Protein AF-A0A5N5JBG0-F1 (afdb_monomer_lite)

Organism: NCBI:txid2182728

pLDDT: mean 76.31, std 23.94, range [20.34, 98.88]

Radius of gyration: 34.91 Å; chains: 1; bounding box: 72×81×99 Å

InterPro domains:
  IPR001926 Tryptophan synthase beta chain-like, PALP domain [PF00291] (550-888)
  IPR004456 2,3-bisphosphoglycerate-independent phosphoglycerate mutase [PF10143] (22-125)
  IPR006124 Metalloenzyme [PF01676] (226-303)
  IPR006316 Tryptophan synthase, beta chain-like [PIRSF500824] (479-907)
  IPR006316 Tryptophan synthase, beta chain-like [TIGR01415] (487-903)
  IPR006653 Tryptophan synthase, beta chain, conserved site [PS00168] (579-593)
  IPR006654 Tryptophan synthase, beta chain [cd06446] (523-897)
  IPR017850 Alkaline-phosphatase-like, core domain superfamily [G3DSA:3.40.720.10] (101-392)
  IPR017850 Alkaline-phosphatase-like, core domain superfamily [SSF53649] (223-303)
  IPR023026 Tryptophan synthase beta chain/beta chain-like [MF_00133] (495-901)
  IPR023026 Tryptophan synthase beta chain/beta chain-like [PIRSF001413] (487-904)
  IPR023026 Tryptophan synthase beta chain/beta chain-like [PTHR48077] (506-905)
  IPR036052 Tryptophan synthase beta chain-like, PALP domain superfamily [G3DSA:3.40.50.1100] (503-713)
  IPR036052 Tryptophan synthase beta chain-like, PALP domain superfamily [G3DSA:3.40.50.1100] (552-894)
  IPR036052 Tryptophan synthase beta chain-like, PALP domain superfamily [SSF53686] (503-900)
  IPR042253 2,3-bisphosphoglycerate-independent phosphoglycerate mutase superfamily [G3DSA:3.30.70.2130] (21-100)

Secondary structure (DSSP, 8-state):
----EEE-TT------SS---EEEEEE-TTT-EEEESS--S--TTHHHHHHHHHTTPPBTTBTT-EEEEEE-STTEEEEEEE-TT--S-B--S--SSSSEEPPPP-BSSS-HHHHHHHHHHHHHHH--BTTEEEE--------PPPHHHHHS--EEEE--SHHHHHHHHTTT-EEB--TT--SSTT--HHHHHHHHHHHHHTTSSPPPPEE-TT-S-EEPPPTT--SEEEEEE-HHHHHHHTT-HHHHHHHHHHHHHHHHHHHHHHHHHHTTTSEEEEEEEE-SSB--TTTTS-B-SPPPEEEEEHHHHHHHTT-HHHHHHS--S--PPPPPPTT--TTTTHHHHHHHTT-----SSSSS--S--HHHHHTT-S----HHHHSSS--S--EEEEEEEEES-TT-TTHHHHHHGGG--------S-SSSSS------SSSSTTS----------------PPPP--------------SSTT-PPPPPPSEEE-GGGT-SSPPPPPB-TTT-SBPPHHHHTTTS-HHHHHHHT---SEEEPPHHHHHHHTTTPSPPEEE-HHHHHHHT-S-EEEEEEGGGSTTSBSTHHHHHHHHHHHHHHT--EEEEEESSSHHHHHHHHHHHHHT-EEEEEEEHHHHHH-HHHHHHHHHTT-EEEEESPSSSHHHHHHHHH-TT----HHHHHHHHHHHHHH-TTEEE--SSSSHHHHHHHTHHHHHHHHHHHHTT---SEEEEE-SSSHHHHHHHHHHHHHHHTTS---EEEEEEETTS-HHHHSEEEEEESSTTS-SPEEEEEES-TT----TT--S----SB--HHHHHHHHTTS-EEEEE-HHHHHHHHHHHHHHHS--B-TTTHHHHHHHHHHHHHHHHH----EEEEEE-BB-TT-HHHHHHHHTT---PPP--HHHHHHHHTTS------

Foldseek 3Di:
DAAAAFDEPPDDADDFDDQFWKFKFFADPVPQFGQGRFDDQPCPVVQQVVQVVLAQDAQPVHRQKGWHKAGAHHGTIHIYIDHYLADLQKAWQDPVDHGGHGRQIDGNDPDPSSRVNSVVRRSQQPDDDPNIGITGGGDDGDQDAAPCVQQVWQAEEADQRVSVVSVCSNNVHFHFDFPQAHLEQSGFLLSLLVLQLQLQLPPVHFHGWTDDPPDPDTHGHDRRGTFKYKYFDRQLVQCLLVLPPVLNVLSVVVVVLSVLSNLLSNVVRCVVVFKWKKKKWKFPFDRHSVNSDTDLQDIFMDMDTSQLVQVQVPHDVVSNPRDSDTDGRDDDDPPDDPVVCVVVVVVVPPDDRARSDDQGDSDDDPVCSVVVSGDDDDSVQLPDTDDDDGRIIMMGMDGPDPPPPSVVVSVVCVRDDDDDDDDDDPPPPDDDDDPDDVVPVPPDDDDDDDDDDDDDDDDDDDDDDDDDDDDDDPDDDDDPFQPDQAQDQKFFFLQLLDPDHFDAFAALPPRHHDDLVNCLLAAFSVLSCLLPDNDGIDGDDPQLSVLCVVQPPFDWDWLVLLCVVLVFLATEIERQQLRDPLFFLQLLLLQVRLVSLLVSVFAEEEEEDELQSNLLSNLQNCLVSNHAYEYAYQQLNVVVQVPSVVSSVVSPYHYAHPLHPPAPLSVVVCVVPVPDSGDRLRRHVRRSRVSNVDSSYHYDYRAQGSSLLRSLLSSQVSVVSVCVSVVHDAQEEFEEFQQCSNLSSNCSVVLVCVSVVNDQHAREYEYALQQFQQPPFDQAFAAQHLVSNHTTARWRFLARPDAGDPLDLLDSGGGTYRSVVRVVVVVVSHYYDHDWQLLLVVLQVSSCVRVVFRAASRQSRRSSVVSVVRSVSVVVVPYGHYYYHRGGGHPSSCVSVVCSVVVNRDGDHHDPVSSVVRVVPGDPDDDD

Structure (mmCIF, N/CA/C/O backbone):
data_AF-A0A5N5JBG0-F1
#
_entry.id   AF-A0A5N5JBG0-F1
#
loop_
_atom_site.group_PDB
_atom_site.id
_atom_site.type_symbol
_atom_site.label_atom_id
_atom_site.label_alt_id
_atom_site.label_comp_id
_atom_site.label_asym_id
_atom_site.label_entity_id
_atom_site.label_seq_id
_atom_site.pdbx_PDB_ins_code
_atom_site.Cartn_x
_atom_site.Cartn_y
_atom_site.Cartn_z
_atom_site.occupancy
_atom_site.B_iso_or_equiv
_atom_site.auth_seq_id
_atom_site.auth_comp_id
_atom_site.auth_asym_id
_atom_site.auth_atom_id
_atom_site.pdbx_PDB_model_num
ATOM 1 N N . MET A 1 1 ? 5.370 -24.318 44.322 1.00 24.59 1 MET A N 1
ATOM 2 C CA . MET A 1 1 ? 6.405 -25.305 43.987 1.00 24.59 1 MET A CA 1
ATOM 3 C C . MET A 1 1 ? 7.142 -24.887 42.721 1.00 24.59 1 MET A C 1
ATOM 5 O O . MET A 1 1 ? 6.840 -25.390 41.658 1.00 24.59 1 MET A O 1
ATOM 9 N N . PHE A 1 2 ? 8.105 -23.969 42.724 1.00 30.08 2 PHE A N 1
ATOM 10 C CA . PHE A 1 2 ? 8.486 -22.835 43.588 1.00 30.08 2 PHE A CA 1
ATOM 11 C C . PHE A 1 2 ? 9.803 -22.296 42.995 1.00 30.08 2 PHE A C 1
ATOM 13 O O . PHE A 1 2 ? 10.819 -22.930 43.177 1.00 30.08 2 PHE A O 1
ATOM 20 N N . TYR A 1 3 ? 9.782 -21.179 42.270 1.00 32.44 3 TYR A N 1
ATOM 21 C CA . TYR A 1 3 ? 10.941 -20.448 41.710 1.00 32.44 3 TYR A CA 1
ATOM 22 C C . TYR A 1 3 ? 12.113 -20.331 42.676 1.00 32.44 3 TYR A C 1
ATOM 24 O O . TYR A 1 3 ? 11.849 -20.263 43.874 1.00 32.44 3 TYR A O 1
ATOM 32 N N . LEU A 1 4 ? 13.341 -20.201 42.142 1.00 34.69 4 LEU A N 1
ATOM 33 C CA . LEU A 1 4 ? 14.532 -19.779 42.889 1.00 34.69 4 LEU A CA 1
ATOM 34 C C . LEU A 1 4 ? 14.219 -18.545 43.747 1.00 34.69 4 LEU A C 1
ATOM 36 O O . LEU A 1 4 ? 14.288 -17.414 43.277 1.00 34.69 4 LEU A O 1
ATOM 40 N N . TYR A 1 5 ? 13.821 -18.779 44.996 1.00 37.75 5 TYR A N 1
ATOM 41 C CA . TYR A 1 5 ? 13.402 -17.736 45.925 1.00 37.75 5 TYR A CA 1
ATOM 42 C C . TYR A 1 5 ? 14.537 -17.483 46.899 1.00 37.75 5 TYR A C 1
ATOM 44 O O . TYR A 1 5 ? 14.882 -18.352 47.695 1.00 37.75 5 TYR A O 1
ATOM 52 N N . ILE A 1 6 ? 15.114 -16.294 46.805 1.00 37.47 6 ILE A N 1
ATOM 53 C CA . ILE A 1 6 ? 16.220 -15.823 47.623 1.00 37.47 6 ILE A CA 1
ATOM 54 C C . ILE A 1 6 ? 15.614 -14.842 48.642 1.00 37.47 6 ILE A C 1
ATOM 56 O O . ILE A 1 6 ? 15.330 -13.693 48.316 1.00 37.47 6 ILE A O 1
ATOM 60 N N . ASN A 1 7 ? 15.305 -15.316 49.856 1.00 30.66 7 ASN A N 1
ATOM 61 C CA . ASN A 1 7 ? 14.559 -14.528 50.851 1.00 30.66 7 ASN A CA 1
ATOM 62 C C . ASN A 1 7 ? 15.469 -13.542 51.603 1.00 30.66 7 ASN A C 1
ATOM 64 O O . ASN A 1 7 ? 16.121 -13.911 52.580 1.00 30.66 7 ASN A O 1
ATOM 68 N N . THR A 1 8 ? 15.471 -12.275 51.192 1.00 29.61 8 THR A N 1
ATOM 69 C CA . THR A 1 8 ? 16.004 -11.165 51.987 1.00 29.61 8 THR A CA 1
ATOM 70 C C . THR A 1 8 ? 14.884 -10.605 52.847 1.00 29.61 8 THR A C 1
ATOM 72 O O . THR A 1 8 ? 13.867 -10.139 52.340 1.00 29.61 8 THR A O 1
ATOM 75 N N . LYS A 1 9 ? 15.028 -10.674 54.174 1.00 25.92 9 LYS A N 1
ATOM 76 C CA . LYS A 1 9 ? 14.033 -10.137 55.113 1.00 25.92 9 LYS A CA 1
ATOM 77 C C . LYS A 1 9 ? 13.606 -8.720 54.683 1.00 25.92 9 LYS A C 1
ATOM 79 O O . LYS A 1 9 ? 14.381 -7.780 54.840 1.00 25.92 9 LYS A O 1
ATOM 84 N N . SER A 1 10 ? 12.349 -8.577 54.248 1.00 28.09 10 SER A N 1
ATOM 85 C CA . SER A 1 10 ? 11.629 -7.316 53.955 1.00 28.09 10 SER A CA 1
ATOM 86 C C . SER A 1 10 ? 11.713 -6.720 52.535 1.00 28.09 10 SER A C 1
ATOM 88 O O . SER A 1 10 ? 11.654 -5.501 52.409 1.00 28.09 10 SER A O 1
ATOM 90 N N . CYS A 1 11 ? 11.787 -7.512 51.460 1.00 25.08 11 CYS A N 1
ATOM 91 C CA . CYS A 1 11 ? 11.569 -7.010 50.089 1.00 25.08 11 CYS A CA 1
ATOM 92 C C . CYS A 1 11 ? 10.927 -8.090 49.198 1.00 25.08 11 CYS A C 1
ATOM 94 O O . CYS A 1 11 ? 11.627 -8.858 48.547 1.00 25.08 11 CYS A O 1
ATOM 96 N N . VAL A 1 12 ? 9.593 -8.162 49.162 1.00 25.61 12 VAL A N 1
ATOM 97 C CA . VAL A 1 12 ? 8.866 -9.024 48.215 1.00 25.61 12 VAL A CA 1
ATOM 98 C C . VAL A 1 12 ? 8.491 -8.170 47.017 1.00 25.61 12 VAL A C 1
ATOM 100 O O . VAL A 1 12 ? 7.636 -7.304 47.129 1.00 25.61 12 VAL A O 1
ATOM 103 N N . ASN A 1 13 ? 9.205 -8.349 45.914 1.00 28.34 13 ASN A N 1
ATOM 104 C CA . ASN A 1 13 ? 8.789 -7.938 44.576 1.00 28.34 13 ASN A CA 1
ATOM 105 C C . ASN A 1 13 ? 9.855 -8.445 43.617 1.00 28.34 13 ASN A C 1
ATOM 107 O O . ASN A 1 13 ? 10.871 -7.762 43.594 1.00 28.34 13 ASN A O 1
ATOM 111 N N . LEU A 1 14 ? 9.637 -9.587 42.914 1.00 26.86 14 LEU A N 1
ATOM 112 C CA . LEU A 1 14 ? 10.163 -9.919 41.563 1.00 26.86 14 LEU A CA 1
ATOM 113 C C . LEU A 1 14 ? 9.496 -11.051 40.803 1.00 26.86 14 LEU A C 1
ATOM 115 O O . LEU A 1 14 ? 9.618 -12.200 41.217 1.00 26.86 14 LEU A O 1
ATOM 119 N N . VAL A 1 15 ? 9.125 -10.719 39.555 1.00 27.17 15 VAL A N 1
ATOM 120 C CA . VAL A 1 15 ? 9.585 -11.386 38.326 1.00 27.17 15 VAL A CA 1
ATOM 121 C C . VAL A 1 15 ? 9.677 -10.348 37.192 1.00 27.17 15 VAL A C 1
ATOM 123 O O . VAL A 1 15 ? 8.753 -9.570 36.971 1.00 27.17 15 VAL A O 1
ATOM 126 N N . GLY A 1 16 ? 10.792 -10.356 36.451 1.00 24.67 16 GLY A N 1
ATOM 127 C CA . GLY A 1 16 ? 11.008 -9.590 35.223 1.00 24.67 16 GLY A CA 1
ATOM 128 C C . GLY A 1 16 ? 11.297 -10.483 34.007 1.00 24.67 16 GLY A C 1
ATOM 129 O O . GLY A 1 16 ? 12.264 -11.235 33.989 1.00 24.67 16 GLY A O 1
ATOM 130 N N . ARG A 1 17 ? 10.445 -10.358 32.986 1.00 27.39 17 ARG A N 1
ATOM 131 C CA . ARG A 1 17 ? 10.563 -10.624 31.534 1.00 27.39 17 ARG A CA 1
ATOM 132 C C . ARG A 1 17 ? 11.205 -11.889 30.916 1.00 27.39 17 ARG A C 1
ATOM 134 O O . ARG A 1 17 ? 11.108 -12.032 29.694 1.00 27.39 17 ARG A O 1
ATOM 141 N N . LYS A 1 18 ? 11.757 -12.853 31.646 1.00 30.64 18 LYS A N 1
ATOM 142 C CA . LYS A 1 18 ? 11.930 -14.235 31.143 1.00 30.64 18 LYS A CA 1
ATOM 143 C C . LYS A 1 18 ? 11.683 -15.197 32.297 1.00 30.64 18 LYS A C 1
ATOM 145 O O . LYS A 1 18 ? 12.256 -15.001 33.358 1.00 30.64 18 LYS A O 1
ATOM 150 N N . SER A 1 19 ? 10.827 -16.197 32.083 1.00 33.72 19 SER A N 1
ATOM 151 C CA . SER A 1 19 ? 10.573 -17.310 33.009 1.00 33.72 19 SER A CA 1
ATOM 152 C C . SER A 1 19 ? 11.869 -17.754 33.722 1.00 33.72 19 SER A C 1
ATOM 154 O O . SER A 1 19 ? 12.787 -18.223 33.041 1.00 33.72 19 SER A O 1
ATOM 156 N N . PRO A 1 20 ? 12.007 -17.587 35.056 1.00 41.88 20 PRO A N 1
ATOM 157 C CA . PRO A 1 20 ? 13.106 -18.189 35.798 1.00 41.88 20 PRO A CA 1
ATOM 158 C C . PRO A 1 20 ? 12.835 -19.695 35.876 1.00 41.88 20 PRO A C 1
ATOM 160 O O . PRO A 1 20 ? 12.039 -20.157 36.693 1.00 41.88 20 PRO A O 1
ATOM 163 N N . GLU A 1 21 ? 13.452 -20.464 34.982 1.00 55.03 21 GLU A N 1
ATOM 164 C CA . GLU A 1 21 ? 13.336 -21.925 34.948 1.00 55.03 21 GLU A CA 1
ATOM 165 C C . GLU A 1 21 ? 14.542 -22.538 35.657 1.00 55.03 21 GLU A C 1
ATOM 167 O O . GLU A 1 21 ? 15.677 -22.370 35.202 1.00 55.03 21 GLU A O 1
ATOM 172 N N . SER A 1 22 ? 14.306 -23.240 36.770 1.00 67.62 22 SER A N 1
ATOM 173 C CA . SER A 1 22 ? 15.283 -24.185 37.306 1.00 67.62 22 SER A CA 1
ATOM 174 C C . SER A 1 22 ? 15.026 -25.553 36.688 1.00 67.62 22 SER A C 1
ATOM 176 O O . SER A 1 22 ? 13.927 -26.101 36.802 1.00 67.62 22 SER A O 1
ATOM 178 N N . ASN A 1 23 ? 16.040 -26.088 36.014 1.00 75.31 23 ASN A N 1
ATOM 179 C CA . ASN A 1 23 ? 15.934 -27.334 35.262 1.00 75.31 23 ASN A CA 1
ATOM 180 C C . ASN A 1 23 ? 16.876 -28.381 35.842 1.00 75.31 23 ASN A C 1
ATOM 182 O O . ASN A 1 23 ? 18.029 -28.083 36.168 1.00 75.31 23 ASN A O 1
ATOM 186 N N . PHE A 1 24 ? 16.405 -29.621 35.903 1.00 80.75 24 PHE A N 1
ATOM 187 C CA . PHE A 1 24 ? 17.294 -30.764 35.982 1.00 80.75 24 PHE A CA 1
ATOM 188 C C . PHE A 1 24 ? 17.986 -30.956 34.639 1.00 80.75 24 PHE A C 1
ATOM 190 O O . PHE A 1 24 ? 17.344 -30.998 33.587 1.00 80.75 24 PHE A O 1
ATOM 197 N N . ALA A 1 25 ? 19.305 -31.087 34.694 1.00 81.81 25 ALA A N 1
ATOM 198 C CA . ALA A 1 25 ? 20.157 -31.265 33.535 1.00 81.81 25 ALA A CA 1
ATOM 199 C C . ALA A 1 25 ? 21.083 -32.469 33.712 1.00 81.81 25 ALA A C 1
ATOM 201 O O . ALA A 1 25 ? 21.468 -32.826 34.831 1.00 81.81 25 ALA A O 1
ATOM 202 N N . THR A 1 26 ? 21.451 -33.076 32.586 1.00 83.94 26 THR A N 1
ATOM 203 C CA . THR A 1 26 ? 22.422 -34.170 32.519 1.00 83.94 26 THR A CA 1
ATOM 204 C C . THR A 1 26 ? 23.805 -33.578 32.302 1.00 83.94 26 THR A C 1
ATOM 206 O O . THR A 1 26 ? 24.031 -32.875 31.312 1.00 83.94 26 THR A O 1
ATOM 209 N N . LEU A 1 27 ? 24.726 -33.867 33.217 1.00 82.25 27 LEU A N 1
ATOM 210 C CA . LEU A 1 27 ? 26.099 -33.372 33.192 1.00 82.25 27 LEU A CA 1
ATOM 211 C C . LEU A 1 27 ? 27.057 -34.529 32.896 1.00 82.25 27 LEU A C 1
ATOM 213 O O . LEU A 1 27 ? 26.906 -35.614 33.447 1.00 82.25 27 LEU A O 1
ATOM 217 N N . ASP A 1 28 ? 28.054 -34.285 32.054 1.00 81.69 28 ASP A N 1
ATOM 218 C CA . ASP A 1 28 ? 29.228 -35.146 31.943 1.00 81.69 28 ASP A CA 1
ATOM 219 C C . ASP A 1 28 ? 30.170 -34.856 33.120 1.00 81.69 28 ASP A C 1
ATOM 221 O O . ASP A 1 28 ? 30.690 -33.743 33.251 1.00 81.69 28 ASP A O 1
ATOM 225 N N . GLU A 1 29 ? 30.367 -35.843 33.993 1.00 73.00 29 GLU A N 1
ATOM 226 C CA . GLU A 1 29 ? 31.149 -35.691 35.222 1.00 73.00 29 GLU A CA 1
ATOM 227 C C . GLU A 1 29 ? 32.647 -35.481 34.962 1.00 73.00 29 GLU A C 1
ATOM 229 O O . GLU A 1 29 ? 33.301 -34.794 35.746 1.00 73.00 29 GLU A O 1
ATOM 234 N N . GLU A 1 30 ? 33.193 -36.006 33.859 1.00 76.38 30 GLU A N 1
ATOM 235 C CA . GLU A 1 30 ? 34.622 -35.868 33.547 1.00 76.38 30 GLU A CA 1
ATOM 236 C C . GLU A 1 30 ? 34.945 -34.503 32.935 1.00 76.38 30 GLU A C 1
ATOM 238 O O . GLU A 1 30 ? 36.013 -33.938 33.179 1.00 76.38 30 GLU A O 1
ATOM 243 N N . THR A 1 31 ? 34.024 -33.955 32.139 1.00 79.00 31 THR A N 1
ATOM 244 C CA . THR A 1 31 ? 34.266 -32.726 31.367 1.00 79.00 31 THR A CA 1
ATOM 245 C C . THR A 1 31 ? 33.578 -31.488 31.943 1.00 79.00 31 THR A C 1
ATOM 247 O O . THR A 1 31 ? 33.912 -30.368 31.552 1.00 79.00 31 THR A O 1
ATOM 250 N N . GLY A 1 32 ? 32.619 -31.653 32.862 1.00 76.94 32 GLY A N 1
ATOM 251 C CA . GLY A 1 32 ? 31.802 -30.560 33.402 1.00 76.94 32 GLY A CA 1
ATOM 252 C C . GLY A 1 32 ? 30.843 -29.947 32.374 1.00 76.94 32 GLY A C 1
ATOM 253 O O . GLY A 1 32 ? 30.328 -28.841 32.574 1.00 76.94 32 GLY A O 1
ATOM 254 N N . ILE A 1 33 ? 30.624 -30.636 31.251 1.00 83.38 33 ILE A N 1
ATOM 255 C CA . ILE A 1 33 ? 29.761 -30.191 30.160 1.00 83.38 33 ILE A CA 1
ATOM 256 C C . ILE A 1 33 ? 28.326 -30.629 30.439 1.00 83.38 33 ILE A C 1
ATOM 258 O O . ILE A 1 33 ? 28.039 -31.801 30.664 1.00 83.38 33 ILE A O 1
ATOM 262 N N . VAL A 1 34 ? 27.394 -29.684 30.361 1.00 83.12 34 VAL A N 1
ATOM 263 C CA . VAL A 1 34 ? 25.956 -29.950 30.375 1.00 83.12 34 VAL A CA 1
ATOM 264 C C . VAL A 1 34 ? 25.582 -30.598 29.041 1.00 83.12 34 VAL A C 1
ATOM 266 O O . VAL A 1 34 ? 25.502 -29.920 28.015 1.00 83.12 34 VAL A O 1
ATOM 269 N N . ILE A 1 35 ? 25.391 -31.919 29.041 1.00 81.75 35 ILE A N 1
ATOM 270 C CA . ILE A 1 35 ? 25.049 -32.719 27.855 1.00 81.75 35 ILE A CA 1
ATOM 271 C C . ILE A 1 35 ? 23.642 -32.361 27.373 1.00 81.75 35 ILE A C 1
ATOM 273 O O . ILE A 1 35 ? 23.446 -32.116 26.183 1.00 81.75 35 ILE A O 1
ATOM 277 N N . SER A 1 36 ? 22.689 -32.310 28.307 1.00 81.56 36 SER A N 1
ATOM 278 C CA . SER A 1 36 ? 21.302 -31.917 28.062 1.00 81.56 36 SER A CA 1
ATOM 279 C C . SER A 1 36 ? 20.824 -30.995 29.172 1.00 81.56 36 SER A C 1
ATOM 281 O O . SER A 1 36 ? 20.857 -31.371 30.343 1.00 81.56 36 SER A O 1
ATOM 283 N N . ARG A 1 37 ? 20.341 -29.802 28.814 1.00 82.12 37 ARG A N 1
ATOM 284 C CA . ARG A 1 37 ? 19.743 -28.845 29.761 1.00 82.12 37 ARG A CA 1
ATOM 285 C C . ARG A 1 37 ? 18.358 -29.255 30.253 1.00 82.12 37 ARG A C 1
ATOM 287 O O . ARG A 1 37 ? 17.851 -28.650 31.192 1.00 82.12 37 ARG A O 1
ATOM 294 N N . ARG A 1 38 ? 17.742 -30.239 29.597 1.00 78.44 38 ARG A N 1
ATOM 295 C CA . ARG A 1 38 ? 16.432 -30.792 29.937 1.00 78.44 38 ARG A CA 1
ATOM 296 C C . ARG A 1 38 ? 16.603 -32.289 30.149 1.00 78.44 38 ARG A C 1
ATOM 298 O O . ARG A 1 38 ? 16.860 -33.017 29.188 1.00 78.44 38 ARG A O 1
ATOM 305 N N . ALA A 1 39 ? 16.532 -32.741 31.396 1.00 67.44 39 ALA A N 1
ATOM 306 C CA . ALA A 1 39 ? 16.430 -34.168 31.686 1.00 67.44 39 ALA A CA 1
ATOM 307 C C . ALA A 1 39 ? 15.190 -34.770 30.975 1.00 67.44 39 ALA A C 1
ATOM 309 O O . ALA A 1 39 ? 14.293 -34.024 30.590 1.00 67.44 39 ALA A O 1
ATOM 310 N N . ASP A 1 40 ? 15.178 -36.079 30.711 1.00 65.38 40 ASP A N 1
ATOM 311 C CA . ASP A 1 40 ? 14.202 -36.765 29.839 1.00 65.38 40 ASP A CA 1
ATOM 312 C C . ASP A 1 40 ? 12.727 -36.338 29.998 1.00 65.38 40 ASP A C 1
ATOM 314 O O . ASP A 1 40 ? 12.282 -35.975 31.080 1.00 65.38 40 ASP A O 1
ATOM 318 N N . ARG A 1 41 ? 11.926 -36.456 28.926 1.00 51.53 41 ARG A N 1
ATOM 319 C CA . ARG A 1 41 ? 10.486 -36.102 28.941 1.00 51.53 41 ARG A CA 1
ATOM 320 C C . ARG A 1 41 ? 9.626 -36.952 29.890 1.00 51.53 41 ARG A C 1
ATOM 322 O O . ARG A 1 41 ? 8.561 -36.502 30.273 1.00 51.53 41 ARG A O 1
ATOM 329 N N . HIS A 1 42 ? 10.084 -38.139 30.293 1.00 57.00 42 HIS A N 1
ATOM 330 C CA . HIS A 1 42 ? 9.387 -39.018 31.246 1.00 57.00 42 HIS A CA 1
ATOM 331 C C . HIS A 1 42 ? 10.036 -38.931 32.635 1.00 57.00 42 HIS A C 1
ATOM 333 O O . HIS A 1 42 ? 10.515 -39.924 33.178 1.00 57.00 42 HIS A O 1
ATOM 339 N N . PHE A 1 43 ? 10.122 -37.720 33.185 1.00 68.00 43 PHE A N 1
ATOM 340 C CA . PHE A 1 43 ? 10.797 -37.461 34.463 1.00 68.00 43 PHE A CA 1
ATOM 341 C C . PHE A 1 43 ? 9.865 -37.542 35.681 1.00 68.00 43 PHE A C 1
ATOM 343 O O . PHE A 1 43 ? 10.300 -37.289 36.802 1.00 68.00 43 PHE A O 1
ATOM 350 N N . ASP A 1 44 ? 8.591 -37.871 35.478 1.00 62.41 44 ASP A N 1
ATOM 351 C CA . ASP A 1 44 ? 7.549 -37.752 36.504 1.00 62.41 44 ASP A CA 1
ATOM 352 C C . ASP A 1 44 ? 7.710 -38.764 37.654 1.00 62.41 44 ASP A C 1
ATOM 354 O O . ASP A 1 44 ? 7.247 -38.517 38.766 1.00 62.41 44 ASP A O 1
ATOM 358 N N . GLU A 1 45 ? 8.413 -39.878 37.420 1.00 68.00 45 GLU A N 1
ATOM 359 C CA . GLU A 1 45 ? 8.747 -40.865 38.459 1.00 68.00 45 GLU A CA 1
ATOM 360 C C . GLU A 1 45 ? 10.032 -40.498 39.223 1.00 68.00 45 GLU A C 1
ATOM 362 O O . GLU A 1 45 ? 10.096 -40.595 40.449 1.00 68.00 45 GLU A O 1
ATOM 367 N N . GLU A 1 46 ? 11.066 -40.043 38.511 1.00 71.12 46 GLU A N 1
ATOM 368 C CA . GLU A 1 46 ? 12.397 -39.793 39.080 1.00 71.12 46 GLU A CA 1
ATOM 369 C C . GLU A 1 46 ? 12.542 -38.386 39.681 1.00 71.12 46 GLU A C 1
ATOM 371 O O . GLU A 1 46 ? 13.287 -38.182 40.644 1.00 71.12 46 GLU A O 1
ATOM 376 N N . GLY A 1 47 ? 11.815 -37.407 39.146 1.00 72.62 47 GLY A N 1
ATOM 377 C CA . GLY A 1 47 ? 11.858 -36.014 39.573 1.00 72.62 47 GLY A CA 1
ATOM 378 C C . GLY A 1 47 ? 11.427 -35.784 41.019 1.00 72.62 47 GLY A C 1
ATOM 379 O O . GLY A 1 47 ? 12.182 -35.148 41.760 1.00 72.62 47 GLY A O 1
ATOM 380 N N . PRO A 1 48 ? 10.285 -36.329 41.478 1.00 75.81 48 PRO A N 1
ATOM 381 C CA . PRO A 1 48 ? 9.892 -36.266 42.884 1.00 75.81 48 PRO A CA 1
ATOM 382 C C . PRO A 1 48 ? 10.928 -36.883 43.830 1.00 75.81 48 PRO A C 1
ATOM 384 O O . PRO A 1 48 ? 11.200 -36.312 44.887 1.00 75.81 48 PRO A O 1
ATOM 387 N N . ILE A 1 49 ? 11.547 -38.004 43.438 1.00 77.94 49 ILE A N 1
ATOM 388 C CA . ILE A 1 49 ? 12.576 -38.698 44.230 1.00 77.94 49 ILE A CA 1
ATOM 389 C C . ILE A 1 49 ? 13.821 -37.816 44.367 1.00 77.94 49 ILE A C 1
ATOM 391 O O . ILE A 1 49 ? 14.341 -37.634 45.470 1.00 77.94 49 ILE A O 1
ATOM 395 N N . LEU A 1 50 ? 14.274 -37.219 43.262 1.00 76.31 50 LEU A N 1
ATOM 396 C CA . LEU A 1 50 ? 15.435 -36.334 43.254 1.00 76.31 50 LEU A CA 1
ATOM 397 C C . LEU A 1 50 ? 15.165 -35.048 44.046 1.00 76.31 50 LEU A C 1
ATOM 399 O O . LEU A 1 50 ? 15.999 -34.638 44.847 1.00 76.31 50 LEU A O 1
ATOM 403 N N . CYS A 1 51 ? 13.988 -34.437 43.901 1.00 74.69 51 CYS A N 1
ATOM 404 C CA . CYS A 1 51 ? 13.604 -33.287 44.720 1.00 74.69 51 CYS A CA 1
ATOM 405 C C . CYS A 1 51 ? 13.547 -33.632 46.211 1.00 74.69 51 CYS A C 1
ATOM 407 O O . CYS A 1 51 ? 14.020 -32.835 47.011 1.00 74.69 51 CYS A O 1
ATOM 409 N N . ALA A 1 52 ? 13.022 -34.800 46.590 1.00 78.12 52 ALA A N 1
ATOM 410 C CA . ALA A 1 52 ? 12.988 -35.239 47.984 1.00 78.12 52 ALA A CA 1
ATOM 411 C C . ALA A 1 52 ? 14.394 -35.456 48.566 1.00 78.12 52 ALA A C 1
ATOM 413 O O . ALA A 1 52 ? 14.623 -35.134 49.728 1.00 78.12 52 ALA A O 1
ATOM 414 N N . ALA A 1 53 ? 15.342 -35.947 47.762 1.00 77.56 53 ALA A N 1
ATOM 415 C CA . ALA A 1 53 ? 16.739 -36.095 48.172 1.00 77.56 53 ALA A CA 1
ATOM 416 C C . ALA A 1 53 ? 17.457 -34.745 48.348 1.00 77.56 53 ALA A C 1
ATOM 418 O O . ALA A 1 53 ? 18.351 -34.628 49.184 1.00 77.56 53 ALA A O 1
ATOM 419 N N . LEU A 1 54 ? 17.079 -33.734 47.559 1.00 76.25 54 LEU A N 1
ATOM 420 C CA . LEU A 1 54 ? 17.669 -32.395 47.615 1.00 76.25 54 LEU A CA 1
ATOM 421 C C . LEU A 1 54 ? 16.964 -31.456 48.613 1.00 76.25 54 LEU A C 1
ATOM 423 O O . LEU A 1 54 ? 17.538 -30.443 49.014 1.00 76.25 54 LEU A O 1
ATOM 427 N N . ASP A 1 55 ? 15.735 -31.769 49.026 1.00 78.06 55 ASP A N 1
ATOM 428 C CA . ASP A 1 55 ? 14.959 -30.940 49.944 1.00 78.06 55 ASP A CA 1
ATOM 429 C C . ASP A 1 55 ? 15.493 -30.976 51.378 1.00 78.06 55 ASP A C 1
ATOM 431 O O . ASP A 1 55 ? 15.719 -32.036 51.955 1.00 78.06 55 ASP A O 1
ATOM 435 N N . GLY A 1 56 ? 15.640 -29.801 51.992 1.00 74.00 56 GLY A N 1
ATOM 436 C CA . GLY A 1 56 ? 16.124 -29.676 53.366 1.00 74.00 56 GLY A CA 1
ATOM 437 C C . GLY A 1 56 ? 17.633 -29.881 53.515 1.00 74.00 56 GLY A C 1
ATOM 438 O O . GLY A 1 56 ? 18.131 -29.897 54.643 1.00 74.00 56 GLY A O 1
ATOM 439 N N . MET A 1 57 ? 18.373 -30.011 52.410 1.00 75.94 57 MET A N 1
ATOM 440 C CA . MET A 1 57 ? 19.827 -30.112 52.451 1.00 75.94 57 MET A CA 1
ATOM 441 C C . MET A 1 57 ? 20.486 -28.832 52.972 1.00 75.94 57 MET A C 1
ATOM 443 O O . MET A 1 57 ? 20.031 -27.708 52.738 1.00 75.94 57 MET A O 1
ATOM 447 N N . LYS A 1 58 ? 21.604 -29.026 53.677 1.00 79.12 58 LYS A N 1
ATOM 448 C CA . LYS A 1 58 ? 22.465 -27.957 54.181 1.00 79.12 58 LYS A CA 1
ATOM 449 C C . LYS A 1 58 ? 23.659 -27.774 53.258 1.00 79.12 58 LYS A C 1
ATOM 451 O O . LYS A 1 58 ? 24.311 -28.750 52.899 1.00 79.12 58 LYS A O 1
ATOM 456 N N . LEU A 1 59 ? 23.946 -26.525 52.904 1.00 80.88 59 LEU A N 1
ATOM 457 C CA . LEU A 1 59 ? 25.150 -26.165 52.162 1.00 80.88 59 LEU A CA 1
ATOM 458 C C . LEU A 1 59 ? 26.350 -26.215 53.129 1.00 80.88 59 LEU A C 1
ATOM 460 O O . LEU A 1 59 ? 26.311 -25.505 54.138 1.00 80.88 59 LEU A O 1
ATOM 464 N N . PRO A 1 60 ? 27.386 -27.040 52.882 1.00 80.56 60 PRO A N 1
ATOM 465 C CA . PRO A 1 60 ? 28.553 -27.154 53.762 1.00 80.56 60 PRO A CA 1
ATOM 466 C C . PRO A 1 60 ? 29.217 -25.818 54.110 1.00 80.56 60 PRO A C 1
ATOM 468 O O . PRO A 1 60 ? 29.597 -25.614 55.264 1.00 80.56 60 PRO A O 1
ATOM 471 N N . SER A 1 61 ? 29.322 -24.904 53.142 1.00 83.12 61 SER A N 1
ATOM 472 C CA . SER A 1 61 ? 29.933 -23.583 53.351 1.00 83.12 61 SER A CA 1
ATOM 473 C C . SER A 1 61 ? 28.944 -22.532 53.878 1.00 83.12 61 SER A C 1
ATOM 475 O O . SER A 1 61 ? 29.376 -21.466 54.314 1.00 83.12 61 SER A O 1
ATOM 477 N N . PHE A 1 62 ? 27.637 -22.836 53.892 1.00 82.12 62 PHE A N 1
ATOM 478 C CA . PHE A 1 62 ? 26.556 -21.943 54.339 1.00 82.12 62 PHE A CA 1
ATOM 479 C C . PHE A 1 62 ? 25.515 -22.691 55.209 1.00 82.12 62 PHE A C 1
ATOM 481 O O . PHE A 1 62 ? 24.350 -22.844 54.819 1.00 82.12 62 PHE A O 1
ATOM 488 N N . PRO A 1 63 ? 25.899 -23.195 56.398 1.00 79.94 63 PRO A N 1
ATOM 489 C CA . PRO A 1 63 ? 25.046 -24.051 57.234 1.00 79.94 63 PRO A CA 1
ATOM 490 C C . PRO A 1 63 ? 23.790 -23.348 57.786 1.00 79.94 63 PRO A C 1
ATOM 492 O O . PRO A 1 63 ? 22.794 -24.002 58.128 1.00 79.94 63 PRO A O 1
ATOM 495 N N . GLU A 1 64 ? 23.803 -22.018 57.872 1.00 77.38 64 GLU A N 1
ATOM 496 C CA . GLU A 1 64 ? 22.675 -21.189 58.299 1.00 77.38 64 GLU A CA 1
ATOM 497 C C . GLU A 1 64 ? 21.563 -21.078 57.248 1.00 77.38 64 GLU A C 1
ATOM 499 O O . GLU A 1 64 ? 20.460 -20.635 57.569 1.00 77.38 64 GLU A O 1
ATOM 504 N N . TYR A 1 65 ? 21.820 -21.525 56.018 1.00 73.06 65 TYR A N 1
ATOM 505 C CA . TYR A 1 65 ? 20.859 -21.482 54.930 1.00 73.06 65 TYR A CA 1
ATOM 506 C C . TYR A 1 65 ? 19.993 -22.739 54.917 1.00 73.06 65 TYR A C 1
ATOM 508 O O . TYR A 1 65 ? 20.399 -23.836 55.315 1.00 73.06 65 TYR A O 1
ATOM 516 N N . GLU A 1 66 ? 18.754 -22.573 54.488 1.00 72.56 66 GLU A N 1
ATOM 517 C CA . GLU A 1 66 ? 17.793 -23.641 54.272 1.00 72.56 66 GLU A CA 1
ATOM 518 C C . GLU A 1 66 ? 17.470 -23.691 52.783 1.00 72.56 66 GLU A C 1
ATOM 520 O O . GLU A 1 66 ? 16.956 -22.723 52.217 1.00 72.56 66 GLU A O 1
ATOM 525 N N . VAL A 1 67 ? 17.786 -24.824 52.156 1.00 73.50 67 VAL A N 1
ATOM 526 C CA . VAL A 1 67 ? 17.434 -25.090 50.765 1.00 73.50 67 VAL A CA 1
ATOM 527 C C . VAL A 1 67 ? 16.199 -25.976 50.744 1.00 73.50 67 VAL A C 1
ATOM 529 O O . VAL A 1 67 ? 16.176 -27.051 51.343 1.00 73.50 67 VAL A O 1
ATOM 532 N N . ARG A 1 68 ? 15.165 -25.532 50.036 1.00 68.62 68 ARG A N 1
ATOM 533 C CA . ARG A 1 68 ? 13.988 -26.337 49.728 1.00 68.62 68 ARG A CA 1
ATOM 534 C C . ARG A 1 68 ? 13.931 -26.617 48.245 1.00 68.62 68 ARG A C 1
ATOM 536 O O . ARG A 1 68 ? 14.073 -25.699 47.444 1.00 68.62 68 ARG A O 1
ATOM 543 N N . VAL A 1 69 ? 13.686 -27.867 47.881 1.00 69.12 69 VAL A N 1
ATOM 544 C CA . VAL A 1 69 ? 13.548 -28.287 46.486 1.00 69.12 69 VAL A CA 1
ATOM 545 C C . VAL A 1 69 ? 12.208 -28.988 46.322 1.00 69.12 69 VAL A C 1
ATOM 547 O O . VAL A 1 69 ? 11.797 -29.826 47.127 1.00 69.12 69 VAL A O 1
ATOM 550 N N . ARG A 1 70 ? 11.463 -28.592 45.296 1.00 66.12 70 ARG A N 1
ATOM 551 C CA . ARG A 1 70 ? 10.121 -29.103 45.025 1.00 66.12 70 ARG A CA 1
ATOM 552 C C . ARG A 1 70 ? 9.992 -29.435 43.555 1.00 66.12 70 ARG A C 1
ATOM 554 O O . ARG A 1 70 ? 10.368 -28.636 42.703 1.00 66.12 70 ARG A O 1
ATOM 561 N N . TYR A 1 71 ? 9.439 -30.602 43.277 1.00 65.81 71 TYR A N 1
ATOM 562 C CA . TYR A 1 71 ? 9.201 -31.034 41.913 1.00 65.81 71 TYR A CA 1
ATOM 563 C C . TYR A 1 71 ? 8.125 -30.162 41.251 1.00 65.81 71 TYR A C 1
ATOM 565 O O . TYR A 1 71 ? 7.189 -29.723 41.928 1.00 65.81 71 TYR A O 1
ATOM 573 N N . ALA A 1 72 ? 8.295 -29.866 39.961 1.00 64.69 72 ALA A N 1
ATOM 574 C CA . ALA A 1 72 ? 7.277 -29.206 39.152 1.00 64.69 72 ALA A CA 1
ATOM 575 C C . ALA A 1 72 ? 6.681 -30.216 38.159 1.00 64.69 72 ALA A C 1
ATOM 577 O O . ALA A 1 72 ? 5.988 -31.129 38.589 1.00 64.69 72 ALA A O 1
ATOM 578 N N . THR A 1 73 ? 6.926 -30.047 36.862 1.00 59.19 73 THR A N 1
ATOM 579 C CA . THR A 1 73 ? 6.485 -30.958 35.796 1.00 59.19 73 THR A CA 1
ATOM 580 C C . THR A 1 73 ? 7.667 -31.267 34.887 1.00 59.19 73 THR A C 1
ATOM 582 O O . THR A 1 73 ? 8.503 -30.385 34.656 1.00 59.19 73 THR A O 1
ATOM 585 N N . GLU A 1 74 ? 7.732 -32.482 34.343 1.00 69.06 74 GLU A N 1
ATOM 586 C CA . GLU A 1 74 ? 8.849 -32.947 33.515 1.00 69.06 74 GLU A CA 1
ATOM 587 C C . GLU A 1 74 ? 10.218 -32.699 34.195 1.00 69.06 74 GLU A C 1
ATOM 589 O O . GLU A 1 74 ? 10.428 -33.039 35.354 1.00 69.06 74 GLU A O 1
ATOM 594 N N . HIS A 1 75 ? 11.161 -32.069 33.494 1.00 69.31 75 HIS A N 1
ATOM 595 C CA . HIS A 1 75 ? 12.515 -31.745 33.939 1.00 69.31 75 HIS A CA 1
ATOM 596 C C . HIS A 1 75 ? 12.604 -30.505 34.837 1.00 69.31 75 HIS A C 1
ATOM 598 O O . HIS A 1 75 ? 13.702 -30.123 35.249 1.00 69.31 75 HIS A O 1
ATOM 604 N N . ARG A 1 76 ? 11.482 -29.836 35.115 1.00 71.06 76 ARG A N 1
ATOM 605 C CA . ARG A 1 76 ? 11.467 -28.570 35.849 1.00 71.06 76 ARG A CA 1
ATOM 606 C C . ARG A 1 76 ? 11.367 -28.817 37.344 1.00 71.06 76 ARG A C 1
ATOM 608 O O . ARG A 1 76 ? 10.624 -29.680 37.815 1.00 71.06 76 ARG A O 1
ATOM 615 N N . CYS A 1 77 ? 12.071 -27.999 38.110 1.00 66.06 77 CYS A N 1
ATOM 616 C CA . CYS A 1 77 ? 11.960 -27.992 39.555 1.00 66.06 77 CYS A CA 1
ATOM 617 C C . CYS A 1 77 ? 11.901 -26.574 40.097 1.00 66.06 77 CYS A C 1
ATOM 619 O O . CYS A 1 77 ? 12.187 -25.584 39.427 1.00 66.06 77 CYS A O 1
ATOM 621 N N . GLY A 1 78 ? 11.469 -26.498 41.341 1.00 67.06 78 GLY A N 1
ATOM 622 C CA . GLY A 1 78 ? 11.512 -25.305 42.135 1.00 67.06 78 GLY A CA 1
ATOM 623 C C . GLY A 1 78 ? 12.564 -25.399 43.225 1.00 67.06 78 GLY A C 1
ATOM 624 O O . GLY A 1 78 ? 12.658 -26.428 43.891 1.00 67.06 78 GLY A O 1
ATOM 625 N N . VAL A 1 79 ? 13.317 -24.327 43.435 1.00 68.25 79 VAL A N 1
ATOM 626 C CA . VAL A 1 79 ? 14.367 -24.237 44.449 1.00 68.25 79 VAL A CA 1
ATOM 627 C C . VAL A 1 79 ? 14.106 -23.006 45.301 1.00 68.25 79 VAL A C 1
ATOM 629 O O . VAL A 1 79 ? 13.799 -21.956 44.779 1.00 68.25 79 VAL A O 1
ATOM 632 N N . VAL A 1 80 ? 14.214 -23.079 46.617 1.00 66.94 80 VAL A N 1
ATOM 633 C CA . VAL A 1 80 ? 14.080 -21.919 47.505 1.00 66.94 80 VAL A CA 1
ATOM 634 C C . VAL A 1 80 ? 15.267 -21.924 48.442 1.00 66.94 80 VAL A C 1
ATOM 636 O O . VAL A 1 80 ? 15.536 -22.934 49.082 1.00 66.94 80 VAL A O 1
ATOM 639 N N . VAL A 1 81 ? 15.962 -20.797 48.531 1.00 69.12 81 VAL A N 1
ATOM 640 C CA . VAL A 1 81 ? 17.103 -20.597 49.418 1.00 69.12 81 VAL A CA 1
ATOM 641 C C . VAL A 1 81 ? 16.722 -19.528 50.439 1.00 69.12 81 VAL A C 1
ATOM 643 O O . VAL A 1 81 ? 16.533 -18.355 50.111 1.00 69.12 81 VAL A O 1
ATOM 646 N N . LYS A 1 82 ? 16.582 -19.932 51.702 1.00 66.69 82 LYS A N 1
ATOM 647 C CA . LYS A 1 82 ? 16.309 -19.028 52.826 1.00 66.69 82 LYS A CA 1
ATOM 648 C C . LYS A 1 82 ? 17.566 -18.873 53.671 1.00 66.69 82 LYS A C 1
ATOM 650 O O . LYS A 1 82 ? 18.148 -19.864 54.091 1.00 66.69 82 LYS A O 1
ATOM 655 N N . GLY A 1 83 ? 17.957 -17.637 53.957 1.00 67.06 83 GLY A N 1
ATOM 656 C CA . GLY A 1 83 ? 19.119 -17.338 54.789 1.00 67.06 83 GLY A CA 1
ATOM 657 C C . GLY A 1 83 ? 19.330 -15.832 54.960 1.00 67.06 83 GLY A C 1
ATOM 658 O O . GLY A 1 83 ? 18.672 -15.032 54.294 1.00 67.06 83 GLY A O 1
ATOM 659 N N . PRO A 1 84 ? 20.194 -15.408 55.893 1.00 68.38 84 PRO A N 1
ATOM 660 C CA . PRO A 1 84 ? 20.523 -13.997 56.084 1.00 68.38 84 PRO A CA 1
ATOM 661 C C . PRO A 1 84 ? 21.388 -13.459 54.929 1.00 68.38 84 PRO A C 1
ATOM 663 O O . PRO A 1 84 ? 22.141 -14.214 54.341 1.00 68.38 84 PRO A O 1
ATOM 666 N N . ARG A 1 85 ? 21.360 -12.142 54.658 1.00 70.12 85 ARG A N 1
ATOM 667 C CA . ARG A 1 85 ? 22.270 -11.461 53.696 1.00 70.12 85 ARG A CA 1
ATOM 668 C C . ARG A 1 85 ? 22.219 -11.983 52.255 1.00 70.12 85 ARG A C 1
ATOM 670 O O . ARG A 1 85 ? 23.218 -11.995 51.541 1.00 70.12 85 ARG A O 1
ATOM 677 N N . LEU A 1 86 ? 21.038 -12.414 51.846 1.00 69.44 86 LEU A N 1
ATOM 678 C CA . LEU A 1 86 ? 20.774 -12.805 50.477 1.00 69.44 86 LEU A CA 1
ATOM 679 C C . LEU A 1 86 ? 20.708 -11.578 49.537 1.00 69.44 86 LEU A C 1
ATOM 681 O O . LEU A 1 86 ? 20.533 -10.450 49.990 1.00 69.44 86 LEU A O 1
ATOM 685 N N . SER A 1 87 ? 20.868 -11.773 48.231 1.00 69.81 87 SER A N 1
ATOM 686 C CA . SER A 1 87 ? 20.685 -10.745 47.202 1.00 69.81 87 SER A CA 1
ATOM 687 C C . SER A 1 87 ? 20.284 -11.384 45.877 1.00 69.81 87 SER A C 1
ATOM 689 O O . SER A 1 87 ? 20.764 -12.441 45.486 1.00 69.81 87 SER A O 1
ATOM 691 N N . CYS A 1 88 ? 19.389 -10.714 45.173 1.00 64.50 88 CYS A N 1
ATOM 692 C CA . CYS A 1 88 ? 18.917 -11.050 43.833 1.00 64.50 88 CYS A CA 1
ATOM 693 C C . CYS A 1 88 ? 19.880 -10.642 42.705 1.00 64.50 88 CYS A C 1
ATOM 695 O O . CYS A 1 88 ? 19.668 -11.028 41.559 1.00 64.50 88 CYS A O 1
ATOM 697 N N . ASN A 1 89 ? 20.880 -9.800 42.992 1.00 71.12 89 ASN A N 1
ATOM 698 C CA . ASN A 1 89 ? 21.744 -9.190 41.981 1.00 71.12 89 ASN A CA 1
ATOM 699 C C . ASN A 1 89 ? 22.920 -10.113 41.662 1.00 71.12 89 ASN A C 1
ATOM 701 O O . ASN A 1 89 ? 24.079 -9.766 41.868 1.00 71.12 89 ASN A O 1
ATOM 705 N N . ILE A 1 90 ? 22.610 -11.312 41.178 1.00 71.38 90 ILE A N 1
ATOM 706 C CA . ILE A 1 90 ? 23.591 -12.315 40.759 1.00 71.38 90 ILE A CA 1
ATOM 707 C C . ILE A 1 90 ? 23.200 -12.891 39.390 1.00 71.38 90 ILE A C 1
ATOM 709 O O . ILE A 1 90 ? 22.036 -12.821 38.991 1.00 71.38 90 ILE A O 1
ATOM 713 N N . SER A 1 91 ? 24.158 -13.452 38.657 1.00 77.44 91 SER A N 1
ATOM 714 C CA . SER A 1 91 ? 23.893 -14.216 37.433 1.00 77.44 91 SER A CA 1
ATOM 715 C C . SER A 1 91 ? 23.438 -15.654 37.746 1.00 77.44 91 SER A C 1
ATOM 717 O O . SER A 1 91 ? 23.467 -16.101 38.892 1.00 77.44 91 SER A O 1
ATOM 719 N N . GLY A 1 92 ? 22.967 -16.379 36.725 1.00 77.00 92 GLY A N 1
ATOM 720 C CA . GLY A 1 92 ? 22.576 -17.789 36.833 1.00 77.00 92 GLY A CA 1
ATOM 721 C C . GLY A 1 92 ? 23.684 -18.771 36.439 1.00 77.00 92 GLY A C 1
ATOM 722 O O . GLY A 1 92 ? 24.704 -18.386 35.876 1.00 77.00 92 GLY A O 1
ATOM 723 N N . THR A 1 93 ? 23.447 -20.060 36.683 1.00 78.88 93 THR A N 1
ATOM 724 C CA . THR A 1 93 ? 24.353 -21.169 36.343 1.00 78.88 93 THR A CA 1
ATOM 725 C C . THR A 1 93 ? 23.977 -21.901 35.044 1.00 78.88 93 THR A C 1
ATOM 727 O O . THR A 1 93 ? 24.731 -22.753 34.573 1.00 78.88 93 THR A O 1
ATOM 730 N N . ASP A 1 94 ? 22.838 -21.568 34.420 1.00 79.19 94 ASP A N 1
ATOM 731 C CA . ASP A 1 94 ? 22.395 -22.171 33.152 1.00 79.19 94 ASP A CA 1
ATOM 732 C C . ASP A 1 94 ? 23.187 -21.623 31.937 1.00 79.19 94 ASP A C 1
ATOM 734 O O . ASP A 1 94 ? 23.125 -20.423 31.658 1.00 79.19 94 ASP A O 1
ATOM 738 N N . PRO A 1 95 ? 23.871 -22.474 31.144 1.00 77.50 95 PRO A N 1
ATOM 739 C CA . PRO A 1 95 ? 24.608 -22.054 29.949 1.00 77.50 95 PRO A CA 1
ATOM 740 C C . PRO A 1 95 ? 23.749 -21.651 28.736 1.00 77.50 95 PRO A C 1
ATOM 742 O O . PRO A 1 95 ? 24.301 -21.329 27.680 1.00 77.50 95 PRO A O 1
ATOM 745 N N . LEU A 1 96 ? 22.416 -21.700 28.828 1.00 76.31 96 LEU A N 1
ATOM 746 C CA . LEU A 1 96 ? 21.448 -21.338 27.779 1.00 76.31 96 LEU A CA 1
ATOM 747 C C . LEU A 1 96 ? 21.481 -22.193 26.497 1.00 76.31 96 LEU A C 1
ATOM 749 O O . LEU A 1 96 ? 20.599 -22.048 25.646 1.00 76.31 96 LEU A O 1
ATOM 753 N N . LYS A 1 97 ? 22.455 -23.096 26.340 1.00 76.75 97 LYS A N 1
ATOM 754 C CA . LYS A 1 97 ? 22.593 -24.047 25.225 1.00 76.75 97 LYS A CA 1
ATOM 755 C C . LYS A 1 97 ? 23.180 -25.372 25.708 1.00 76.75 97 LYS A C 1
ATOM 757 O O . LYS A 1 97 ? 24.029 -25.375 26.594 1.00 76.75 97 LYS A O 1
ATOM 762 N N . ASP A 1 98 ? 22.745 -26.473 25.103 1.00 80.50 98 ASP A N 1
ATOM 763 C CA . ASP A 1 98 ? 23.315 -27.799 25.362 1.00 80.50 98 ASP A CA 1
ATOM 764 C C . ASP A 1 98 ? 24.785 -27.868 24.920 1.00 80.50 98 ASP A C 1
ATOM 766 O O . ASP A 1 98 ? 25.243 -27.071 24.091 1.00 80.50 98 ASP A O 1
ATOM 770 N N . LYS A 1 99 ? 25.519 -28.856 25.443 1.00 82.62 99 LYS A N 1
ATOM 771 C CA . LYS A 1 99 ? 26.938 -29.119 25.149 1.00 82.62 99 LYS A CA 1
ATOM 772 C C . LYS A 1 99 ? 27.844 -27.932 25.490 1.00 82.62 99 LYS A C 1
ATOM 774 O O . LYS A 1 99 ? 28.761 -27.583 24.743 1.00 82.62 99 LYS A O 1
ATOM 779 N N . ARG A 1 100 ? 27.568 -27.288 26.623 1.00 84.50 100 ARG A N 1
ATOM 780 C CA . ARG A 1 100 ? 28.336 -26.163 27.173 1.00 84.50 100 ARG A CA 1
ATOM 781 C C . ARG A 1 100 ? 28.721 -26.433 28.620 1.00 84.50 100 ARG A C 1
ATOM 783 O O . ARG A 1 100 ? 28.056 -27.205 29.298 1.00 84.50 100 ARG A O 1
ATOM 790 N N . LEU A 1 101 ? 29.792 -25.793 29.079 1.00 84.12 101 LEU A N 1
ATOM 791 C CA . LEU A 1 101 ? 30.206 -25.849 30.480 1.00 84.12 101 LEU A CA 1
ATOM 792 C C . LEU A 1 101 ? 29.134 -25.223 31.377 1.00 84.12 101 LEU A C 1
ATOM 794 O O . LEU A 1 101 ? 28.552 -24.201 31.009 1.00 84.12 101 LEU A O 1
ATOM 798 N N . LEU A 1 102 ? 28.907 -25.829 32.542 1.00 81.81 102 LEU A N 1
ATOM 799 C CA . LEU A 1 102 ? 28.094 -25.236 33.603 1.00 81.81 102 LEU A CA 1
ATOM 800 C C . LEU A 1 102 ? 28.658 -23.852 33.966 1.00 81.81 102 LEU A C 1
ATOM 802 O O . LEU A 1 102 ? 29.863 -23.722 34.195 1.00 81.81 102 LEU A O 1
ATOM 806 N N . LEU A 1 103 ? 27.807 -22.824 34.001 1.00 84.81 103 LEU A N 1
ATOM 807 C CA . LEU A 1 103 ? 28.247 -21.478 34.364 1.00 84.81 103 LEU A CA 1
ATOM 808 C C . LEU A 1 103 ? 28.381 -21.352 35.883 1.00 84.81 103 LEU A C 1
ATOM 810 O O . LEU A 1 103 ? 27.668 -22.009 36.639 1.00 84.81 103 LEU A O 1
ATOM 814 N N . GLN A 1 104 ? 29.280 -20.474 36.317 1.00 86.44 104 GLN A N 1
ATOM 815 C CA . GLN A 1 104 ? 29.326 -20.006 37.697 1.00 86.44 104 GLN A CA 1
ATOM 816 C C . GLN A 1 104 ? 28.487 -18.727 37.794 1.00 86.44 104 GLN A C 1
ATOM 818 O O . GLN A 1 104 ? 28.633 -17.823 36.972 1.00 86.44 104 GLN A O 1
ATOM 823 N N . ALA A 1 105 ? 27.612 -18.664 38.790 1.00 82.12 105 ALA A N 1
ATOM 824 C CA . ALA A 1 105 ? 26.937 -17.452 39.209 1.00 82.12 105 ALA A CA 1
ATOM 825 C C . ALA A 1 105 ? 27.972 -16.428 39.699 1.00 82.12 105 ALA A C 1
ATOM 827 O O . ALA A 1 105 ? 28.877 -16.745 40.473 1.00 82.12 105 ALA A O 1
ATOM 828 N N . GLU A 1 106 ? 27.812 -15.187 39.268 1.00 85.69 106 GLU A N 1
ATOM 829 C CA . GLU A 1 106 ? 28.660 -14.043 39.592 1.00 85.69 106 GLU A CA 1
ATOM 830 C C . GLU A 1 106 ? 27.794 -12.935 40.193 1.00 85.69 106 GLU A C 1
ATOM 832 O O . GLU A 1 106 ? 26.611 -12.817 39.871 1.00 85.69 106 GLU A O 1
ATOM 837 N N . ALA A 1 107 ? 28.369 -12.109 41.066 1.00 82.19 107 ALA A N 1
ATOM 838 C CA . ALA A 1 107 ? 27.687 -10.919 41.560 1.00 82.19 107 ALA A CA 1
ATOM 839 C C . ALA A 1 107 ? 27.540 -9.888 40.429 1.00 82.19 107 ALA A C 1
ATOM 841 O O . ALA A 1 107 ? 28.498 -9.612 39.712 1.00 82.19 107 ALA A O 1
ATOM 842 N N . LEU A 1 108 ? 26.344 -9.318 40.276 1.00 78.25 108 LEU A N 1
ATOM 843 C CA . LEU A 1 108 ? 26.050 -8.272 39.289 1.00 78.25 108 LEU A CA 1
ATOM 844 C C . LEU A 1 108 ? 26.260 -6.857 39.849 1.00 78.25 108 LEU A C 1
ATOM 846 O O . LEU A 1 108 ? 26.146 -5.883 39.107 1.00 78.25 108 LEU A O 1
ATOM 850 N N . ASP A 1 109 ? 26.556 -6.741 41.143 1.00 80.38 109 ASP A N 1
ATOM 851 C CA . ASP A 1 109 ? 26.964 -5.506 41.802 1.00 80.38 109 ASP A CA 1
ATOM 852 C C . ASP A 1 109 ? 28.062 -5.761 42.852 1.00 80.38 109 ASP A C 1
ATOM 854 O O . ASP A 1 109 ? 28.422 -6.901 43.157 1.00 80.38 109 ASP A O 1
ATOM 858 N N . ASP A 1 110 ? 28.608 -4.677 43.405 1.00 84.31 110 ASP A N 1
ATOM 859 C CA . ASP A 1 110 ? 29.723 -4.725 44.354 1.00 84.31 110 ASP A CA 1
ATOM 860 C C . ASP A 1 110 ? 29.294 -4.989 45.810 1.00 84.31 110 ASP A C 1
ATOM 862 O O . ASP A 1 110 ? 30.116 -4.833 46.723 1.00 84.31 110 ASP A O 1
ATOM 866 N N . THR A 1 111 ? 28.041 -5.385 46.059 1.00 82.62 111 THR A N 1
ATOM 867 C CA . THR A 1 111 ? 27.557 -5.656 47.420 1.00 82.62 111 THR A CA 1
ATOM 868 C C . THR A 1 111 ? 28.113 -6.971 47.963 1.00 82.62 111 THR A C 1
ATOM 870 O O . THR A 1 111 ? 28.313 -7.952 47.237 1.00 82.62 111 THR A O 1
ATOM 873 N N . ASP A 1 112 ? 28.378 -7.007 49.270 1.00 81.56 112 ASP A N 1
ATOM 874 C CA . ASP A 1 112 ? 28.817 -8.239 49.932 1.00 81.56 112 ASP A CA 1
ATOM 875 C C . ASP A 1 112 ? 27.708 -9.295 49.901 1.00 81.56 112 ASP A C 1
ATOM 877 O O . ASP A 1 112 ? 27.995 -10.481 49.760 1.00 81.56 112 ASP A O 1
ATOM 881 N N . GLU A 1 113 ? 26.444 -8.873 49.941 1.00 77.19 113 GLU A N 1
ATOM 882 C CA . GLU A 1 113 ? 25.263 -9.722 49.822 1.00 77.19 113 GLU A CA 1
ATOM 883 C C . GLU A 1 113 ? 25.188 -10.426 48.456 1.00 77.19 113 GLU A C 1
ATOM 885 O O . GLU A 1 113 ? 24.924 -11.630 48.401 1.00 77.19 113 GLU A O 1
ATOM 890 N N . ALA A 1 114 ? 25.459 -9.725 47.346 1.00 74.88 114 ALA A N 1
ATOM 891 C CA . ALA A 1 114 ? 25.489 -10.328 46.010 1.00 74.88 114 ALA A CA 1
ATOM 892 C C . ALA A 1 114 ? 26.639 -11.330 45.860 1.00 74.88 114 ALA A C 1
ATOM 894 O O . ALA A 1 114 ? 26.414 -12.458 45.416 1.00 74.88 114 ALA A O 1
ATOM 895 N N . ARG A 1 115 ? 27.854 -10.980 46.305 1.00 82.25 115 ARG A N 1
ATOM 896 C CA . ARG A 1 115 ? 29.000 -11.912 46.302 1.00 82.25 115 ARG A CA 1
ATOM 897 C C . ARG A 1 115 ? 28.725 -13.160 47.134 1.00 82.25 115 ARG A C 1
ATOM 899 O O . ARG A 1 115 ? 29.015 -14.276 46.703 1.00 82.25 115 ARG A O 1
ATOM 906 N N . HIS A 1 116 ? 28.143 -12.972 48.312 1.00 80.38 116 HIS A N 1
ATOM 907 C CA . HIS A 1 116 ? 27.811 -14.054 49.228 1.00 80.38 116 HIS A CA 1
ATOM 908 C C . HIS A 1 116 ? 26.716 -14.967 48.655 1.00 80.38 116 HIS A C 1
ATOM 910 O O . HIS A 1 116 ? 26.825 -16.190 48.729 1.00 80.38 116 HIS A O 1
ATOM 916 N N . THR A 1 117 ? 25.713 -14.389 47.992 1.00 78.25 117 THR A N 1
ATOM 917 C CA . THR A 1 117 ? 24.632 -15.157 47.363 1.00 78.25 117 THR A CA 1
ATOM 918 C C . THR A 1 117 ? 25.099 -15.923 46.129 1.00 78.25 117 THR A C 1
ATOM 920 O O . THR A 1 117 ? 24.723 -17.081 45.961 1.00 78.25 117 THR A O 1
ATOM 923 N N . ALA A 1 118 ? 25.963 -15.330 45.299 1.00 80.19 118 ALA A N 1
ATOM 924 C CA . ALA A 1 118 ? 26.549 -16.006 44.142 1.00 80.19 118 ALA A CA 1
ATOM 925 C C . ALA A 1 118 ? 27.338 -17.255 44.572 1.00 80.19 118 ALA A C 1
ATOM 927 O O . ALA A 1 118 ? 27.182 -18.324 43.985 1.00 80.19 118 ALA A O 1
ATOM 928 N N . ALA A 1 119 ? 28.113 -17.155 45.657 1.00 84.19 119 ALA A N 1
ATOM 929 C CA . ALA A 1 119 ? 28.843 -18.290 46.217 1.00 84.19 119 ALA A CA 1
ATOM 930 C C . ALA A 1 119 ? 27.908 -19.410 46.720 1.00 84.19 119 ALA A C 1
ATOM 932 O O . ALA A 1 119 ? 28.147 -20.580 46.420 1.00 84.19 119 ALA A O 1
ATOM 933 N N . ALA A 1 120 ? 26.811 -19.064 47.403 1.00 80.25 120 ALA A N 1
ATOM 934 C CA . ALA A 1 120 ? 25.817 -20.041 47.857 1.00 80.25 120 ALA A CA 1
ATOM 935 C C . ALA A 1 120 ? 25.088 -20.734 46.690 1.00 80.25 120 ALA A C 1
ATOM 937 O O . ALA A 1 120 ? 24.865 -21.945 46.718 1.00 80.25 120 ALA A O 1
ATOM 938 N N . VAL A 1 121 ? 24.755 -19.986 45.633 1.00 80.12 121 VAL A N 1
ATOM 939 C CA . VAL A 1 121 ? 24.125 -20.519 44.413 1.00 80.12 121 VAL A CA 1
ATOM 940 C C . VAL A 1 121 ? 25.076 -21.430 43.635 1.00 80.12 121 VAL A C 1
ATOM 942 O O . VAL A 1 121 ? 24.639 -22.463 43.128 1.00 80.12 121 VAL A O 1
ATOM 945 N N . ASN A 1 122 ? 26.371 -21.110 43.590 1.00 84.25 122 ASN A N 1
ATOM 946 C CA . ASN A 1 122 ? 27.388 -21.974 42.988 1.00 84.25 122 ASN A CA 1
ATOM 947 C C . ASN A 1 122 ? 27.558 -23.288 43.747 1.00 84.25 122 ASN A C 1
ATOM 949 O O . ASN A 1 122 ? 27.597 -24.347 43.121 1.00 84.25 122 ASN A O 1
ATOM 953 N N . GLU A 1 123 ? 27.599 -23.248 45.082 1.00 83.94 123 GLU A N 1
ATOM 954 C CA . GLU A 1 123 ? 27.658 -24.465 45.895 1.00 83.94 123 GLU A CA 1
ATOM 955 C C . GLU A 1 123 ? 26.406 -25.319 45.678 1.00 83.94 123 GLU A C 1
ATOM 957 O O . GLU A 1 123 ? 26.523 -26.514 45.410 1.00 83.94 123 GLU A O 1
ATOM 962 N N . LEU A 1 124 ? 25.220 -24.708 45.660 1.00 79.25 124 LEU A N 1
ATOM 963 C CA . LEU A 1 124 ? 23.969 -25.410 45.379 1.00 79.25 124 LEU A CA 1
ATOM 964 C C . LEU A 1 124 ? 23.939 -26.028 43.973 1.00 79.25 124 LEU A C 1
ATOM 966 O O . LEU A 1 124 ? 23.576 -27.192 43.815 1.00 79.25 124 LEU A O 1
ATOM 970 N N . SER A 1 125 ? 24.356 -25.284 42.946 1.00 76.19 125 SER A N 1
ATOM 971 C CA . SER A 1 125 ? 24.411 -25.785 41.568 1.00 76.19 125 SER A CA 1
ATOM 972 C C . SER A 1 125 ? 25.529 -26.808 41.361 1.00 76.19 125 SER A C 1
ATOM 974 O O . SER A 1 125 ? 25.477 -27.565 40.396 1.00 76.19 125 SER A O 1
ATOM 976 N N . SER A 1 126 ? 26.513 -26.889 42.265 1.00 73.31 126 SER A N 1
ATOM 977 C CA . SER A 1 126 ? 27.544 -27.936 42.284 1.00 73.31 126 SER A CA 1
ATOM 978 C C . SER A 1 126 ? 27.069 -29.249 42.916 1.00 73.31 126 SER A C 1
ATOM 980 O O . SER A 1 126 ? 27.678 -30.290 42.672 1.00 73.31 126 SER A O 1
ATOM 982 N N . MET A 1 127 ? 25.956 -29.239 43.658 1.00 72.62 127 MET A N 1
ATOM 983 C CA . MET A 1 127 ? 25.391 -30.452 44.250 1.00 72.62 127 MET A CA 1
ATOM 984 C C . MET A 1 127 ? 24.852 -31.401 43.174 1.00 72.62 127 MET A C 1
ATOM 986 O O . MET A 1 127 ? 24.384 -30.982 42.108 1.00 72.62 127 MET A O 1
ATOM 990 N N . ARG A 1 128 ? 24.969 -32.707 43.431 1.00 68.81 128 ARG A N 1
ATOM 991 C CA . ARG A 1 128 ? 24.682 -33.774 42.464 1.00 68.81 128 ARG A CA 1
ATOM 992 C C . ARG A 1 128 ? 23.784 -34.838 43.080 1.00 68.81 128 ARG A C 1
ATOM 994 O O . ARG A 1 128 ? 23.928 -35.173 44.252 1.00 68.81 128 ARG A O 1
ATOM 1001 N N . GLY A 1 129 ? 22.920 -35.413 42.249 1.00 62.97 129 GLY A N 1
ATOM 1002 C CA . GLY A 1 129 ? 22.200 -36.650 42.544 1.00 62.97 129 GLY A CA 1
ATOM 1003 C C . GLY A 1 129 ? 22.053 -37.475 41.269 1.00 62.97 129 GLY A C 1
ATOM 1004 O O . GLY A 1 129 ? 21.540 -36.967 40.277 1.00 62.97 129 GLY A O 1
ATOM 1005 N N . ALA A 1 130 ? 22.540 -38.722 41.282 1.00 60.62 130 ALA A N 1
ATOM 1006 C CA . ALA A 1 130 ? 22.448 -39.672 40.163 1.00 60.62 130 ALA A CA 1
ATOM 1007 C C . ALA A 1 130 ? 22.912 -39.114 38.790 1.00 60.62 130 ALA A C 1
ATOM 1009 O O . ALA A 1 130 ? 22.206 -39.251 37.794 1.00 60.62 130 ALA A O 1
ATOM 1010 N N . GLY A 1 131 ? 24.073 -38.444 38.734 1.00 61.44 131 GLY A N 1
ATOM 1011 C CA . GLY A 1 131 ? 24.626 -37.871 37.490 1.00 61.44 131 GLY A CA 1
ATOM 1012 C C . GLY A 1 131 ? 23.896 -36.625 36.963 1.00 61.44 131 GLY A C 1
ATOM 1013 O O . GLY A 1 131 ? 24.131 -36.187 35.835 1.00 61.44 131 GLY A O 1
ATOM 1014 N N . ARG A 1 132 ? 22.989 -36.041 37.758 1.00 76.44 132 ARG A N 1
ATOM 1015 C CA . ARG A 1 132 ? 22.189 -34.863 37.389 1.00 76.44 132 ARG A CA 1
ATOM 1016 C C . ARG A 1 132 ? 22.508 -33.663 38.271 1.00 76.44 132 ARG A C 1
ATOM 1018 O O . ARG A 1 132 ? 22.845 -33.804 39.450 1.00 76.44 132 ARG A O 1
ATOM 1025 N N . CYS A 1 133 ? 22.374 -32.474 37.691 1.00 77.88 133 CYS A N 1
ATOM 1026 C CA . CYS A 1 133 ? 22.559 -31.192 38.366 1.00 77.88 133 CYS A CA 1
ATOM 1027 C C . CYS A 1 133 ? 21.342 -30.280 38.188 1.00 77.88 133 CYS A C 1
ATOM 1029 O O . CYS A 1 133 ? 20.557 -30.457 37.255 1.00 77.88 133 CYS A O 1
ATOM 1031 N N . ILE A 1 134 ? 21.213 -29.276 39.060 1.00 78.19 134 ILE A N 1
ATOM 1032 C CA . ILE A 1 134 ? 20.222 -28.208 38.905 1.00 78.19 134 ILE A CA 1
ATOM 1033 C C . ILE A 1 134 ? 20.884 -27.009 38.224 1.00 78.19 134 ILE A C 1
ATOM 1035 O O . ILE A 1 134 ? 21.857 -26.444 38.735 1.00 78.19 134 ILE A O 1
ATOM 1039 N N . LEU A 1 135 ? 20.317 -26.604 37.091 1.00 77.19 135 LEU A N 1
ATOM 1040 C CA . LEU A 1 135 ? 20.603 -25.323 36.457 1.00 77.19 135 LEU A CA 1
ATOM 1041 C C . LEU A 1 135 ? 19.725 -24.252 37.095 1.00 77.19 135 LEU A C 1
ATOM 1043 O O . LEU A 1 135 ? 18.507 -24.411 37.175 1.00 77.19 135 LEU A O 1
ATOM 1047 N N . LEU A 1 136 ? 20.341 -23.167 37.554 1.00 73.81 136 LEU A N 1
ATOM 1048 C CA . LEU A 1 136 ? 19.660 -22.075 38.235 1.00 73.81 136 LEU A CA 1
ATOM 1049 C C . LEU A 1 136 ? 19.674 -20.833 37.352 1.00 73.81 136 LEU A C 1
ATOM 1051 O O . LEU A 1 136 ? 20.731 -20.284 37.061 1.00 73.81 136 LEU A O 1
ATOM 1055 N N . HIS A 1 137 ? 18.500 -20.361 36.948 1.00 66.88 137 HIS A N 1
ATOM 1056 C CA . HIS A 1 137 ? 18.363 -19.034 36.363 1.00 66.88 137 HIS A CA 1
ATOM 1057 C C . HIS A 1 137 ? 18.083 -18.001 37.445 1.00 66.88 137 HIS A C 1
ATOM 1059 O O . HIS A 1 137 ? 17.153 -18.162 38.234 1.00 66.88 137 HIS A O 1
ATOM 1065 N N . VAL A 1 138 ? 18.856 -16.915 37.434 1.00 58.28 138 VAL A N 1
ATOM 1066 C CA . VAL A 1 138 ? 18.596 -15.741 38.267 1.00 58.28 138 VAL A CA 1
ATOM 1067 C C . VAL A 1 138 ? 18.194 -14.584 37.361 1.00 58.28 138 VAL A C 1
ATOM 1069 O O . VAL A 1 138 ? 18.880 -14.285 36.383 1.00 58.28 138 VAL A O 1
ATOM 1072 N N . CYS A 1 139 ? 17.057 -13.958 37.665 1.00 49.75 139 CYS A N 1
ATOM 1073 C CA . CYS A 1 139 ? 16.567 -12.781 36.955 1.00 49.75 139 CYS A CA 1
ATOM 1074 C C . CYS A 1 139 ? 16.695 -11.540 37.839 1.00 49.75 139 CYS A C 1
ATOM 1076 O O . CYS A 1 139 ? 16.391 -11.584 39.030 1.00 49.75 139 CYS A O 1
ATOM 1078 N N . ALA A 1 140 ? 17.125 -10.431 37.232 1.00 43.94 140 ALA A N 1
ATOM 1079 C CA . ALA A 1 140 ? 17.280 -9.149 37.905 1.00 43.94 140 ALA A CA 1
ATOM 1080 C C . ALA A 1 140 ? 15.958 -8.612 38.463 1.00 43.94 140 ALA A C 1
ATOM 1082 O O . ALA A 1 140 ? 14.876 -8.865 37.917 1.00 43.94 140 ALA A O 1
ATOM 1083 N N . ILE A 1 141 ? 16.074 -7.806 39.525 1.00 48.19 141 ILE A N 1
ATOM 1084 C CA . ILE A 1 141 ? 14.919 -7.172 40.135 1.00 48.19 141 ILE A CA 1
ATOM 1085 C C . ILE A 1 141 ? 14.286 -6.130 39.200 1.00 48.19 141 ILE A C 1
ATOM 1087 O O . ILE A 1 141 ? 14.880 -5.076 38.998 1.00 48.19 141 ILE A O 1
ATOM 1091 N N . ILE A 1 142 ? 13.063 -6.339 38.704 1.00 46.16 142 ILE A N 1
ATOM 1092 C CA . ILE A 1 142 ? 12.215 -5.256 38.186 1.00 46.16 142 ILE A CA 1
ATOM 1093 C C . ILE A 1 142 ? 11.171 -4.899 39.247 1.00 46.16 142 ILE A C 1
ATOM 1095 O O . ILE A 1 142 ? 10.377 -5.743 39.656 1.00 46.16 142 ILE A O 1
ATOM 1099 N N . LYS A 1 143 ? 11.157 -3.633 39.683 1.00 52.75 143 LYS A N 1
ATOM 1100 C CA . LYS A 1 143 ? 10.071 -3.097 40.514 1.00 52.75 143 LYS A CA 1
ATOM 1101 C C . LYS A 1 143 ? 8.824 -2.943 39.650 1.00 52.75 143 LYS A C 1
ATOM 1103 O O . LYS A 1 143 ? 8.748 -2.012 38.850 1.00 52.75 143 LYS A O 1
ATOM 1108 N N . VAL A 1 144 ? 7.867 -3.847 39.814 1.00 59.72 144 VAL A N 1
ATOM 1109 C CA . VAL A 1 144 ? 6.556 -3.756 39.168 1.00 59.72 144 VAL A CA 1
ATOM 1110 C C . VAL A 1 144 ? 5.578 -3.136 40.174 1.00 59.72 144 VAL A C 1
ATOM 1112 O O . VAL A 1 144 ? 5.590 -3.537 41.337 1.00 59.72 144 VAL A O 1
ATOM 1115 N N . PRO A 1 145 ? 4.784 -2.114 39.799 1.00 70.56 145 PRO A N 1
ATOM 1116 C CA . PRO A 1 145 ? 3.736 -1.609 40.679 1.00 70.56 145 PRO A CA 1
ATOM 1117 C C . PRO A 1 145 ? 2.698 -2.706 40.937 1.00 70.56 145 PRO A C 1
ATOM 1119 O O . PRO A 1 145 ? 2.350 -3.453 40.022 1.00 70.56 145 PRO A O 1
ATOM 1122 N N . SER A 1 146 ? 2.181 -2.772 42.166 1.00 77.88 146 SER A N 1
ATOM 1123 C CA . SER A 1 146 ? 1.111 -3.710 42.507 1.00 77.88 146 SER A CA 1
ATOM 1124 C C . SER A 1 146 ? -0.135 -3.476 41.650 1.00 77.88 146 SER A C 1
ATOM 1126 O O . SER A 1 146 ? -0.398 -2.360 41.183 1.00 77.88 146 SER A O 1
ATOM 1128 N N . PHE A 1 147 ? -0.927 -4.528 41.457 1.00 76.12 147 PHE A N 1
ATOM 1129 C CA . PHE A 1 147 ? -2.167 -4.466 40.688 1.00 76.12 147 PHE A CA 1
ATOM 1130 C C . PHE A 1 147 ? -3.147 -3.448 41.283 1.00 76.12 147 PHE A C 1
ATOM 1132 O O . PHE A 1 147 ? -3.759 -2.677 40.546 1.00 76.12 147 PHE A O 1
ATOM 1139 N N . GLU A 1 148 ? -3.225 -3.377 42.614 1.00 80.50 148 GLU A N 1
ATOM 1140 C CA . GLU A 1 148 ? -4.008 -2.369 43.329 1.00 80.50 148 GLU A CA 1
ATOM 1141 C C . GLU A 1 148 ? -3.510 -0.951 43.019 1.00 80.50 148 GLU A C 1
ATOM 1143 O O . GLU A 1 148 ? -4.297 -0.095 42.624 1.00 80.50 148 GLU A O 1
ATOM 1148 N N . ASN A 1 149 ? -2.203 -0.692 43.120 1.00 76.62 149 ASN A N 1
ATOM 1149 C CA . ASN A 1 149 ? -1.653 0.638 42.847 1.00 76.62 149 ASN A CA 1
ATOM 1150 C C . ASN A 1 149 ? -1.891 1.078 41.396 1.00 76.62 149 ASN A C 1
ATOM 1152 O O . ASN A 1 149 ? -2.057 2.269 41.128 1.00 76.62 149 ASN A O 1
ATOM 1156 N N . LYS A 1 150 ? -1.890 0.128 40.454 1.00 76.00 150 LYS A N 1
ATOM 1157 C CA . LYS A 1 150 ? -2.056 0.411 39.026 1.00 76.00 150 LYS A CA 1
ATOM 1158 C C . LYS A 1 150 ? -3.522 0.547 38.609 1.00 76.00 150 LYS A C 1
ATOM 1160 O O . LYS A 1 150 ? -3.841 1.432 37.816 1.00 76.00 150 LYS A O 1
ATOM 1165 N N . HIS A 1 151 ? -4.399 -0.317 39.113 1.00 76.44 151 HIS A N 1
ATOM 1166 C CA . HIS A 1 151 ? -5.778 -0.445 38.631 1.00 76.44 151 HIS A CA 1
ATOM 1167 C C . HIS A 1 151 ? -6.834 -0.029 39.663 1.00 76.44 151 HIS A C 1
ATOM 1169 O O . HIS A 1 151 ? -7.974 0.226 39.286 1.00 76.44 151 HIS A O 1
ATOM 1175 N N . GLY A 1 152 ? -6.465 0.106 40.938 1.00 78.31 152 GLY A N 1
ATOM 1176 C CA . GLY A 1 152 ? -7.380 0.453 42.027 1.00 78.31 152 GLY A CA 1
ATOM 1177 C C . GLY A 1 152 ? -8.356 -0.664 42.400 1.00 78.31 152 GLY A C 1
ATOM 1178 O O . GLY A 1 152 ? -9.406 -0.363 42.956 1.00 78.31 152 GLY A O 1
ATOM 1179 N N . LEU A 1 153 ? -8.031 -1.915 42.061 1.00 83.06 153 LEU A N 1
ATOM 1180 C CA . LEU A 1 153 ? -8.855 -3.105 42.292 1.00 83.06 153 LEU A CA 1
ATOM 1181 C C . LEU A 1 153 ? -8.107 -4.102 43.174 1.00 83.06 153 LEU A C 1
ATOM 1183 O O . LEU A 1 153 ? -6.879 -4.186 43.094 1.00 83.06 153 LEU A O 1
ATOM 1187 N N . TRP A 1 154 ? -8.843 -4.904 43.942 1.00 87.69 154 TRP A N 1
ATOM 1188 C CA . TRP A 1 154 ? -8.287 -6.008 44.722 1.00 87.69 154 TRP A CA 1
ATOM 1189 C C . TRP A 1 154 ? -8.363 -7.337 43.967 1.00 87.69 154 TRP A C 1
ATOM 1191 O O . TRP A 1 154 ? -9.459 -7.888 43.817 1.00 87.69 154 TRP A O 1
ATOM 1201 N N . PRO A 1 155 ? -7.225 -7.895 43.519 1.00 90.38 155 PRO A N 1
ATOM 1202 C CA . PRO A 1 155 ? -7.221 -9.100 42.705 1.00 90.38 155 PRO A CA 1
ATOM 1203 C C . PRO A 1 155 ? -6.981 -10.380 43.516 1.00 90.38 155 PRO A C 1
ATOM 1205 O O . PRO A 1 155 ? -6.240 -10.407 44.502 1.00 90.38 155 PRO A O 1
ATOM 1208 N N . CYS A 1 156 ? -7.538 -11.479 43.021 1.00 91.38 156 CYS A N 1
ATOM 1209 C CA . CYS A 1 156 ? -7.212 -12.840 43.427 1.00 91.38 156 CYS A CA 1
ATOM 1210 C C . CYS A 1 156 ? -7.033 -13.742 42.203 1.00 91.38 156 CYS A C 1
ATOM 1212 O O . CYS A 1 156 ? -7.531 -13.442 41.115 1.00 91.38 156 CYS A O 1
ATOM 1214 N N . MET A 1 157 ? -6.347 -14.874 42.366 1.00 90.88 157 MET A N 1
ATOM 1215 C CA . MET A 1 157 ? -6.217 -15.855 41.292 1.00 90.88 157 MET A CA 1
ATOM 1216 C C . MET A 1 157 ? -6.204 -17.302 41.771 1.00 90.88 157 MET A C 1
ATOM 1218 O O . MET A 1 157 ? -5.686 -17.613 42.840 1.00 90.88 157 MET A O 1
ATOM 1222 N N . VAL A 1 158 ? -6.689 -18.211 40.926 1.00 89.25 158 VAL A N 1
ATOM 1223 C CA . VAL A 1 158 ? -6.492 -19.658 41.076 1.00 89.25 158 VAL A CA 1
ATOM 1224 C C . VAL A 1 158 ? -5.504 -20.125 40.012 1.00 89.25 158 VAL A C 1
ATOM 1226 O O . VAL A 1 158 ? -5.849 -20.321 38.845 1.00 89.25 158 VAL A O 1
ATOM 1229 N N . ALA A 1 159 ? -4.256 -20.305 40.438 1.00 80.44 159 ALA A N 1
ATOM 1230 C CA . ALA A 1 159 ? -3.115 -20.610 39.582 1.00 80.44 159 ALA A CA 1
ATOM 1231 C C . ALA A 1 159 ? -2.311 -21.794 40.149 1.00 80.44 159 ALA A C 1
ATOM 1233 O O . ALA A 1 159 ? -1.365 -21.602 40.917 1.00 80.44 159 ALA A O 1
ATOM 1234 N N . PRO A 1 160 ? -2.668 -23.044 39.809 1.00 71.00 160 PRO A N 1
ATOM 1235 C CA . PRO A 1 160 ? -1.952 -24.208 40.328 1.00 71.00 160 PRO A CA 1
ATOM 1236 C C . PRO A 1 160 ? -0.555 -24.348 39.712 1.00 71.00 160 PRO A C 1
ATOM 1238 O O . PRO A 1 160 ? 0.383 -24.781 40.389 1.00 71.00 160 PRO A O 1
ATOM 1241 N N . THR A 1 161 ? -0.395 -23.915 38.457 1.00 67.88 161 THR A N 1
ATOM 1242 C CA . THR A 1 161 ? 0.904 -23.810 37.795 1.00 67.88 161 THR A CA 1
ATOM 1243 C C . THR A 1 161 ? 1.716 -22.730 38.480 1.00 67.88 161 THR A C 1
ATOM 1245 O O . THR A 1 161 ? 1.301 -21.579 38.605 1.00 67.88 161 THR A O 1
ATOM 1248 N N . LYS A 1 162 ? 2.900 -23.097 38.953 1.00 65.69 162 LYS A N 1
ATOM 1249 C CA . LYS A 1 162 ? 3.621 -22.244 39.890 1.00 65.69 162 LYS A CA 1
ATOM 1250 C C . LYS A 1 162 ? 4.155 -20.979 39.223 1.00 65.69 162 LYS A C 1
ATOM 1252 O O . LYS A 1 162 ? 4.243 -19.974 39.913 1.00 65.69 162 LYS A O 1
ATOM 1257 N N . ILE A 1 163 ? 4.388 -20.989 37.909 1.00 60.00 163 ILE A N 1
ATOM 1258 C CA . ILE A 1 163 ? 4.880 -19.815 37.162 1.00 60.00 163 ILE A CA 1
ATOM 1259 C C . ILE A 1 163 ? 3.866 -18.697 37.143 1.00 60.00 163 ILE A C 1
ATOM 1261 O O . ILE A 1 163 ? 4.167 -17.564 37.498 1.00 60.00 163 ILE A O 1
ATOM 1265 N N . ILE A 1 164 ? 2.633 -19.088 36.875 1.00 66.75 164 ILE A N 1
ATOM 1266 C CA . ILE A 1 164 ? 1.440 -18.260 36.895 1.00 66.75 164 ILE A CA 1
ATOM 1267 C C . ILE A 1 164 ? 1.234 -17.692 38.300 1.00 66.75 164 ILE A C 1
ATOM 1269 O O . ILE A 1 164 ? 1.028 -16.494 38.456 1.00 66.75 164 ILE A O 1
ATOM 1273 N N . ALA A 1 165 ? 1.384 -18.526 39.336 1.00 69.31 165 ALA A N 1
ATOM 1274 C CA . ALA A 1 165 ? 1.311 -18.061 40.719 1.00 69.31 165 ALA A CA 1
ATOM 1275 C C . ALA A 1 165 ? 2.438 -17.071 41.070 1.00 69.31 165 ALA A C 1
ATOM 1277 O O . ALA A 1 165 ? 2.188 -16.078 41.741 1.00 69.31 165 ALA A O 1
ATOM 1278 N N . GLY A 1 166 ? 3.671 -17.309 40.610 1.00 65.56 166 GLY A N 1
ATOM 1279 C CA . GLY A 1 166 ? 4.810 -16.409 40.822 1.00 65.56 166 GLY A CA 1
ATOM 1280 C C . GLY A 1 166 ? 4.619 -15.043 40.159 1.00 65.56 166 GLY A C 1
ATOM 1281 O O . GLY A 1 166 ? 4.916 -14.014 40.768 1.00 65.56 166 GLY A O 1
ATOM 1282 N N . LEU A 1 167 ? 4.062 -15.024 38.946 1.00 67.06 167 LEU A N 1
ATOM 1283 C CA . LEU A 1 167 ? 3.695 -13.793 38.244 1.00 67.06 167 LEU A CA 1
ATOM 1284 C C . LEU A 1 167 ? 2.607 -13.023 38.997 1.00 67.06 167 LEU A C 1
ATOM 1286 O O . LEU A 1 167 ? 2.756 -11.822 39.206 1.00 67.06 167 LEU A O 1
ATOM 1290 N N . GLY A 1 168 ? 1.562 -13.708 39.470 1.00 70.94 168 GLY A N 1
ATOM 1291 C CA . GLY A 1 168 ? 0.522 -13.083 40.286 1.00 70.94 168 GLY A CA 1
ATOM 1292 C C . GLY A 1 168 ? 1.063 -12.470 41.574 1.00 70.94 168 GLY A C 1
ATOM 1293 O O . GLY A 1 168 ? 0.793 -11.310 41.867 1.00 70.94 168 GLY A O 1
ATOM 1294 N N . LEU A 1 169 ? 1.907 -13.206 42.298 1.00 72.50 169 LEU A N 1
ATOM 1295 C CA . LEU A 1 169 ? 2.556 -12.711 43.516 1.00 72.50 169 LEU A CA 1
ATOM 1296 C C . LEU A 1 169 ? 3.427 -11.475 43.261 1.00 72.50 169 LEU A C 1
ATOM 1298 O O . LEU A 1 169 ? 3.511 -10.606 44.117 1.00 72.50 169 LEU A O 1
ATOM 1302 N N . SER A 1 170 ? 4.044 -11.370 42.081 1.00 65.31 170 SER A N 1
ATOM 1303 C CA . SER A 1 170 ? 4.854 -10.202 41.692 1.00 65.31 170 SER A CA 1
ATOM 1304 C C . SER A 1 170 ? 4.026 -8.943 41.429 1.00 65.31 170 SER A C 1
ATOM 1306 O O . SER A 1 170 ? 4.583 -7.856 41.303 1.00 65.31 170 SER A O 1
ATOM 1308 N N . LEU A 1 171 ? 2.708 -9.098 41.307 1.00 71.19 171 LEU A N 1
ATOM 1309 C CA . LEU A 1 171 ? 1.732 -8.028 41.133 1.00 71.19 171 LEU A CA 1
ATOM 1310 C C . LEU A 1 171 ? 0.889 -7.818 42.406 1.00 71.19 171 LEU A C 1
ATOM 1312 O O . LEU A 1 171 ? -0.120 -7.116 42.347 1.00 71.19 171 LEU A O 1
ATOM 1316 N N . ASP A 1 172 ? 1.275 -8.427 43.533 1.00 78.81 172 ASP A N 1
ATOM 1317 C CA . ASP A 1 172 ? 0.493 -8.511 44.776 1.00 78.81 172 ASP A CA 1
ATOM 1318 C C . ASP A 1 172 ? -0.923 -9.101 44.583 1.00 78.81 172 ASP A C 1
ATOM 1320 O O . ASP A 1 172 ? -1.893 -8.664 45.205 1.00 78.81 172 ASP A O 1
ATOM 1324 N N . ILE A 1 173 ? -1.059 -10.113 43.719 1.00 83.94 173 ILE A N 1
ATOM 1325 C CA . ILE A 1 173 ? -2.300 -10.883 43.560 1.00 83.94 173 ILE A CA 1
ATOM 1326 C C . ILE A 1 173 ? -2.335 -12.028 44.574 1.00 83.94 173 ILE A C 1
ATOM 1328 O O . ILE A 1 173 ? -1.429 -12.863 44.621 1.00 83.94 173 ILE A O 1
ATOM 1332 N N . ASP A 1 174 ? -3.415 -12.108 45.355 1.00 88.56 174 ASP A N 1
ATOM 1333 C CA . ASP A 1 174 ? -3.613 -13.204 46.304 1.00 88.56 174 ASP A CA 1
ATOM 1334 C C . ASP A 1 174 ? -3.901 -14.523 45.560 1.00 88.56 174 ASP A C 1
ATOM 1336 O O . ASP A 1 174 ? -4.841 -14.630 44.770 1.00 88.56 174 ASP A O 1
ATOM 1340 N N . ILE A 1 175 ? -3.105 -15.559 45.838 1.00 87.75 175 ILE A N 1
ATOM 1341 C CA . ILE A 1 175 ? -3.273 -16.893 45.246 1.00 87.75 175 ILE A CA 1
ATOM 1342 C C . ILE A 1 175 ? -4.234 -17.719 46.104 1.00 87.75 175 ILE A C 1
ATOM 1344 O O . ILE A 1 175 ? -3.885 -18.124 47.211 1.00 87.75 175 ILE A O 1
ATOM 1348 N N . LEU A 1 176 ? -5.429 -18.006 45.600 1.00 90.00 176 LEU A N 1
ATOM 1349 C CA . LEU A 1 176 ? -6.439 -18.766 46.330 1.00 90.00 176 LEU A CA 1
ATOM 1350 C C . LEU A 1 176 ? -6.164 -20.268 46.289 1.00 90.00 176 LEU A C 1
ATOM 1352 O O . LEU A 1 176 ? -5.772 -20.831 45.261 1.00 90.00 176 LEU A O 1
ATOM 1356 N N . GLU A 1 177 ? -6.438 -20.930 47.407 1.00 86.31 177 GLU A N 1
ATOM 1357 C CA . GLU A 1 177 ? -6.391 -22.381 47.496 1.00 86.31 177 GLU A CA 1
ATOM 1358 C C . GLU A 1 177 ? -7.640 -23.009 46.860 1.00 86.31 177 GLU A C 1
ATOM 1360 O O . GLU A 1 177 ? -8.775 -22.695 47.225 1.00 86.31 177 GLU A O 1
ATOM 1365 N N . ALA A 1 178 ? -7.425 -23.927 45.916 1.00 87.88 178 ALA A N 1
ATOM 1366 C CA . ALA A 1 178 ? -8.488 -24.676 45.260 1.00 87.88 178 ALA A CA 1
ATOM 1367 C C . ALA A 1 178 ? -8.230 -26.189 45.356 1.00 87.88 178 ALA A C 1
ATOM 1369 O O . ALA A 1 178 ? -7.333 -26.699 44.678 1.00 87.88 178 ALA A O 1
ATOM 1370 N N . PRO A 1 179 ? -9.001 -26.933 46.177 1.00 85.75 179 PRO A N 1
ATOM 1371 C CA . PRO A 1 179 ? -8.826 -28.375 46.339 1.00 85.75 179 PRO A CA 1
ATOM 1372 C C . PRO A 1 179 ? -8.916 -29.125 45.005 1.00 85.75 179 PRO A C 1
ATOM 1374 O O . PRO A 1 179 ? -9.874 -28.941 44.258 1.00 85.75 179 PRO A O 1
ATOM 1377 N N . GLY A 1 180 ? -7.926 -29.962 44.687 1.00 82.38 180 GLY A N 1
ATOM 1378 C CA . GLY A 1 180 ? -7.887 -30.718 43.427 1.00 82.38 180 GLY A CA 1
ATOM 1379 C C . GLY A 1 180 ? -7.538 -29.892 42.180 1.00 82.38 180 GLY A C 1
ATOM 1380 O O . GLY A 1 180 ? -7.531 -30.432 41.077 1.00 82.38 180 GLY A O 1
ATOM 1381 N N . ALA A 1 181 ? -7.231 -28.597 42.310 1.00 83.44 181 ALA A N 1
ATOM 1382 C CA . ALA A 1 181 ? -6.708 -27.813 41.197 1.00 83.44 181 ALA A CA 1
ATOM 1383 C C . ALA A 1 181 ? -5.219 -28.127 40.981 1.00 83.44 181 ALA A C 1
ATOM 1385 O O . ALA A 1 181 ? -4.366 -27.738 41.777 1.00 83.44 181 ALA A O 1
ATOM 1386 N N . THR A 1 182 ? -4.899 -28.792 39.874 1.00 80.50 182 THR A N 1
ATOM 1387 C CA . THR A 1 182 ? -3.522 -29.099 39.445 1.00 80.50 182 THR A CA 1
ATOM 1388 C C . THR A 1 182 ? -3.147 -28.313 38.182 1.00 80.50 182 THR A C 1
ATOM 1390 O O . THR A 1 182 ? -3.988 -27.633 37.580 1.00 80.50 182 THR A O 1
ATOM 1393 N N . GLY A 1 183 ? -1.866 -28.341 37.809 1.00 70.31 183 GLY A N 1
ATOM 1394 C CA . GLY A 1 183 ? -1.324 -27.698 36.603 1.00 70.31 183 GLY A CA 1
ATOM 1395 C C . GLY A 1 183 ? -1.221 -28.637 35.395 1.00 70.31 183 GLY A C 1
ATOM 1396 O O . GLY A 1 183 ? -0.380 -28.397 34.534 1.00 70.31 183 GLY A O 1
ATOM 1397 N N . ASP A 1 184 ? -2.018 -29.704 35.381 1.00 72.62 184 ASP A N 1
ATOM 1398 C CA . ASP A 1 184 ? -1.987 -30.807 34.414 1.00 72.62 184 ASP A CA 1
ATOM 1399 C C . ASP A 1 184 ? -3.420 -31.261 34.053 1.00 72.62 184 ASP A C 1
ATOM 1401 O O . ASP A 1 184 ? -4.411 -30.646 34.470 1.00 72.62 184 ASP A O 1
ATOM 1405 N N . TYR A 1 185 ? -3.546 -32.357 33.298 1.00 76.38 185 TYR A N 1
ATOM 1406 C CA . TYR A 1 185 ? -4.832 -32.934 32.888 1.00 76.38 185 TYR A CA 1
ATOM 1407 C C . TYR A 1 185 ? -5.719 -33.441 34.032 1.00 76.38 185 TYR A C 1
ATOM 1409 O O . TYR A 1 185 ? -6.899 -33.695 33.812 1.00 76.38 185 TYR A O 1
ATOM 1417 N N . GLN A 1 186 ? -5.207 -33.602 35.252 1.00 78.75 186 GLN A N 1
ATOM 1418 C CA . GLN A 1 186 ? -6.000 -34.061 36.400 1.00 78.75 186 GLN A CA 1
ATOM 1419 C C . GLN A 1 186 ? -6.710 -32.903 37.119 1.00 78.75 186 GLN A C 1
ATOM 1421 O O . GLN A 1 186 ? -7.345 -33.100 38.155 1.00 78.75 186 GLN A O 1
ATOM 1426 N N . THR A 1 187 ? -6.615 -31.687 36.574 1.00 83.88 187 THR A N 1
ATOM 1427 C CA . THR A 1 187 ? -7.091 -30.476 37.236 1.00 83.88 187 THR A CA 1
ATOM 1428 C C . THR A 1 187 ? -8.607 -30.442 37.387 1.00 83.88 187 THR A C 1
ATOM 1430 O O . THR A 1 187 ? -9.361 -30.615 36.428 1.00 83.88 187 THR A O 1
ATOM 1433 N N . LEU A 1 188 ? -9.076 -30.156 38.603 1.00 88.50 188 LEU A N 1
ATOM 1434 C CA . LEU A 1 188 ? -10.500 -30.044 38.887 1.00 88.50 188 LEU A CA 1
ATOM 1435 C C . LEU A 1 188 ? -11.021 -28.628 38.601 1.00 88.50 188 LEU A C 1
ATOM 1437 O O . LEU A 1 188 ? -11.011 -27.751 39.471 1.00 88.50 188 LEU A O 1
ATOM 1441 N N . LEU A 1 189 ? -11.516 -28.404 37.381 1.00 87.69 189 LEU A N 1
ATOM 1442 C CA . LEU A 1 189 ? -12.019 -27.094 36.939 1.00 87.69 189 LEU A CA 1
ATOM 1443 C C . LEU A 1 189 ? -13.219 -26.591 37.761 1.00 87.69 189 LEU A C 1
ATOM 1445 O O . LEU A 1 189 ? -13.332 -25.393 38.015 1.00 87.69 189 LEU A O 1
ATOM 1449 N N . THR A 1 190 ? -14.072 -27.489 38.259 1.00 89.94 190 THR A N 1
ATOM 1450 C CA . THR A 1 190 ? -15.192 -27.132 39.149 1.00 89.94 190 THR A CA 1
ATOM 1451 C C . THR A 1 190 ? -14.722 -26.464 40.438 1.00 89.94 190 THR A C 1
ATOM 1453 O O . THR A 1 190 ? -15.306 -25.477 40.889 1.00 89.94 190 THR A O 1
ATOM 1456 N N . SER A 1 191 ? -13.634 -26.970 41.025 1.00 91.31 191 SER A N 1
ATOM 1457 C CA . SER A 1 191 ? -13.053 -26.399 42.243 1.00 91.31 191 SER A CA 1
ATOM 1458 C C . SER A 1 191 ? -12.512 -24.998 41.982 1.00 91.31 191 SER A C 1
ATOM 1460 O O . SER A 1 191 ? -12.828 -24.054 42.707 1.00 91.31 191 SER A O 1
ATOM 1462 N N . LYS A 1 192 ? -11.790 -24.844 40.868 1.00 91.00 192 LYS A N 1
ATOM 1463 C CA . LYS A 1 192 ? -11.280 -23.563 40.385 1.00 91.00 192 LYS A CA 1
ATOM 1464 C C . LYS A 1 192 ? -12.397 -22.515 40.243 1.00 91.00 192 LYS A C 1
ATOM 1466 O O . LYS A 1 192 ? -12.303 -21.438 40.834 1.00 91.00 192 LYS A O 1
ATOM 1471 N N . ALA A 1 193 ? -13.468 -22.847 39.519 1.00 90.88 193 ALA A N 1
ATOM 1472 C CA . ALA A 1 193 ? -14.625 -21.969 39.326 1.00 90.88 193 ALA A CA 1
ATOM 1473 C C . ALA A 1 193 ? -15.306 -21.603 40.658 1.00 90.88 193 ALA A C 1
ATOM 1475 O O . ALA A 1 193 ? -15.616 -20.438 40.906 1.00 90.88 193 ALA A O 1
ATOM 1476 N N . THR A 1 194 ? -15.483 -22.585 41.547 1.00 91.62 194 THR A N 1
ATOM 1477 C CA . THR A 1 194 ? -16.143 -22.393 42.847 1.00 91.62 194 THR A CA 1
ATOM 1478 C C . THR A 1 194 ? -15.369 -21.441 43.755 1.00 91.62 194 THR A C 1
ATOM 1480 O O . THR A 1 194 ? -15.958 -20.574 44.400 1.00 91.62 194 THR A O 1
ATOM 1483 N N . VAL A 1 195 ? -14.046 -21.584 43.810 1.00 91.94 195 VAL A N 1
ATOM 1484 C CA . VAL A 1 195 ? -13.171 -20.769 44.662 1.00 91.94 195 VAL A CA 1
ATOM 1485 C C . VAL A 1 195 ? -13.154 -19.313 44.206 1.00 91.94 195 VAL A C 1
ATOM 1487 O O . VAL A 1 195 ? -13.358 -18.428 45.038 1.00 91.94 195 VAL A O 1
ATOM 1490 N N . ILE A 1 196 ? -13.018 -19.058 42.898 1.00 91.94 196 ILE A N 1
ATOM 1491 C CA . ILE A 1 196 ? -13.110 -17.695 42.351 1.00 91.94 196 ILE A CA 1
ATOM 1492 C C . ILE A 1 196 ? -14.487 -17.086 42.613 1.00 91.94 196 ILE A C 1
ATOM 1494 O O . ILE A 1 196 ? -14.572 -15.961 43.102 1.00 91.94 196 ILE A O 1
ATOM 1498 N N . ALA A 1 197 ? -15.571 -17.828 42.365 1.00 91.06 197 ALA A N 1
ATOM 1499 C CA . ALA A 1 197 ? -16.914 -17.317 42.618 1.00 91.06 197 ALA A CA 1
ATOM 1500 C C . ALA A 1 197 ? -17.102 -16.918 44.090 1.00 91.06 197 ALA A C 1
ATOM 1502 O O . ALA A 1 197 ? -17.632 -15.846 44.376 1.00 91.06 197 ALA A O 1
ATOM 1503 N N . ARG A 1 198 ? -16.623 -17.737 45.037 1.00 91.12 198 ARG A N 1
ATOM 1504 C CA . ARG A 1 198 ? -16.681 -17.433 46.478 1.00 91.12 198 ARG A CA 1
ATOM 1505 C C . ARG A 1 198 ? -15.882 -16.192 46.849 1.00 91.12 198 ARG A C 1
ATOM 1507 O O . ARG A 1 198 ? -16.398 -15.358 47.588 1.00 91.12 198 ARG A O 1
ATOM 1514 N N . ALA A 1 199 ? -14.677 -16.049 46.308 1.00 90.69 199 ALA A N 1
ATOM 1515 C CA . ALA A 1 199 ? -13.821 -14.890 46.541 1.00 90.69 199 ALA A CA 1
ATOM 1516 C C . ALA A 1 199 ? -14.469 -13.575 46.069 1.00 90.69 199 ALA A C 1
ATOM 1518 O O . ALA A 1 199 ? -14.440 -12.574 46.786 1.00 90.69 199 ALA A O 1
ATOM 1519 N N . LEU A 1 200 ? -15.132 -13.598 44.911 1.00 89.44 200 LEU A N 1
ATOM 1520 C CA . LEU A 1 200 ? -15.829 -12.439 44.337 1.00 89.44 200 LEU A CA 1
ATOM 1521 C C . LEU A 1 200 ? -17.207 -12.183 44.963 1.00 89.44 200 LEU A C 1
ATOM 1523 O O . LEU A 1 200 ? -17.763 -11.090 44.852 1.00 89.44 200 LEU A O 1
ATOM 1527 N N . SER A 1 201 ? -17.774 -13.172 45.649 1.00 88.19 201 SER A N 1
ATOM 1528 C CA . SER A 1 201 ? -19.088 -13.060 46.295 1.00 88.19 201 SER A CA 1
ATOM 1529 C C . SER A 1 201 ? -19.020 -12.575 47.742 1.00 88.19 201 SER A C 1
ATOM 1531 O O . SER A 1 201 ? -20.059 -12.306 48.346 1.00 88.19 201 SER A O 1
ATOM 1533 N N . ALA A 1 202 ? -17.830 -12.461 48.330 1.00 83.12 202 ALA A N 1
ATOM 1534 C CA . ALA A 1 202 ? -17.678 -11.902 49.668 1.00 83.12 202 ALA A CA 1
ATOM 1535 C C . ALA A 1 202 ? -18.208 -10.444 49.738 1.00 83.12 202 ALA A C 1
ATOM 1537 O O . ALA A 1 202 ? -18.181 -9.725 48.734 1.00 83.12 202 ALA A O 1
ATOM 1538 N N . PRO A 1 203 ? -18.786 -10.019 50.880 1.00 78.88 203 PRO A N 1
ATOM 1539 C CA . PRO A 1 203 ? -18.923 -10.762 52.138 1.00 78.88 203 PRO A CA 1
ATOM 1540 C C . PRO A 1 203 ? -20.130 -11.726 52.195 1.00 78.88 203 PRO A C 1
ATOM 1542 O O . PRO A 1 203 ? -20.378 -12.318 53.242 1.00 78.88 203 PRO A O 1
ATOM 1545 N N . LEU A 1 204 ? -20.910 -11.907 51.116 1.00 81.94 204 LEU A N 1
ATOM 1546 C CA . LEU A 1 204 ? -22.070 -12.823 51.133 1.00 81.94 204 LEU A CA 1
ATOM 1547 C C . LEU A 1 204 ? -21.657 -14.293 51.282 1.00 81.94 204 LEU A C 1
ATOM 1549 O O . LEU A 1 204 ? -22.411 -15.094 51.830 1.00 81.94 204 LEU A O 1
ATOM 1553 N N . MET A 1 205 ? -20.462 -14.639 50.803 1.00 82.19 205 MET A N 1
ATOM 1554 C CA . MET A 1 205 ? -19.824 -15.931 51.029 1.00 82.19 205 MET A CA 1
ATOM 1555 C C . MET A 1 205 ? -18.446 -15.729 51.664 1.00 82.19 205 MET A C 1
ATOM 1557 O O . MET A 1 205 ? -17.766 -14.763 51.324 1.00 82.19 205 MET A O 1
ATOM 1561 N N . PRO A 1 206 ? -18.002 -16.624 52.565 1.00 82.00 206 PRO A N 1
ATOM 1562 C CA . PRO A 1 206 ? -16.682 -16.509 53.167 1.00 82.00 206 PRO A CA 1
ATOM 1563 C C . PRO A 1 206 ? -15.594 -16.721 52.113 1.00 82.00 206 PRO A C 1
ATOM 1565 O O . PRO A 1 206 ? -15.636 -17.701 51.352 1.00 82.00 206 PRO A O 1
ATOM 1568 N N . SER A 1 207 ? -14.633 -15.796 52.112 1.00 85.00 207 SER A N 1
ATOM 1569 C CA . SER A 1 207 ? -13.488 -15.790 51.208 1.00 85.00 207 SER A CA 1
ATOM 1570 C C . SER A 1 207 ? -12.592 -17.017 51.447 1.00 85.00 207 SER A C 1
ATOM 1572 O O . SER A 1 207 ? -12.351 -17.367 52.607 1.00 85.00 207 SER A O 1
ATOM 1574 N N . PRO A 1 208 ? -12.127 -17.706 50.389 1.00 87.56 208 PRO A N 1
ATOM 1575 C CA . PRO A 1 208 ? -11.207 -18.835 50.510 1.00 87.56 208 PRO A CA 1
ATOM 1576 C C . PRO A 1 208 ? -9.864 -18.449 51.146 1.00 87.56 208 PRO A C 1
ATOM 1578 O O . PRO A 1 208 ? -9.476 -17.282 51.151 1.00 87.56 208 PRO A O 1
ATOM 1581 N N . ASN A 1 209 ? -9.128 -19.442 51.647 1.00 88.12 209 ASN A N 1
ATOM 1582 C CA . ASN A 1 209 ? -7.771 -19.226 52.144 1.00 88.12 209 ASN A CA 1
ATOM 1583 C C . ASN A 1 209 ? -6.814 -18.858 51.005 1.00 88.12 209 ASN A C 1
ATOM 1585 O O . ASN A 1 209 ? -6.958 -19.318 49.867 1.00 88.12 209 ASN A O 1
ATOM 1589 N N . VAL A 1 210 ? -5.805 -18.060 51.345 1.00 86.19 210 VAL A N 1
ATOM 1590 C CA . VAL A 1 210 ? -4.735 -17.659 50.436 1.00 86.19 210 VAL A CA 1
ATOM 1591 C C . VAL A 1 210 ? -3.487 -18.470 50.751 1.00 86.19 210 VAL A C 1
ATOM 1593 O O . VAL A 1 210 ? -3.062 -18.599 51.903 1.00 86.19 210 VAL A O 1
ATOM 1596 N N . PHE A 1 211 ? -2.885 -18.994 49.695 1.00 74.88 211 PHE A N 1
ATOM 1597 C CA . PHE A 1 211 ? -1.628 -19.715 49.731 1.00 74.88 211 PHE A CA 1
ATOM 1598 C C . PHE A 1 211 ? -0.447 -18.757 49.930 1.00 74.88 211 PHE A C 1
ATOM 1600 O O . PHE A 1 211 ? -0.287 -17.800 49.168 1.00 74.88 211 PHE A O 1
ATOM 1607 N N . VAL A 1 212 ? 0.416 -19.046 50.910 1.00 66.19 212 VAL A N 1
ATOM 1608 C CA . VAL A 1 212 ? 1.634 -18.271 51.184 1.00 66.19 212 VAL A CA 1
ATOM 1609 C C . VAL A 1 212 ? 2.877 -19.080 50.779 1.00 66.19 212 VAL A C 1
ATOM 1611 O O . VAL A 1 212 ? 3.108 -20.177 51.285 1.00 66.19 212 VAL A O 1
ATOM 1614 N N . PRO A 1 213 ? 3.706 -18.584 49.841 1.00 54.69 213 PRO A N 1
ATOM 1615 C CA . PRO A 1 213 ? 4.922 -19.271 49.420 1.00 54.69 213 PRO A CA 1
ATOM 1616 C C . PRO A 1 213 ? 5.930 -19.532 50.545 1.00 54.69 213 PRO A C 1
ATOM 1618 O O . PRO A 1 213 ? 6.467 -18.608 51.148 1.00 54.69 213 PRO A O 1
ATOM 1621 N N . GLY A 1 214 ? 6.292 -20.803 50.734 1.00 47.56 214 GLY A N 1
ATOM 1622 C CA . GLY A 1 214 ? 7.388 -21.200 51.620 1.00 47.56 214 GLY A CA 1
ATOM 1623 C C . GLY A 1 214 ? 7.009 -21.331 53.095 1.00 47.56 214 GLY A C 1
ATOM 1624 O O . GLY A 1 214 ? 7.908 -21.547 53.907 1.00 47.56 214 GLY A O 1
ATOM 1625 N N . GLU A 1 215 ? 5.731 -21.225 53.432 1.00 50.50 215 GLU A N 1
ATOM 1626 C CA . GLU A 1 215 ? 5.165 -21.578 54.732 1.00 50.50 215 GLU A CA 1
ATOM 1627 C C . GLU A 1 215 ? 4.160 -22.717 54.500 1.00 50.50 215 GLU A C 1
ATOM 1629 O O . GLU A 1 215 ? 3.482 -22.739 53.474 1.00 50.50 215 GLU A O 1
ATOM 1634 N N . ASP A 1 216 ? 4.074 -23.681 55.420 1.00 50.31 216 ASP A N 1
ATOM 1635 C CA . ASP A 1 216 ? 3.000 -24.694 55.404 1.00 50.31 216 ASP A CA 1
ATOM 1636 C C . ASP A 1 216 ? 1.678 -24.116 55.971 1.00 50.31 216 ASP A C 1
ATOM 1638 O O . ASP A 1 216 ? 0.690 -24.829 56.158 1.00 50.31 216 ASP A O 1
ATOM 1642 N N . GLU A 1 217 ? 1.654 -22.810 56.258 1.00 55.22 217 GLU A N 1
ATOM 1643 C CA . GLU A 1 217 ? 0.540 -22.085 56.859 1.00 55.22 217 GLU A CA 1
ATOM 1644 C C . GLU A 1 217 ? -0.280 -21.325 55.804 1.00 55.22 217 GLU A C 1
ATOM 1646 O O . GLU A 1 217 ? 0.237 -20.768 54.835 1.00 55.22 217 GLU A O 1
ATOM 1651 N N . HIS A 1 218 ? -1.598 -21.311 56.006 1.00 67.88 218 HIS A N 1
ATOM 1652 C CA . HIS A 1 218 ? -2.566 -20.648 55.135 1.00 67.88 218 HIS A CA 1
ATOM 1653 C C . HIS A 1 218 ? -3.033 -19.363 55.815 1.00 67.88 218 HIS A C 1
ATOM 1655 O O . HIS A 1 218 ? -3.395 -19.394 56.995 1.00 67.88 218 HIS A O 1
ATOM 1661 N N . LYS A 1 219 ? -3.079 -18.243 55.082 1.00 80.69 219 LYS A N 1
ATOM 1662 C CA . LYS A 1 219 ? -3.674 -17.003 55.605 1.00 80.69 219 LYS A CA 1
ATOM 1663 C C . LYS A 1 219 ? -5.158 -16.927 55.210 1.00 80.69 219 LYS A C 1
ATOM 1665 O O . LYS A 1 219 ? -5.506 -17.342 54.099 1.00 80.69 219 LYS A O 1
ATOM 1670 N N . PRO A 1 220 ? -6.045 -16.404 56.075 1.00 81.12 220 PRO A N 1
ATOM 1671 C CA . PRO A 1 220 ? -7.434 -16.174 55.695 1.00 81.12 220 PRO A CA 1
ATOM 1672 C C . PRO A 1 220 ? -7.506 -15.174 54.532 1.00 81.12 220 PRO A C 1
ATOM 1674 O O . PRO A 1 220 ? -6.742 -14.206 54.491 1.00 81.12 220 PRO A O 1
ATOM 1677 N N . GLY A 1 221 ? -8.416 -15.415 53.586 1.00 83.00 221 GLY A N 1
ATOM 1678 C CA . GLY A 1 221 ? -8.695 -14.478 52.499 1.00 83.00 221 GLY A CA 1
ATOM 1679 C C . GLY A 1 221 ? -9.346 -13.187 52.986 1.00 83.00 221 GLY A C 1
ATOM 1680 O O . GLY A 1 221 ? -9.754 -13.057 54.144 1.00 83.00 221 GLY A O 1
ATOM 1681 N N . ARG A 1 222 ? -9.457 -12.211 52.082 1.00 85.31 222 ARG A N 1
ATOM 1682 C CA . ARG A 1 222 ? -10.015 -10.892 52.406 1.00 85.31 222 ARG A CA 1
ATOM 1683 C C . ARG A 1 222 ? -11.464 -10.976 52.911 1.00 85.31 222 ARG A C 1
ATOM 1685 O O . ARG A 1 222 ? -12.295 -11.530 52.190 1.00 85.31 222 ARG A O 1
ATOM 1692 N N . PRO A 1 223 ? -11.795 -10.391 54.082 1.00 80.44 223 PRO A N 1
ATOM 1693 C CA . PRO A 1 223 ? -13.158 -10.408 54.626 1.00 80.44 223 PRO A CA 1
ATOM 1694 C C . PRO A 1 223 ? -14.192 -9.751 53.703 1.00 80.44 223 PRO A C 1
ATOM 1696 O O . PRO A 1 223 ? -15.286 -10.284 53.528 1.00 80.44 223 PRO A O 1
ATOM 1699 N N . ASP A 1 224 ? -13.818 -8.635 53.072 1.00 80.12 224 ASP A N 1
ATOM 1700 C CA . ASP A 1 224 ? -14.683 -7.870 52.161 1.00 80.12 224 ASP A CA 1
ATOM 1701 C C . ASP A 1 224 ? -14.690 -8.428 50.725 1.00 80.12 224 ASP A C 1
ATOM 1703 O O . ASP A 1 224 ? -15.448 -7.969 49.870 1.00 80.12 224 ASP A O 1
ATOM 1707 N N . GLY A 1 225 ? -13.889 -9.468 50.471 1.00 84.19 225 GLY A N 1
ATOM 1708 C CA . GLY A 1 225 ? -13.756 -10.108 49.171 1.00 84.19 225 GLY A CA 1
ATOM 1709 C C . GLY A 1 225 ? -12.739 -9.462 48.247 1.00 84.19 225 GLY A C 1
ATOM 1710 O O . GLY A 1 225 ? -11.845 -8.730 48.674 1.00 84.19 225 GLY A O 1
ATOM 1711 N N . TYR A 1 226 ? -12.879 -9.805 46.972 1.00 89.31 226 TYR A N 1
ATOM 1712 C CA . TYR A 1 226 ? -12.047 -9.329 45.875 1.00 89.31 226 TYR A CA 1
ATOM 1713 C C . TYR A 1 226 ? -12.924 -8.687 44.800 1.00 89.31 226 TYR A C 1
ATOM 1715 O O . TYR A 1 226 ? -14.090 -9.069 44.639 1.00 89.31 226 TYR A O 1
ATOM 1723 N N . ASP A 1 227 ? -12.345 -7.740 44.068 1.00 84.38 227 ASP A N 1
ATOM 1724 C CA . ASP A 1 227 ? -12.994 -7.064 42.941 1.00 84.38 227 ASP A CA 1
ATOM 1725 C C . ASP A 1 227 ? -12.693 -7.793 41.630 1.00 84.38 227 ASP A C 1
ATOM 1727 O O . ASP A 1 227 ? -13.533 -7.854 40.740 1.00 84.38 227 ASP A O 1
ATOM 1731 N N . PHE A 1 228 ? -11.511 -8.411 41.541 1.00 86.81 228 PHE A N 1
ATOM 1732 C CA . PHE A 1 228 ? -11.022 -9.049 40.328 1.00 86.81 228 PHE A CA 1
ATOM 1733 C C . PHE A 1 228 ? -10.562 -10.489 40.584 1.00 86.81 228 PHE A C 1
ATOM 1735 O O . PHE A 1 228 ? -9.826 -10.764 41.534 1.00 86.81 228 PHE A O 1
ATOM 1742 N N . GLY A 1 229 ? -10.987 -11.426 39.739 1.00 87.00 229 GLY A N 1
ATOM 1743 C CA . GLY A 1 229 ? -10.677 -12.849 39.860 1.00 87.00 229 GLY A CA 1
ATOM 1744 C C . GLY A 1 229 ? -10.077 -13.414 38.583 1.00 87.00 229 GLY A C 1
ATOM 1745 O O . GLY A 1 229 ? -10.644 -13.251 37.508 1.00 87.00 229 GLY A O 1
ATOM 1746 N N . PHE A 1 230 ? -8.951 -14.111 38.711 1.00 86.88 230 PHE A N 1
ATOM 1747 C CA . PHE A 1 230 ? -8.227 -14.711 37.595 1.00 86.88 230 PHE A CA 1
ATOM 1748 C C . PHE A 1 230 ? -8.231 -16.239 37.684 1.00 86.88 230 PHE A C 1
ATOM 1750 O O . PHE A 1 230 ? -7.756 -16.824 38.663 1.00 86.88 230 PHE A O 1
ATOM 1757 N N . LEU A 1 231 ? -8.724 -16.905 36.641 1.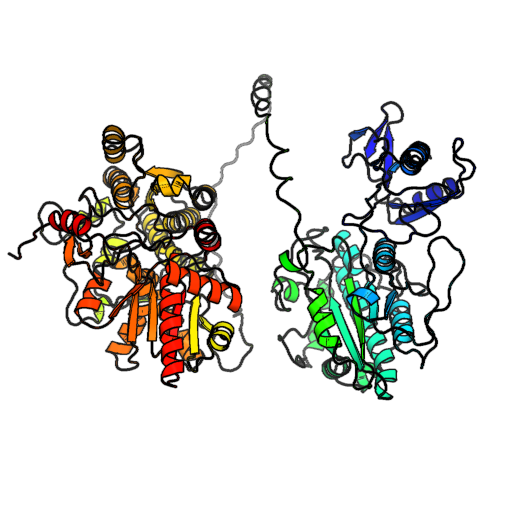00 86.31 231 LEU A N 1
ATOM 1758 C CA . LEU A 1 231 ? -8.807 -18.360 36.578 1.00 86.31 231 LEU A CA 1
ATOM 1759 C C . LEU A 1 231 ? -7.891 -18.937 35.501 1.00 86.31 231 LEU A C 1
ATOM 1761 O O . LEU A 1 231 ? -8.157 -18.755 34.318 1.00 86.31 231 LEU A O 1
ATOM 1765 N N . HIS A 1 232 ? -6.856 -19.674 35.911 1.00 86.38 232 HIS A N 1
ATOM 1766 C CA . HIS A 1 232 ? -5.897 -20.282 34.987 1.00 86.38 232 HIS A CA 1
ATOM 1767 C C . HIS A 1 232 ? -6.293 -21.707 34.570 1.00 86.38 232 HIS A C 1
ATOM 1769 O O . HIS A 1 232 ? -6.488 -22.582 35.431 1.00 86.38 232 HIS A O 1
ATOM 1775 N N . ILE A 1 233 ? -6.314 -21.979 33.265 1.00 84.00 233 ILE A N 1
ATOM 1776 C CA . ILE A 1 233 ? -6.525 -23.309 32.670 1.00 84.00 233 ILE A CA 1
ATOM 1777 C C . ILE A 1 233 ? -5.273 -23.661 31.848 1.00 84.00 233 ILE A C 1
ATOM 1779 O O . ILE A 1 233 ? -4.748 -22.811 31.159 1.00 84.00 233 ILE A O 1
ATOM 1783 N N . LYS A 1 234 ? -4.730 -24.879 31.995 1.00 82.00 234 LYS A N 1
ATOM 1784 C CA . LYS A 1 234 ? -3.494 -25.308 31.294 1.00 82.00 234 LYS A CA 1
ATOM 1785 C C . LYS A 1 234 ? -3.703 -26.502 30.359 1.00 82.00 234 LYS A C 1
ATOM 1787 O O . LYS A 1 234 ? -2.907 -26.746 29.467 1.00 82.00 234 LYS A O 1
ATOM 1792 N N . ALA A 1 235 ? -4.789 -27.247 30.556 1.00 81.00 235 ALA A N 1
ATOM 1793 C CA . ALA A 1 235 ? -5.023 -28.506 29.857 1.00 81.00 235 ALA A CA 1
ATOM 1794 C C . ALA A 1 235 ? -5.177 -28.354 28.331 1.00 81.00 235 ALA A C 1
ATOM 1796 O O . ALA A 1 235 ? -4.886 -29.296 27.603 1.00 81.00 235 ALA A O 1
ATOM 1797 N N . ILE A 1 236 ? -5.645 -27.203 27.836 1.00 82.94 236 ILE A N 1
ATOM 1798 C CA . ILE A 1 236 ? -5.796 -26.962 26.391 1.00 82.94 236 ILE A CA 1
ATOM 1799 C C . ILE A 1 236 ? -4.419 -26.743 25.752 1.00 82.94 236 ILE A C 1
ATOM 1801 O O . ILE A 1 236 ? -4.157 -27.262 24.664 1.00 82.94 236 ILE A O 1
ATOM 1805 N N . ASP A 1 237 ? -3.537 -26.033 26.455 1.00 78.25 237 ASP A N 1
ATOM 1806 C CA . ASP A 1 237 ? -2.157 -25.803 26.048 1.00 78.25 237 ASP A CA 1
ATOM 1807 C C . ASP A 1 237 ? -1.324 -27.093 26.039 1.00 78.25 237 ASP A C 1
ATOM 1809 O O . ASP A 1 237 ? -0.718 -27.440 25.021 1.00 78.25 237 ASP A O 1
ATOM 1813 N N . ASP A 1 238 ? -1.399 -27.870 27.127 1.00 77.38 238 ASP A N 1
ATOM 1814 C CA . ASP A 1 238 ? -0.748 -29.183 27.226 1.00 77.38 238 ASP A CA 1
ATOM 1815 C C . ASP A 1 238 ? -1.192 -30.096 26.069 1.00 77.38 238 ASP A C 1
ATOM 1817 O O . ASP A 1 238 ? -0.364 -30.729 25.414 1.00 77.38 238 ASP A O 1
ATOM 1821 N N . ALA A 1 239 ? -2.487 -30.092 25.724 1.00 76.94 239 ALA A N 1
ATOM 1822 C CA . ALA A 1 239 ? -2.999 -30.899 24.617 1.00 76.94 239 ALA A CA 1
ATOM 1823 C C . ALA A 1 239 ? -2.489 -30.431 23.244 1.00 76.94 239 ALA A C 1
ATOM 1825 O O . ALA A 1 239 ? -2.334 -31.244 22.327 1.00 76.94 239 ALA A O 1
ATOM 1826 N N . GLY A 1 240 ? -2.220 -29.130 23.098 1.00 76.00 240 GLY A N 1
ATOM 1827 C CA . GLY A 1 240 ? -1.542 -28.562 21.938 1.00 76.00 240 GLY A CA 1
ATOM 1828 C C . GLY A 1 240 ? -0.116 -29.093 21.813 1.00 76.00 240 GLY A C 1
ATOM 1829 O O . GLY A 1 240 ? 0.233 -29.649 20.771 1.00 76.00 240 GLY A O 1
ATOM 1830 N N . HIS A 1 241 ? 0.675 -28.991 22.882 1.00 72.56 241 HIS A N 1
ATOM 1831 C CA . HIS A 1 241 ? 2.050 -29.497 22.940 1.00 72.56 241 HIS A CA 1
ATOM 1832 C C . HIS A 1 241 ? 2.160 -31.006 22.703 1.00 72.56 241 HIS A C 1
ATOM 1834 O O . HIS A 1 241 ? 3.039 -31.459 21.963 1.00 72.56 241 HIS A O 1
ATOM 1840 N N . ASP A 1 242 ? 1.222 -31.775 23.252 1.00 76.62 242 ASP A N 1
ATOM 1841 C CA . A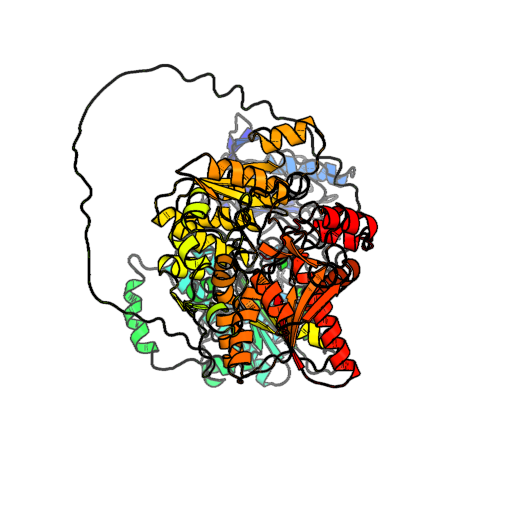SP A 1 242 ? 1.158 -33.231 23.106 1.00 76.62 242 ASP A CA 1
ATOM 1842 C C . ASP A 1 242 ? 0.668 -33.683 21.722 1.00 76.62 242 ASP A C 1
ATOM 1844 O O . ASP A 1 242 ? 0.588 -34.883 21.444 1.00 76.62 242 ASP A O 1
ATOM 1848 N N . LYS A 1 243 ? 0.330 -32.737 20.834 1.00 76.75 243 LYS A N 1
ATOM 1849 C CA . LYS A 1 243 ? -0.291 -32.994 19.526 1.00 76.75 243 LYS A CA 1
ATOM 1850 C C . LYS A 1 243 ? -1.562 -33.849 19.637 1.00 76.75 243 LYS A C 1
ATOM 1852 O O . LYS A 1 243 ? -1.910 -34.606 18.728 1.00 76.75 243 LYS A O 1
ATOM 1857 N N . ALA A 1 244 ? -2.279 -33.716 20.750 1.00 77.88 244 ALA A N 1
ATOM 1858 C CA . ALA A 1 244 ? -3.439 -34.521 21.094 1.00 77.88 244 ALA A CA 1
ATOM 1859 C C . ALA A 1 244 ? -4.737 -33.793 20.704 1.00 77.88 244 ALA A C 1
ATOM 1861 O O . ALA A 1 244 ? -5.441 -33.248 21.552 1.00 77.88 244 ALA A O 1
ATOM 1862 N N . SER A 1 245 ? -5.084 -33.807 19.412 1.00 76.56 245 SER A N 1
ATOM 1863 C CA . SER A 1 245 ? -6.252 -33.084 18.864 1.00 76.56 245 SER A CA 1
ATOM 1864 C C . SER A 1 245 ? -7.559 -33.382 19.604 1.00 76.56 245 SER A C 1
ATOM 1866 O O . SER A 1 245 ? -8.285 -32.468 19.987 1.00 76.56 245 SER A O 1
ATOM 1868 N N . ILE A 1 246 ? -7.835 -34.661 19.871 1.00 77.75 246 ILE A N 1
ATOM 1869 C CA . ILE A 1 246 ? -9.045 -35.104 20.580 1.00 77.75 246 ILE A CA 1
ATOM 1870 C C . ILE A 1 246 ? -9.053 -34.601 22.026 1.00 77.75 246 ILE A C 1
ATOM 1872 O O . ILE A 1 246 ? -10.093 -34.182 22.535 1.00 77.75 246 ILE A O 1
ATOM 1876 N N . LEU A 1 247 ? -7.897 -34.626 22.691 1.00 79.00 247 LEU A N 1
ATOM 1877 C CA . LEU A 1 247 ? -7.777 -34.152 24.066 1.00 79.00 247 LEU A CA 1
ATOM 1878 C C . LEU A 1 247 ? -7.936 -32.631 24.137 1.00 79.00 247 LEU A C 1
ATOM 1880 O O . LEU A 1 247 ? -8.571 -32.140 25.065 1.00 79.00 247 LEU A O 1
ATOM 1884 N N . LYS A 1 248 ? -7.453 -31.899 23.127 1.00 80.94 248 LYS A N 1
ATOM 1885 C CA . LYS A 1 248 ? -7.604 -30.445 23.038 1.00 80.94 248 LYS A CA 1
ATOM 1886 C C . LYS A 1 248 ? -9.066 -30.029 22.899 1.00 80.94 248 LYS A C 1
ATOM 1888 O O . LYS A 1 248 ? -9.515 -29.140 23.616 1.00 80.94 248 LYS A O 1
ATOM 1893 N N . VAL A 1 249 ? -9.830 -30.722 22.051 1.00 74.88 249 VAL A N 1
ATOM 1894 C CA . VAL A 1 249 ? -11.286 -30.518 21.934 1.00 74.88 249 VAL A CA 1
ATOM 1895 C C . VAL A 1 249 ? -11.982 -30.814 23.266 1.00 74.88 249 VAL A C 1
ATOM 1897 O O . VAL A 1 249 ? -12.713 -29.970 23.776 1.00 74.88 249 VAL A O 1
ATOM 1900 N N . LYS A 1 250 ? -11.692 -31.965 23.888 1.00 78.50 250 LYS A N 1
ATOM 1901 C CA . LYS A 1 250 ? -12.248 -32.340 25.203 1.00 78.50 250 LYS A CA 1
ATOM 1902 C C . LYS A 1 250 ? -11.892 -31.328 26.304 1.00 78.50 250 LYS A C 1
ATOM 1904 O O . LYS A 1 250 ? -12.702 -31.085 27.198 1.00 78.50 250 LYS A O 1
ATOM 1909 N N . ALA A 1 251 ? -10.700 -30.732 26.254 1.00 78.06 251 ALA A N 1
ATOM 1910 C CA . ALA A 1 251 ? -10.262 -29.706 27.196 1.00 78.06 251 ALA A CA 1
ATOM 1911 C C . ALA A 1 251 ? -11.004 -28.373 27.002 1.00 78.06 251 ALA A C 1
ATOM 1913 O O . ALA A 1 251 ? -11.381 -27.745 27.992 1.00 78.06 251 ALA A O 1
ATOM 1914 N N . LEU A 1 252 ? -11.281 -27.977 25.754 1.00 78.88 252 LEU A N 1
ATOM 1915 C CA . LEU A 1 252 ? -12.117 -26.813 25.438 1.00 78.88 252 LEU A CA 1
ATOM 1916 C C . LEU A 1 252 ? -13.559 -27.006 25.937 1.00 78.88 252 LEU A C 1
ATOM 1918 O O . LEU A 1 252 ? -14.088 -26.148 26.638 1.00 78.88 252 LEU A O 1
ATOM 1922 N N . GLU A 1 253 ? -14.162 -28.172 25.690 1.00 78.94 253 GLU A N 1
ATOM 1923 C CA . GLU A 1 253 ? -15.506 -28.500 26.195 1.00 78.94 253 GLU A CA 1
ATOM 1924 C C . GLU A 1 253 ? -15.572 -28.505 27.735 1.00 78.94 253 GLU A C 1
ATOM 1926 O O . GLU A 1 253 ? -16.568 -28.104 28.347 1.00 78.94 253 GLU A O 1
ATOM 1931 N N . ALA A 1 254 ? -14.499 -28.961 28.386 1.00 81.50 254 ALA A N 1
ATOM 1932 C CA . ALA A 1 254 ? -14.360 -28.921 29.836 1.00 81.50 254 ALA A CA 1
ATOM 1933 C C . ALA A 1 254 ? -14.271 -27.475 30.363 1.00 81.50 254 ALA A C 1
ATOM 1935 O O . ALA A 1 254 ? -14.872 -27.168 31.398 1.00 81.50 254 ALA A O 1
ATOM 1936 N N . ALA A 1 255 ? -13.575 -26.582 29.653 1.00 83.44 255 ALA A N 1
ATOM 1937 C CA . ALA A 1 255 ? -13.524 -25.158 29.979 1.00 83.44 255 ALA A CA 1
ATOM 1938 C C . ALA A 1 255 ? -14.905 -24.493 29.836 1.00 83.44 255 ALA A C 1
ATOM 1940 O O . ALA A 1 255 ? -15.326 -23.788 30.754 1.00 83.44 255 ALA A O 1
ATOM 1941 N N . ASP A 1 256 ? -15.660 -24.802 28.778 1.00 80.25 256 ASP A N 1
ATOM 1942 C CA . ASP A 1 256 ? -17.031 -24.304 28.586 1.00 80.25 256 ASP A CA 1
ATOM 1943 C C . ASP A 1 256 ? -17.958 -24.711 29.742 1.00 80.25 256 ASP A C 1
ATOM 1945 O O . ASP A 1 256 ? -18.704 -23.889 30.286 1.00 80.25 256 ASP A O 1
ATOM 1949 N N . ARG A 1 257 ? -17.870 -25.970 30.197 1.00 84.00 257 ARG A N 1
ATOM 1950 C CA . ARG A 1 257 ? -18.597 -26.423 31.396 1.00 84.00 257 ARG A CA 1
ATOM 1951 C C . ARG A 1 257 ? -18.200 -25.645 32.646 1.00 84.00 257 ARG A C 1
ATOM 1953 O O . ARG A 1 257 ? -19.074 -25.288 33.436 1.00 84.00 257 ARG A O 1
ATOM 1960 N N . ALA A 1 258 ? -16.909 -25.382 32.838 1.00 86.19 258 ALA A N 1
ATOM 1961 C CA . ALA A 1 258 ? -16.419 -24.627 33.988 1.00 86.19 258 ALA A CA 1
ATOM 1962 C C . ALA A 1 258 ? -16.914 -23.170 33.973 1.00 86.19 258 ALA A C 1
ATOM 1964 O O . ALA A 1 258 ? -17.309 -22.652 35.019 1.00 86.19 258 ALA A O 1
ATOM 1965 N N . ILE A 1 259 ? -16.971 -22.536 32.794 1.00 87.00 259 ILE A N 1
ATOM 1966 C CA . ILE A 1 259 ? -17.560 -21.201 32.603 1.00 87.00 259 ILE A CA 1
ATOM 1967 C C . ILE A 1 259 ? -19.046 -21.218 32.975 1.00 87.00 259 ILE A C 1
ATOM 1969 O O . ILE A 1 259 ? -19.501 -20.335 33.698 1.00 87.00 259 ILE A O 1
ATOM 1973 N N . GLY A 1 260 ? -19.796 -22.244 32.561 1.00 85.69 260 GLY A N 1
ATOM 1974 C CA . GLY A 1 260 ? -21.198 -22.415 32.957 1.00 85.69 260 GLY A CA 1
ATOM 1975 C C . GLY A 1 260 ? -21.385 -22.537 34.475 1.00 85.69 260 GLY A C 1
ATOM 1976 O O . GLY A 1 260 ? -22.258 -21.883 35.050 1.00 85.69 260 GLY A O 1
ATOM 1977 N N . GLN A 1 261 ? -20.535 -23.320 35.151 1.00 90.88 261 GLN A N 1
ATOM 1978 C CA . GLN A 1 261 ? -20.550 -23.448 36.615 1.00 90.88 261 GLN A CA 1
ATOM 1979 C C . GLN A 1 261 ? -20.233 -22.117 37.311 1.00 90.88 261 GLN A C 1
ATOM 1981 O O . GLN A 1 261 ? -20.932 -21.731 38.250 1.00 90.88 261 GLN A O 1
ATOM 1986 N N . LEU A 1 262 ? -19.222 -21.390 36.828 1.00 91.06 262 LEU A N 1
ATOM 1987 C CA . LEU A 1 262 ? -18.863 -20.061 37.324 1.00 91.06 262 LEU A CA 1
ATOM 1988 C C . LEU A 1 262 ? -20.017 -19.066 37.142 1.00 91.06 262 LEU A C 1
ATOM 1990 O O . LEU A 1 262 ? -20.401 -18.387 38.094 1.00 91.06 262 LEU A O 1
ATOM 1994 N N . ALA A 1 263 ? -20.614 -19.027 35.949 1.00 88.44 263 ALA A N 1
ATOM 1995 C CA . ALA A 1 263 ? -21.742 -18.160 35.631 1.00 88.44 263 ALA A CA 1
ATOM 1996 C C . ALA A 1 263 ? -22.949 -18.443 36.531 1.00 88.44 263 ALA A C 1
ATOM 1998 O O . ALA A 1 263 ? -23.554 -17.503 37.041 1.00 88.44 263 ALA A O 1
ATOM 1999 N N . LYS A 1 264 ? -23.267 -19.717 36.797 1.00 92.31 264 LYS A N 1
ATOM 2000 C CA . LYS A 1 264 ? -24.334 -20.098 37.734 1.00 92.31 264 LYS A CA 1
ATOM 2001 C C . LYS A 1 264 ? -24.090 -19.539 39.135 1.00 92.31 264 LYS A C 1
ATOM 2003 O O . LYS A 1 264 ? -24.994 -18.938 39.712 1.00 92.31 264 LYS A O 1
ATOM 2008 N N . LEU A 1 265 ? -22.885 -19.727 39.674 1.00 92.12 265 LEU A N 1
ATOM 2009 C CA . LEU A 1 265 ? -22.535 -19.277 41.024 1.00 92.12 265 LEU A CA 1
ATOM 2010 C C . LEU A 1 265 ? -22.582 -17.748 41.150 1.00 92.12 265 LEU A C 1
ATOM 2012 O O . LEU A 1 265 ? -23.121 -17.225 42.124 1.00 92.12 265 LEU A O 1
ATOM 2016 N N . LEU A 1 266 ? -22.065 -17.028 40.153 1.00 90.50 266 LEU A N 1
ATOM 2017 C CA . LEU A 1 266 ? -22.085 -15.565 40.139 1.00 90.50 266 LEU A CA 1
ATOM 2018 C C . LEU A 1 266 ? -23.497 -15.008 39.909 1.00 90.50 266 LEU A C 1
ATOM 2020 O O . LEU A 1 266 ? -23.870 -14.022 40.539 1.00 90.50 266 LEU A O 1
ATOM 2024 N N . LEU A 1 267 ? -24.317 -15.657 39.074 1.00 88.31 267 LEU A N 1
ATOM 2025 C CA . LEU A 1 267 ? -25.683 -15.217 38.775 1.00 88.31 267 LEU A CA 1
ATOM 2026 C C . LEU A 1 267 ? -26.589 -15.323 40.005 1.00 88.31 267 LEU A C 1
ATOM 2028 O O . LEU A 1 267 ? -27.398 -14.430 40.255 1.00 88.31 267 LEU A O 1
ATOM 2032 N N . GLN A 1 268 ? -26.427 -16.378 40.812 1.00 88.94 268 GLN A N 1
ATOM 2033 C CA . GLN A 1 268 ? -27.121 -16.505 42.099 1.00 88.94 268 GLN A CA 1
ATOM 2034 C C . GLN A 1 268 ? -26.863 -15.289 42.994 1.00 88.94 268 GLN A C 1
ATOM 2036 O O . GLN A 1 268 ? -27.773 -14.802 43.662 1.00 88.94 268 GLN A O 1
ATOM 2041 N N . VAL A 1 269 ? -25.647 -14.754 42.958 1.00 86.31 269 VAL A N 1
ATOM 2042 C CA . VAL A 1 269 ? -25.243 -13.601 43.758 1.00 86.31 269 VAL A CA 1
ATOM 2043 C C . VAL A 1 269 ? -25.668 -12.277 43.116 1.00 86.31 269 VAL A C 1
ATOM 2045 O O . VAL A 1 269 ? -26.235 -11.428 43.806 1.00 86.31 269 VAL A O 1
ATOM 2048 N N . GLU A 1 270 ? -25.503 -12.105 41.805 1.00 84.25 270 GLU A N 1
ATOM 2049 C CA . GLU A 1 270 ? -25.968 -10.920 41.065 1.00 84.25 270 GLU A CA 1
ATOM 2050 C C . GLU A 1 270 ? -27.497 -10.752 41.133 1.00 84.25 270 GLU A C 1
ATOM 2052 O O . GLU A 1 270 ? -28.000 -9.626 41.144 1.00 84.25 270 GLU A O 1
ATOM 2057 N N . SER A 1 271 ? -28.256 -11.847 41.273 1.00 82.38 271 SER A N 1
ATOM 2058 C CA . SER A 1 271 ? -29.715 -11.802 41.464 1.00 82.38 271 SER A CA 1
ATOM 2059 C C . SER A 1 271 ? -30.145 -11.082 42.751 1.00 82.38 271 SER A C 1
ATOM 2061 O O . SER A 1 271 ? -31.252 -10.551 42.821 1.00 82.38 271 SER A O 1
ATOM 2063 N N . THR A 1 272 ? -29.253 -10.972 43.746 1.00 81.12 272 THR A N 1
ATOM 2064 C CA . THR A 1 272 ? -29.496 -10.178 44.965 1.00 81.12 272 THR A CA 1
ATOM 2065 C C . THR A 1 272 ? -29.465 -8.668 44.709 1.00 81.12 272 THR A C 1
ATOM 2067 O O . THR A 1 272 ? -29.809 -7.888 45.598 1.00 81.12 272 THR A O 1
ATOM 2070 N N . GLY A 1 273 ? -29.037 -8.248 43.512 1.00 73.75 273 GLY A N 1
ATOM 2071 C CA . GLY A 1 273 ? -28.959 -6.853 43.090 1.00 73.75 273 GLY A CA 1
ATOM 2072 C C . GLY A 1 273 ? -27.807 -6.069 43.714 1.00 73.75 273 GLY A C 1
ATOM 2073 O O . GLY A 1 273 ? -27.797 -4.854 43.592 1.00 73.75 273 GLY A O 1
ATOM 2074 N N . LYS A 1 274 ? -26.862 -6.726 44.400 1.00 71.38 274 LYS A N 1
ATOM 2075 C CA . LYS A 1 274 ? -25.740 -6.058 45.084 1.00 71.38 274 LYS A CA 1
ATOM 2076 C C . LYS A 1 274 ? -24.482 -5.901 44.233 1.00 71.38 274 LYS A C 1
ATOM 2078 O O . LYS A 1 274 ? -23.694 -5.000 44.505 1.00 71.38 274 LYS A O 1
ATOM 2083 N N . PHE A 1 275 ? -24.287 -6.777 43.254 1.00 78.19 275 PHE A N 1
ATOM 2084 C CA . PHE A 1 275 ? -23.055 -6.871 42.477 1.00 78.19 275 PHE A CA 1
ATOM 2085 C C . PHE A 1 275 ? -23.368 -7.037 40.998 1.00 78.19 275 PHE A C 1
ATOM 2087 O O . PHE A 1 275 ? -24.360 -7.681 40.655 1.00 78.19 275 PHE A O 1
ATOM 2094 N N . HIS A 1 276 ? -22.491 -6.504 40.154 1.00 80.75 276 HIS A N 1
ATOM 2095 C CA . HIS A 1 276 ? -22.502 -6.730 38.715 1.00 80.75 276 HIS A CA 1
ATOM 2096 C C . HIS A 1 276 ? -21.197 -7.376 38.283 1.00 80.75 276 HIS A C 1
ATOM 2098 O O . HIS A 1 276 ? -20.132 -6.934 38.709 1.00 80.75 276 HIS A O 1
ATOM 2104 N N . TYR A 1 277 ? -21.294 -8.408 37.443 1.00 83.56 277 TYR A N 1
ATOM 2105 C CA . TYR A 1 277 ? -20.132 -9.171 37.001 1.00 83.56 277 TYR A CA 1
ATOM 2106 C C . TYR A 1 277 ? -19.889 -9.037 35.501 1.00 83.56 277 TYR A C 1
ATOM 2108 O O . TYR A 1 277 ? -20.820 -9.096 34.689 1.00 83.56 277 TYR A O 1
ATOM 2116 N N . PHE A 1 278 ? -18.616 -8.935 35.133 1.00 80.25 278 PHE A N 1
ATOM 2117 C CA . PHE A 1 278 ? -18.145 -9.090 33.759 1.00 80.25 278 PHE A CA 1
ATOM 2118 C C . PHE A 1 278 ? -17.353 -10.386 33.633 1.00 80.25 278 PHE A C 1
ATOM 2120 O O . PHE A 1 278 ? -16.563 -10.709 34.512 1.00 80.25 278 PHE A O 1
ATOM 2127 N N . LEU A 1 279 ? -17.567 -11.123 32.545 1.00 76.88 279 LEU A N 1
ATOM 2128 C CA . LEU A 1 279 ? -16.795 -12.308 32.187 1.00 76.88 279 LEU A CA 1
ATOM 2129 C C . LEU A 1 279 ? -15.899 -11.967 31.002 1.00 76.88 279 LEU A C 1
ATOM 2131 O O . LEU A 1 279 ? -16.394 -11.500 29.975 1.00 76.88 279 LEU A O 1
ATOM 2135 N N . CYS A 1 280 ? -14.604 -12.235 31.128 1.00 78.06 280 CYS A N 1
ATOM 2136 C CA . CYS A 1 280 ? -13.639 -12.155 30.040 1.00 78.06 280 CYS A CA 1
ATOM 2137 C C . CYS A 1 280 ? -12.938 -13.504 29.866 1.00 78.06 280 CYS A C 1
ATOM 2139 O O . CYS A 1 280 ? -12.524 -14.099 30.855 1.00 78.06 280 CYS A O 1
ATOM 2141 N N . VAL A 1 281 ? -12.813 -13.982 28.629 1.00 78.44 281 VAL A N 1
ATOM 2142 C CA . VAL A 1 281 ? -12.169 -15.251 28.262 1.00 78.44 281 VAL A CA 1
ATOM 2143 C C . VAL A 1 281 ? -11.118 -14.968 27.196 1.00 78.44 281 VAL A C 1
ATOM 2145 O O . VAL A 1 281 ? -11.435 -14.356 26.175 1.00 78.44 281 VAL A O 1
ATOM 2148 N N . THR A 1 282 ? -9.878 -15.399 27.417 1.00 74.75 282 THR A N 1
ATOM 2149 C CA . THR A 1 282 ? -8.769 -15.201 26.470 1.00 74.75 282 THR A CA 1
ATOM 2150 C C . THR A 1 282 ? -7.741 -16.324 26.566 1.00 74.75 282 THR A C 1
ATOM 2152 O O . THR A 1 282 ? -7.562 -16.914 27.632 1.00 74.75 282 THR A O 1
ATOM 2155 N N . GLY A 1 283 ? -7.046 -16.584 25.458 1.00 67.50 283 GLY A N 1
ATOM 2156 C CA . GLY A 1 283 ? -5.773 -17.312 25.469 1.00 67.50 283 GLY A CA 1
ATOM 2157 C C . GLY A 1 283 ? -4.585 -16.355 25.617 1.00 67.50 283 GLY A C 1
ATOM 2158 O O . GLY A 1 283 ? -4.722 -15.153 25.380 1.00 67.50 283 GLY A O 1
ATOM 2159 N N . ASP A 1 284 ? -3.422 -16.885 25.973 1.00 62.09 284 ASP A N 1
ATOM 2160 C CA . ASP A 1 284 ? -2.119 -16.204 25.990 1.00 62.09 284 ASP A CA 1
ATOM 2161 C C . ASP A 1 284 ? -1.364 -16.368 24.683 1.00 62.09 284 ASP A C 1
ATOM 2163 O O . ASP A 1 284 ? -0.764 -15.418 24.179 1.00 62.09 284 ASP A O 1
ATOM 2167 N N . HIS A 1 285 ? -1.362 -17.588 24.160 1.00 64.25 285 HIS A N 1
ATOM 2168 C CA . HIS A 1 285 ? -0.730 -17.948 22.913 1.00 64.25 285 HIS A CA 1
ATOM 2169 C C . HIS A 1 285 ? -1.494 -19.067 22.224 1.00 64.25 285 HIS A C 1
ATOM 2171 O O . HIS A 1 285 ? -2.270 -19.814 22.811 1.00 64.25 285 HIS A O 1
ATOM 2177 N N . SER A 1 286 ? -1.264 -19.178 20.926 1.00 71.06 286 SER A N 1
ATOM 2178 C CA . SER A 1 286 ? -1.770 -20.283 20.130 1.00 71.06 286 SER A CA 1
ATOM 2179 C C . SER A 1 286 ? -0.786 -21.448 20.203 1.00 71.06 286 SER A C 1
ATOM 2181 O O . SER A 1 286 ? 0.398 -21.285 19.914 1.00 71.06 286 SER A O 1
ATOM 2183 N N . THR A 1 287 ? -1.279 -22.643 20.524 1.00 68.81 287 THR A N 1
ATOM 2184 C CA . THR A 1 287 ? -0.530 -23.907 20.396 1.00 68.81 287 THR A CA 1
ATOM 2185 C C . THR A 1 287 ? -1.199 -24.843 19.396 1.00 68.81 287 THR A C 1
ATOM 2187 O O . THR A 1 287 ? -1.898 -25.782 19.791 1.00 68.81 287 THR A O 1
ATOM 2190 N N . PRO A 1 288 ? -1.068 -24.591 18.076 1.00 72.12 288 PRO A N 1
ATOM 2191 C CA . PRO A 1 288 ? -1.679 -25.439 17.059 1.00 72.12 288 PRO A CA 1
ATOM 2192 C C . PRO A 1 288 ? -1.216 -26.887 17.216 1.00 72.12 288 PRO A C 1
ATOM 2194 O O . PRO A 1 288 ? -0.016 -27.154 17.280 1.00 72.12 288 PRO A O 1
ATOM 2197 N N . VAL A 1 289 ? -2.163 -27.826 17.245 1.00 73.12 289 VAL A N 1
ATOM 2198 C CA . VAL A 1 289 ? -1.887 -29.250 17.502 1.00 73.12 289 VAL A CA 1
ATOM 2199 C C . VAL A 1 289 ? -0.926 -29.835 16.463 1.00 73.12 289 VAL A C 1
ATOM 2201 O O . VAL A 1 289 ? -0.033 -30.609 16.797 1.00 73.12 289 VAL A O 1
ATOM 2204 N N . GLU A 1 290 ? -1.070 -29.443 15.194 1.00 68.62 290 GLU A N 1
ATOM 2205 C CA . GLU A 1 290 ? -0.172 -29.889 14.120 1.00 68.62 290 GLU A CA 1
ATOM 2206 C C . GLU A 1 290 ? 1.277 -29.454 14.378 1.00 68.62 290 GLU A C 1
ATOM 2208 O O . GLU A 1 290 ? 2.230 -30.227 14.193 1.00 68.62 290 GLU A O 1
ATOM 2213 N N . TYR A 1 291 ? 1.435 -28.225 14.869 1.00 71.56 291 TYR A N 1
ATOM 2214 C CA . TYR A 1 291 ? 2.729 -27.635 15.168 1.00 71.56 291 TYR A CA 1
ATOM 2215 C C . TYR A 1 291 ? 3.331 -28.247 16.445 1.00 71.56 291 TYR A C 1
ATOM 2217 O O . TYR A 1 291 ? 4.476 -28.706 16.421 1.00 71.56 291 TYR A O 1
ATOM 2225 N N . GLY A 1 292 ? 2.531 -28.395 17.507 1.00 65.69 292 GLY A N 1
ATOM 2226 C CA . GLY A 1 292 ? 2.939 -28.908 18.825 1.00 65.69 292 GLY A CA 1
ATOM 2227 C C . GLY A 1 292 ? 3.814 -27.955 19.629 1.00 65.69 292 GLY A C 1
ATOM 2228 O O . GLY A 1 292 ? 4.527 -28.378 20.538 1.00 65.69 292 GLY A O 1
ATOM 2229 N N . ASP A 1 293 ? 3.811 -26.683 19.251 1.00 65.56 293 ASP A N 1
ATOM 2230 C CA . ASP A 1 293 ? 4.589 -25.629 19.886 1.00 65.56 293 ASP A CA 1
ATOM 2231 C C . ASP A 1 293 ? 3.839 -24.296 19.763 1.00 65.56 293 ASP A C 1
ATOM 2233 O O . ASP A 1 293 ? 2.797 -24.208 19.103 1.00 65.56 293 ASP A O 1
ATOM 2237 N N . HIS A 1 294 ? 4.360 -23.254 20.402 1.00 69.94 294 HIS A N 1
ATOM 2238 C CA . HIS A 1 294 ? 3.762 -21.926 20.376 1.00 69.94 294 HIS A CA 1
ATOM 2239 C C . HIS A 1 294 ? 3.866 -21.325 18.974 1.00 69.94 294 HIS A C 1
ATOM 2241 O O . HIS A 1 294 ? 4.935 -21.319 18.357 1.00 69.94 294 HIS A O 1
ATOM 2247 N N . SER A 1 295 ? 2.772 -20.754 18.488 1.00 62.50 295 SER A N 1
ATOM 2248 C CA . SER A 1 295 ? 2.742 -19.997 17.243 1.00 62.50 295 SER A CA 1
ATOM 2249 C C . SER A 1 295 ? 2.637 -18.491 17.512 1.00 62.50 295 SER A C 1
ATOM 2251 O O . SER A 1 295 ? 2.329 -18.047 18.617 1.00 62.50 295 SER A O 1
ATOM 2253 N N . PHE A 1 296 ? 2.925 -17.687 16.490 1.00 60.47 296 PHE A N 1
ATOM 2254 C CA . PHE A 1 296 ? 2.807 -16.225 16.544 1.00 60.47 296 PHE A CA 1
ATOM 2255 C C . PHE A 1 296 ? 1.395 -15.730 16.185 1.00 60.47 296 PHE A C 1
ATOM 2257 O O . PHE A 1 296 ? 1.185 -14.523 16.036 1.00 60.47 296 PHE A O 1
ATOM 2264 N N . GLU A 1 297 ? 0.439 -16.641 15.990 1.00 55.56 297 GLU A N 1
ATOM 2265 C CA . GLU A 1 297 ? -0.933 -16.282 15.653 1.00 55.56 297 GLU A CA 1
ATOM 2266 C C . GLU A 1 297 ? -1.612 -15.554 16.822 1.00 55.56 297 GLU A C 1
ATOM 2268 O O . GLU A 1 297 ? -1.417 -15.931 17.984 1.00 55.56 297 GLU A O 1
ATOM 2273 N N . PRO A 1 298 ? -2.419 -14.518 16.531 1.00 52.47 298 PRO A N 1
ATOM 2274 C CA . PRO A 1 298 ? -3.130 -13.772 17.557 1.00 52.47 298 PRO A CA 1
ATOM 2275 C C . PRO A 1 298 ? -4.140 -14.666 18.285 1.00 52.47 298 PRO A C 1
ATOM 2277 O O . PRO A 1 298 ? -4.886 -15.418 17.659 1.00 52.47 298 PRO A O 1
ATOM 2280 N N . VAL A 1 299 ? -4.198 -14.535 19.608 1.00 57.12 299 VAL A N 1
ATOM 2281 C CA . VAL A 1 299 ? -5.180 -15.220 20.457 1.00 57.12 299 VAL A CA 1
ATOM 2282 C C . VAL A 1 299 ? -6.480 -14.414 20.534 1.00 57.12 299 VAL A C 1
ATOM 2284 O O . VAL A 1 299 ? -6.432 -13.196 20.725 1.00 57.12 299 VAL A O 1
ATOM 2287 N N . PRO A 1 300 ? -7.648 -15.060 20.373 1.00 55.00 300 PRO A N 1
ATOM 2288 C CA . PRO A 1 300 ? -8.929 -14.387 20.512 1.00 55.00 300 PRO A CA 1
ATOM 2289 C C . PRO A 1 300 ? -9.203 -14.030 21.978 1.00 55.00 300 PRO A C 1
ATOM 2291 O O . PRO A 1 300 ? -8.869 -14.795 22.883 1.00 55.00 300 PRO A O 1
ATOM 2294 N N . PHE A 1 301 ? -9.884 -12.904 22.196 1.00 64.62 301 PHE A N 1
ATOM 2295 C CA . PHE A 1 301 ? -10.451 -12.540 23.494 1.00 64.62 301 PHE A CA 1
ATOM 2296 C C . PHE A 1 301 ? -11.953 -12.258 23.353 1.00 64.62 301 PHE A C 1
ATOM 2298 O O . PHE A 1 301 ? -12.417 -11.797 22.307 1.00 64.62 301 PHE A O 1
ATOM 2305 N N . SER A 1 302 ? -12.718 -12.529 24.407 1.00 64.12 302 SER A N 1
ATOM 2306 C CA . SER A 1 302 ? -14.148 -12.225 24.507 1.00 64.12 302 SER A CA 1
ATOM 2307 C C . SER A 1 302 ? -14.440 -11.616 25.869 1.00 64.12 302 SER A C 1
ATOM 2309 O O . SER A 1 302 ? -13.921 -12.101 26.867 1.00 64.12 302 SER A O 1
ATOM 2311 N N . MET A 1 303 ? -15.267 -10.570 25.928 1.00 75.19 303 MET A N 1
ATOM 2312 C CA . MET A 1 303 ? -15.686 -9.945 27.183 1.00 75.19 303 MET A CA 1
ATOM 2313 C C . MET A 1 303 ? -17.152 -9.523 27.111 1.00 75.19 303 MET A C 1
ATOM 2315 O O . MET A 1 303 ? -17.579 -8.904 26.137 1.00 75.19 303 MET A O 1
ATOM 2319 N N . CYS A 1 304 ? -17.927 -9.833 28.147 1.00 70.44 304 CYS A N 1
ATOM 2320 C CA . CYS A 1 304 ? -19.347 -9.492 28.224 1.00 70.44 304 CYS A CA 1
ATOM 2321 C C . CYS A 1 304 ? -19.812 -9.335 29.676 1.00 70.44 304 CYS A C 1
ATOM 2323 O O . CYS A 1 304 ? -19.142 -9.781 30.608 1.00 70.44 304 CYS A O 1
ATOM 2325 N N . ARG A 1 305 ? -20.974 -8.704 29.887 1.00 74.44 305 ARG A N 1
ATOM 2326 C CA . ARG A 1 305 ? -21.640 -8.759 31.197 1.00 74.44 305 ARG A CA 1
ATOM 2327 C C . ARG A 1 305 ? -22.172 -10.165 31.426 1.00 74.44 305 ARG A C 1
ATOM 2329 O O . ARG A 1 305 ? -22.656 -10.801 30.490 1.00 74.44 305 ARG A O 1
ATOM 2336 N N . LEU A 1 306 ? -22.174 -10.615 32.678 1.00 81.19 306 LEU A N 1
ATOM 2337 C CA . LEU A 1 306 ? -22.707 -11.926 33.043 1.00 81.19 306 LEU A CA 1
ATOM 2338 C C . LEU A 1 306 ? -24.157 -12.099 32.564 1.00 81.19 306 LEU A C 1
ATOM 2340 O O . LEU A 1 306 ? -24.494 -13.124 31.983 1.00 81.19 306 LEU A O 1
ATOM 2344 N N . ARG A 1 307 ? -25.001 -11.072 32.712 1.00 80.50 307 ARG A N 1
ATOM 2345 C CA . ARG A 1 307 ? -26.388 -11.097 32.213 1.00 80.50 307 ARG A CA 1
ATOM 2346 C C . ARG A 1 307 ? -26.497 -11.275 30.698 1.00 80.50 307 ARG A C 1
ATOM 2348 O O . ARG A 1 307 ? -27.411 -11.955 30.238 1.00 80.50 307 ARG A O 1
ATOM 2355 N N . ASP A 1 308 ? -25.570 -10.704 29.937 1.00 76.12 308 ASP A N 1
ATOM 2356 C CA . ASP A 1 308 ? -25.552 -10.831 28.477 1.00 76.12 308 ASP A CA 1
ATOM 2357 C C . ASP A 1 308 ? -25.135 -12.252 28.072 1.00 76.12 308 ASP A C 1
ATOM 2359 O O . ASP A 1 308 ? -25.753 -12.852 27.194 1.00 76.12 308 ASP A O 1
ATOM 2363 N N . PHE A 1 309 ? -24.152 -12.833 28.774 1.00 79.50 309 PHE A N 1
ATOM 2364 C CA . PHE A 1 309 ? -23.777 -14.243 28.627 1.00 79.50 309 PHE A CA 1
ATOM 2365 C C . PHE A 1 309 ? -24.956 -15.175 28.933 1.00 79.50 309 PHE A C 1
ATOM 2367 O O . PHE A 1 309 ? -25.280 -16.054 28.135 1.00 79.50 309 PHE A O 1
ATOM 2374 N N . VAL A 1 310 ? -25.648 -14.943 30.052 1.00 79.25 310 VAL A N 1
ATOM 2375 C CA . VAL A 1 310 ? -26.837 -15.708 30.455 1.00 79.25 310 VAL A CA 1
ATOM 2376 C C . VAL A 1 310 ? -27.943 -15.595 29.401 1.00 79.25 310 VAL A C 1
ATOM 2378 O O . VAL A 1 310 ? -28.574 -16.593 29.056 1.00 79.25 310 VAL A O 1
ATOM 2381 N N . GLY A 1 311 ? -28.156 -14.403 28.838 1.00 72.75 311 GLY A N 1
ATOM 2382 C CA . GLY A 1 311 ? -29.076 -14.198 27.720 1.00 72.75 311 GLY A CA 1
ATOM 2383 C C . GLY A 1 311 ? -28.677 -14.995 26.475 1.00 72.75 311 GLY A C 1
ATOM 2384 O O . GLY A 1 311 ? -29.529 -15.641 25.864 1.00 72.75 311 GLY A O 1
ATOM 2385 N N . ALA A 1 312 ? -27.388 -15.001 26.129 1.00 71.12 312 ALA A N 1
ATOM 2386 C CA . ALA A 1 312 ? -26.855 -15.687 24.953 1.00 71.12 312 ALA A CA 1
ATOM 2387 C C . ALA A 1 312 ? -26.997 -17.216 25.023 1.00 71.12 312 ALA A C 1
ATOM 2389 O O . ALA A 1 312 ? -27.317 -17.845 24.015 1.00 71.12 312 ALA A O 1
ATOM 2390 N N . VAL A 1 313 ? -26.822 -17.820 26.203 1.00 71.88 313 VAL A N 1
ATOM 2391 C CA . VAL A 1 313 ? -26.971 -19.278 26.379 1.00 71.88 313 VAL A CA 1
ATOM 2392 C C . VAL A 1 313 ? -28.432 -19.746 26.474 1.00 71.88 313 VAL A C 1
ATOM 2394 O O . VAL A 1 313 ? -28.688 -20.940 26.614 1.00 71.88 313 VAL A O 1
ATOM 2397 N N . GLY A 1 314 ? -29.398 -18.825 26.371 1.00 73.81 314 GLY A N 1
ATOM 2398 C CA . GLY A 1 314 ? -30.834 -19.116 26.344 1.00 73.81 314 GLY A CA 1
ATOM 2399 C C . GLY A 1 314 ? -31.584 -18.833 27.651 1.00 73.81 314 GLY A C 1
ATOM 2400 O O . GLY A 1 314 ? -32.702 -19.318 27.824 1.00 73.81 314 GLY A O 1
ATOM 2401 N N . GLY A 1 315 ? -31.009 -18.016 28.539 1.00 79.19 315 GLY A N 1
ATOM 2402 C CA . GLY A 1 315 ? -31.678 -17.444 29.709 1.00 79.19 315 GLY A CA 1
ATOM 2403 C C . GLY A 1 315 ? -31.282 -18.064 31.051 1.00 79.19 315 GLY A C 1
ATOM 2404 O O . GLY A 1 315 ? -30.571 -19.066 31.133 1.00 79.19 315 GLY A O 1
ATOM 2405 N N . GLU A 1 316 ? -31.774 -17.451 32.133 1.00 87.31 316 GLU A N 1
ATOM 2406 C CA . GLU A 1 316 ? -31.416 -17.817 33.513 1.00 87.31 316 GLU A CA 1
ATOM 2407 C C . GLU A 1 316 ? -31.755 -19.273 33.858 1.00 87.31 316 GLU A C 1
ATOM 2409 O O . GLU A 1 316 ? -30.996 -19.916 34.580 1.00 87.31 316 GLU A O 1
ATOM 2414 N N . SER A 1 317 ? -32.849 -19.827 33.320 1.00 84.75 317 SER A N 1
ATOM 2415 C CA . SER A 1 317 ? -33.270 -21.205 33.610 1.00 84.75 317 SER A CA 1
ATOM 2416 C C . SER A 1 317 ? -32.215 -22.238 33.203 1.00 84.75 317 SER A C 1
ATOM 2418 O O . SER A 1 317 ? -31.916 -23.136 33.982 1.00 84.75 317 SER A O 1
ATOM 2420 N N . ILE A 1 318 ? -31.587 -22.067 32.035 1.00 83.06 318 ILE A N 1
ATOM 2421 C CA . ILE A 1 318 ? -30.564 -22.990 31.513 1.00 83.06 318 ILE A CA 1
ATOM 2422 C C . ILE A 1 318 ? -29.294 -22.929 32.370 1.00 83.06 318 ILE A C 1
ATOM 2424 O O . ILE A 1 318 ? -28.721 -23.957 32.734 1.00 83.06 318 ILE A O 1
ATOM 2428 N N . ILE A 1 319 ? -28.870 -21.722 32.753 1.00 86.12 319 ILE A N 1
ATOM 2429 C CA . ILE A 1 319 ? -27.720 -21.550 33.648 1.00 86.12 319 ILE A CA 1
ATOM 2430 C C . ILE A 1 319 ? -28.008 -22.156 35.024 1.00 86.12 319 ILE A C 1
ATOM 2432 O O . ILE A 1 319 ? -27.158 -22.851 35.579 1.00 86.12 319 ILE A O 1
ATOM 2436 N N . MET A 1 320 ? -29.214 -21.975 35.562 1.00 87.88 320 MET A N 1
ATOM 2437 C CA . MET A 1 320 ? -29.592 -22.551 36.856 1.00 87.88 320 MET A CA 1
ATOM 2438 C C . MET A 1 320 ? -29.671 -24.087 36.832 1.00 87.88 320 MET A C 1
ATOM 2440 O O . MET A 1 320 ? -29.377 -24.721 37.850 1.00 87.88 320 MET A O 1
ATOM 2444 N N . GLU A 1 321 ? -29.974 -24.695 35.683 1.00 88.19 321 GLU A N 1
ATOM 2445 C CA . GLU A 1 321 ? -29.939 -26.150 35.464 1.00 88.19 321 GLU A CA 1
ATOM 2446 C C . GLU A 1 321 ? -28.515 -26.725 35.354 1.00 88.19 321 GLU A C 1
ATOM 2448 O O . GLU A 1 321 ? -28.329 -27.934 35.501 1.00 88.19 321 GLU A O 1
ATOM 2453 N N . THR A 1 322 ? -27.488 -25.888 35.162 1.00 86.44 322 THR A N 1
ATOM 2454 C CA . THR A 1 322 ? -26.094 -26.350 35.051 1.00 86.44 322 THR A CA 1
ATOM 2455 C C . THR A 1 322 ? -25.671 -27.092 36.322 1.00 86.44 322 THR A C 1
ATOM 2457 O O . THR A 1 322 ? -25.777 -26.552 37.427 1.00 86.44 322 THR A O 1
ATOM 2460 N N . SER A 1 323 ? -25.194 -28.335 36.194 1.00 87.94 323 SER A N 1
ATOM 2461 C CA . SER A 1 323 ? -24.734 -29.113 37.351 1.00 87.94 323 SER A CA 1
ATOM 2462 C C . SER A 1 323 ? -23.457 -28.509 37.948 1.00 87.94 323 SER A C 1
ATOM 2464 O O . SER A 1 323 ? -22.531 -28.145 37.223 1.00 87.94 323 SER A O 1
ATOM 2466 N N . LEU A 1 324 ? -23.407 -28.429 39.281 1.00 88.50 324 LEU A N 1
ATOM 2467 C CA . LEU A 1 324 ? -22.216 -28.046 40.049 1.00 88.50 324 LEU A CA 1
ATOM 2468 C C . LEU A 1 324 ? -21.402 -29.269 40.500 1.00 88.50 324 LEU A C 1
ATOM 2470 O O . LEU A 1 324 ? -20.462 -29.121 41.279 1.00 88.50 324 LEU A O 1
ATOM 2474 N N . ASP A 1 325 ? -21.759 -30.468 40.031 1.00 89.94 325 ASP A N 1
ATOM 2475 C CA . ASP A 1 325 ? -21.019 -31.679 40.356 1.00 89.94 325 ASP A CA 1
ATOM 2476 C C . ASP A 1 325 ? -19.589 -31.596 39.792 1.00 89.94 325 ASP A C 1
ATOM 2478 O O . ASP A 1 325 ? -19.390 -31.110 38.668 1.00 89.94 325 ASP A O 1
ATOM 2482 N N . PRO A 1 326 ? -18.580 -32.072 40.544 1.00 86.75 326 PRO A N 1
ATOM 2483 C CA . PRO A 1 326 ? -17.214 -32.143 40.050 1.00 86.75 326 PRO A CA 1
ATOM 2484 C C . PRO A 1 326 ? -17.135 -33.047 38.817 1.00 86.75 326 PRO A C 1
ATOM 2486 O O . PRO A 1 326 ? -17.638 -34.171 38.836 1.00 86.75 326 PRO A O 1
ATOM 2489 N N . PHE A 1 327 ? -16.462 -32.586 37.762 1.00 81.88 327 PHE A N 1
ATOM 2490 C CA . PHE A 1 327 ? -16.193 -33.400 36.577 1.00 81.88 327 PHE A CA 1
ATOM 2491 C C . PHE A 1 327 ? -14.684 -33.485 36.299 1.00 81.88 327 PHE A C 1
ATOM 2493 O O . PHE A 1 327 ? -13.994 -32.465 36.372 1.00 81.88 327 PHE A O 1
ATOM 2500 N N . PRO A 1 328 ? -14.148 -34.678 35.987 1.00 73.56 328 PRO A N 1
ATOM 2501 C CA . PRO A 1 328 ? -12.777 -34.808 35.514 1.00 73.56 328 PRO A CA 1
ATOM 2502 C C . PRO A 1 328 ? -12.672 -34.388 34.043 1.00 73.56 328 PRO A C 1
ATOM 2504 O O . PRO A 1 328 ? -13.652 -34.461 33.293 1.00 73.56 328 PRO A O 1
ATOM 2507 N N . LEU A 1 329 ? -11.467 -34.014 33.610 1.00 73.06 329 LEU A N 1
ATOM 2508 C CA . LEU A 1 329 ? -11.154 -33.932 32.184 1.00 73.06 329 LEU A CA 1
ATOM 2509 C C . LEU A 1 329 ? -11.341 -35.324 31.546 1.00 73.06 329 LEU A C 1
ATOM 2511 O O . LEU A 1 329 ? -10.882 -36.322 32.113 1.00 73.06 329 LEU A O 1
ATOM 2515 N N . PRO A 1 330 ? -12.043 -35.440 30.404 1.00 69.06 330 PRO A N 1
ATOM 2516 C CA . PRO A 1 330 ? -12.346 -36.746 29.834 1.00 69.06 330 PRO A CA 1
ATOM 2517 C C . PRO A 1 330 ? -11.082 -37.439 29.301 1.00 69.06 330 PRO A C 1
ATOM 2519 O O . PRO A 1 330 ? -10.334 -36.860 28.517 1.00 69.06 330 PRO A O 1
ATOM 2522 N N . ALA A 1 331 ? -10.876 -38.709 29.663 1.00 65.75 331 ALA A N 1
ATOM 2523 C CA . ALA A 1 331 ? -9.798 -39.522 29.098 1.00 65.75 331 ALA A CA 1
ATOM 2524 C C . ALA A 1 331 ? -10.060 -39.864 27.614 1.00 65.75 331 ALA A C 1
ATOM 2526 O O . ALA A 1 331 ? -11.212 -39.996 27.178 1.00 65.75 331 ALA A O 1
ATOM 2527 N N . VAL A 1 332 ? -8.989 -40.034 26.834 1.00 60.81 332 VAL A N 1
ATOM 2528 C CA . VAL A 1 332 ? -9.055 -40.518 25.443 1.00 60.81 332 VAL A CA 1
ATOM 2529 C C . VAL A 1 332 ? -8.964 -42.043 25.443 1.00 60.81 332 VAL A C 1
ATOM 2531 O O . VAL A 1 332 ? -8.053 -42.612 26.047 1.00 60.81 332 VAL A O 1
ATOM 2534 N N . LYS A 1 333 ? -9.913 -42.727 24.793 1.00 59.31 333 LYS A N 1
ATOM 2535 C CA . LYS A 1 333 ? -9.871 -44.193 24.643 1.00 59.31 333 LYS A CA 1
ATOM 2536 C C . LYS A 1 333 ? -9.027 -44.565 23.422 1.00 59.31 333 LYS A C 1
ATOM 2538 O O . LYS A 1 333 ? -9.092 -43.899 22.394 1.00 59.31 333 LYS A O 1
ATOM 2543 N N . ALA A 1 334 ? -8.267 -45.657 23.506 1.00 42.41 334 ALA A N 1
ATOM 2544 C CA . ALA A 1 334 ? -7.496 -46.159 22.368 1.00 42.41 334 ALA A CA 1
ATOM 2545 C C . ALA A 1 334 ? -8.430 -46.489 21.185 1.00 42.41 334 ALA A C 1
ATOM 2547 O O . ALA A 1 334 ? -9.285 -47.366 21.304 1.00 42.41 334 ALA A O 1
ATOM 2548 N N . GLY A 1 335 ? -8.266 -45.780 20.062 1.00 47.19 335 GLY A N 1
ATOM 2549 C CA . GLY A 1 335 ? -9.064 -45.957 18.842 1.00 47.19 335 GLY A CA 1
ATOM 2550 C C . GLY A 1 335 ? -10.150 -44.903 18.587 1.00 47.19 335 GLY A C 1
ATOM 2551 O O . GLY A 1 335 ? -10.792 -44.978 17.543 1.00 47.19 335 GLY A O 1
ATOM 2552 N N . GLU A 1 336 ? -10.349 -43.919 19.475 1.00 55.53 336 GLU A N 1
ATOM 2553 C CA . GLU A 1 336 ? -11.193 -42.749 19.173 1.00 55.53 336 GLU A CA 1
ATOM 2554 C C . GLU A 1 336 ? -10.596 -41.973 17.984 1.00 55.53 336 GLU A C 1
ATOM 2556 O O . GLU A 1 336 ? -9.452 -41.528 18.037 1.00 55.53 336 GLU A O 1
ATOM 2561 N N . ASN A 1 337 ? -11.374 -41.807 16.913 1.00 51.34 337 ASN A N 1
ATOM 2562 C CA . ASN A 1 337 ? -11.054 -40.953 15.768 1.00 51.34 337 ASN A CA 1
ATOM 2563 C C . ASN A 1 337 ? -12.124 -39.862 15.650 1.00 51.34 337 ASN A C 1
ATOM 2565 O O . ASN A 1 337 ? -13.307 -40.129 15.859 1.00 51.34 337 ASN A O 1
ATOM 2569 N N . LEU A 1 338 ? -11.731 -38.660 15.214 1.00 50.34 338 LEU A N 1
ATOM 2570 C CA . LEU A 1 338 ? -12.631 -37.511 14.993 1.00 50.34 338 LEU A CA 1
ATOM 2571 C C . LEU A 1 338 ? -13.765 -37.778 13.973 1.00 50.34 338 LEU A C 1
ATOM 2573 O O . LEU A 1 338 ? -14.664 -36.958 13.823 1.00 50.34 338 LEU A O 1
ATOM 2577 N N . GLY A 1 339 ? -13.740 -38.920 13.276 1.00 42.78 339 GLY A N 1
ATOM 2578 C CA . GLY A 1 339 ? -14.765 -39.319 12.309 1.00 42.78 339 GLY A CA 1
ATOM 2579 C C . GLY A 1 339 ? -16.070 -39.847 12.920 1.00 42.78 339 GLY A C 1
ATOM 2580 O O . GLY A 1 339 ? -17.086 -39.851 12.235 1.00 42.78 339 GLY A O 1
ATOM 2581 N N . GLU A 1 340 ? -16.097 -40.276 14.190 1.00 40.88 340 GLU A N 1
ATOM 2582 C CA . GLU A 1 340 ? -17.338 -40.799 14.804 1.00 40.88 340 GLU A CA 1
ATOM 2583 C C . GLU A 1 340 ? -18.272 -39.694 15.339 1.00 40.88 340 GLU A C 1
ATOM 2585 O O . GLU A 1 340 ? -19.472 -39.922 15.511 1.00 40.88 340 GLU A O 1
ATOM 2590 N N . THR A 1 341 ? -17.767 -38.470 15.522 1.00 38.44 341 THR A N 1
ATOM 2591 C CA . THR A 1 341 ? -18.554 -37.294 15.939 1.00 38.44 341 THR A CA 1
ATOM 2592 C C . THR A 1 341 ? -19.394 -36.665 14.818 1.00 38.44 341 THR A C 1
ATOM 2594 O O . THR A 1 341 ? -20.278 -35.863 15.118 1.00 38.44 341 THR A O 1
ATOM 2597 N N . GLU A 1 342 ? -19.234 -37.081 13.553 1.00 34.97 342 GLU A N 1
ATOM 2598 C CA . GLU A 1 342 ? -20.073 -36.609 12.429 1.00 34.97 342 GLU A CA 1
ATOM 2599 C C . GLU A 1 342 ? -21.565 -36.968 12.594 1.00 34.97 342 GLU A C 1
ATOM 2601 O O . GLU A 1 342 ? -22.445 -36.300 12.046 1.00 34.97 342 GLU A O 1
ATOM 2606 N N . ASN A 1 343 ? -21.895 -37.997 13.386 1.00 33.34 343 ASN A N 1
ATOM 2607 C CA . ASN A 1 343 ? -23.292 -38.354 13.651 1.00 33.34 343 ASN A CA 1
ATOM 2608 C C . ASN A 1 343 ? -23.964 -37.465 14.715 1.00 33.34 343 ASN A C 1
ATOM 2610 O O . ASN A 1 343 ? -25.191 -37.372 14.716 1.00 33.34 343 ASN A O 1
ATOM 2614 N N . ALA A 1 344 ? -23.202 -36.773 15.570 1.00 34.59 344 ALA A N 1
ATOM 2615 C CA . ALA A 1 344 ? -23.750 -35.859 16.580 1.00 34.59 344 ALA A CA 1
ATOM 2616 C C . ALA A 1 344 ? -24.065 -34.460 16.009 1.00 34.59 344 ALA A C 1
ATOM 2618 O O . ALA A 1 344 ? -24.977 -33.781 16.489 1.00 34.59 344 ALA A O 1
ATOM 2619 N N . GLU A 1 345 ? -23.385 -34.044 14.934 1.00 34.78 345 GLU A N 1
ATOM 2620 C CA . GLU A 1 345 ? -23.663 -32.774 14.243 1.00 34.78 345 GLU A CA 1
ATOM 2621 C C . GLU A 1 345 ? -25.045 -32.751 13.567 1.00 34.78 345 GLU A C 1
ATOM 2623 O O . GLU A 1 345 ? -25.669 -31.693 13.446 1.00 34.78 345 GLU A O 1
ATOM 2628 N N . LYS A 1 346 ? -25.592 -33.917 13.191 1.00 33.78 346 LYS A N 1
ATOM 2629 C CA . LYS A 1 346 ? -26.937 -33.998 12.599 1.00 33.78 346 LYS A CA 1
ATOM 2630 C C . LYS A 1 346 ? -28.058 -33.669 13.590 1.00 33.78 346 LYS A C 1
ATOM 2632 O O . LYS A 1 346 ? -29.058 -33.088 13.167 1.00 33.78 346 LYS A O 1
ATOM 2637 N N . GLU A 1 347 ? -27.894 -33.946 14.886 1.00 33.84 347 GLU A N 1
ATOM 2638 C CA . GLU A 1 347 ? -28.921 -33.648 15.902 1.00 33.84 347 GLU A CA 1
ATOM 2639 C C . GLU A 1 347 ? -28.861 -32.207 16.445 1.00 33.84 347 GLU A C 1
ATOM 2641 O O . GLU A 1 347 ? -29.902 -31.648 16.803 1.00 33.84 347 GLU A O 1
ATOM 2646 N N . ARG A 1 348 ? -27.694 -31.542 16.429 1.00 36.50 348 ARG A N 1
ATOM 2647 C CA . ARG A 1 348 ? -27.569 -30.124 16.840 1.00 36.50 348 ARG A CA 1
ATOM 2648 C C . ARG A 1 348 ? -28.098 -29.116 15.811 1.00 36.50 348 ARG A C 1
ATOM 2650 O O . ARG A 1 348 ? -28.328 -27.960 16.158 1.00 36.50 348 ARG A O 1
ATOM 2657 N N . SER A 1 349 ? -28.391 -29.543 14.580 1.00 33.50 349 SER A N 1
ATOM 2658 C CA . SER A 1 349 ? -28.818 -28.666 13.472 1.00 33.50 349 SER A CA 1
ATOM 2659 C C . SER A 1 349 ? -30.215 -28.020 13.603 1.00 33.50 349 SER A C 1
ATOM 2661 O O . SER A 1 349 ? -30.664 -27.342 12.678 1.00 33.50 349 SER A O 1
ATOM 2663 N N . SER A 1 350 ? -30.918 -28.173 14.734 1.00 34.62 350 SER A N 1
ATOM 2664 C CA . SER A 1 350 ? -32.300 -27.681 14.897 1.00 34.62 350 SER A CA 1
ATOM 2665 C C . SER A 1 350 ? -32.467 -26.371 15.683 1.00 34.62 350 SER A C 1
ATOM 2667 O O . SER A 1 350 ? -33.576 -25.835 15.717 1.00 34.62 350 SER A O 1
ATOM 2669 N N . LYS A 1 351 ? -31.408 -25.793 16.271 1.00 44.44 351 LYS A N 1
ATOM 2670 C CA . LYS A 1 351 ? -31.487 -24.474 16.932 1.00 44.44 351 LYS A CA 1
ATOM 2671 C C . LYS A 1 351 ? -30.371 -23.550 16.460 1.00 44.44 351 LYS A C 1
ATOM 2673 O O . LYS A 1 351 ? -29.213 -23.707 16.816 1.00 44.44 351 LYS A O 1
ATOM 2678 N N . GLN A 1 352 ? -30.754 -22.561 15.661 1.00 39.38 352 GLN A N 1
ATOM 2679 C CA . GLN A 1 352 ? -29.875 -21.502 15.178 1.00 39.38 352 GLN A CA 1
ATOM 2680 C C . GLN A 1 352 ? -29.488 -20.594 16.363 1.00 39.38 352 GLN A C 1
ATOM 2682 O O . GLN A 1 352 ? -30.274 -19.737 16.769 1.00 39.38 352 GLN A O 1
ATOM 2687 N N . LEU A 1 353 ? -28.313 -20.816 16.960 1.00 44.00 353 LEU A N 1
ATOM 2688 C CA . LEU A 1 353 ? -27.756 -19.933 17.988 1.00 44.00 353 LEU A CA 1
ATOM 2689 C C . LEU A 1 353 ? -27.429 -18.574 17.351 1.00 44.00 353 LEU A C 1
ATOM 2691 O O . LEU A 1 353 ? -26.838 -18.501 16.275 1.00 44.00 353 LEU A O 1
ATOM 2695 N N . LYS A 1 354 ? -27.873 -17.487 17.987 1.00 41.88 354 LYS A N 1
ATOM 2696 C CA . LYS A 1 354 ? -27.747 -16.114 17.483 1.00 41.88 354 LYS A CA 1
ATOM 2697 C C . LYS A 1 354 ? -26.891 -15.324 18.469 1.00 41.88 354 LYS A C 1
ATOM 2699 O O . LYS A 1 354 ? -27.189 -15.337 19.659 1.00 41.88 354 LYS A O 1
ATOM 2704 N N . ALA A 1 355 ? -25.849 -14.647 17.987 1.00 40.94 355 ALA A N 1
ATOM 2705 C CA . ALA A 1 355 ? -25.028 -13.777 18.827 1.00 40.94 355 ALA A CA 1
ATOM 2706 C C . ALA A 1 355 ? -25.908 -12.701 19.491 1.00 40.94 355 ALA A C 1
ATOM 2708 O O . ALA A 1 355 ? -26.717 -12.058 18.818 1.00 40.94 355 ALA A O 1
ATOM 2709 N N . PHE A 1 356 ? -25.766 -12.529 20.809 1.00 39.56 356 PHE A N 1
ATOM 2710 C CA . PHE A 1 356 ? -26.550 -11.569 21.596 1.00 39.56 356 PHE A CA 1
ATOM 2711 C C . PHE A 1 356 ? -26.237 -10.116 21.186 1.00 39.56 356 PHE A C 1
ATOM 2713 O O . PHE A 1 356 ? -27.145 -9.297 21.066 1.00 39.56 356 PHE A O 1
ATOM 2720 N N . SER A 1 357 ? -24.962 -9.820 20.896 1.00 36.50 357 SER A N 1
ATOM 2721 C CA . SER A 1 357 ? -24.464 -8.638 20.169 1.00 36.50 357 SER A CA 1
ATOM 2722 C C . SER A 1 357 ? -22.986 -8.856 19.775 1.00 36.50 357 SER A C 1
ATOM 2724 O O . SER A 1 357 ? -22.332 -9.704 20.377 1.00 36.50 357 SER A O 1
ATOM 2726 N N . GLY A 1 358 ? -22.453 -8.125 18.784 1.00 41.81 358 GLY A N 1
ATOM 2727 C CA . GLY A 1 358 ? -21.062 -8.273 18.308 1.00 41.81 358 GLY A CA 1
ATOM 2728 C C . GLY A 1 358 ? -20.904 -9.144 17.052 1.00 41.81 358 GLY A C 1
ATOM 2729 O O . GLY A 1 358 ? -21.888 -9.442 16.370 1.00 41.81 358 GLY A O 1
ATOM 2730 N N . ASP A 1 359 ? -19.659 -9.505 16.717 1.00 35.81 359 ASP A N 1
ATOM 2731 C CA . ASP A 1 359 ? -19.348 -10.354 15.560 1.00 35.81 359 ASP A CA 1
ATOM 2732 C C . ASP A 1 359 ? -20.042 -11.719 15.679 1.00 35.81 359 ASP A C 1
ATOM 2734 O O . ASP A 1 359 ? -20.291 -12.237 16.765 1.00 35.81 359 ASP A O 1
ATOM 2738 N N . SER A 1 360 ? -20.404 -12.311 14.543 1.00 40.34 360 SER A N 1
ATOM 2739 C CA . SER A 1 360 ? -21.378 -13.412 14.455 1.00 40.34 360 SER A CA 1
ATOM 2740 C C . SER A 1 360 ? -20.842 -14.791 14.845 1.00 40.34 360 SER A C 1
ATOM 2742 O O . SER A 1 360 ? -21.313 -15.817 14.348 1.00 40.34 360 SER A O 1
ATOM 2744 N N . VAL A 1 361 ? -19.839 -14.821 15.715 1.00 39.94 361 VAL A N 1
ATOM 2745 C CA . VAL A 1 361 ? -19.217 -16.043 16.208 1.00 39.94 361 VAL A CA 1
ATOM 2746 C C . VAL A 1 361 ? -20.024 -16.541 17.398 1.00 39.94 361 VAL A C 1
ATOM 2748 O O . VAL A 1 361 ? -20.068 -15.916 18.451 1.00 39.94 361 VAL A O 1
ATOM 2751 N N . CYS A 1 362 ? -20.708 -17.661 17.197 1.00 37.78 362 CYS A N 1
ATOM 2752 C CA . CYS A 1 362 ? -21.557 -18.314 18.193 1.00 37.78 362 CYS A CA 1
ATOM 2753 C C . CYS A 1 362 ? -20.931 -19.602 18.756 1.00 37.78 362 CYS A C 1
ATOM 2755 O O . CYS A 1 362 ? -21.493 -20.179 19.681 1.00 37.78 362 CYS A O 1
ATOM 2757 N N . GLU A 1 363 ? -19.766 -20.013 18.239 1.00 39.91 363 GLU A N 1
ATOM 2758 C CA . GLU A 1 363 ? -18.980 -21.162 18.701 1.00 39.91 363 GLU A CA 1
ATOM 2759 C C . GLU A 1 363 ? -17.475 -20.856 18.608 1.00 39.91 363 GLU A C 1
ATOM 2761 O O . GLU A 1 363 ? -17.001 -20.285 17.620 1.00 39.91 363 GLU A O 1
ATOM 2766 N N . LEU A 1 364 ? -16.718 -21.256 19.633 1.00 39.38 364 LEU A N 1
ATOM 2767 C CA . LEU A 1 364 ? -15.256 -21.223 19.643 1.00 39.38 364 LEU A CA 1
ATOM 2768 C C . LEU A 1 364 ? -14.733 -22.457 18.892 1.00 39.38 364 LEU A C 1
ATOM 2770 O O . LEU A 1 364 ? -14.910 -23.585 19.334 1.00 39.38 364 LEU A O 1
ATOM 2774 N N . SER A 1 365 ? -14.093 -22.249 17.741 1.00 43.25 365 SER A N 1
ATOM 2775 C CA . SER A 1 365 ? -13.414 -23.314 16.991 1.00 43.25 365 SER A CA 1
ATOM 2776 C C . SER A 1 365 ? -12.067 -22.829 16.467 1.00 43.25 365 SER A C 1
ATOM 2778 O O . SER A 1 365 ? -11.893 -21.636 16.201 1.00 43.25 365 SER A O 1
ATOM 2780 N N . GLU A 1 366 ? -11.128 -23.754 16.248 1.00 39.28 366 GLU A N 1
ATOM 2781 C CA . GLU A 1 366 ? -9.839 -23.451 15.603 1.00 39.28 366 GLU A CA 1
ATOM 2782 C C . GLU A 1 366 ? -10.042 -22.772 14.238 1.00 39.28 366 GLU A C 1
ATOM 2784 O O . GLU A 1 366 ? -9.296 -21.874 13.862 1.00 39.28 366 GLU A O 1
ATOM 2789 N N . ILE A 1 367 ? -11.128 -23.108 13.535 1.00 40.66 367 ILE A N 1
ATOM 2790 C CA . ILE A 1 367 ? -11.510 -22.494 12.261 1.00 40.66 367 ILE A CA 1
ATOM 2791 C C . ILE A 1 367 ? -11.960 -21.035 12.448 1.00 40.66 367 ILE A C 1
ATOM 2793 O O . ILE A 1 367 ? -11.620 -20.184 11.626 1.00 40.66 367 ILE A O 1
ATOM 2797 N N . ALA A 1 368 ? -12.710 -20.710 13.505 1.00 37.72 368 ALA A N 1
ATOM 2798 C CA . ALA A 1 368 ? -13.115 -19.333 13.806 1.00 37.72 368 ALA A CA 1
ATOM 2799 C C . ALA A 1 368 ? -11.919 -18.457 14.233 1.00 37.72 368 ALA A C 1
ATOM 2801 O O . ALA A 1 368 ? -11.853 -17.283 13.849 1.00 37.72 368 ALA A O 1
ATOM 2802 N N . ALA A 1 369 ? -10.956 -19.046 14.952 1.00 39.31 369 ALA A N 1
ATOM 2803 C CA . ALA A 1 369 ? -9.693 -18.412 15.327 1.00 39.31 369 ALA A CA 1
ATOM 2804 C C . ALA A 1 369 ? -8.785 -18.175 14.105 1.00 39.31 369 ALA A C 1
ATOM 2806 O O . ALA A 1 369 ? -8.379 -17.040 13.859 1.00 39.31 369 ALA A O 1
ATOM 2807 N N . ALA A 1 370 ? -8.574 -19.190 13.260 1.00 37.41 370 ALA A N 1
ATOM 2808 C CA . ALA A 1 370 ? -7.766 -19.089 12.039 1.00 37.41 370 ALA A CA 1
ATOM 2809 C C . ALA A 1 370 ? -8.369 -18.124 11.000 1.00 37.41 370 ALA A C 1
ATOM 2811 O O . ALA A 1 370 ? -7.655 -17.422 10.284 1.00 37.41 370 ALA A O 1
ATOM 2812 N N . ARG A 1 371 ? -9.704 -18.024 10.937 1.00 36.31 371 ARG A N 1
ATOM 2813 C CA . ARG A 1 371 ? -10.403 -17.032 10.098 1.00 36.31 371 ARG A CA 1
ATOM 2814 C C . ARG A 1 371 ? -10.361 -15.617 10.687 1.00 36.31 371 ARG A C 1
ATOM 2816 O O . ARG A 1 371 ? -10.756 -14.666 10.014 1.00 36.31 371 ARG A O 1
ATOM 2823 N N . GLY A 1 372 ? -9.878 -15.452 11.920 1.00 34.41 372 GLY A N 1
ATOM 2824 C CA . GLY A 1 372 ? -9.788 -14.177 12.631 1.00 34.41 372 GLY A CA 1
ATOM 2825 C C . GLY A 1 372 ? -11.130 -13.462 12.762 1.00 34.41 372 GLY A C 1
ATOM 2826 O O . GLY A 1 372 ? -11.184 -12.252 12.554 1.00 34.41 372 GLY A O 1
ATOM 2827 N N . CYS A 1 373 ? -12.192 -14.228 13.040 1.00 34.94 373 CYS A N 1
ATOM 2828 C CA . CYS A 1 373 ? -13.572 -13.754 13.202 1.00 34.94 373 CYS A CA 1
ATOM 2829 C C . CYS A 1 373 ? -13.890 -13.266 14.629 1.00 34.94 373 CYS A C 1
ATOM 2831 O O . CYS A 1 373 ? -15.016 -12.869 14.902 1.00 34.94 373 CYS A O 1
ATOM 2833 N N . LEU A 1 374 ? -12.910 -13.307 15.531 1.00 36.06 374 LEU A N 1
ATOM 2834 C CA . LEU A 1 374 ? -12.970 -12.739 16.875 1.00 36.06 374 LEU A CA 1
ATOM 2835 C C . LEU A 1 374 ? -11.994 -11.555 16.905 1.00 36.06 374 LEU A C 1
ATOM 2837 O O . LEU A 1 374 ? -10.901 -11.659 16.343 1.00 36.06 374 LEU A O 1
ATOM 2841 N N . GLY A 1 375 ? -12.421 -10.421 17.472 1.00 31.83 375 GLY A N 1
ATOM 2842 C CA . GLY A 1 375 ? -11.764 -9.113 17.362 1.00 31.83 375 GLY A CA 1
ATOM 2843 C C . GLY A 1 375 ? -10.232 -9.164 17.406 1.00 31.83 375 GLY A C 1
ATOM 2844 O O . GLY A 1 375 ? -9.636 -9.660 18.358 1.00 31.83 375 GLY A O 1
ATOM 2845 N N . ARG A 1 376 ? -9.585 -8.644 16.356 1.00 35.31 376 ARG A N 1
ATOM 2846 C CA . ARG A 1 376 ? -8.121 -8.606 16.240 1.00 35.31 376 ARG A CA 1
ATOM 2847 C C . ARG A 1 376 ? -7.556 -7.356 16.916 1.00 35.31 376 ARG A C 1
ATOM 2849 O O . ARG A 1 376 ? -7.942 -6.246 16.558 1.00 35.31 376 ARG A O 1
ATOM 2856 N N . PHE A 1 377 ? -6.546 -7.534 17.764 1.00 28.30 377 PHE A N 1
ATOM 2857 C CA . PHE A 1 377 ? -5.482 -6.544 17.953 1.00 28.30 377 PHE A CA 1
ATOM 2858 C C . PHE A 1 377 ? -4.213 -7.036 17.233 1.00 28.30 377 PHE A C 1
ATOM 2860 O O . PHE A 1 377 ? -3.984 -8.246 17.168 1.00 28.30 377 PHE A O 1
ATOM 2867 N N . PRO A 1 378 ? -3.373 -6.148 16.664 1.00 28.91 378 PRO A N 1
ATOM 2868 C CA . PRO A 1 378 ? -2.082 -6.551 16.122 1.00 28.91 378 PRO A CA 1
ATOM 2869 C C . PRO A 1 378 ? -1.223 -7.113 17.260 1.00 28.91 378 PRO A C 1
ATOM 2871 O O . PRO A 1 378 ? -1.001 -6.427 18.257 1.00 28.91 378 PRO A O 1
ATOM 2874 N N . GLY A 1 379 ? -0.694 -8.330 17.100 1.00 29.34 379 GLY A N 1
ATOM 2875 C CA . GLY A 1 379 ? 0.117 -9.015 18.119 1.00 29.34 379 GLY A CA 1
ATOM 2876 C C . GLY A 1 379 ? 1.333 -8.222 18.626 1.00 29.34 379 GLY A C 1
ATOM 2877 O O . GLY A 1 379 ? 1.861 -8.533 19.684 1.00 29.34 379 GLY A O 1
ATOM 2878 N N . GLY A 1 380 ? 1.736 -7.147 17.937 1.00 29.44 380 GLY A N 1
ATOM 2879 C CA . GLY A 1 380 ? 2.778 -6.218 18.385 1.00 29.44 380 GLY A CA 1
ATOM 2880 C C . GLY A 1 380 ? 2.374 -5.237 19.496 1.00 29.44 380 GLY A C 1
ATOM 2881 O O . GLY A 1 380 ? 3.260 -4.612 20.068 1.00 29.44 380 GLY A O 1
ATOM 2882 N N . GLN A 1 381 ? 1.083 -5.088 19.824 1.00 30.53 381 GLN A N 1
ATOM 2883 C CA . GLN A 1 381 ? 0.614 -4.203 20.909 1.00 30.53 381 GLN A CA 1
ATOM 2884 C C . GLN A 1 381 ? 0.256 -4.943 22.212 1.00 30.53 381 GLN A C 1
ATOM 2886 O O . GLN A 1 381 ? 0.175 -4.303 23.253 1.00 30.53 381 GLN A O 1
ATOM 2891 N N . MET A 1 382 ? 0.132 -6.278 22.198 1.00 30.20 382 MET A N 1
ATOM 2892 C CA . MET A 1 382 ? 0.047 -7.092 23.428 1.00 30.20 382 MET A CA 1
ATOM 2893 C C . MET A 1 382 ? 1.424 -7.560 23.936 1.00 30.20 382 MET A C 1
ATOM 2895 O O . MET A 1 382 ? 1.580 -7.900 25.105 1.00 30.20 382 MET A O 1
ATOM 2899 N N . MET A 1 383 ? 2.448 -7.541 23.078 1.00 28.27 383 MET A N 1
ATOM 2900 C CA . MET A 1 383 ? 3.752 -8.178 23.315 1.00 28.27 383 MET A CA 1
ATOM 2901 C C . MET A 1 383 ? 4.889 -7.188 23.596 1.00 28.27 383 MET A C 1
ATOM 2903 O O . MET A 1 383 ? 5.970 -7.311 23.018 1.00 28.27 383 MET A O 1
ATOM 2907 N N . VAL A 1 384 ? 4.687 -6.196 24.472 1.00 26.97 384 VAL A N 1
ATOM 2908 C CA . VAL A 1 384 ? 5.806 -5.306 24.849 1.00 26.97 384 VAL A CA 1
ATOM 2909 C C . VAL A 1 384 ? 6.139 -5.274 26.341 1.00 26.97 384 VAL A C 1
ATOM 2911 O O . VAL A 1 384 ? 7.294 -4.974 26.639 1.00 26.97 384 VAL A O 1
ATOM 2914 N N . GLU A 1 385 ? 5.283 -5.702 27.283 1.00 25.66 385 GLU A N 1
ATOM 2915 C CA . GLU A 1 385 ? 5.687 -5.738 28.713 1.00 25.66 385 GLU A CA 1
ATOM 2916 C C . GLU A 1 385 ? 5.379 -7.020 29.513 1.00 25.66 385 GLU A C 1
ATOM 2918 O O . GLU A 1 385 ? 5.979 -7.194 30.572 1.00 25.66 385 GLU A O 1
ATOM 2923 N N . PHE A 1 386 ? 4.579 -7.964 29.005 1.00 24.67 386 PHE A N 1
ATOM 2924 C CA . PHE A 1 386 ? 4.324 -9.253 29.665 1.00 24.67 386 PHE A CA 1
ATOM 2925 C C . PHE A 1 386 ? 4.805 -10.408 28.792 1.00 24.67 386 PHE A C 1
ATOM 2927 O O . PHE A 1 386 ? 4.104 -10.893 27.912 1.00 24.67 386 PHE A O 1
ATOM 2934 N N . SER A 1 387 ? 6.035 -10.852 29.018 1.00 22.44 387 SER A N 1
ATOM 2935 C CA . SER A 1 387 ? 6.459 -12.165 28.553 1.00 22.44 387 SER A CA 1
ATOM 2936 C C . SER A 1 387 ? 5.903 -13.240 29.491 1.00 22.44 387 SER A C 1
ATOM 2938 O O . SER A 1 387 ? 6.038 -13.136 30.710 1.00 22.44 387 SER A O 1
ATOM 2940 N N . SER A 1 388 ? 5.393 -14.310 28.876 1.00 27.19 388 SER A N 1
ATOM 2941 C CA . SER A 1 388 ? 5.073 -15.648 29.411 1.00 27.19 388 SER A CA 1
ATOM 2942 C C . SER A 1 388 ? 3.736 -15.894 30.158 1.00 27.19 388 SER A C 1
ATOM 2944 O O . SER A 1 388 ? 3.618 -15.557 31.328 1.00 27.19 388 SER A O 1
ATOM 2946 N N . HIS A 1 389 ? 2.857 -16.657 29.473 1.00 28.70 389 HIS A N 1
ATOM 2947 C CA . HIS A 1 389 ? 1.956 -17.748 29.931 1.00 28.70 389 HIS A CA 1
ATOM 2948 C C . HIS A 1 389 ? 0.645 -17.367 30.625 1.00 28.70 389 HIS A C 1
ATOM 2950 O O . HIS A 1 389 ? 0.769 -16.970 31.767 1.00 28.70 389 HIS A O 1
ATOM 2956 N N . PHE A 1 390 ? -0.543 -17.593 30.026 1.00 28.30 390 PHE A N 1
ATOM 2957 C CA . PHE A 1 390 ? -1.914 -17.545 30.588 1.00 28.30 390 PHE A CA 1
ATOM 2958 C C . PHE A 1 390 ? -3.107 -17.893 29.615 1.00 28.30 390 PHE A C 1
ATOM 2960 O O . PHE A 1 390 ? -3.546 -17.027 28.862 1.00 28.30 390 PHE A O 1
ATOM 2967 N N . GLU A 1 391 ? -3.819 -19.024 29.752 1.00 32.34 391 GLU A N 1
ATOM 2968 C CA . GLU A 1 391 ? -5.252 -19.087 29.347 1.00 32.34 391 GLU A CA 1
ATOM 2969 C C . GLU A 1 391 ? -6.138 -18.682 30.539 1.00 32.34 391 GLU A C 1
ATOM 2971 O O . GLU A 1 391 ? -5.999 -19.235 31.640 1.00 32.34 391 GLU A O 1
ATOM 2976 N N . VAL A 1 392 ? -7.020 -17.690 30.357 1.00 42.06 392 VAL A N 1
ATOM 2977 C CA . VAL A 1 392 ? -7.622 -16.929 31.469 1.00 42.06 392 VAL A CA 1
ATOM 2978 C C . VAL A 1 392 ? -9.116 -16.742 31.328 1.00 42.06 392 VAL A C 1
ATOM 2980 O O . VAL A 1 392 ? -9.593 -16.261 30.300 1.00 42.06 392 VAL A O 1
ATOM 2983 N N . ILE A 1 393 ? -9.832 -16.970 32.433 1.00 45.22 393 ILE A N 1
ATOM 2984 C CA . ILE A 1 393 ? -11.127 -16.328 32.676 1.00 45.22 393 ILE A CA 1
ATOM 2985 C C . ILE A 1 393 ? -10.931 -15.220 33.717 1.00 45.22 393 ILE A C 1
ATOM 2987 O O . ILE A 1 393 ? -10.540 -15.506 34.852 1.00 45.22 393 ILE A O 1
ATOM 2991 N N . MET A 1 394 ? -11.149 -13.962 33.322 1.00 44.09 394 MET A N 1
ATOM 2992 C CA . MET A 1 394 ? -11.099 -12.799 34.215 1.00 44.09 394 MET A CA 1
ATOM 2993 C C . MET A 1 394 ? -12.518 -12.383 34.579 1.00 44.09 394 MET A C 1
ATOM 2995 O O . MET A 1 394 ? -13.379 -12.278 33.702 1.00 44.09 394 MET A O 1
ATOM 2999 N N . VAL A 1 395 ? -12.756 -12.137 35.864 1.00 44.22 395 VAL A N 1
ATOM 3000 C CA . VAL A 1 395 ? -14.056 -11.697 36.367 1.00 44.22 395 VAL A CA 1
ATOM 3001 C C . VAL A 1 395 ? -13.887 -10.434 37.190 1.00 44.22 395 VAL A C 1
ATOM 3003 O O . VAL A 1 395 ? -13.111 -10.436 38.141 1.00 44.22 395 VAL A O 1
ATOM 3006 N N . ASP A 1 396 ? -14.622 -9.388 36.824 1.00 38.31 396 ASP A N 1
ATOM 3007 C CA . ASP A 1 396 ? -14.629 -8.088 37.505 1.00 38.31 396 ASP A CA 1
ATOM 3008 C C . ASP A 1 396 ? -15.978 -7.846 38.197 1.00 38.31 396 ASP A C 1
ATOM 3010 O O . ASP A 1 396 ? -17.019 -8.257 37.669 1.00 38.31 396 ASP A O 1
ATOM 3014 N N . LYS A 1 397 ? -15.956 -7.211 39.373 1.00 37.66 397 LYS A N 1
ATOM 3015 C CA . LYS A 1 397 ? -17.098 -6.981 40.268 1.00 37.66 397 LYS A CA 1
ATOM 3016 C C . LYS A 1 397 ? -17.294 -5.481 40.508 1.00 37.66 397 LYS A C 1
ATOM 3018 O O . LYS A 1 397 ? -16.524 -4.860 41.231 1.00 37.66 397 LYS A O 1
ATOM 3023 N N . ASP A 1 398 ? -18.401 -4.929 40.014 1.00 43.69 398 ASP A N 1
ATOM 3024 C CA . ASP A 1 398 ? -18.809 -3.542 40.287 1.00 43.69 398 ASP A CA 1
ATOM 3025 C C . ASP A 1 398 ? -19.786 -3.460 41.481 1.00 43.69 398 ASP A C 1
ATOM 3027 O O . ASP A 1 398 ? -20.763 -4.217 41.563 1.00 43.69 398 ASP A O 1
ATOM 3031 N N . SER A 1 399 ? -19.553 -2.505 42.393 1.00 38.47 399 SER A N 1
ATOM 3032 C CA . SER A 1 399 ? -20.459 -2.157 43.506 1.00 38.47 399 SER A CA 1
ATOM 3033 C C . SER A 1 399 ? -21.312 -0.915 43.181 1.00 38.47 399 SER A C 1
ATOM 3035 O O . SER A 1 399 ? -20.840 0.011 42.531 1.00 38.47 399 SER A O 1
ATOM 3037 N N . LEU A 1 400 ? -22.573 -0.873 43.636 1.00 37.88 400 LEU A N 1
ATOM 3038 C CA . LEU A 1 400 ? -23.582 0.156 43.297 1.00 37.88 400 LEU A CA 1
ATOM 3039 C C . LEU A 1 400 ? -23.366 1.567 43.904 1.00 37.88 400 LEU A C 1
ATOM 3041 O O . LEU A 1 400 ? -24.274 2.399 43.826 1.00 37.88 400 LEU A O 1
ATOM 3045 N N . GLU A 1 401 ? -22.212 1.879 44.506 1.00 32.00 401 GLU A N 1
ATOM 3046 C CA . GLU A 1 401 ? -21.959 3.241 45.003 1.00 32.00 401 GLU A CA 1
ATOM 3047 C C . GLU A 1 401 ? -21.563 4.218 43.871 1.00 32.00 401 GLU A C 1
ATOM 3049 O O . GLU A 1 401 ? -20.748 3.874 43.014 1.00 32.00 401 GLU A O 1
ATOM 3054 N N . PRO A 1 402 ? -22.060 5.477 43.862 1.00 29.33 402 PRO A N 1
ATOM 3055 C CA . PRO A 1 402 ? -21.879 6.412 42.739 1.00 29.33 402 PRO A CA 1
ATOM 3056 C C . PRO A 1 402 ? -20.443 6.923 42.509 1.00 29.33 402 PRO A C 1
ATOM 3058 O O . PRO A 1 402 ? -20.236 7.800 41.670 1.00 29.33 402 PRO A O 1
ATOM 3061 N N . SER A 1 403 ? -19.450 6.447 43.262 1.00 30.23 403 SER A N 1
ATOM 3062 C CA . SER A 1 403 ? -18.086 6.992 43.282 1.00 30.23 403 SER A CA 1
ATOM 3063 C C . SER A 1 403 ? -17.076 6.230 42.412 1.00 30.23 403 SER A C 1
ATOM 3065 O O . SER A 1 403 ? -15.938 6.684 42.279 1.00 30.23 403 SER A O 1
ATOM 3067 N N . ILE A 1 404 ? -17.463 5.128 41.755 1.00 36.22 404 ILE A N 1
ATOM 3068 C CA . ILE A 1 404 ? -16.532 4.288 40.980 1.00 36.22 404 ILE A CA 1
ATOM 3069 C C . ILE A 1 404 ? -17.063 4.044 39.557 1.00 36.22 404 ILE A C 1
ATOM 3071 O O . ILE A 1 404 ? -17.350 2.936 39.141 1.00 36.22 404 ILE A O 1
ATOM 3075 N N . LEU A 1 405 ? -17.130 5.105 38.750 1.00 30.88 405 LEU A N 1
ATOM 3076 C CA . LEU A 1 405 ? -17.210 5.028 37.276 1.00 30.88 405 LEU A CA 1
ATOM 3077 C C . LEU A 1 405 ? -15.806 4.810 36.652 1.00 30.88 405 LEU A C 1
ATOM 3079 O O . LEU A 1 405 ? -15.470 5.397 35.624 1.00 30.88 405 LEU A O 1
ATOM 3083 N N . LYS A 1 406 ? -14.942 4.018 37.309 1.00 36.75 406 LYS A N 1
ATOM 3084 C CA . LYS A 1 406 ? -13.527 3.793 36.927 1.00 36.75 406 LYS A CA 1
ATOM 3085 C C . LYS A 1 406 ? -13.273 2.473 36.184 1.00 36.75 406 LYS A C 1
ATOM 3087 O O . LYS A 1 406 ? -12.194 2.312 35.616 1.00 36.75 406 LYS A O 1
ATOM 3092 N N . THR A 1 407 ? -14.232 1.551 36.144 1.00 38.34 407 THR A N 1
ATOM 3093 C CA . THR A 1 407 ? -14.061 0.171 35.645 1.00 38.34 407 THR A CA 1
ATOM 3094 C C . THR A 1 407 ? -13.883 0.082 34.126 1.00 38.34 407 THR A C 1
ATOM 3096 O O . THR A 1 407 ? -13.035 -0.662 33.639 1.00 38.34 407 THR A O 1
ATOM 3099 N N . GLN A 1 408 ? -14.556 0.938 33.343 1.00 33.69 408 GLN A N 1
ATOM 3100 C CA . GLN A 1 408 ? -14.329 0.979 31.889 1.00 33.69 408 GLN A CA 1
ATOM 3101 C C . GLN A 1 408 ? -12.935 1.505 31.505 1.00 33.69 408 GLN A C 1
ATOM 3103 O O . GLN A 1 408 ? -12.356 1.007 30.542 1.00 33.69 408 GLN A O 1
ATOM 3108 N N . SER A 1 409 ? -12.370 2.478 32.236 1.00 31.33 409 SER A N 1
ATOM 3109 C CA . SER A 1 409 ? -11.045 3.026 31.900 1.00 31.33 409 SER A CA 1
ATOM 3110 C C . SER A 1 409 ? -9.890 2.158 32.399 1.00 31.33 409 SER A C 1
ATOM 3112 O O . SER A 1 409 ? -8.845 2.130 31.763 1.00 31.33 409 SER A O 1
ATOM 3114 N N . SER A 1 410 ? -10.064 1.409 33.489 1.00 35.44 410 SER A N 1
ATOM 3115 C CA . SER A 1 410 ? -9.022 0.536 34.053 1.00 35.44 410 SER A CA 1
ATOM 3116 C C . SER A 1 410 ? -8.832 -0.764 33.258 1.00 35.44 410 SER A C 1
ATOM 3118 O O . SER A 1 410 ? -7.687 -1.184 33.087 1.00 35.44 410 SER A O 1
ATOM 3120 N N . LEU A 1 411 ? -9.906 -1.331 32.688 1.00 36.66 411 LEU A N 1
ATOM 3121 C CA . LEU A 1 411 ? -9.845 -2.460 31.743 1.00 36.66 411 LEU A CA 1
ATOM 3122 C C . LEU A 1 411 ? -9.287 -2.049 30.366 1.00 36.66 411 LEU A C 1
ATOM 3124 O O . LEU A 1 411 ? -8.547 -2.814 29.755 1.00 36.66 411 LEU A O 1
ATOM 3128 N N . LEU A 1 412 ? -9.566 -0.823 29.901 1.00 30.84 412 LEU A N 1
ATOM 3129 C CA . LEU A 1 412 ? -8.912 -0.241 28.716 1.00 30.84 412 LEU A CA 1
ATOM 3130 C C . LEU A 1 412 ? -7.424 0.084 28.985 1.00 30.84 412 LEU A C 1
ATOM 3132 O O . LEU A 1 412 ? -6.576 -0.175 28.134 1.00 30.84 412 LEU A O 1
ATOM 3136 N N . ASN A 1 413 ? -7.068 0.531 30.194 1.00 30.84 413 ASN A N 1
ATOM 3137 C CA . ASN A 1 413 ? -5.683 0.810 30.609 1.00 30.84 413 ASN A CA 1
ATOM 3138 C C . ASN A 1 413 ? -4.826 -0.441 30.898 1.00 30.84 413 ASN A C 1
ATOM 3140 O O . ASN A 1 413 ? -3.630 -0.306 31.156 1.00 30.84 413 ASN A O 1
ATOM 3144 N N . LEU A 1 414 ? -5.367 -1.664 30.812 1.00 34.69 414 LEU A N 1
ATOM 3145 C CA . LEU A 1 414 ? -4.530 -2.872 30.690 1.00 34.69 414 LEU A CA 1
ATOM 3146 C C . LEU A 1 414 ? -3.698 -2.861 29.392 1.00 34.69 414 LEU A C 1
ATOM 3148 O O . LEU A 1 414 ? -2.689 -3.558 29.316 1.00 34.69 414 LEU A O 1
ATOM 3152 N N . THR A 1 415 ? -4.075 -2.030 28.411 1.00 30.05 415 THR A N 1
ATOM 3153 C CA . THR A 1 415 ? -3.390 -1.880 27.115 1.00 30.05 415 THR A CA 1
ATOM 3154 C C . THR A 1 415 ? -2.551 -0.603 26.972 1.00 30.05 415 THR A C 1
ATOM 3156 O O . THR A 1 415 ? -1.856 -0.445 25.971 1.00 30.05 415 THR A O 1
ATOM 3159 N N . GLU A 1 416 ? -2.534 0.282 27.976 1.00 25.41 416 GLU A N 1
ATOM 3160 C CA . GLU A 1 416 ? -1.730 1.512 27.964 1.00 25.41 416 GLU A CA 1
ATOM 3161 C C . GLU A 1 416 ? -0.736 1.530 29.137 1.00 25.41 416 GLU A C 1
ATOM 3163 O O . GLU A 1 416 ? -1.084 1.811 30.284 1.00 25.41 416 GLU A O 1
ATOM 3168 N N . LEU A 1 417 ? 0.537 1.244 28.847 1.00 23.92 417 LEU A N 1
ATOM 3169 C CA . LEU A 1 417 ? 1.662 1.614 29.709 1.00 23.92 417 LEU A CA 1
ATOM 3170 C C . LEU A 1 417 ? 2.327 2.888 29.146 1.00 23.92 417 LEU A C 1
ATOM 3172 O O . LEU A 1 417 ? 2.557 2.966 27.935 1.00 23.92 417 LEU A O 1
ATOM 3176 N N . PRO A 1 418 ? 2.637 3.905 29.975 1.00 23.47 418 PRO A N 1
ATOM 3177 C CA . PRO A 1 418 ? 3.290 5.122 29.511 1.00 23.47 418 PRO A CA 1
ATOM 3178 C C . PRO A 1 418 ? 4.785 4.891 29.262 1.00 23.47 418 PRO A C 1
ATOM 3180 O O . PRO A 1 418 ? 5.511 4.431 30.141 1.00 23.47 418 PRO A O 1
ATOM 3183 N N . MET A 1 419 ? 5.270 5.309 28.089 1.00 22.73 419 MET A N 1
ATOM 3184 C CA . MET A 1 419 ? 6.702 5.432 27.814 1.00 22.73 419 MET A CA 1
ATOM 3185 C C . MET A 1 419 ? 7.325 6.548 28.671 1.00 22.73 419 MET A C 1
ATOM 3187 O O . MET A 1 419 ? 7.088 7.729 28.418 1.00 22.73 419 MET A O 1
ATOM 3191 N N . GLN A 1 420 ? 8.194 6.198 29.619 1.00 23.64 420 GLN A N 1
ATOM 3192 C CA . GLN A 1 420 ? 9.299 7.074 30.017 1.00 23.64 420 GLN A CA 1
ATOM 3193 C C . GLN A 1 420 ? 10.599 6.546 29.401 1.00 23.64 420 GLN A C 1
ATOM 3195 O O . GLN A 1 420 ? 10.913 5.362 29.476 1.00 23.64 420 GLN A O 1
ATOM 3200 N N . GLN A 1 421 ? 11.306 7.457 28.730 1.00 28.08 421 GLN A N 1
ATOM 3201 C CA . GLN A 1 421 ? 12.554 7.245 27.994 1.00 28.08 421 GLN A CA 1
ATOM 3202 C C . GLN A 1 421 ? 13.619 6.470 28.790 1.00 28.08 421 GLN A C 1
ATOM 3204 O O . GLN A 1 421 ? 13.758 6.679 29.995 1.00 28.08 421 GLN A O 1
ATOM 3209 N N . PRO A 1 422 ? 14.512 5.759 28.078 1.00 27.53 422 PRO A N 1
ATOM 3210 C CA . PRO A 1 422 ? 15.934 5.869 28.401 1.00 27.53 422 PRO A CA 1
ATOM 3211 C C . PRO A 1 422 ? 16.774 6.309 27.189 1.00 27.53 422 PRO A C 1
ATOM 3213 O O . PRO A 1 422 ? 16.935 5.598 26.202 1.00 27.53 422 PRO A O 1
ATOM 3216 N N . THR A 1 423 ? 17.288 7.534 27.299 1.00 24.48 423 THR A N 1
ATOM 3217 C CA . THR A 1 423 ? 18.678 7.949 27.026 1.00 24.48 423 THR A CA 1
ATOM 3218 C C . THR A 1 423 ? 19.510 7.176 25.982 1.00 24.48 423 THR A C 1
ATOM 3220 O O . THR A 1 423 ? 20.093 6.132 26.255 1.00 24.48 423 THR A O 1
ATOM 3223 N N . GLN A 1 424 ? 19.668 7.820 24.820 1.00 25.09 424 GLN A N 1
ATOM 3224 C CA . GLN A 1 424 ? 20.824 8.030 23.912 1.00 25.09 424 GLN A CA 1
ATOM 3225 C C . GLN A 1 424 ? 22.240 7.427 24.192 1.00 25.09 424 GLN A C 1
ATOM 3227 O O . GLN A 1 424 ? 23.216 7.975 23.692 1.00 25.09 424 GLN A O 1
ATOM 3232 N N . LYS A 1 425 ? 22.439 6.342 24.953 1.00 24.78 425 LYS A N 1
ATOM 3233 C CA . LYS A 1 425 ? 23.785 5.773 25.230 1.00 24.78 425 LYS A CA 1
ATOM 3234 C C . LYS A 1 425 ? 23.961 4.276 24.948 1.00 24.78 425 LYS A C 1
ATOM 3236 O O . LYS A 1 425 ? 25.040 3.751 25.192 1.00 24.78 425 LYS A O 1
ATOM 3241 N N . PHE A 1 426 ? 22.962 3.595 24.387 1.00 25.59 426 PHE A N 1
ATOM 3242 C CA . PHE A 1 426 ? 23.062 2.158 24.072 1.00 25.59 426 PHE A CA 1
ATOM 3243 C C . PHE A 1 426 ? 23.398 1.845 22.599 1.00 25.59 426 PHE A C 1
ATOM 3245 O O . PHE A 1 426 ? 23.628 0.689 22.258 1.00 25.59 426 PHE A O 1
ATOM 3252 N N . TYR A 1 427 ? 23.470 2.862 21.731 1.00 25.72 427 TYR A N 1
ATOM 3253 C CA . TYR A 1 427 ? 23.729 2.693 20.292 1.00 25.72 427 TYR A CA 1
ATOM 3254 C C . TYR A 1 427 ? 25.218 2.675 19.891 1.00 25.72 427 TYR A C 1
ATOM 3256 O O . TYR A 1 427 ? 25.514 2.369 18.741 1.00 25.72 427 TYR A O 1
ATOM 3264 N N . ASP A 1 428 ? 26.151 2.891 20.827 1.00 27.23 428 ASP A N 1
ATOM 3265 C CA . ASP A 1 428 ? 27.586 3.040 20.517 1.00 27.23 428 ASP A CA 1
ATOM 3266 C C . ASP A 1 428 ? 28.491 1.870 20.959 1.00 27.23 428 ASP A C 1
ATOM 3268 O O . ASP A 1 428 ? 29.710 2.000 20.886 1.00 27.23 428 ASP A O 1
ATOM 3272 N N . PHE A 1 429 ? 27.963 0.715 21.404 1.00 24.83 429 PHE A N 1
ATOM 3273 C CA . PHE A 1 429 ? 28.834 -0.330 21.988 1.00 24.83 429 PHE A CA 1
ATOM 3274 C C . PHE A 1 429 ? 28.812 -1.738 21.371 1.00 24.83 429 PHE A C 1
ATOM 3276 O O . PHE A 1 429 ? 29.494 -2.613 21.895 1.00 24.83 429 PHE A O 1
ATOM 3283 N N . CYS A 1 430 ? 28.116 -2.013 20.260 1.00 25.31 430 CYS A N 1
ATOM 3284 C CA . CYS A 1 430 ? 28.085 -3.385 19.708 1.00 25.31 430 CYS A CA 1
ATOM 3285 C C . CYS A 1 430 ? 28.064 -3.492 18.169 1.00 25.31 430 CYS A C 1
ATOM 3287 O O . CYS A 1 430 ? 27.213 -4.189 17.635 1.00 25.31 430 CYS A O 1
ATOM 3289 N N . ILE A 1 431 ? 29.026 -2.876 17.464 1.00 25.55 431 ILE A N 1
ATOM 3290 C CA . ILE A 1 431 ? 29.644 -3.378 16.205 1.00 25.55 431 ILE A CA 1
ATOM 3291 C C . ILE A 1 431 ? 31.087 -2.823 16.199 1.00 25.55 431 ILE A C 1
ATOM 3293 O O . ILE A 1 431 ? 31.224 -1.600 16.174 1.00 25.55 431 ILE A O 1
ATOM 3297 N N . PRO A 1 432 ? 32.162 -3.649 16.262 1.00 28.64 432 PRO A N 1
ATOM 3298 C CA . PRO A 1 432 ? 32.696 -4.232 15.023 1.00 28.64 432 PRO A CA 1
ATOM 3299 C C . PRO A 1 432 ? 33.412 -5.602 15.119 1.00 28.64 432 PRO A C 1
ATOM 3301 O O . PRO A 1 432 ? 33.984 -5.979 16.135 1.00 28.64 432 PRO A O 1
ATOM 3304 N N . ASN A 1 433 ? 33.484 -6.248 13.946 1.00 25.22 433 ASN A N 1
ATOM 3305 C CA . ASN A 1 433 ? 34.394 -7.326 13.520 1.00 25.22 433 ASN A CA 1
ATOM 3306 C C . ASN A 1 433 ? 34.037 -8.777 13.896 1.00 25.22 433 ASN A C 1
ATOM 3308 O O . ASN A 1 433 ? 34.311 -9.229 14.998 1.00 25.22 433 ASN A O 1
ATOM 3312 N N . LEU A 1 434 ? 33.581 -9.562 12.909 1.00 25.42 434 LEU A N 1
ATOM 3313 C CA . LEU A 1 434 ? 34.423 -10.589 12.264 1.00 25.42 434 LEU A CA 1
ATOM 3314 C C . LEU A 1 434 ? 33.657 -11.280 11.110 1.00 25.42 434 LEU A C 1
ATOM 3316 O O . LEU A 1 434 ? 32.939 -12.257 11.298 1.00 25.42 434 LEU A O 1
ATOM 3320 N N . TYR A 1 435 ? 33.877 -10.799 9.885 1.00 26.53 435 TYR A N 1
ATOM 3321 C CA . TYR A 1 435 ? 33.901 -11.636 8.681 1.00 26.53 435 TYR A CA 1
ATOM 3322 C C . TYR A 1 435 ? 35.385 -11.858 8.361 1.00 26.53 435 TYR A C 1
ATOM 3324 O O . TYR A 1 435 ? 36.017 -10.992 7.758 1.00 26.53 435 TYR A O 1
ATOM 3332 N N . PRO A 1 436 ? 36.006 -12.905 8.930 1.00 32.88 436 PRO A N 1
ATOM 3333 C CA . PRO A 1 436 ? 36.719 -13.864 8.089 1.00 32.88 436 PRO A CA 1
ATOM 3334 C C . PRO A 1 436 ? 36.736 -15.268 8.728 1.00 32.88 436 PRO A C 1
ATOM 3336 O O . PRO A 1 436 ? 37.662 -15.621 9.449 1.00 32.88 436 PRO A O 1
ATOM 3339 N N . LEU A 1 437 ? 35.719 -16.094 8.469 1.00 25.91 437 LEU A N 1
ATOM 3340 C CA . LEU A 1 437 ? 35.767 -17.533 8.804 1.00 25.91 437 LEU A CA 1
ATOM 3341 C C . LEU A 1 437 ? 35.007 -18.438 7.819 1.00 25.91 437 LEU A C 1
ATOM 3343 O O . LEU A 1 437 ? 35.030 -19.656 7.954 1.00 25.91 437 LEU A O 1
ATOM 3347 N N . ILE A 1 438 ? 34.427 -17.864 6.759 1.00 29.95 438 ILE A N 1
ATOM 3348 C CA . ILE A 1 438 ? 33.760 -18.615 5.679 1.00 29.95 438 ILE A CA 1
ATOM 3349 C C . ILE A 1 438 ? 34.735 -18.964 4.529 1.00 29.95 438 ILE A C 1
ATOM 3351 O O . ILE A 1 438 ? 34.437 -19.802 3.686 1.00 29.95 438 ILE A O 1
ATOM 3355 N N . ALA A 1 439 ? 35.965 -18.436 4.541 1.00 27.27 439 ALA A N 1
ATOM 3356 C CA . ALA A 1 439 ? 36.983 -18.726 3.521 1.00 27.27 439 ALA A CA 1
ATOM 3357 C C . ALA A 1 439 ? 37.891 -19.943 3.825 1.00 27.27 439 ALA A C 1
ATOM 3359 O O . ALA A 1 439 ? 38.761 -20.262 3.021 1.00 27.27 439 ALA A O 1
ATOM 3360 N N . ILE A 1 440 ? 37.711 -20.644 4.955 1.00 29.03 440 ILE A N 1
ATOM 3361 C CA . ILE A 1 440 ? 38.588 -21.772 5.352 1.00 29.03 440 ILE A CA 1
ATOM 3362 C C . ILE A 1 440 ? 37.854 -23.129 5.389 1.00 29.03 440 ILE A C 1
ATOM 3364 O O . ILE A 1 440 ? 38.500 -24.173 5.366 1.00 29.03 440 ILE A O 1
ATOM 3368 N N . MET A 1 441 ? 36.518 -23.159 5.321 1.00 26.45 441 MET A N 1
ATOM 3369 C CA . MET A 1 441 ? 35.747 -24.416 5.333 1.00 26.45 441 MET A CA 1
ATOM 3370 C C . MET A 1 441 ? 35.444 -25.019 3.948 1.00 26.45 441 MET A C 1
ATOM 3372 O O . MET A 1 441 ? 34.921 -26.125 3.877 1.00 26.45 441 MET A O 1
ATOM 3376 N N . LEU A 1 442 ? 35.823 -24.358 2.846 1.00 28.64 442 LEU A N 1
ATOM 3377 C CA . LEU A 1 442 ? 35.562 -24.833 1.473 1.00 28.64 442 LEU A CA 1
ATOM 3378 C C . LEU A 1 442 ? 36.774 -25.473 0.761 1.00 28.64 442 LEU A C 1
ATOM 3380 O O . LEU A 1 442 ? 36.736 -25.680 -0.448 1.00 28.64 442 LEU A O 1
ATOM 3384 N N . SER A 1 443 ? 37.848 -25.831 1.478 1.00 27.42 443 SER A N 1
ATOM 3385 C CA . SER A 1 443 ? 39.066 -26.407 0.868 1.00 27.42 443 SER A CA 1
ATOM 3386 C C . SER A 1 443 ? 39.407 -27.845 1.272 1.00 27.42 443 SER A C 1
ATOM 3388 O O . SER A 1 443 ? 40.439 -28.368 0.852 1.00 27.42 443 SER A O 1
ATOM 3390 N N . LYS A 1 444 ? 38.547 -28.543 2.018 1.00 28.86 444 LYS A N 1
ATOM 3391 C CA . LYS A 1 444 ? 38.765 -29.959 2.349 1.00 28.86 444 LYS A CA 1
ATOM 3392 C C . LYS A 1 444 ? 37.477 -30.755 2.241 1.00 28.86 444 LYS A C 1
ATOM 3394 O O . LYS A 1 444 ? 36.759 -30.852 3.220 1.00 28.86 444 LYS A O 1
ATOM 3399 N N . LEU A 1 445 ? 37.229 -31.311 1.055 1.00 26.72 445 LEU A N 1
ATOM 3400 C CA . LEU A 1 445 ? 36.609 -32.624 0.816 1.00 26.72 445 LEU A CA 1
ATOM 3401 C C . LEU A 1 445 ? 36.624 -32.883 -0.705 1.00 26.72 445 LEU A C 1
ATOM 3403 O O . LEU A 1 445 ? 35.640 -32.712 -1.417 1.00 26.72 445 LEU A O 1
ATOM 3407 N N . LYS A 1 446 ? 37.803 -33.260 -1.210 1.00 26.47 446 LYS A N 1
ATOM 3408 C CA . LYS A 1 446 ? 37.971 -34.003 -2.465 1.00 26.47 446 LYS A CA 1
ATOM 3409 C C . LYS A 1 446 ? 38.528 -35.379 -2.107 1.00 26.47 446 LYS A C 1
ATOM 3411 O O . LYS A 1 446 ? 39.563 -35.442 -1.450 1.00 26.47 446 LYS A O 1
ATOM 3416 N N . GLY A 1 447 ? 37.893 -36.434 -2.614 1.00 23.92 447 GLY A N 1
ATOM 3417 C CA . GLY A 1 447 ? 38.519 -37.744 -2.804 1.00 23.92 447 GLY A CA 1
ATOM 3418 C C . GLY A 1 447 ? 37.734 -38.919 -2.227 1.00 23.92 447 GLY A C 1
ATOM 3419 O O . GLY A 1 447 ? 37.682 -39.078 -1.013 1.00 23.92 447 GLY A O 1
ATOM 3420 N N . GLY A 1 448 ? 37.200 -39.768 -3.111 1.00 23.83 448 GLY A N 1
ATOM 3421 C CA . GLY A 1 448 ? 36.754 -41.120 -2.765 1.00 23.83 448 GLY A CA 1
ATOM 3422 C C . GLY A 1 448 ? 35.666 -41.675 -3.683 1.00 23.83 448 GLY A C 1
ATOM 3423 O O . GLY A 1 448 ? 34.499 -41.658 -3.317 1.00 23.83 448 GLY A O 1
ATOM 3424 N N . GLU A 1 449 ? 36.050 -42.143 -4.873 1.00 24.67 449 GLU A N 1
ATOM 3425 C CA . GLU A 1 449 ? 35.210 -42.923 -5.796 1.00 24.67 449 GLU A CA 1
ATOM 3426 C C . GLU A 1 449 ? 35.024 -44.391 -5.360 1.00 24.67 449 GLU A C 1
ATOM 3428 O O . GLU A 1 449 ? 35.889 -44.943 -4.684 1.00 24.67 449 GLU A O 1
ATOM 3433 N N . GLN A 1 450 ? 33.967 -45.004 -5.929 1.00 23.31 450 GLN A N 1
ATOM 3434 C CA . GLN A 1 450 ? 33.661 -46.434 -6.188 1.00 23.31 450 GLN A CA 1
ATOM 3435 C C . GLN A 1 450 ? 32.510 -46.995 -5.338 1.00 23.31 450 GLN A C 1
ATOM 3437 O O . GLN A 1 450 ? 32.471 -46.781 -4.139 1.00 23.31 450 GLN A O 1
ATOM 3442 N N . CYS A 1 451 ? 31.566 -47.807 -5.819 1.00 21.64 451 CYS A N 1
ATOM 3443 C CA . CYS A 1 451 ? 31.088 -48.264 -7.131 1.00 21.64 451 CYS A CA 1
ATOM 3444 C C . CYS A 1 451 ? 29.954 -49.254 -6.769 1.00 21.64 451 CYS A C 1
ATOM 3446 O O . CYS A 1 451 ? 30.208 -50.109 -5.927 1.00 21.64 451 CYS A O 1
ATOM 3448 N N . LEU A 1 452 ? 28.744 -49.145 -7.345 1.00 23.48 452 LEU A N 1
ATOM 3449 C CA . LEU A 1 452 ? 27.857 -50.265 -7.747 1.00 23.48 452 LEU A CA 1
ATOM 3450 C C . LEU A 1 452 ? 26.419 -49.811 -8.067 1.00 23.48 452 LEU A C 1
ATOM 3452 O O . LEU A 1 452 ? 25.746 -49.210 -7.239 1.00 23.48 452 LEU A O 1
ATOM 3456 N N . GLY A 1 453 ? 25.927 -50.247 -9.234 1.00 21.92 453 GLY A N 1
ATOM 3457 C CA . GLY A 1 453 ? 24.570 -50.797 -9.356 1.00 21.92 453 GLY A CA 1
ATOM 3458 C C . GLY A 1 453 ? 23.476 -49.907 -9.945 1.00 21.92 453 GLY A C 1
ATOM 3459 O O . GLY A 1 453 ? 22.699 -49.298 -9.227 1.00 21.92 453 GLY A O 1
ATOM 3460 N N . SER A 1 454 ? 23.363 -49.935 -11.270 1.00 20.34 454 SER A N 1
ATOM 3461 C CA . SER A 1 454 ? 22.266 -49.431 -12.108 1.00 20.34 454 SER A CA 1
ATOM 3462 C C . SER A 1 454 ? 20.850 -49.848 -11.677 1.00 20.34 454 SER A C 1
ATOM 3464 O O . SER A 1 454 ? 20.664 -51.011 -11.346 1.00 20.34 454 SER A O 1
ATOM 3466 N N . PHE A 1 455 ? 19.843 -48.997 -11.916 1.00 21.58 455 PHE A N 1
ATOM 3467 C CA . PHE A 1 455 ? 18.679 -49.354 -12.751 1.00 21.58 455 PHE A CA 1
ATOM 3468 C C . PHE A 1 455 ? 17.989 -48.088 -13.291 1.00 21.58 455 PHE A C 1
ATOM 3470 O O . PHE A 1 455 ? 17.520 -47.234 -12.547 1.00 21.58 455 PHE A O 1
ATOM 3477 N N . VAL A 1 456 ? 17.950 -47.976 -14.620 1.00 21.86 456 VAL A N 1
ATOM 3478 C CA . VAL A 1 456 ? 17.215 -46.957 -15.380 1.00 21.86 456 VAL A CA 1
ATOM 3479 C C . VAL A 1 456 ? 15.851 -47.528 -15.748 1.00 21.86 456 VAL A C 1
ATOM 3481 O O . VAL A 1 456 ? 15.800 -48.600 -16.344 1.00 21.86 456 VAL A O 1
ATOM 3484 N N . LEU A 1 457 ? 14.771 -46.775 -15.525 1.00 22.52 457 LEU A N 1
ATOM 3485 C CA . LEU A 1 457 ? 13.540 -46.911 -16.308 1.00 22.52 457 LEU A CA 1
ATOM 3486 C C . LEU A 1 457 ? 12.913 -45.533 -16.566 1.00 22.52 457 LEU A C 1
ATOM 3488 O O . LEU A 1 457 ? 12.468 -44.830 -15.666 1.00 22.52 457 LEU A O 1
ATOM 3492 N N . LYS A 1 458 ? 12.912 -45.167 -17.851 1.00 23.73 458 LYS A N 1
ATOM 3493 C CA . LYS A 1 458 ? 12.175 -44.051 -18.452 1.00 23.73 458 LYS A CA 1
ATOM 3494 C C . LYS A 1 458 ? 10.671 -44.259 -18.262 1.00 23.73 458 LYS A C 1
ATOM 3496 O O . LYS A 1 458 ? 10.195 -45.346 -18.566 1.00 23.73 458 LYS A O 1
ATOM 3501 N N . THR A 1 459 ? 9.906 -43.214 -17.948 1.00 23.03 459 THR A N 1
ATOM 3502 C CA . THR A 1 459 ? 8.580 -42.969 -18.560 1.00 23.03 459 THR A CA 1
ATOM 3503 C C . THR A 1 459 ? 8.075 -41.548 -18.269 1.00 23.03 459 THR A C 1
ATOM 3505 O O . THR A 1 459 ? 8.289 -40.992 -17.201 1.00 23.03 459 THR A O 1
ATOM 3508 N N . ARG A 1 460 ? 7.450 -40.949 -19.290 1.00 21.83 460 ARG A N 1
ATOM 3509 C CA . ARG A 1 460 ? 6.888 -39.586 -19.356 1.00 21.83 460 ARG A CA 1
ATOM 3510 C C . ARG A 1 460 ? 5.707 -39.395 -18.384 1.00 21.83 460 ARG A C 1
ATOM 3512 O O . ARG A 1 460 ? 4.918 -40.333 -18.266 1.00 21.83 460 ARG A O 1
ATOM 3519 N N . PRO A 1 461 ? 5.458 -38.193 -17.830 1.00 23.72 461 PRO A N 1
ATOM 3520 C CA . PRO A 1 461 ? 4.186 -37.914 -17.176 1.00 23.72 461 PRO A CA 1
ATOM 3521 C C . PRO A 1 461 ? 3.101 -37.648 -18.231 1.00 23.72 461 PRO A C 1
ATOM 3523 O O . PRO A 1 461 ? 3.200 -36.736 -19.052 1.00 23.72 461 PRO A O 1
ATOM 3526 N N . ARG A 1 462 ? 2.070 -38.499 -18.235 1.00 21.95 462 ARG A N 1
ATOM 3527 C CA . ARG A 1 462 ? 0.808 -38.283 -18.952 1.00 21.95 462 ARG A CA 1
ATOM 3528 C C . ARG A 1 462 ? -0.059 -37.316 -18.149 1.00 21.95 462 ARG A C 1
ATOM 3530 O O . ARG A 1 462 ? -0.279 -37.532 -16.963 1.00 21.95 462 ARG A O 1
ATOM 3537 N N . HIS A 1 463 ? -0.606 -36.316 -18.834 1.00 24.08 463 HIS A N 1
ATOM 3538 C CA . HIS A 1 463 ? -1.755 -35.540 -18.379 1.00 24.08 463 HIS A CA 1
ATOM 3539 C C . HIS A 1 463 ? -2.919 -36.463 -17.993 1.00 24.08 463 HIS A C 1
ATOM 3541 O O . HIS A 1 463 ? -3.357 -37.274 -18.812 1.00 24.08 463 HIS A O 1
ATOM 3547 N N . LEU A 1 464 ? -3.464 -36.281 -16.788 1.00 22.58 464 LEU A N 1
ATOM 3548 C CA . LEU A 1 464 ? -4.798 -36.753 -16.433 1.00 22.58 464 LEU A CA 1
ATOM 3549 C C . LEU A 1 464 ? -5.718 -35.535 -16.282 1.00 22.58 464 LEU A C 1
ATOM 3551 O O . LEU A 1 464 ? -5.603 -34.765 -15.334 1.00 22.58 464 LEU A O 1
ATOM 3555 N N . ARG A 1 465 ? -6.628 -35.366 -17.246 1.00 23.38 465 ARG A N 1
ATOM 3556 C CA . ARG A 1 465 ? -7.864 -34.598 -17.065 1.00 23.38 465 ARG A CA 1
ATOM 3557 C C . ARG A 1 465 ? -8.796 -35.424 -16.182 1.00 23.38 465 ARG A C 1
ATOM 3559 O O . ARG A 1 465 ? -9.111 -36.555 -16.545 1.00 23.38 465 ARG A O 1
ATOM 3566 N N . LEU A 1 466 ? -9.294 -34.835 -15.100 1.00 24.53 466 LEU A N 1
ATOM 3567 C CA . LEU A 1 466 ? -10.509 -35.287 -14.426 1.00 24.53 466 LEU A CA 1
ATOM 3568 C C . LEU A 1 466 ? -11.505 -34.129 -14.393 1.00 24.53 466 LEU A C 1
ATOM 3570 O O . LEU A 1 466 ? -11.392 -33.187 -13.618 1.00 24.53 466 LEU A O 1
ATOM 3574 N N . SER A 1 467 ? -12.469 -34.214 -15.302 1.00 24.22 467 SER A N 1
ATOM 3575 C CA . SER A 1 467 ? -13.725 -33.478 -15.292 1.00 24.22 467 SER A CA 1
ATOM 3576 C C . SER A 1 467 ? -14.750 -34.254 -14.462 1.00 24.22 467 SER A C 1
ATOM 3578 O O . SER A 1 467 ? -15.063 -35.387 -14.822 1.00 24.22 467 SER A O 1
ATOM 3580 N N . ASN A 1 468 ? -15.284 -33.654 -13.395 1.00 24.73 468 ASN A N 1
ATOM 3581 C CA . ASN A 1 468 ? -16.728 -33.468 -13.186 1.00 24.73 468 ASN A CA 1
ATOM 3582 C C . ASN A 1 468 ? -17.043 -32.951 -11.773 1.00 24.73 468 ASN A C 1
ATOM 3584 O O . ASN A 1 468 ? -16.834 -33.637 -10.783 1.00 24.73 468 ASN A O 1
ATOM 3588 N N . GLY A 1 469 ? -17.654 -31.763 -11.735 1.00 29.34 469 GLY A N 1
ATOM 3589 C CA . GLY A 1 469 ? -18.969 -31.577 -11.115 1.00 29.34 469 GLY A CA 1
ATOM 3590 C C . GLY A 1 469 ? -19.083 -31.722 -9.600 1.00 29.34 469 GLY A C 1
ATOM 3591 O O . GLY A 1 469 ? -19.593 -32.722 -9.115 1.00 29.34 469 GLY A O 1
ATOM 3592 N N . GLY A 1 470 ? -18.771 -30.644 -8.880 1.00 22.31 470 GLY A N 1
ATOM 3593 C CA . GLY A 1 470 ? -19.143 -30.460 -7.477 1.00 22.31 470 GLY A CA 1
ATOM 3594 C C . GLY A 1 470 ? -19.050 -28.992 -7.071 1.00 22.31 470 GLY A C 1
ATOM 3595 O O . GLY A 1 470 ? -18.170 -28.609 -6.312 1.00 22.31 470 GLY A O 1
ATOM 3596 N N . ARG A 1 471 ? -19.916 -28.133 -7.627 1.00 27.33 471 ARG A N 1
ATOM 3597 C CA . ARG A 1 471 ? -20.031 -26.725 -7.211 1.00 27.33 471 ARG A CA 1
ATOM 3598 C C . ARG A 1 471 ? -20.536 -26.661 -5.767 1.00 27.33 471 ARG A C 1
ATOM 3600 O O . ARG A 1 471 ? -21.740 -26.762 -5.548 1.00 27.33 471 ARG A O 1
ATOM 3607 N N . VAL A 1 472 ? -19.653 -26.399 -4.809 1.00 22.73 472 VAL A N 1
ATOM 3608 C CA . VAL A 1 472 ? -20.044 -25.893 -3.487 1.00 22.73 472 VAL A CA 1
ATOM 3609 C C . VAL A 1 472 ? -19.750 -24.396 -3.469 1.00 22.73 472 VAL A C 1
ATOM 3611 O O . VAL A 1 472 ? -18.617 -23.955 -3.314 1.00 22.73 472 VAL A O 1
ATOM 3614 N N . ARG A 1 473 ? -20.797 -23.600 -3.718 1.00 26.03 473 ARG A N 1
ATOM 3615 C CA . ARG A 1 473 ? -20.779 -22.143 -3.541 1.00 26.03 473 ARG A CA 1
ATOM 3616 C C . ARG A 1 473 ? -20.619 -21.842 -2.052 1.00 26.03 473 ARG A C 1
ATOM 3618 O O . ARG A 1 473 ? -21.548 -22.097 -1.288 1.00 26.03 473 ARG A O 1
ATOM 3625 N N . ALA A 1 474 ? -19.503 -21.237 -1.661 1.00 25.72 474 ALA A N 1
ATOM 3626 C CA . ALA A 1 474 ? -19.402 -20.562 -0.375 1.00 25.72 474 ALA A CA 1
ATOM 3627 C C . ALA A 1 474 ? -20.321 -19.328 -0.404 1.00 25.72 474 ALA A C 1
ATOM 3629 O O . ALA A 1 474 ? -20.054 -18.338 -1.086 1.00 25.72 474 ALA A O 1
ATOM 3630 N N . ARG A 1 475 ? -21.471 -19.430 0.271 1.00 27.92 475 ARG A N 1
ATOM 3631 C CA . ARG A 1 475 ? -22.373 -18.304 0.519 1.00 27.92 475 ARG A CA 1
ATOM 3632 C C . ARG A 1 475 ? -21.787 -17.456 1.640 1.00 27.92 475 ARG A C 1
ATOM 3634 O O . ARG A 1 475 ? -21.755 -17.876 2.790 1.00 27.92 475 ARG A O 1
ATOM 3641 N N . ALA A 1 476 ? -21.377 -16.249 1.276 1.00 29.67 476 ALA A N 1
ATOM 3642 C CA . ALA A 1 476 ? -21.333 -15.120 2.182 1.00 29.67 476 ALA A CA 1
ATOM 3643 C C . ALA A 1 476 ? -22.753 -14.807 2.677 1.00 29.67 476 ALA A C 1
ATOM 3645 O O . ALA A 1 476 ? -23.670 -14.715 1.859 1.00 29.67 476 ALA A O 1
ATOM 3646 N N . SER A 1 477 ? -22.918 -14.578 3.978 1.00 26.69 477 SER A N 1
ATOM 3647 C CA . SER A 1 477 ? -23.827 -13.533 4.455 1.00 26.69 477 SER A CA 1
ATOM 3648 C C . SER A 1 477 ? -23.637 -13.263 5.944 1.00 26.69 477 SER A C 1
ATOM 3650 O O . SER A 1 477 ? -23.983 -14.108 6.765 1.00 26.69 477 SER A O 1
ATOM 3652 N N . LEU A 1 478 ? -23.208 -12.041 6.257 1.00 30.09 478 LEU A N 1
ATOM 3653 C CA . LEU A 1 478 ? -23.723 -11.261 7.381 1.00 30.09 478 LEU A CA 1
ATOM 3654 C C . LEU A 1 478 ? -23.702 -9.778 7.021 1.00 30.09 478 LEU A C 1
ATOM 3656 O O . LEU A 1 478 ? -22.774 -9.031 7.300 1.00 30.09 478 LEU A O 1
ATOM 3660 N N . ASN A 1 479 ? -24.706 -9.406 6.240 1.00 28.36 479 ASN A N 1
ATOM 3661 C CA . ASN A 1 479 ? -25.754 -8.460 6.609 1.00 28.36 479 ASN A CA 1
ATOM 3662 C C . ASN A 1 479 ? -26.699 -8.424 5.406 1.00 28.36 479 ASN A C 1
ATOM 3664 O O . ASN A 1 479 ? -26.252 -8.252 4.270 1.00 28.36 479 ASN A O 1
ATOM 3668 N N . ALA A 1 480 ? -27.991 -8.670 5.624 1.00 31.25 480 ALA A N 1
ATOM 3669 C CA . ALA A 1 480 ? -28.987 -8.480 4.578 1.00 31.25 480 ALA A CA 1
ATOM 3670 C C . ALA A 1 480 ? -29.105 -6.973 4.312 1.00 31.25 480 ALA A C 1
ATOM 3672 O O . ALA A 1 480 ? -29.785 -6.261 5.042 1.00 31.25 480 ALA A O 1
ATOM 3673 N N . ASP A 1 481 ? -28.252 -6.512 3.396 1.00 32.72 481 ASP A N 1
ATOM 3674 C CA . ASP A 1 481 ? -28.560 -5.683 2.219 1.00 32.72 481 ASP A CA 1
ATOM 3675 C C . ASP A 1 481 ? -27.342 -4.880 1.717 1.00 32.72 481 ASP A C 1
ATOM 3677 O O . ASP A 1 481 ? -27.484 -3.869 1.040 1.00 32.72 481 ASP A O 1
ATOM 3681 N N . LEU A 1 482 ? -26.116 -5.372 1.947 1.00 39.69 482 LEU A N 1
ATOM 3682 C CA . LEU A 1 482 ? -24.923 -4.921 1.220 1.00 39.69 482 LEU A CA 1
ATOM 3683 C C . LEU A 1 482 ? -24.366 -6.091 0.405 1.00 39.69 482 LEU A C 1
ATOM 3685 O O . LEU A 1 482 ? -23.752 -7.009 0.947 1.00 39.69 482 LEU A O 1
ATOM 3689 N N . LYS A 1 483 ? -24.607 -6.099 -0.913 1.00 44.56 483 LYS A N 1
ATOM 3690 C CA . LYS A 1 483 ? -23.995 -7.075 -1.831 1.00 44.56 483 LYS A CA 1
ATOM 3691 C C . LYS A 1 483 ? -22.474 -7.020 -1.657 1.00 44.56 483 LYS A C 1
ATOM 3693 O O . LYS A 1 483 ? -21.887 -5.958 -1.845 1.00 44.56 483 LYS A O 1
ATOM 3698 N N . ALA A 1 484 ? -21.835 -8.147 -1.338 1.00 60.94 484 ALA A N 1
ATOM 3699 C CA . ALA A 1 484 ? -20.379 -8.246 -1.384 1.00 60.94 484 ALA A CA 1
ATOM 3700 C C . ALA A 1 484 ? -19.906 -7.820 -2.785 1.00 60.94 484 ALA A C 1
ATOM 3702 O O . ALA A 1 484 ? -20.297 -8.426 -3.787 1.00 60.94 484 ALA A O 1
ATOM 3703 N N . VAL A 1 485 ? -19.135 -6.733 -2.863 1.00 81.06 485 VAL A N 1
ATOM 3704 C CA . VAL A 1 485 ? -18.617 -6.223 -4.134 1.00 81.06 485 VAL A CA 1
ATOM 3705 C C . VAL A 1 485 ? -17.545 -7.192 -4.613 1.00 81.06 485 VAL A C 1
ATOM 3707 O O . VAL A 1 485 ? -16.558 -7.396 -3.921 1.00 81.06 485 VAL A O 1
ATOM 3710 N N . GLY A 1 486 ? -17.756 -7.827 -5.765 1.00 88.75 486 GLY A N 1
ATOM 3711 C CA . GLY A 1 486 ? -16.743 -8.670 -6.402 1.00 88.75 486 GLY A CA 1
ATOM 3712 C C . GLY A 1 486 ? -15.735 -7.853 -7.211 1.00 88.75 486 GLY A C 1
ATOM 3713 O O . GLY A 1 486 ? -16.001 -6.699 -7.563 1.00 88.75 486 GLY A O 1
ATOM 3714 N N . ILE A 1 487 ? -14.607 -8.481 -7.551 1.00 94.81 487 ILE A N 1
ATOM 3715 C CA . ILE A 1 487 ? -13.609 -7.914 -8.464 1.00 94.81 487 ILE A CA 1
ATOM 3716 C C . ILE A 1 487 ? -14.288 -7.660 -9.828 1.00 94.81 487 ILE A C 1
ATOM 3718 O O . ILE A 1 487 ? -15.008 -8.531 -10.327 1.00 94.81 487 ILE A O 1
ATOM 3722 N N . PRO A 1 488 ? -14.149 -6.467 -10.430 1.00 96.38 488 PRO A N 1
ATOM 3723 C CA . PRO A 1 488 ? -14.583 -6.218 -11.800 1.00 96.38 488 PRO A CA 1
ATOM 3724 C C . PRO A 1 488 ? -13.928 -7.212 -12.764 1.00 96.38 488 PRO A C 1
ATOM 3726 O O . PRO A 1 488 ? -12.764 -7.541 -12.602 1.00 96.38 488 PRO A O 1
ATOM 3729 N N . HIS A 1 489 ? -14.663 -7.666 -13.777 1.00 97.69 489 HIS A N 1
ATOM 3730 C CA . HIS A 1 489 ? -14.136 -8.579 -14.802 1.00 97.69 489 HIS A CA 1
ATOM 3731 C C . HIS A 1 489 ? -13.655 -7.847 -16.060 1.00 97.69 489 HIS A C 1
ATOM 3733 O O . HIS A 1 489 ? -13.208 -8.484 -17.006 1.00 97.69 489 HIS A O 1
ATOM 3739 N N . GLN A 1 490 ? -13.774 -6.517 -16.090 1.00 98.25 490 GLN A N 1
ATOM 3740 C CA . GLN A 1 490 ? -13.406 -5.683 -17.229 1.00 98.25 490 GLN A CA 1
ATOM 3741 C C . GLN A 1 490 ? -12.722 -4.413 -16.729 1.00 98.25 490 GLN A C 1
ATOM 3743 O O . GLN A 1 490 ? -13.157 -3.822 -15.737 1.00 98.25 490 GLN A O 1
ATOM 3748 N N . TRP A 1 491 ? -11.683 -3.982 -17.435 1.00 98.69 491 TRP A N 1
ATOM 3749 C CA . TRP A 1 491 ? -11.145 -2.631 -17.331 1.00 98.69 491 TRP A CA 1
ATOM 3750 C C . TRP A 1 491 ? -11.942 -1.677 -18.220 1.00 98.69 491 TRP A C 1
ATOM 3752 O O . TRP A 1 491 ? -12.463 -2.069 -19.265 1.00 98.69 491 TRP A O 1
ATOM 3762 N N . TYR A 1 492 ? -12.014 -0.412 -17.817 1.00 98.56 492 TYR A N 1
ATOM 3763 C CA . TYR A 1 492 ? -12.731 0.644 -18.523 1.00 98.56 492 TYR A CA 1
ATOM 3764 C C . TYR A 1 492 ? -11.778 1.581 -19.274 1.00 98.56 492 TYR A C 1
ATOM 3766 O O . TYR A 1 492 ? -10.832 2.125 -18.706 1.00 98.56 492 TYR A O 1
ATOM 3774 N N . ASN A 1 493 ? -12.071 1.826 -20.548 1.00 98.19 493 ASN A N 1
ATOM 3775 C CA . ASN A 1 493 ? -11.314 2.727 -21.405 1.00 98.19 493 ASN A CA 1
ATOM 3776 C C . ASN A 1 493 ? -12.077 4.039 -21.631 1.00 98.19 493 ASN A C 1
ATOM 3778 O O . ASN A 1 493 ? -13.0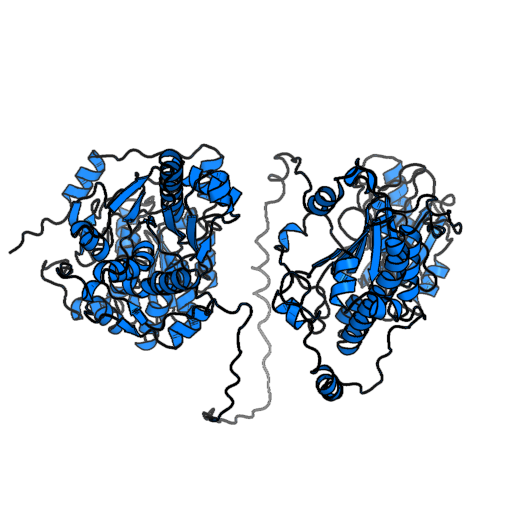36 4.096 -22.406 1.00 98.19 493 ASN A O 1
ATOM 3782 N N . LEU A 1 494 ? -11.611 5.122 -21.005 1.00 97.56 494 LEU A N 1
ATOM 3783 C CA . LEU A 1 494 ? -12.246 6.436 -21.127 1.00 97.56 494 LEU A CA 1
ATOM 3784 C C . LEU A 1 494 ? -12.230 6.984 -22.561 1.00 97.56 494 LEU A C 1
ATOM 3786 O O . LEU A 1 494 ? -13.140 7.721 -22.938 1.00 97.56 494 LEU A O 1
ATOM 3790 N N . VAL A 1 495 ? -11.246 6.605 -23.384 1.00 96.94 495 VAL A N 1
ATOM 3791 C CA . VAL A 1 495 ? -11.126 7.092 -24.769 1.00 96.94 495 VAL A CA 1
ATOM 3792 C C . VAL A 1 495 ? -12.387 6.800 -25.579 1.00 96.94 495 VAL A C 1
ATOM 3794 O O . VAL A 1 495 ? -12.748 7.609 -26.434 1.00 96.94 495 VAL A O 1
ATOM 3797 N N . ALA A 1 496 ? -13.090 5.699 -25.297 1.00 97.00 496 ALA A N 1
ATOM 3798 C CA . ALA A 1 496 ? -14.324 5.330 -25.986 1.00 97.00 496 ALA A CA 1
ATOM 3799 C C . ALA A 1 496 ? -15.432 6.390 -25.829 1.00 97.00 496 ALA A C 1
ATOM 3801 O O . ALA A 1 496 ? -16.100 6.713 -26.811 1.00 97.00 496 ALA A O 1
ATOM 3802 N N . ASP A 1 497 ? -15.558 6.992 -24.642 1.00 96.81 497 ASP A N 1
ATOM 3803 C CA . ASP A 1 497 ? -16.647 7.915 -24.290 1.00 96.81 497 ASP A CA 1
ATOM 3804 C C . ASP A 1 497 ? -16.313 9.401 -24.547 1.00 96.81 497 ASP A C 1
ATOM 3806 O O . ASP A 1 497 ? -17.199 10.256 -24.508 1.00 96.81 497 ASP A O 1
ATOM 3810 N N . LEU A 1 498 ? -15.055 9.738 -24.858 1.00 96.19 498 LEU A N 1
ATOM 3811 C CA . LEU A 1 498 ? -14.664 11.115 -25.181 1.00 96.19 498 LEU A CA 1
ATOM 3812 C C . LEU A 1 498 ? -15.113 11.523 -26.592 1.00 96.19 498 LEU A C 1
ATOM 3814 O O . LEU A 1 498 ? -14.836 10.825 -27.576 1.00 96.19 498 LEU A O 1
ATOM 3818 N N . SER A 1 499 ? -15.740 12.699 -26.691 1.00 92.81 499 SER A N 1
ATOM 3819 C CA . SER A 1 499 ? -16.156 13.319 -27.958 1.00 92.81 499 SER A CA 1
ATOM 3820 C C . SER A 1 499 ? -14.966 13.798 -28.793 1.00 92.81 499 SER A C 1
ATOM 3822 O O . SER A 1 499 ? -14.946 13.622 -30.009 1.00 92.81 499 SER A O 1
ATOM 3824 N N . VAL A 1 500 ? -13.948 14.357 -28.135 1.00 95.62 500 VAL A N 1
ATOM 3825 C CA . VAL A 1 500 ? -12.664 14.725 -28.738 1.00 95.62 500 VAL A CA 1
ATOM 3826 C C . VAL A 1 500 ? -11.640 13.674 -28.330 1.00 95.62 500 VAL A C 1
ATOM 3828 O O . VAL A 1 500 ? -11.356 13.512 -27.143 1.00 95.62 500 VAL A O 1
ATOM 3831 N N . LYS A 1 501 ? -11.090 12.940 -29.302 1.00 94.06 501 LYS A N 1
ATOM 3832 C CA . LYS A 1 501 ? -10.079 11.906 -29.038 1.00 94.06 501 LYS A CA 1
ATOM 3833 C C . LYS A 1 501 ? -8.731 12.535 -28.647 1.00 94.06 501 LYS A C 1
ATOM 3835 O O . LYS A 1 501 ? -8.427 13.632 -29.125 1.00 94.06 501 LYS A O 1
ATOM 3840 N N . PRO A 1 502 ? -7.938 11.877 -27.778 1.00 94.25 502 PRO A N 1
ATOM 3841 C CA . PRO A 1 502 ? -6.618 12.374 -27.412 1.00 94.25 502 PRO A CA 1
ATOM 3842 C C . PRO A 1 502 ? -5.699 12.416 -28.645 1.00 94.25 502 PRO A C 1
ATOM 3844 O O . PRO A 1 502 ? -5.797 11.539 -29.510 1.00 94.25 502 PRO A O 1
ATOM 3847 N N . PRO A 1 503 ? -4.802 13.410 -28.750 1.00 93.94 503 PRO A N 1
ATOM 3848 C CA . PRO A 1 503 ? -3.813 13.453 -29.821 1.00 93.94 503 PRO A CA 1
ATOM 3849 C C . PRO A 1 503 ? -2.902 12.214 -29.794 1.00 93.94 503 PRO A C 1
ATOM 3851 O O . PRO A 1 503 ? -2.514 11.779 -28.706 1.00 93.94 503 PRO A O 1
ATOM 3854 N N . PRO A 1 504 ? -2.538 11.647 -30.959 1.00 92.56 504 PRO A N 1
ATOM 3855 C CA . PRO A 1 504 ? -1.709 10.451 -31.004 1.00 92.56 504 PRO A CA 1
ATOM 3856 C C . PRO A 1 504 ? -0.276 10.759 -30.544 1.00 92.56 504 PRO A C 1
ATOM 3858 O O . PRO A 1 504 ? 0.189 11.897 -30.716 1.00 92.56 504 PRO A O 1
ATOM 3861 N N . PRO A 1 505 ? 0.444 9.762 -29.999 1.00 92.75 505 PRO A N 1
ATOM 3862 C CA . PRO A 1 505 ? 1.880 9.871 -29.793 1.00 92.75 505 PRO A CA 1
ATOM 3863 C C . PRO A 1 505 ? 2.602 9.996 -31.141 1.00 92.75 505 PRO A C 1
ATOM 3865 O O . PRO A 1 505 ? 2.158 9.440 -32.150 1.00 92.75 505 PRO A O 1
ATOM 3868 N N . LEU A 1 506 ? 3.723 10.716 -31.157 1.00 93.31 506 LEU A N 1
ATOM 3869 C CA . LEU A 1 506 ? 4.530 10.954 -32.355 1.00 93.31 506 LEU A CA 1
ATOM 3870 C C . LEU A 1 506 ? 5.878 10.247 -32.253 1.00 93.31 506 LEU A C 1
ATOM 3872 O O . LEU A 1 506 ? 6.503 10.202 -31.195 1.00 93.31 506 LEU A O 1
ATOM 3876 N N . HIS A 1 507 ? 6.346 9.711 -33.371 1.00 90.75 507 HIS A N 1
ATOM 3877 C CA . HIS A 1 507 ? 7.617 9.014 -33.448 1.00 90.75 507 HIS A CA 1
ATOM 3878 C C . HIS A 1 507 ? 8.789 10.000 -33.240 1.00 90.75 507 HIS A C 1
ATOM 3880 O O . HIS A 1 507 ? 8.808 11.068 -33.866 1.00 90.75 507 HIS A O 1
ATOM 3886 N N . PRO A 1 508 ? 9.798 9.655 -32.412 1.00 87.12 508 PRO A N 1
ATOM 3887 C CA . PRO A 1 508 ? 10.789 10.607 -31.896 1.00 87.12 508 PRO A CA 1
ATOM 3888 C C . PRO A 1 508 ? 11.693 11.252 -32.946 1.00 87.12 508 PRO A C 1
ATOM 3890 O O . PRO A 1 508 ? 12.270 12.305 -32.702 1.00 87.12 508 PRO A O 1
ATOM 3893 N N . LYS A 1 509 ? 11.819 10.644 -34.132 1.00 86.75 509 LYS A N 1
ATOM 3894 C CA . LYS A 1 509 ? 12.665 11.171 -35.219 1.00 86.75 509 LYS A CA 1
ATOM 3895 C C . LYS A 1 509 ? 11.883 11.809 -36.359 1.00 86.75 509 LYS A C 1
ATOM 3897 O O . LYS A 1 509 ? 12.398 12.691 -37.034 1.00 86.75 509 LYS A O 1
ATOM 3902 N N . THR A 1 510 ? 10.683 11.306 -36.631 1.00 89.31 510 THR A N 1
ATOM 3903 C CA . THR A 1 510 ? 9.903 11.702 -37.815 1.00 89.31 510 THR A CA 1
ATOM 3904 C C . THR A 1 510 ? 8.809 12.701 -37.467 1.00 89.31 510 THR A C 1
ATOM 3906 O O . THR A 1 510 ? 8.345 13.395 -38.362 1.00 89.31 510 THR A O 1
ATOM 3909 N N . PHE A 1 511 ? 8.413 12.780 -36.190 1.00 89.56 511 PHE A N 1
ATOM 3910 C CA . PHE A 1 511 ? 7.278 13.564 -35.694 1.00 89.56 511 PHE A CA 1
ATOM 3911 C C . PHE A 1 511 ? 5.930 13.218 -36.350 1.00 89.56 511 PHE A C 1
ATOM 3913 O O . PHE A 1 511 ? 4.970 13.973 -36.234 1.00 89.56 511 PHE A O 1
ATOM 3920 N N . GLU A 1 512 ? 5.848 12.053 -36.991 1.00 91.75 512 GLU A N 1
ATOM 3921 C CA . GLU A 1 512 ? 4.610 11.473 -37.514 1.00 91.75 512 GLU A CA 1
ATOM 3922 C C . GLU A 1 512 ? 3.966 10.560 -36.456 1.00 91.75 512 GLU A C 1
ATOM 3924 O O . GLU A 1 512 ? 4.685 10.063 -35.584 1.00 91.75 512 GLU A O 1
ATOM 3929 N N . PRO A 1 513 ? 2.646 10.299 -36.507 1.00 92.38 513 PRO A N 1
ATOM 3930 C CA . PRO A 1 513 ? 1.991 9.370 -35.589 1.00 92.38 513 PRO A CA 1
ATOM 3931 C C . PRO A 1 513 ? 2.670 7.996 -35.542 1.00 92.38 513 PRO A C 1
ATOM 3933 O O . PRO A 1 513 ? 2.983 7.412 -36.583 1.00 92.38 513 PRO A O 1
ATOM 3936 N N . VAL A 1 514 ? 2.883 7.489 -34.326 1.00 90.62 514 VAL A N 1
ATOM 3937 C CA . VAL A 1 514 ? 3.507 6.180 -34.073 1.00 90.62 514 VAL A CA 1
ATOM 3938 C C . VAL A 1 514 ? 2.645 5.057 -34.641 1.00 90.62 514 VAL A C 1
ATOM 3940 O O . VAL A 1 514 ? 1.425 5.048 -34.455 1.00 90.62 514 VAL A O 1
ATOM 3943 N N . LYS A 1 515 ? 3.280 4.082 -35.293 1.00 89.38 515 LYS A N 1
ATOM 3944 C CA . LYS A 1 515 ? 2.631 2.850 -35.747 1.00 89.38 515 LYS A CA 1
ATOM 3945 C C . LYS A 1 515 ? 2.867 1.706 -34.753 1.00 89.38 515 LYS A C 1
ATOM 3947 O O . LYS A 1 515 ? 3.855 1.738 -34.021 1.00 89.38 515 LYS A O 1
ATOM 3952 N N . PRO A 1 516 ? 2.017 0.664 -34.731 1.00 87.44 516 PRO A N 1
ATOM 3953 C CA . PRO A 1 516 ? 2.220 -0.493 -33.857 1.00 87.44 516 PRO A CA 1
ATOM 3954 C C . PRO A 1 516 ? 3.611 -1.129 -33.991 1.00 87.44 516 PRO A C 1
ATOM 3956 O O . PRO A 1 516 ? 4.211 -1.521 -32.990 1.00 87.44 516 PRO A O 1
ATOM 3959 N N . GLU A 1 517 ? 4.166 -1.174 -35.206 1.00 88.62 517 GLU A N 1
ATOM 3960 C CA . GLU A 1 517 ? 5.485 -1.765 -35.457 1.00 88.62 517 GLU A CA 1
ATOM 3961 C C . GLU A 1 517 ? 6.611 -0.989 -34.760 1.00 88.62 517 GLU A C 1
ATOM 3963 O O . GLU A 1 517 ? 7.584 -1.600 -34.317 1.00 88.62 517 GLU A O 1
ATOM 3968 N N . ASP A 1 518 ? 6.454 0.328 -34.594 1.00 87.50 518 ASP A N 1
ATOM 3969 C CA . ASP A 1 518 ? 7.430 1.195 -33.924 1.00 87.50 518 ASP A CA 1
ATOM 3970 C C . ASP A 1 518 ? 7.500 0.924 -32.407 1.00 87.50 518 ASP A C 1
ATOM 3972 O O . ASP A 1 518 ? 8.510 1.215 -31.768 1.00 87.50 518 ASP A O 1
ATOM 3976 N N . LEU A 1 519 ? 6.437 0.356 -31.823 1.00 88.50 519 LEU A N 1
ATOM 3977 C CA . LEU A 1 519 ? 6.343 0.014 -30.397 1.00 88.50 519 LEU A CA 1
ATOM 3978 C C . LEU A 1 519 ? 6.731 -1.438 -30.097 1.00 88.50 519 LEU A C 1
ATOM 3980 O O . LEU A 1 519 ? 7.085 -1.753 -28.959 1.00 88.50 519 LEU A O 1
ATOM 3984 N N . SER A 1 520 ? 6.708 -2.304 -31.114 1.00 89.69 520 SER A N 1
ATOM 3985 C CA . SER A 1 520 ? 7.024 -3.732 -30.997 1.00 89.69 520 SER A CA 1
ATOM 3986 C C . SER A 1 520 ? 8.395 -4.054 -30.386 1.00 89.69 520 SER A C 1
ATOM 3988 O O . SER A 1 520 ? 8.495 -5.088 -29.720 1.00 89.69 520 SER A O 1
ATOM 3990 N N . PRO A 1 521 ? 9.456 -3.220 -30.500 1.00 88.75 521 PRO A N 1
ATOM 3991 C CA . PRO A 1 521 ? 10.703 -3.483 -29.785 1.00 88.75 521 PRO A CA 1
ATOM 3992 C C . PRO A 1 521 ? 10.534 -3.406 -28.264 1.00 88.75 521 PRO A C 1
ATOM 3994 O O . PRO A 1 521 ? 11.156 -4.184 -27.548 1.00 88.75 521 PRO A O 1
ATOM 3997 N N . LEU A 1 522 ? 9.660 -2.524 -27.774 1.00 89.19 522 LEU A N 1
ATOM 3998 C CA . LEU A 1 522 ? 9.523 -2.223 -26.349 1.00 89.19 522 LEU A CA 1
ATOM 3999 C C . LEU A 1 522 ? 8.416 -3.026 -25.678 1.00 89.19 522 LEU A C 1
ATOM 4001 O O . LEU A 1 522 ? 8.612 -3.493 -24.559 1.00 89.19 522 LEU A O 1
ATOM 4005 N N . PHE A 1 523 ? 7.283 -3.211 -26.350 1.00 93.31 523 PHE A N 1
ATOM 4006 C CA . PHE A 1 523 ? 6.081 -3.773 -25.740 1.00 93.31 523 PHE A CA 1
ATOM 4007 C C . PHE A 1 523 ? 5.620 -5.060 -26.437 1.00 93.31 523 PHE A C 1
ATOM 4009 O O . PHE A 1 523 ? 5.846 -5.220 -27.637 1.00 93.31 523 PHE A O 1
ATOM 4016 N N . PRO A 1 524 ? 4.976 -5.984 -25.701 1.00 94.62 524 PRO A N 1
ATOM 4017 C CA . PRO A 1 524 ? 4.242 -7.096 -26.289 1.00 94.62 524 PRO A CA 1
ATOM 4018 C C . PRO A 1 524 ? 3.002 -6.610 -27.063 1.00 94.62 524 PRO A C 1
ATOM 4020 O O . PRO A 1 524 ? 2.408 -5.575 -26.742 1.00 94.62 524 PRO A O 1
ATOM 4023 N N . ASP A 1 525 ? 2.579 -7.392 -28.053 1.00 95.19 525 ASP A N 1
ATOM 4024 C CA . ASP A 1 525 ? 1.563 -7.046 -29.053 1.00 95.19 525 ASP A CA 1
ATOM 4025 C C . ASP A 1 525 ? 0.211 -6.708 -28.408 1.00 95.19 525 ASP A C 1
ATOM 4027 O O . ASP A 1 525 ? -0.459 -5.757 -28.815 1.00 95.19 525 ASP A O 1
ATOM 4031 N N . GLU A 1 526 ? -0.182 -7.440 -27.360 1.00 96.44 526 GLU A N 1
ATOM 4032 C CA . GLU A 1 526 ? -1.462 -7.202 -26.682 1.00 96.44 526 GLU A CA 1
ATOM 4033 C C . GLU A 1 526 ? -1.470 -5.867 -25.917 1.00 96.44 526 GLU A C 1
ATOM 4035 O O . GLU A 1 526 ? -2.489 -5.179 -25.905 1.00 96.44 526 GLU A O 1
ATOM 4040 N N . LEU A 1 527 ? -0.334 -5.429 -25.354 1.00 96.25 527 LEU A N 1
ATOM 4041 C CA . LEU A 1 527 ? -0.245 -4.108 -24.716 1.00 96.25 527 LEU A CA 1
ATOM 4042 C C . LEU A 1 527 ? -0.272 -2.977 -25.751 1.00 96.25 527 LEU A C 1
ATOM 4044 O O . LEU A 1 527 ? -0.906 -1.949 -25.518 1.00 96.25 527 LEU A O 1
ATOM 4048 N N . ILE A 1 528 ? 0.353 -3.173 -26.917 1.00 95.00 528 ILE A N 1
ATOM 4049 C CA . ILE A 1 528 ? 0.293 -2.219 -28.039 1.00 95.00 528 ILE A CA 1
ATOM 4050 C C . ILE A 1 528 ? -1.150 -2.072 -28.530 1.00 95.00 528 ILE A C 1
ATOM 4052 O O . ILE A 1 528 ? -1.637 -0.961 -28.749 1.00 95.00 528 ILE A O 1
ATOM 4056 N N . LYS A 1 529 ? -1.862 -3.194 -28.658 1.00 95.94 529 LYS A N 1
ATOM 4057 C CA . LYS A 1 529 ? -3.276 -3.217 -29.033 1.00 95.94 529 LYS A CA 1
ATOM 4058 C C . LYS A 1 529 ? -4.152 -2.497 -28.007 1.00 95.94 529 LYS A C 1
ATOM 4060 O O . LYS A 1 529 ? -5.036 -1.744 -28.404 1.00 95.94 529 LYS A O 1
ATOM 4065 N N . GLN A 1 530 ? -3.908 -2.686 -26.710 1.00 96.06 530 GLN A N 1
ATOM 4066 C CA . GLN A 1 530 ? -4.629 -1.969 -25.652 1.00 96.06 530 GLN A CA 1
ATOM 4067 C C . GLN A 1 530 ? -4.346 -0.465 -25.669 1.00 96.06 530 GLN A C 1
ATOM 4069 O O . GLN A 1 530 ? -5.273 0.324 -25.491 1.00 96.06 530 GLN A O 1
ATOM 4074 N N . GLU A 1 531 ? -3.104 -0.055 -25.933 1.00 93.50 531 GLU A N 1
ATOM 4075 C CA . GLU A 1 531 ? -2.728 1.359 -26.040 1.00 93.50 531 GLU A CA 1
ATOM 4076 C C . GLU A 1 531 ? -3.521 2.077 -27.141 1.00 93.50 531 GLU A C 1
ATOM 4078 O O . GLU A 1 531 ? -4.016 3.186 -26.929 1.00 93.50 531 GLU A O 1
ATOM 4083 N N . ALA A 1 532 ? -3.692 1.416 -28.290 1.00 91.81 532 ALA A N 1
ATOM 4084 C CA . ALA A 1 532 ? -4.431 1.927 -29.443 1.00 91.81 532 ALA A CA 1
ATOM 4085 C C . ALA A 1 532 ? -5.946 1.635 -29.404 1.00 91.81 532 ALA A C 1
ATOM 4087 O O . ALA A 1 532 ? -6.665 2.016 -30.331 1.00 91.81 532 ALA A O 1
ATOM 4088 N N . SER A 1 533 ? -6.443 0.947 -28.371 1.00 93.50 533 SER A N 1
ATOM 4089 C CA . SER A 1 533 ? -7.822 0.464 -28.344 1.00 93.50 533 SER A CA 1
ATOM 4090 C C . SER A 1 533 ? -8.838 1.599 -28.213 1.00 93.50 533 SER A C 1
ATOM 4092 O O . SER A 1 533 ? -8.704 2.517 -27.398 1.00 93.50 533 SER A O 1
ATOM 4094 N N . THR A 1 534 ? -9.917 1.487 -28.987 1.00 93.19 534 THR A N 1
ATOM 4095 C CA . THR A 1 534 ? -11.122 2.318 -28.867 1.00 93.19 534 THR A CA 1
ATOM 4096 C C . THR A 1 534 ? -12.278 1.587 -28.191 1.00 93.19 534 THR A C 1
ATOM 4098 O O . THR A 1 534 ? -13.352 2.168 -28.034 1.00 93.19 534 THR A O 1
ATOM 4101 N N . ASP A 1 535 ? -12.082 0.322 -27.811 1.00 96.94 535 ASP A N 1
ATOM 4102 C CA . ASP A 1 535 ? -13.105 -0.475 -27.145 1.00 96.94 535 ASP A CA 1
ATOM 4103 C C . ASP A 1 535 ? -13.353 0.074 -25.749 1.00 96.94 535 ASP A C 1
ATOM 4105 O O . ASP A 1 535 ? -12.416 0.429 -25.036 1.00 96.94 535 ASP A O 1
ATOM 4109 N N . LYS A 1 536 ? -14.627 0.146 -25.357 1.00 97.69 536 LYS A N 1
ATOM 4110 C CA . LYS A 1 536 ? -15.043 0.733 -24.077 1.00 97.69 536 LYS A CA 1
ATOM 4111 C C . LYS A 1 536 ? -14.627 -0.105 -22.872 1.00 97.69 536 LYS A C 1
ATOM 4113 O O . LYS A 1 536 ? -14.287 0.448 -21.828 1.00 97.69 536 LYS A O 1
ATOM 4118 N N . PHE A 1 537 ? -14.682 -1.423 -23.020 1.00 98.38 537 PHE A N 1
ATOM 4119 C CA . PHE A 1 537 ? -14.338 -2.378 -21.982 1.00 98.38 537 PHE A CA 1
ATOM 4120 C C . PHE A 1 537 ? -13.377 -3.412 -22.544 1.00 98.38 537 PHE A C 1
ATOM 4122 O O . PHE A 1 537 ? -13.563 -3.877 -23.667 1.00 98.38 537 PHE A O 1
ATOM 4129 N N . ILE A 1 538 ? -12.372 -3.761 -21.749 1.00 98.31 538 ILE A N 1
ATOM 4130 C CA . ILE A 1 538 ? -11.412 -4.817 -22.065 1.00 98.31 538 ILE A CA 1
ATOM 4131 C C . ILE A 1 538 ? -11.489 -5.852 -20.950 1.00 98.31 538 ILE A C 1
ATOM 4133 O O . ILE A 1 538 ? -11.359 -5.500 -19.778 1.00 98.31 538 ILE A O 1
ATOM 4137 N N . ASP A 1 539 ? -11.737 -7.107 -21.316 1.00 98.44 539 ASP A N 1
ATOM 4138 C CA . ASP A 1 539 ? -11.870 -8.202 -20.357 1.00 98.44 539 ASP A CA 1
ATOM 4139 C C . ASP A 1 539 ? -10.552 -8.445 -19.614 1.00 98.44 539 ASP A C 1
ATOM 4141 O O . ASP A 1 539 ? -9.465 -8.401 -20.194 1.00 98.44 539 ASP A O 1
ATOM 4145 N N . ILE A 1 540 ? -10.663 -8.715 -18.315 1.00 98.62 540 ILE A N 1
ATOM 4146 C CA . ILE A 1 540 ? -9.531 -9.081 -17.468 1.00 98.62 540 ILE A CA 1
ATOM 4147 C C . ILE A 1 540 ? -9.329 -10.598 -17.591 1.00 98.62 540 ILE A C 1
ATOM 4149 O O . ILE A 1 540 ? -10.269 -11.341 -17.290 1.00 98.62 540 ILE A O 1
ATOM 4153 N N . PRO A 1 541 ? -8.138 -11.076 -18.001 1.00 98.38 541 PRO A N 1
ATOM 4154 C CA . PRO A 1 541 ? -7.849 -12.508 -18.084 1.00 98.38 541 PRO A CA 1
ATOM 4155 C C . PRO A 1 541 ? -8.066 -13.228 -16.747 1.00 98.38 541 PRO A C 1
ATOM 4157 O O . PRO A 1 541 ? -7.819 -12.653 -15.684 1.00 98.38 541 PRO A O 1
ATOM 4160 N N . GLU A 1 542 ? -8.482 -14.498 -16.786 1.00 97.88 542 GLU A N 1
ATOM 4161 C CA . GLU A 1 542 ? -8.753 -15.287 -15.574 1.00 97.88 542 GLU A CA 1
ATOM 4162 C C . GLU A 1 542 ? -7.512 -15.401 -14.678 1.00 97.88 542 GLU A C 1
ATOM 4164 O O . GLU A 1 542 ? -7.621 -15.273 -13.462 1.00 97.88 542 GLU A O 1
ATOM 4169 N N . GLU A 1 543 ? -6.324 -15.539 -15.266 1.00 98.00 543 GLU A N 1
ATOM 4170 C CA . GLU A 1 543 ? -5.048 -15.596 -14.550 1.00 98.00 543 GLU A CA 1
ATOM 4171 C C . GLU A 1 543 ? -4.706 -14.270 -13.853 1.00 98.00 543 GLU A C 1
ATOM 4173 O O . GLU A 1 543 ? -4.122 -14.253 -12.770 1.00 98.00 543 GLU A O 1
ATOM 4178 N N . VAL A 1 544 ? -5.096 -13.139 -14.447 1.00 98.56 544 VAL A N 1
ATOM 4179 C CA . VAL A 1 544 ? -4.928 -11.820 -13.824 1.00 98.56 544 VAL A CA 1
ATOM 4180 C C . VAL A 1 544 ? -5.932 -11.641 -12.683 1.00 98.56 544 VAL A C 1
ATOM 4182 O O . VAL A 1 544 ? -5.562 -11.120 -11.631 1.00 98.56 544 VAL A O 1
ATOM 4185 N N . LEU A 1 545 ? -7.177 -12.104 -12.852 1.00 98.19 545 LEU A N 1
ATOM 4186 C CA . LEU A 1 545 ? -8.199 -12.097 -11.798 1.00 98.19 545 LEU A CA 1
ATOM 4187 C C . LEU A 1 545 ? -7.803 -12.971 -10.601 1.00 98.19 545 LEU A C 1
ATOM 4189 O O . LEU A 1 545 ? -8.006 -12.554 -9.459 1.00 98.19 545 LEU A O 1
ATOM 4193 N N . ASP A 1 546 ? -7.221 -14.144 -10.855 1.00 97.88 546 ASP A N 1
ATOM 4194 C CA . ASP A 1 546 ? -6.713 -15.047 -9.820 1.00 97.88 546 ASP A CA 1
ATOM 4195 C C . ASP A 1 546 ? -5.658 -14.347 -8.955 1.00 97.88 546 ASP A C 1
ATOM 4197 O O . ASP A 1 546 ? -5.798 -14.277 -7.735 1.00 97.88 546 ASP A O 1
ATOM 4201 N N . ILE A 1 547 ? -4.674 -13.690 -9.575 1.00 97.56 547 ILE A N 1
ATOM 4202 C CA . ILE A 1 547 ? -3.652 -12.938 -8.835 1.00 97.56 547 ILE A CA 1
ATOM 4203 C C . ILE A 1 547 ? -4.244 -11.706 -8.144 1.00 97.56 547 ILE A C 1
ATOM 4205 O O . ILE A 1 547 ? -3.898 -11.426 -6.997 1.00 97.56 547 ILE A O 1
ATOM 4209 N N . TYR A 1 548 ? -5.149 -10.966 -8.794 1.00 98.06 548 TYR A N 1
ATOM 4210 C CA . TYR A 1 548 ? -5.841 -9.846 -8.149 1.00 98.06 548 TYR A CA 1
ATOM 4211 C C . TYR A 1 548 ? -6.567 -10.284 -6.875 1.00 98.06 548 TYR A C 1
ATOM 4213 O O . TYR A 1 548 ? -6.597 -9.508 -5.921 1.00 98.06 548 TYR A O 1
ATOM 4221 N N . SER A 1 549 ? -7.096 -11.511 -6.813 1.00 96.44 549 SER A N 1
ATOM 4222 C CA . SER A 1 549 ? -7.805 -12.028 -5.633 1.00 96.44 549 SER A CA 1
ATOM 4223 C C . SER A 1 549 ? -6.954 -12.080 -4.357 1.00 96.44 549 SER A C 1
ATOM 4225 O O . SER A 1 549 ? -7.507 -12.110 -3.259 1.00 96.44 549 SER A O 1
ATOM 4227 N N . LEU A 1 550 ? -5.622 -11.991 -4.478 1.00 94.31 550 LEU A N 1
ATOM 4228 C CA . LEU A 1 550 ? -4.709 -11.898 -3.338 1.00 94.31 550 LEU A CA 1
ATOM 4229 C C . LEU A 1 550 ? -4.904 -10.615 -2.508 1.00 94.31 550 LEU A C 1
ATOM 4231 O O . LEU A 1 550 ? -4.593 -10.616 -1.319 1.00 94.31 550 LEU A O 1
ATOM 4235 N N . TRP A 1 551 ? -5.386 -9.514 -3.103 1.00 95.81 551 TRP A N 1
ATOM 4236 C CA . TRP A 1 551 ? -5.611 -8.248 -2.376 1.00 95.81 551 TRP A CA 1
ATOM 4237 C C . TRP A 1 551 ? -6.839 -7.442 -2.821 1.00 95.81 551 TRP A C 1
ATOM 4239 O O . TRP A 1 551 ? -7.166 -6.438 -2.182 1.00 95.81 551 TRP A O 1
ATOM 4249 N N . ARG A 1 552 ? -7.498 -7.822 -3.921 1.00 96.06 552 ARG A N 1
ATOM 4250 C CA . ARG A 1 552 ? -8.679 -7.140 -4.463 1.00 96.06 552 ARG A CA 1
ATOM 4251 C C . ARG A 1 552 ? -9.966 -7.908 -4.136 1.00 96.06 552 ARG A C 1
ATOM 4253 O O . ARG A 1 552 ? -9.950 -9.136 -4.088 1.00 96.06 552 ARG A O 1
ATOM 4260 N N . PRO A 1 553 ? -11.103 -7.207 -3.975 1.00 96.38 553 PRO A N 1
ATOM 4261 C CA . PRO A 1 553 ? -11.254 -5.751 -4.031 1.00 96.38 553 PRO A CA 1
ATOM 4262 C C . PRO A 1 553 ? -10.629 -5.052 -2.822 1.00 96.38 553 PRO A C 1
ATOM 4264 O O . PRO A 1 553 ? -10.694 -5.542 -1.697 1.00 96.38 553 PRO A O 1
ATOM 4267 N N . THR A 1 554 ? -10.042 -3.878 -3.042 1.00 95.38 554 THR A N 1
ATOM 4268 C CA . THR A 1 554 ? -9.424 -3.114 -1.947 1.00 95.38 554 THR A CA 1
ATOM 4269 C C . THR A 1 554 ? -10.491 -2.389 -1.121 1.00 95.38 554 THR A C 1
ATOM 4271 O O . THR A 1 554 ? -11.556 -2.042 -1.652 1.00 95.38 554 THR A O 1
ATOM 4274 N N . PRO A 1 555 ? -10.265 -2.129 0.175 1.00 95.88 555 PRO A N 1
ATOM 4275 C CA . PRO A 1 555 ? -11.299 -1.556 1.025 1.00 95.88 555 PRO A CA 1
ATOM 4276 C C . PRO A 1 555 ? -11.579 -0.080 0.696 1.00 95.88 555 PRO A C 1
ATOM 4278 O O . PRO A 1 555 ? -10.673 0.711 0.419 1.00 95.88 555 PRO A O 1
ATOM 4281 N N . LEU A 1 556 ? -12.861 0.284 0.764 1.00 97.62 556 LEU A N 1
ATOM 4282 C CA . LEU A 1 556 ? -13.340 1.663 0.827 1.00 97.62 556 LEU A CA 1
ATOM 4283 C C . LEU A 1 556 ? -13.672 1.971 2.288 1.00 97.62 556 LEU A C 1
ATOM 4285 O O . LEU A 1 556 ? -14.552 1.333 2.867 1.00 97.62 556 LEU A O 1
ATOM 4289 N N . ILE A 1 557 ? -12.958 2.917 2.893 1.00 97.50 557 ILE A N 1
ATOM 4290 C CA . ILE A 1 557 ? -13.019 3.157 4.338 1.00 97.50 557 ILE A CA 1
ATOM 4291 C C . ILE A 1 557 ? -13.511 4.574 4.603 1.00 97.50 557 ILE A C 1
ATOM 4293 O O . ILE A 1 557 ? -13.053 5.522 3.971 1.00 97.50 557 ILE A O 1
ATOM 4297 N N . ARG A 1 558 ? -14.425 4.728 5.565 1.00 98.31 558 ARG A N 1
ATOM 4298 C CA . ARG A 1 558 ? -14.861 6.040 6.051 1.00 98.31 558 ARG A CA 1
ATOM 4299 C C . ARG A 1 558 ? -13.950 6.530 7.177 1.00 98.31 558 ARG A C 1
ATOM 4301 O O . ARG A 1 558 ? -13.869 5.876 8.218 1.00 98.31 558 ARG A O 1
ATOM 4308 N N . ALA A 1 559 ? -13.332 7.694 7.006 1.00 97.88 559 ALA A N 1
ATOM 4309 C CA . ALA A 1 559 ? -12.411 8.313 7.960 1.00 97.88 559 ALA A CA 1
ATOM 4310 C C . ALA A 1 559 ? -13.155 9.037 9.100 1.00 97.88 559 ALA A C 1
ATOM 4312 O O . ALA A 1 559 ? -13.026 10.246 9.294 1.00 97.88 559 ALA A O 1
ATOM 4313 N N . LYS A 1 560 ? -13.978 8.303 9.861 1.00 97.75 560 LYS A N 1
ATOM 4314 C CA . LYS A 1 560 ? -14.838 8.874 10.917 1.00 97.75 560 LYS A CA 1
ATOM 4315 C C . LYS A 1 560 ? -14.049 9.600 12.014 1.00 97.75 560 LYS A C 1
ATOM 4317 O O . LYS A 1 560 ? -14.585 10.506 12.653 1.00 97.75 560 LYS A O 1
ATOM 4322 N N . ARG A 1 561 ? -12.803 9.193 12.286 1.00 98.06 561 ARG A N 1
ATOM 4323 C CA . ARG A 1 561 ? -11.982 9.818 13.334 1.00 98.06 561 ARG A CA 1
ATOM 4324 C C . ARG A 1 561 ? -11.366 11.111 12.822 1.00 98.06 561 ARG A C 1
ATOM 4326 O O . ARG A 1 561 ? -11.335 12.079 13.575 1.00 98.06 561 ARG A O 1
ATOM 4333 N N . LEU A 1 562 ? -10.972 11.162 11.552 1.00 98.12 562 LEU A N 1
ATOM 4334 C CA . LEU A 1 562 ? -10.581 12.398 10.883 1.00 98.12 562 LEU A CA 1
ATOM 4335 C C . LEU A 1 562 ? -11.759 13.380 10.783 1.00 98.12 562 LEU A C 1
ATOM 4337 O O . LEU A 1 562 ? -11.597 14.544 11.133 1.00 98.12 562 LEU A O 1
ATOM 4341 N N . GLU A 1 563 ? -12.954 12.916 10.395 1.00 98.50 563 GLU A N 1
ATOM 4342 C CA . GLU A 1 563 ? -14.189 13.725 10.395 1.00 98.50 563 GLU A CA 1
ATOM 4343 C C . GLU A 1 563 ? -14.414 14.374 11.776 1.00 98.50 563 GLU A C 1
ATOM 4345 O O . GLU A 1 563 ? -14.588 15.592 11.889 1.00 98.50 563 GLU A O 1
ATOM 4350 N N . LYS A 1 564 ? -14.326 13.565 12.844 1.00 98.38 564 LYS A N 1
ATOM 4351 C CA . LYS A 1 564 ? -14.453 14.018 14.237 1.00 98.38 564 LYS A CA 1
ATOM 4352 C C . LYS A 1 564 ? -13.348 15.000 14.635 1.00 98.38 564 LYS A C 1
ATOM 4354 O O . LYS A 1 564 ? -13.645 15.994 15.291 1.00 98.38 564 LYS A O 1
ATOM 4359 N N . LEU A 1 565 ? -12.096 14.733 14.255 1.00 98.31 565 LEU A N 1
ATOM 4360 C CA . LEU A 1 565 ? -10.948 15.598 14.546 1.00 98.31 565 LEU A CA 1
ATOM 4361 C C . LEU A 1 565 ? -11.126 16.991 13.927 1.00 98.31 565 LEU A C 1
ATOM 4363 O O . LEU A 1 565 ? -10.867 17.996 14.584 1.00 98.31 565 LEU A O 1
ATOM 4367 N N . LEU A 1 566 ? -11.594 17.051 12.679 1.00 98.00 566 LEU A N 1
ATOM 4368 C CA . LEU A 1 566 ? -11.811 18.306 11.955 1.00 98.00 566 LEU A CA 1
ATOM 4369 C C . LEU A 1 566 ? -13.086 19.035 12.411 1.00 98.00 566 LEU A C 1
ATOM 4371 O O . LEU A 1 566 ? -13.213 20.248 12.204 1.00 98.00 566 LEU A O 1
ATOM 4375 N N . ASN A 1 567 ? -14.005 18.321 13.074 1.00 97.94 567 ASN A N 1
ATOM 4376 C CA . ASN A 1 567 ? -15.361 18.771 13.382 1.00 97.94 567 ASN A CA 1
ATOM 4377 C C . ASN A 1 567 ? -16.059 19.296 12.117 1.00 97.94 567 ASN A C 1
ATOM 4379 O O . ASN A 1 567 ? -16.513 20.440 12.069 1.00 97.94 567 ASN A O 1
ATOM 4383 N N . THR A 1 568 ? -16.031 18.481 11.062 1.00 98.31 568 THR A N 1
ATOM 4384 C CA . THR A 1 568 ? -16.601 18.806 9.751 1.00 98.31 568 THR A CA 1
ATOM 4385 C C . THR A 1 568 ? -17.951 18.109 9.556 1.00 98.31 568 THR A C 1
ATOM 4387 O O . THR A 1 568 ? -18.117 16.977 10.016 1.00 98.31 568 THR A O 1
ATOM 4390 N N . PRO A 1 569 ? -18.918 18.739 8.862 1.00 97.94 569 PRO A N 1
ATOM 4391 C CA . PRO A 1 569 ? -20.129 18.057 8.405 1.00 97.94 569 PRO A CA 1
ATOM 4392 C C . PRO A 1 569 ? -19.880 17.130 7.199 1.00 97.94 569 PRO A C 1
ATOM 4394 O O . PRO A 1 569 ? -20.772 16.362 6.829 1.00 97.94 569 PRO A O 1
ATOM 4397 N N . ALA A 1 570 ? -18.700 17.197 6.570 1.00 98.50 570 ALA A N 1
ATOM 4398 C CA . ALA A 1 570 ? -18.350 16.350 5.437 1.00 98.50 570 ALA A CA 1
ATOM 4399 C C . ALA A 1 570 ? -18.181 14.877 5.845 1.00 98.50 570 ALA A C 1
ATOM 4401 O O . ALA A 1 570 ? -17.718 14.562 6.942 1.00 98.50 570 ALA A O 1
ATOM 4402 N N . ARG A 1 571 ? -18.514 13.965 4.928 1.00 98.69 571 ARG A N 1
ATOM 4403 C CA . ARG A 1 571 ? -18.258 12.523 5.048 1.00 98.69 571 ARG A CA 1
ATOM 4404 C C . ARG A 1 571 ? -17.056 12.175 4.185 1.00 98.69 571 ARG A C 1
ATOM 4406 O O . ARG A 1 571 ? -17.091 12.382 2.976 1.00 98.69 571 ARG A O 1
ATOM 4413 N N . ILE A 1 572 ? -15.991 11.674 4.798 1.00 98.81 572 ILE A N 1
ATOM 4414 C CA . ILE A 1 572 ? -14.707 11.437 4.137 1.00 98.81 572 ILE A CA 1
ATOM 4415 C C . ILE A 1 572 ? -14.529 9.936 3.944 1.00 98.81 572 ILE A C 1
ATOM 4417 O O . ILE A 1 572 ? -14.437 9.177 4.908 1.00 98.81 572 ILE A O 1
ATOM 4421 N N . TYR A 1 573 ? -14.423 9.513 2.692 1.00 98.81 573 TYR A N 1
ATOM 4422 C CA . TYR A 1 573 ? -14.130 8.144 2.293 1.00 98.81 573 TYR A CA 1
ATOM 4423 C C . TYR A 1 573 ? -12.777 8.085 1.597 1.00 98.81 573 TYR A C 1
ATOM 4425 O O . TYR A 1 573 ? -12.415 8.991 0.849 1.00 98.81 573 TYR A O 1
ATOM 4433 N N . TYR A 1 574 ? -12.032 7.005 1.798 1.00 98.62 574 TYR A N 1
ATOM 4434 C CA . TYR A 1 574 ? -10.795 6.764 1.074 1.00 98.62 574 TYR A CA 1
ATOM 4435 C C . TYR A 1 574 ? -10.720 5.344 0.530 1.00 98.62 574 TYR A C 1
ATOM 4437 O O . TYR A 1 574 ? -11.000 4.366 1.228 1.00 98.62 574 TYR A O 1
ATOM 4445 N N . LYS A 1 575 ? -10.333 5.238 -0.743 1.00 98.50 575 LYS A N 1
ATOM 4446 C CA . LYS A 1 575 ? -10.087 3.965 -1.426 1.00 98.50 575 LYS A CA 1
ATOM 4447 C C . LYS A 1 575 ? -8.637 3.559 -1.175 1.00 98.50 575 LYS A C 1
ATOM 4449 O O . LYS A 1 575 ? -7.722 4.225 -1.667 1.00 98.50 575 LYS A O 1
ATOM 4454 N N . TYR A 1 576 ? -8.427 2.527 -0.355 1.00 98.00 576 TYR A N 1
ATOM 4455 C CA . TYR A 1 576 ? -7.108 2.182 0.179 1.00 98.00 576 TYR A CA 1
ATOM 4456 C C . TYR A 1 576 ? -6.394 1.107 -0.646 1.00 98.00 576 TYR A C 1
ATOM 4458 O O . TYR A 1 576 ? -6.563 -0.088 -0.430 1.00 98.00 576 TYR A O 1
ATOM 4466 N N . GLU A 1 577 ? -5.522 1.539 -1.556 1.00 97.94 577 GLU A N 1
ATOM 4467 C CA . GLU A 1 577 ? -4.728 0.655 -2.426 1.00 97.94 577 GLU A CA 1
ATOM 4468 C C . GLU A 1 577 ? -3.428 0.158 -1.769 1.00 97.94 577 GLU A C 1
ATOM 4470 O O . GLU A 1 577 ? -2.681 -0.619 -2.361 1.00 97.94 577 GLU A O 1
ATOM 4475 N N . GLY A 1 578 ? -3.140 0.587 -0.536 1.00 95.44 578 GLY A N 1
ATOM 4476 C CA . GLY A 1 578 ? -1.945 0.171 0.201 1.00 95.44 578 GLY A CA 1
ATOM 4477 C C . GLY A 1 578 ? -1.972 -1.276 0.700 1.00 95.44 578 GLY A C 1
ATOM 4478 O O . GLY A 1 578 ? -0.966 -1.723 1.231 1.00 95.44 578 GLY A O 1
ATOM 4479 N N . VAL A 1 579 ? -3.080 -2.005 0.527 1.00 94.25 579 VAL A N 1
ATOM 4480 C CA . VAL A 1 579 ? -3.217 -3.421 0.931 1.00 94.25 579 VAL A CA 1
ATOM 4481 C C . VAL A 1 579 ? -2.516 -4.409 -0.004 1.00 94.25 579 VAL A C 1
ATOM 4483 O O . VAL A 1 579 ? -2.426 -5.590 0.317 1.00 94.25 579 VAL A O 1
ATOM 4486 N N . SER A 1 580 ? -2.062 -3.960 -1.177 1.00 94.31 580 SER A N 1
ATOM 4487 C CA . SER A 1 580 ? -1.397 -4.843 -2.138 1.00 94.31 580 SER A CA 1
ATOM 4488 C C . SER A 1 580 ? -0.041 -5.342 -1.614 1.00 94.31 580 SER A C 1
ATOM 4490 O O . SER A 1 580 ? 0.572 -4.676 -0.776 1.00 94.31 580 SER A O 1
ATOM 4492 N N . PRO A 1 581 ? 0.501 -6.452 -2.153 1.00 92.75 581 PRO A N 1
ATOM 4493 C CA . PRO A 1 581 ? 1.802 -6.983 -1.735 1.00 92.75 581 PRO A CA 1
ATOM 4494 C C . PRO A 1 581 ? 2.945 -5.962 -1.826 1.00 92.75 581 PRO A C 1
ATOM 4496 O O . PRO A 1 581 ? 3.838 -5.943 -0.985 1.00 92.75 581 PRO A O 1
ATOM 4499 N N . ALA A 1 582 ? 2.900 -5.069 -2.824 1.00 92.81 582 ALA A N 1
ATOM 4500 C CA . ALA A 1 582 ? 3.882 -3.998 -2.996 1.00 92.81 582 ALA A CA 1
ATOM 4501 C C . ALA A 1 582 ? 3.553 -2.704 -2.223 1.00 92.81 582 ALA A C 1
ATOM 4503 O O . ALA A 1 582 ? 4.285 -1.714 -2.331 1.00 92.81 582 ALA A O 1
ATOM 4504 N N . GLY A 1 583 ? 2.443 -2.675 -1.483 1.00 94.25 583 GLY A N 1
ATOM 4505 C CA . GLY A 1 583 ? 2.022 -1.542 -0.663 1.00 94.25 583 GLY A CA 1
ATOM 4506 C C . GLY A 1 583 ? 1.492 -0.336 -1.443 1.00 94.25 583 GLY A C 1
ATOM 4507 O O . GLY A 1 583 ? 1.553 0.789 -0.940 1.00 94.25 583 GLY A O 1
ATOM 4508 N N . SER A 1 584 ? 1.035 -0.522 -2.689 1.00 96.12 584 SER A N 1
ATOM 4509 C CA . SER A 1 584 ? 0.489 0.557 -3.536 1.00 96.12 584 SER A CA 1
ATOM 4510 C C . SER A 1 584 ? -0.445 0.068 -4.650 1.00 96.12 584 SER A C 1
ATOM 4512 O O . SER A 1 584 ? -0.570 -1.127 -4.876 1.00 96.12 584 SER A O 1
ATOM 4514 N N . HIS A 1 585 ? -1.030 0.977 -5.432 1.00 97.75 585 HIS A N 1
ATOM 4515 C CA . HIS A 1 585 ? -1.859 0.655 -6.608 1.00 97.75 585 HIS A CA 1
ATOM 4516 C C . HIS A 1 585 ? -1.088 0.026 -7.787 1.00 97.75 585 HIS A C 1
ATOM 4518 O O . HIS A 1 585 ? -1.671 -0.454 -8.758 1.00 97.75 585 HIS A O 1
ATOM 4524 N N . LYS A 1 586 ? 0.246 0.059 -7.775 1.00 97.62 586 LYS A N 1
ATOM 4525 C CA . LYS A 1 586 ? 1.061 -0.308 -8.943 1.00 97.62 586 LYS A CA 1
ATOM 4526 C C . LYS A 1 586 ? 0.991 -1.787 -9.379 1.00 97.62 586 LYS A C 1
ATOM 4528 O O . LYS A 1 586 ? 1.076 -2.008 -10.590 1.00 97.62 586 LYS A O 1
ATOM 4533 N N . PRO A 1 587 ? 0.749 -2.787 -8.505 1.00 98.44 587 PRO A N 1
ATOM 4534 C CA . PRO A 1 587 ? 0.523 -4.166 -8.938 1.00 98.44 587 PRO A CA 1
ATOM 4535 C C . PRO A 1 587 ? -0.651 -4.329 -9.905 1.00 98.44 587 PRO A C 1
ATOM 4537 O O . PRO A 1 587 ? -0.612 -5.222 -10.745 1.00 98.44 587 PRO A O 1
ATOM 4540 N N . ASN A 1 588 ? -1.642 -3.425 -9.868 1.00 98.38 588 ASN A N 1
ATOM 4541 C CA . ASN A 1 588 ? -2.792 -3.475 -10.772 1.00 98.38 588 ASN A CA 1
ATOM 4542 C C . ASN A 1 588 ? -2.366 -3.439 -12.249 1.00 98.38 588 ASN A C 1
ATOM 4544 O O . ASN A 1 588 ? -2.990 -4.102 -13.060 1.00 98.38 588 ASN A O 1
ATOM 4548 N N . THR A 1 589 ? -1.294 -2.724 -12.611 1.00 98.50 589 THR A N 1
ATOM 4549 C CA . THR A 1 589 ? -0.755 -2.756 -13.987 1.00 98.50 589 THR A CA 1
ATOM 4550 C C . THR A 1 589 ? 0.441 -3.699 -14.137 1.00 98.50 589 THR A C 1
ATOM 4552 O O . THR A 1 589 ? 0.668 -4.224 -15.222 1.00 98.50 589 THR A O 1
ATOM 4555 N N . ALA A 1 590 ? 1.200 -3.957 -13.065 1.00 98.69 590 ALA A N 1
ATOM 4556 C CA . ALA A 1 590 ? 2.361 -4.845 -13.133 1.00 98.69 590 ALA A CA 1
ATOM 4557 C C . ALA A 1 590 ? 1.966 -6.285 -13.490 1.00 98.69 590 ALA A C 1
ATOM 4559 O O . ALA A 1 590 ? 2.599 -6.904 -14.337 1.00 98.69 590 ALA A O 1
ATOM 4560 N N . VAL A 1 591 ? 0.894 -6.794 -12.874 1.00 98.75 591 VAL A N 1
ATOM 4561 C CA . VAL A 1 591 ? 0.384 -8.152 -13.109 1.00 98.75 591 VAL A CA 1
ATOM 4562 C C . VAL A 1 591 ? -0.065 -8.372 -14.553 1.00 98.75 591 VAL A C 1
ATOM 4564 O O . VAL A 1 591 ? 0.455 -9.303 -15.163 1.00 98.75 591 VAL A O 1
ATOM 4567 N N . PRO A 1 592 ? -0.952 -7.552 -15.153 1.00 98.56 592 PRO A N 1
ATOM 4568 C CA . PRO A 1 592 ? -1.322 -7.745 -16.552 1.00 98.56 592 PRO A CA 1
ATOM 4569 C C . PRO A 1 592 ? -0.131 -7.554 -17.499 1.00 98.56 592 PRO A C 1
ATOM 4571 O O . PRO A 1 592 ? 0.004 -8.317 -18.449 1.00 98.56 592 PRO A O 1
ATOM 4574 N N . GLN A 1 593 ? 0.786 -6.614 -17.234 1.00 98.56 593 GLN A N 1
ATOM 4575 C CA . GLN A 1 593 ? 1.991 -6.475 -18.062 1.00 98.56 593 GLN A CA 1
ATOM 4576 C C . GLN A 1 593 ? 2.885 -7.722 -18.001 1.00 98.56 593 GLN A C 1
ATOM 4578 O O . GLN A 1 593 ? 3.331 -8.197 -19.044 1.00 98.56 593 GLN A O 1
ATOM 4583 N N . ALA A 1 594 ? 3.125 -8.284 -16.813 1.00 98.62 594 ALA A N 1
ATOM 4584 C CA . ALA A 1 594 ? 3.876 -9.529 -16.667 1.00 98.62 594 ALA A CA 1
ATOM 4585 C C . ALA A 1 594 ? 3.148 -10.707 -17.340 1.00 98.62 594 ALA A C 1
ATOM 4587 O O . ALA A 1 594 ? 3.768 -11.468 -18.079 1.00 98.62 594 ALA A O 1
ATOM 4588 N N . PHE A 1 595 ? 1.827 -10.805 -17.173 1.00 98.62 595 PHE A N 1
ATOM 4589 C CA . PHE A 1 595 ? 0.998 -11.822 -17.821 1.00 98.62 595 PHE A CA 1
ATOM 4590 C C . PHE A 1 595 ? 1.132 -11.792 -19.348 1.00 98.62 595 PHE A C 1
ATOM 4592 O O . PHE A 1 595 ? 1.479 -12.807 -19.947 1.00 98.62 595 PHE A O 1
ATOM 4599 N N . TYR A 1 596 ? 0.913 -10.638 -19.989 1.00 98.44 596 TYR A N 1
ATOM 4600 C CA . TYR A 1 596 ? 0.954 -10.541 -21.452 1.00 98.44 596 TYR A CA 1
ATOM 4601 C C . TYR A 1 596 ? 2.361 -10.775 -22.017 1.00 98.44 596 TYR A C 1
ATOM 4603 O O . TYR A 1 596 ? 2.502 -11.383 -23.078 1.00 98.44 596 TYR A O 1
ATOM 4611 N N . ASN A 1 597 ? 3.412 -10.372 -21.295 1.00 98.19 597 ASN A N 1
ATOM 4612 C CA . ASN A 1 597 ? 4.787 -10.715 -21.665 1.00 98.19 597 ASN A CA 1
ATOM 4613 C C . ASN A 1 597 ? 5.031 -12.230 -21.597 1.00 98.19 597 ASN A C 1
ATOM 4615 O O . ASN A 1 597 ? 5.518 -12.820 -22.564 1.00 98.19 597 ASN A O 1
ATOM 4619 N N . ALA A 1 598 ? 4.646 -12.877 -20.494 1.00 97.69 598 ALA A N 1
ATOM 4620 C CA . ALA A 1 598 ? 4.784 -14.322 -20.338 1.00 97.69 598 ALA A CA 1
ATOM 4621 C C . ALA A 1 598 ? 3.968 -15.093 -21.389 1.00 97.69 598 ALA A C 1
ATOM 4623 O O . ALA A 1 598 ? 4.465 -16.055 -21.977 1.00 97.69 598 ALA A O 1
ATOM 4624 N N . GLN A 1 599 ? 2.750 -14.632 -21.690 1.00 97.75 599 GLN A N 1
ATOM 4625 C CA . GLN A 1 599 ? 1.874 -15.212 -22.708 1.00 97.75 599 GLN A CA 1
ATOM 4626 C C . GLN A 1 599 ? 2.476 -15.117 -24.117 1.00 97.75 599 GLN A C 1
ATOM 4628 O O . GLN A 1 599 ? 2.389 -16.077 -24.883 1.00 97.75 599 GLN A O 1
ATOM 4633 N N . GLN A 1 600 ? 3.128 -13.998 -24.454 1.00 96.50 600 GLN A N 1
ATOM 4634 C CA . GLN A 1 600 ? 3.845 -13.833 -25.724 1.00 96.50 600 GLN A CA 1
ATOM 4635 C C . GLN A 1 600 ? 5.165 -14.629 -25.777 1.00 96.50 600 GLN A C 1
ATOM 4637 O O . GLN A 1 600 ? 5.790 -14.733 -26.832 1.00 96.50 600 GLN A O 1
ATOM 4642 N N . GLY A 1 601 ? 5.588 -15.235 -24.663 1.00 96.88 601 GLY A N 1
ATOM 4643 C CA . GLY A 1 601 ? 6.796 -16.055 -24.575 1.00 96.88 601 GLY A CA 1
ATOM 4644 C C . GLY A 1 601 ? 8.075 -15.271 -24.271 1.00 96.88 601 GLY A C 1
ATOM 4645 O O . GLY A 1 601 ? 9.165 -15.836 -24.397 1.00 96.88 601 GLY A O 1
ATOM 4646 N N . ILE A 1 602 ? 7.951 -14.007 -23.854 1.00 97.38 602 ILE A N 1
ATOM 4647 C CA . ILE A 1 602 ? 9.066 -13.174 -23.382 1.00 97.38 602 ILE A CA 1
ATOM 4648 C C . ILE A 1 602 ? 9.694 -13.817 -22.142 1.00 97.38 602 ILE A C 1
ATOM 4650 O O . ILE A 1 602 ? 9.014 -14.492 -21.368 1.00 97.38 602 ILE A O 1
ATOM 4654 N N . LYS A 1 603 ? 11.011 -13.653 -21.985 1.00 95.00 603 LYS A N 1
ATOM 4655 C CA . LYS A 1 603 ? 11.773 -14.221 -20.860 1.00 95.00 603 LYS A CA 1
ATOM 4656 C C . LYS A 1 603 ? 12.216 -13.165 -19.870 1.00 95.00 603 LYS A C 1
ATOM 4658 O O . LYS A 1 603 ? 12.128 -13.394 -18.669 1.00 95.00 603 LYS A O 1
ATOM 4663 N N . ASN A 1 604 ? 12.616 -12.010 -20.386 1.00 97.56 604 ASN A N 1
ATOM 4664 C CA . ASN A 1 604 ? 13.166 -10.928 -19.596 1.00 97.56 604 ASN A CA 1
ATOM 4665 C C . ASN A 1 604 ? 12.261 -9.704 -19.693 1.00 97.56 604 ASN A C 1
ATOM 4667 O O . ASN A 1 604 ? 11.810 -9.325 -20.777 1.00 97.56 604 ASN A O 1
ATOM 4671 N N . VAL A 1 605 ? 12.036 -9.036 -18.571 1.00 98.00 605 VAL A N 1
ATOM 4672 C CA . VAL A 1 605 ? 11.471 -7.692 -18.559 1.00 98.00 605 VAL A CA 1
ATOM 4673 C C . VAL A 1 605 ? 12.406 -6.731 -17.853 1.00 98.00 605 VAL A C 1
ATOM 4675 O O . VAL A 1 605 ? 13.092 -7.073 -16.887 1.00 98.00 605 VAL A O 1
ATOM 4678 N N . VAL A 1 606 ? 12.428 -5.506 -18.355 1.00 97.88 606 VAL A N 1
ATOM 4679 C CA . VAL A 1 606 ? 13.258 -4.425 -17.839 1.00 97.88 606 VAL A CA 1
ATOM 4680 C C . VAL A 1 606 ? 12.405 -3.224 -17.496 1.00 97.88 606 VAL A C 1
ATOM 4682 O O . VAL A 1 606 ? 11.385 -2.960 -18.138 1.00 97.88 606 VAL A O 1
ATOM 4685 N N . THR A 1 607 ? 12.813 -2.481 -16.473 1.00 97.25 607 THR A N 1
ATOM 4686 C CA . THR A 1 607 ? 12.100 -1.267 -16.088 1.00 97.25 607 THR A CA 1
ATOM 4687 C C . THR A 1 607 ? 12.960 -0.277 -15.311 1.00 97.25 607 THR A C 1
ATOM 4689 O O . THR A 1 607 ? 14.023 -0.619 -14.795 1.00 97.25 607 THR A O 1
ATOM 4692 N N . GLU A 1 608 ? 12.485 0.957 -15.187 1.00 94.00 608 GLU A N 1
ATOM 4693 C CA . GLU A 1 608 ? 13.009 1.966 -14.277 1.00 94.00 608 GLU A CA 1
ATOM 4694 C C . GLU A 1 608 ? 12.327 1.908 -12.902 1.00 94.00 608 GLU A C 1
ATOM 4696 O O . GLU A 1 608 ? 11.220 1.403 -12.740 1.00 94.00 608 GLU A O 1
ATOM 4701 N N . THR A 1 609 ? 12.912 2.534 -11.884 1.00 92.12 609 THR A N 1
ATOM 4702 C CA . THR A 1 609 ? 12.151 2.940 -10.697 1.00 92.12 609 THR A CA 1
ATOM 4703 C C . THR A 1 609 ? 12.801 4.130 -9.997 1.00 92.12 609 THR A C 1
ATOM 4705 O O . THR A 1 609 ? 14.020 4.253 -9.914 1.00 92.12 609 THR A O 1
ATOM 4708 N N . GLY A 1 610 ? 11.983 5.032 -9.456 1.00 86.56 610 GLY A N 1
ATOM 4709 C CA . GLY A 1 610 ? 12.460 6.110 -8.589 1.00 86.56 610 GLY A CA 1
ATOM 4710 C C . GLY A 1 610 ? 12.609 5.618 -7.152 1.00 86.56 610 GLY A C 1
ATOM 4711 O O . GLY A 1 610 ? 13.574 4.958 -6.774 1.00 86.56 610 GLY A O 1
ATOM 4712 N N . ALA A 1 611 ? 11.591 5.901 -6.340 1.00 84.12 611 ALA A N 1
ATOM 4713 C CA . ALA A 1 611 ? 11.574 5.527 -4.929 1.00 84.12 611 ALA A CA 1
ATOM 4714 C C . ALA A 1 611 ? 11.489 4.010 -4.672 1.00 84.12 611 ALA A C 1
ATOM 4716 O O . ALA A 1 611 ? 11.789 3.599 -3.553 1.00 84.12 611 ALA A O 1
ATOM 4717 N N . GLY A 1 612 ? 11.103 3.200 -5.669 1.00 90.19 612 GLY A N 1
ATOM 4718 C CA . GLY A 1 612 ? 11.114 1.733 -5.616 1.00 90.19 612 GLY A CA 1
ATOM 4719 C C . GLY A 1 612 ? 9.746 1.055 -5.779 1.00 90.19 612 GLY A C 1
ATOM 4720 O O . GLY A 1 612 ? 9.712 -0.118 -6.121 1.00 90.19 612 GLY A O 1
ATOM 4721 N N . GLN A 1 613 ? 8.617 1.756 -5.604 1.00 91.25 613 GLN A N 1
ATOM 4722 C CA . GLN A 1 613 ? 7.280 1.128 -5.596 1.00 91.25 613 GLN A CA 1
ATOM 4723 C C . GLN A 1 613 ? 6.942 0.402 -6.910 1.00 91.25 613 GLN A C 1
ATOM 4725 O O . GLN A 1 613 ? 6.292 -0.640 -6.887 1.00 91.25 613 GLN A O 1
ATOM 4730 N N . TRP A 1 614 ? 7.344 0.970 -8.054 1.00 95.25 614 TRP A N 1
ATOM 4731 C CA . TRP A 1 614 ? 7.072 0.372 -9.363 1.00 95.25 614 TRP A CA 1
ATOM 4732 C C . TRP A 1 614 ? 7.899 -0.894 -9.573 1.00 95.25 614 TRP A C 1
ATOM 4734 O O . TRP A 1 614 ? 7.318 -1.957 -9.756 1.00 95.25 614 TRP A O 1
ATOM 4744 N N . GLY A 1 615 ? 9.219 -0.800 -9.402 1.00 97.00 615 GLY A N 1
ATOM 4745 C CA . GLY A 1 615 ? 10.099 -1.968 -9.452 1.00 97.00 615 GLY A CA 1
ATOM 4746 C C . GLY A 1 615 ? 9.686 -3.085 -8.482 1.00 97.00 615 GLY A C 1
ATOM 4747 O O . GLY A 1 615 ? 9.668 -4.240 -8.881 1.00 97.00 615 GLY A O 1
ATOM 4748 N N . CYS A 1 616 ? 9.242 -2.764 -7.257 1.00 97.56 616 CYS A N 1
ATOM 4749 C CA . CYS A 1 616 ? 8.675 -3.752 -6.321 1.00 97.56 616 CYS A CA 1
ATOM 4750 C C . CYS A 1 616 ? 7.446 -4.462 -6.908 1.00 97.56 616 CYS A C 1
ATOM 4752 O O . CYS A 1 616 ? 7.314 -5.675 -6.800 1.00 97.56 616 CYS A O 1
ATOM 4754 N N . SER A 1 617 ? 6.547 -3.706 -7.541 1.00 98.31 617 SER A N 1
ATOM 4755 C CA . SER A 1 617 ? 5.318 -4.255 -8.123 1.00 98.31 617 SER A CA 1
ATOM 4756 C C . SER A 1 617 ? 5.604 -5.161 -9.318 1.00 98.31 617 SER A C 1
ATOM 4758 O O . SER A 1 617 ? 4.974 -6.208 -9.442 1.00 98.31 617 SER A O 1
ATOM 4760 N N . LEU A 1 618 ? 6.552 -4.768 -10.177 1.00 98.62 618 LEU A N 1
ATOM 4761 C CA . LEU A 1 618 ? 6.963 -5.577 -11.320 1.00 98.62 618 LEU A CA 1
ATOM 4762 C C . LEU A 1 618 ? 7.732 -6.823 -10.876 1.00 98.62 618 LEU A C 1
ATOM 4764 O O . LEU A 1 618 ? 7.397 -7.906 -11.330 1.00 98.62 618 LEU A O 1
ATOM 4768 N N . ALA A 1 619 ? 8.671 -6.699 -9.934 1.00 98.56 619 ALA A N 1
ATOM 4769 C CA . ALA A 1 619 ? 9.400 -7.837 -9.372 1.00 98.56 619 ALA A CA 1
ATOM 4770 C C . ALA A 1 619 ? 8.444 -8.899 -8.804 1.00 98.56 619 ALA A C 1
ATOM 4772 O O . ALA A 1 619 ? 8.551 -10.076 -9.142 1.00 98.56 619 ALA A O 1
ATOM 4773 N N . PHE A 1 620 ? 7.452 -8.469 -8.015 1.00 98.50 620 PHE A N 1
ATOM 4774 C CA . PHE A 1 620 ? 6.397 -9.351 -7.521 1.00 98.50 620 PHE A CA 1
ATOM 4775 C C . PHE A 1 620 ? 5.640 -10.035 -8.667 1.00 98.50 620 PHE A C 1
ATOM 4777 O O . PHE A 1 620 ? 5.538 -11.259 -8.681 1.00 98.50 620 PHE A O 1
ATOM 4784 N N . ALA A 1 621 ? 5.148 -9.275 -9.649 1.00 98.56 621 ALA A N 1
ATOM 4785 C CA . ALA A 1 621 ? 4.400 -9.834 -10.773 1.00 98.56 621 ALA A CA 1
ATOM 4786 C C . ALA A 1 621 ? 5.232 -10.837 -11.595 1.00 98.56 621 ALA A C 1
ATOM 4788 O O . ALA A 1 621 ? 4.751 -11.923 -11.911 1.00 98.56 621 ALA A O 1
ATOM 4789 N N . CYS A 1 622 ? 6.492 -10.519 -11.886 1.00 98.56 622 CYS A N 1
ATOM 4790 C CA . CYS A 1 622 ? 7.407 -11.392 -12.620 1.00 98.56 622 CYS A CA 1
ATOM 4791 C C . CYS A 1 622 ? 7.675 -12.706 -11.888 1.00 98.56 622 CYS A C 1
ATOM 4793 O O . CYS A 1 622 ? 7.686 -13.758 -12.527 1.00 98.56 622 CYS A O 1
ATOM 4795 N N . SER A 1 623 ? 7.797 -12.665 -10.555 1.00 98.31 623 SER A N 1
ATOM 4796 C CA . SER A 1 623 ? 7.985 -13.869 -9.737 1.00 98.31 623 SER A CA 1
ATOM 4797 C C . SER A 1 623 ? 6.830 -14.873 -9.872 1.00 98.31 623 SER A C 1
ATOM 4799 O O . SER A 1 623 ? 7.058 -16.079 -9.817 1.00 98.31 623 SER A O 1
ATOM 4801 N N . LEU A 1 624 ? 5.604 -14.394 -10.121 1.00 97.94 624 LEU A N 1
ATOM 4802 C CA . LEU A 1 624 ? 4.415 -15.236 -10.302 1.00 97.94 624 LEU A CA 1
ATOM 4803 C C . LEU A 1 624 ? 4.331 -15.859 -11.701 1.00 97.94 624 LEU A C 1
ATOM 4805 O O . LEU A 1 624 ? 3.765 -16.938 -11.859 1.00 97.94 624 LEU A O 1
ATOM 4809 N N . PHE A 1 625 ? 4.899 -15.195 -12.710 1.00 97.69 625 PHE A N 1
ATOM 4810 C CA . PHE A 1 625 ? 4.844 -15.629 -14.110 1.00 97.69 625 PHE A CA 1
ATOM 4811 C C . PHE A 1 625 ? 6.153 -16.240 -14.630 1.00 97.69 625 PHE A C 1
ATOM 4813 O O . PHE A 1 625 ? 6.232 -16.607 -15.801 1.00 97.69 625 PHE A O 1
ATOM 4820 N N . GLY A 1 626 ? 7.171 -16.376 -13.776 1.00 96.25 626 GLY A N 1
ATOM 4821 C CA . GLY A 1 626 ? 8.465 -16.950 -14.152 1.00 96.25 626 GLY A CA 1
ATOM 4822 C C . GLY A 1 626 ? 9.231 -16.103 -15.172 1.00 96.25 626 GLY A C 1
ATOM 4823 O O . GLY A 1 626 ? 9.876 -16.662 -16.058 1.00 96.25 626 GLY A O 1
ATOM 4824 N N . LEU A 1 627 ? 9.117 -14.775 -15.069 1.00 98.00 627 LEU A N 1
ATOM 4825 C CA . LEU A 1 627 ? 9.881 -13.814 -15.867 1.00 98.00 627 LEU A CA 1
ATOM 4826 C C . LEU A 1 627 ? 11.103 -13.328 -15.085 1.00 98.00 627 LEU A C 1
ATOM 4828 O O . LEU A 1 627 ? 11.001 -13.023 -13.895 1.00 98.00 627 LEU A O 1
ATOM 4832 N N . ASP A 1 628 ? 12.227 -13.174 -15.773 1.00 98.25 628 ASP A N 1
ATOM 4833 C CA . ASP A 1 628 ? 13.389 -12.476 -15.236 1.00 98.25 628 ASP A CA 1
ATOM 4834 C C . ASP A 1 628 ? 13.117 -10.965 -15.234 1.00 98.25 628 ASP A C 1
ATOM 4836 O O . ASP A 1 628 ? 12.565 -10.417 -16.191 1.00 98.25 628 ASP A O 1
ATOM 4840 N N . CYS A 1 629 ? 13.480 -10.275 -14.152 1.00 98.44 629 CYS A N 1
ATOM 4841 C CA . CYS A 1 629 ? 13.200 -8.849 -13.973 1.00 98.44 629 CYS A CA 1
ATOM 4842 C C . CYS A 1 629 ? 14.487 -8.079 -13.660 1.00 98.44 629 CYS A C 1
ATOM 4844 O O . CYS A 1 629 ? 15.079 -8.280 -12.597 1.00 98.44 629 CYS A O 1
ATOM 4846 N N . GLU A 1 630 ? 14.885 -7.145 -14.530 1.00 98.06 630 GLU A N 1
ATOM 4847 C CA . GLU A 1 630 ? 15.957 -6.181 -14.236 1.00 98.06 630 GLU A CA 1
ATOM 4848 C C . GLU A 1 630 ? 15.397 -4.765 -14.034 1.00 98.06 630 GLU A C 1
ATOM 4850 O O . GLU A 1 630 ? 14.572 -4.275 -14.806 1.00 98.06 630 GLU A O 1
ATOM 4855 N N . VAL A 1 631 ? 15.842 -4.091 -12.973 1.00 98.19 631 VAL A N 1
ATOM 4856 C CA . VAL A 1 631 ? 15.321 -2.784 -12.554 1.00 98.19 631 VAL A CA 1
ATOM 4857 C C . VAL A 1 631 ? 16.451 -1.765 -12.455 1.00 98.19 631 VAL A C 1
ATOM 4859 O O . VAL A 1 631 ? 17.367 -1.935 -11.655 1.00 98.19 631 VAL A O 1
ATOM 4862 N N . TRP A 1 632 ? 16.354 -0.654 -13.183 1.00 97.44 632 TRP A N 1
ATOM 4863 C CA . TRP A 1 632 ? 17.229 0.510 -13.027 1.00 97.44 632 TRP A CA 1
ATOM 4864 C C . TRP A 1 632 ? 16.619 1.477 -12.021 1.00 97.44 632 TRP A C 1
ATOM 4866 O O . TRP A 1 632 ? 15.678 2.213 -12.317 1.00 97.44 632 TRP A O 1
ATOM 4876 N N . GLN A 1 633 ? 17.144 1.470 -10.801 1.00 95.31 633 GLN A N 1
ATOM 4877 C CA . GLN A 1 633 ? 16.700 2.359 -9.738 1.00 95.31 633 GLN A CA 1
ATOM 4878 C C . GLN A 1 633 ? 17.556 3.623 -9.693 1.00 95.31 633 GLN A C 1
ATOM 4880 O O . GLN A 1 633 ? 18.779 3.538 -9.635 1.00 95.31 633 GLN A O 1
ATOM 4885 N N . VAL A 1 634 ? 16.927 4.802 -9.649 1.00 91.62 634 VAL A N 1
ATOM 4886 C CA . VAL A 1 634 ? 17.630 6.093 -9.508 1.00 91.62 634 VAL A CA 1
ATOM 4887 C C . VAL A 1 634 ? 18.635 6.033 -8.354 1.00 91.62 634 VAL A C 1
ATOM 4889 O O . VAL A 1 634 ? 18.236 5.749 -7.224 1.00 91.62 634 VAL A O 1
ATOM 4892 N N . ARG A 1 635 ? 19.913 6.333 -8.615 1.00 90.81 635 ARG A N 1
ATOM 4893 C CA . ARG A 1 635 ? 21.043 6.128 -7.691 1.00 90.81 635 ARG A CA 1
ATOM 4894 C C . ARG A 1 635 ? 20.805 6.734 -6.312 1.00 90.81 635 ARG A C 1
ATOM 4896 O O . ARG A 1 635 ? 20.859 6.014 -5.321 1.00 90.81 635 ARG A O 1
ATOM 4903 N N . ALA A 1 636 ? 20.395 7.999 -6.237 1.00 86.31 636 ALA A N 1
ATOM 4904 C CA . ALA A 1 636 ? 20.076 8.631 -4.955 1.00 86.31 636 ALA A CA 1
ATOM 4905 C C . ALA A 1 636 ? 18.986 7.876 -4.165 1.00 86.31 636 ALA A C 1
ATOM 4907 O O . ALA A 1 636 ? 19.039 7.810 -2.940 1.00 86.31 636 ALA A O 1
ATOM 4908 N N . SER A 1 637 ? 18.001 7.281 -4.850 1.00 86.44 637 SER A N 1
ATOM 4909 C CA . SER A 1 637 ? 16.956 6.474 -4.202 1.00 86.44 637 SER A CA 1
ATOM 4910 C C . SER A 1 637 ? 17.428 5.061 -3.866 1.00 86.44 637 SER A C 1
ATOM 4912 O O . SER A 1 637 ? 17.026 4.537 -2.832 1.00 86.44 637 SER A O 1
ATOM 4914 N N . TYR A 1 638 ? 18.279 4.462 -4.700 1.00 89.31 638 TYR A N 1
ATOM 4915 C CA . TYR A 1 638 ? 18.911 3.167 -4.444 1.00 89.31 638 TYR A CA 1
ATOM 4916 C C . TYR A 1 638 ? 19.707 3.193 -3.130 1.00 89.31 638 TYR A C 1
ATOM 4918 O O . TYR A 1 638 ? 19.592 2.275 -2.318 1.00 89.31 638 TYR A O 1
ATOM 4926 N N . ASP A 1 639 ? 20.440 4.283 -2.888 1.00 84.50 639 ASP A N 1
ATOM 4927 C CA . ASP A 1 639 ? 21.262 4.454 -1.687 1.00 84.50 639 ASP A CA 1
ATOM 4928 C C . ASP A 1 639 ? 20.425 4.833 -0.452 1.00 84.50 639 ASP A C 1
ATOM 4930 O O . ASP A 1 639 ? 20.634 4.306 0.639 1.00 84.50 639 ASP A O 1
ATOM 4934 N N . GLN A 1 640 ? 19.439 5.726 -0.608 1.00 79.56 640 GLN A N 1
ATOM 4935 C CA . GLN A 1 640 ? 18.638 6.238 0.516 1.00 79.56 640 GLN A CA 1
ATOM 4936 C C . GLN A 1 640 ? 17.478 5.321 0.932 1.00 79.56 640 GLN A C 1
ATOM 4938 O O . GLN A 1 640 ? 16.989 5.435 2.058 1.00 79.56 640 GLN A O 1
ATOM 4943 N N . LYS A 1 641 ? 16.990 4.448 0.039 1.00 82.00 641 LYS A N 1
ATOM 4944 C CA . LYS A 1 641 ? 15.806 3.597 0.262 1.00 82.00 641 LYS A CA 1
ATOM 4945 C C . LYS A 1 641 ? 16.125 2.106 0.064 1.00 82.00 641 LYS A C 1
ATOM 4947 O O . LYS A 1 641 ? 15.505 1.454 -0.784 1.00 82.00 641 LYS A O 1
ATOM 4952 N N . PRO A 1 642 ? 17.027 1.521 0.878 1.00 86.50 642 PRO A N 1
ATOM 4953 C CA . PRO A 1 642 ? 17.486 0.146 0.687 1.00 86.50 642 PRO A CA 1
ATOM 4954 C C . PRO A 1 642 ? 16.367 -0.889 0.849 1.00 86.50 642 PRO A C 1
ATOM 4956 O O . PRO A 1 642 ? 16.402 -1.924 0.198 1.00 86.50 642 PRO A O 1
ATOM 4959 N N . TYR A 1 643 ? 15.337 -0.619 1.656 1.00 91.81 643 TYR A N 1
ATOM 4960 C CA . TYR A 1 643 ? 14.265 -1.589 1.904 1.00 91.81 643 TYR A CA 1
ATOM 4961 C C . TYR A 1 643 ? 13.455 -1.939 0.656 1.00 91.81 643 TYR A C 1
ATOM 4963 O O . TYR A 1 643 ? 13.098 -3.097 0.472 1.00 91.81 643 TYR A O 1
ATOM 4971 N N . ARG A 1 644 ? 13.209 -0.975 -0.241 1.00 90.69 644 ARG A N 1
ATOM 4972 C CA . ARG A 1 644 ? 12.535 -1.281 -1.510 1.00 90.69 644 ARG A CA 1
ATOM 4973 C C . ARG A 1 644 ? 13.438 -2.045 -2.472 1.00 90.69 644 ARG A C 1
ATOM 4975 O O . ARG A 1 644 ? 12.939 -2.890 -3.204 1.00 90.69 644 ARG A O 1
ATOM 4982 N N . ARG A 1 645 ? 14.752 -1.798 -2.442 1.00 93.62 645 ARG A N 1
ATOM 4983 C CA . ARG A 1 645 ? 15.718 -2.629 -3.172 1.00 93.62 645 ARG A CA 1
ATOM 4984 C C . ARG A 1 645 ? 15.677 -4.072 -2.679 1.00 93.62 645 ARG A C 1
ATOM 4986 O O . ARG A 1 645 ? 15.452 -4.969 -3.478 1.00 93.62 645 ARG A O 1
ATOM 4993 N N . LEU A 1 646 ? 15.797 -4.274 -1.368 1.00 95.12 646 LEU A N 1
ATOM 4994 C CA . LEU A 1 646 ? 15.747 -5.602 -0.753 1.00 95.12 646 LEU A CA 1
ATOM 4995 C C . LEU A 1 646 ? 14.429 -6.324 -1.058 1.00 95.12 646 LEU A C 1
ATOM 4997 O O . LEU A 1 646 ? 14.425 -7.524 -1.299 1.00 95.12 646 LEU A O 1
ATOM 5001 N N . MET A 1 647 ? 13.312 -5.597 -1.093 1.00 95.50 647 MET A N 1
ATOM 5002 C CA . MET A 1 647 ? 12.004 -6.134 -1.468 1.00 95.50 647 MET A CA 1
ATOM 5003 C C . MET A 1 647 ? 11.963 -6.611 -2.929 1.00 95.50 647 MET A C 1
ATOM 5005 O O . MET A 1 647 ? 11.470 -7.703 -3.194 1.00 95.50 647 MET A O 1
ATOM 5009 N N . MET A 1 648 ? 12.536 -5.845 -3.865 1.00 97.94 648 MET A N 1
ATOM 5010 C CA . MET A 1 648 ? 12.699 -6.270 -5.264 1.00 97.94 648 MET A CA 1
ATOM 5011 C C . MET A 1 648 ? 13.580 -7.522 -5.380 1.00 97.94 648 MET A C 1
ATOM 5013 O O . MET A 1 648 ? 13.187 -8.487 -6.030 1.00 97.94 648 MET A O 1
ATOM 5017 N N . GLU A 1 649 ? 14.732 -7.532 -4.706 1.00 97.56 649 GLU A N 1
ATOM 5018 C CA . GLU A 1 649 ? 15.678 -8.659 -4.700 1.00 97.56 649 GLU A CA 1
ATOM 5019 C C . GLU A 1 649 ? 15.073 -9.920 -4.060 1.00 97.56 649 GLU A C 1
ATOM 5021 O O . GLU A 1 649 ? 15.320 -11.031 -4.521 1.00 97.56 649 GLU A O 1
ATOM 5026 N N . THR A 1 650 ? 14.217 -9.758 -3.045 1.00 97.25 650 THR A N 1
ATOM 5027 C CA . THR A 1 650 ? 13.491 -10.866 -2.397 1.00 97.25 650 THR A CA 1
ATOM 5028 C C . THR A 1 650 ? 12.534 -11.562 -3.366 1.00 97.25 650 THR A C 1
ATOM 5030 O O . THR A 1 650 ? 12.375 -12.778 -3.299 1.00 97.25 650 THR A O 1
ATOM 5033 N N . TRP A 1 651 ? 11.934 -10.819 -4.299 1.00 97.62 651 TRP A N 1
ATOM 5034 C CA . TRP A 1 651 ? 11.125 -11.381 -5.386 1.00 97.62 651 TRP A CA 1
ATOM 5035 C C . TRP A 1 651 ? 11.943 -11.793 -6.616 1.00 97.62 651 TRP A C 1
ATOM 5037 O O . TRP A 1 651 ? 11.372 -12.128 -7.649 1.00 97.62 651 TRP A O 1
ATOM 5047 N N . GLY A 1 652 ? 13.273 -11.807 -6.508 1.00 97.25 652 GLY A N 1
ATOM 5048 C CA . GLY A 1 652 ? 14.168 -12.307 -7.548 1.00 97.25 652 GLY A CA 1
ATOM 5049 C C . GLY A 1 652 ? 14.551 -11.284 -8.615 1.00 97.25 652 GLY A C 1
ATOM 5050 O O . GLY A 1 652 ? 15.205 -11.656 -9.586 1.00 97.25 652 GLY A O 1
ATOM 5051 N N . ALA A 1 653 ? 14.194 -10.005 -8.461 1.00 98.19 653 ALA A N 1
ATOM 5052 C CA . ALA A 1 653 ? 14.624 -8.984 -9.408 1.00 98.19 653 ALA A CA 1
ATOM 5053 C C . ALA A 1 653 ? 16.086 -8.574 -9.186 1.00 98.19 653 ALA A C 1
ATOM 5055 O O . ALA A 1 653 ? 16.566 -8.447 -8.058 1.00 98.19 653 ALA A O 1
ATOM 5056 N N . LYS A 1 654 ? 16.778 -8.281 -10.283 1.00 98.12 654 LYS A N 1
ATOM 5057 C CA . LYS A 1 654 ? 18.133 -7.728 -10.285 1.00 98.12 654 LYS A CA 1
ATOM 5058 C C . LYS A 1 654 ? 18.058 -6.207 -10.353 1.00 98.12 654 LYS A C 1
ATOM 5060 O O . LYS A 1 654 ? 17.485 -5.662 -11.292 1.00 98.12 654 LYS A O 1
ATOM 5065 N N . VAL A 1 655 ? 18.626 -5.513 -9.369 1.00 97.94 655 VAL A N 1
ATOM 5066 C CA . VAL A 1 655 ? 18.498 -4.052 -9.250 1.00 97.94 655 VAL A CA 1
ATOM 5067 C C . VAL A 1 655 ? 19.833 -3.363 -9.521 1.00 97.94 655 VAL A C 1
ATOM 5069 O O . VAL A 1 655 ? 20.840 -3.669 -8.886 1.00 97.94 655 VAL A O 1
ATOM 5072 N N . HIS A 1 656 ? 19.829 -2.388 -10.429 1.00 97.31 656 HIS A N 1
ATOM 5073 C CA . HIS A 1 656 ? 20.988 -1.581 -10.809 1.00 97.31 656 HIS A CA 1
ATOM 5074 C C . HIS A 1 656 ? 20.817 -0.132 -10.353 1.00 97.31 656 HIS A C 1
ATOM 5076 O O . HIS A 1 656 ? 19.753 0.448 -10.579 1.00 97.31 656 HIS A O 1
ATOM 5082 N N . PRO A 1 657 ? 21.848 0.507 -9.779 1.00 96.12 657 PRO A N 1
ATOM 5083 C CA . PRO A 1 657 ? 21.833 1.947 -9.569 1.00 96.12 657 PRO A CA 1
ATOM 5084 C C . PRO A 1 657 ? 21.993 2.681 -10.908 1.00 96.12 657 PRO A C 1
ATOM 5086 O O . PRO A 1 657 ? 22.963 2.459 -11.631 1.00 96.12 657 PRO A O 1
ATOM 5089 N N . SER A 1 658 ? 21.063 3.583 -11.213 1.00 94.94 658 SER A N 1
ATOM 5090 C CA . SER A 1 658 ? 21.043 4.417 -12.418 1.00 94.94 658 SER A CA 1
ATOM 5091 C C . SER A 1 658 ? 21.512 5.847 -12.107 1.00 94.94 658 SER A C 1
ATOM 5093 O O . SER A 1 658 ? 20.928 6.474 -11.217 1.00 94.94 658 SER A O 1
ATOM 5095 N N . PRO A 1 659 ? 22.543 6.387 -12.789 1.00 94.75 659 PRO A N 1
ATOM 5096 C CA . PRO A 1 659 ? 23.151 5.875 -14.022 1.00 94.75 659 PRO A CA 1
ATOM 5097 C C . PRO A 1 659 ? 24.062 4.669 -13.756 1.00 94.75 659 PRO A C 1
ATOM 5099 O O . PRO A 1 659 ? 24.827 4.710 -12.792 1.00 94.75 659 PRO A O 1
ATOM 5102 N N . SER A 1 660 ? 24.006 3.613 -14.572 1.00 95.50 660 SER A N 1
ATOM 5103 C CA . SER A 1 660 ? 24.789 2.380 -14.369 1.00 95.50 660 SER A CA 1
ATOM 5104 C C . SER A 1 660 ? 26.021 2.291 -15.285 1.00 95.50 660 SER A C 1
ATOM 5106 O O . SER A 1 660 ? 26.138 2.999 -16.278 1.00 95.50 660 SER A O 1
ATOM 5108 N N . SER A 1 661 ? 26.967 1.398 -14.982 1.00 94.81 661 SER A N 1
ATOM 5109 C CA . SER A 1 661 ? 28.110 1.116 -15.870 1.00 94.81 661 SER A CA 1
ATOM 5110 C C . SER A 1 661 ? 27.805 0.069 -16.952 1.00 94.81 661 SER A C 1
ATOM 5112 O O . SER A 1 661 ? 28.639 -0.178 -17.830 1.00 94.81 661 SER A O 1
ATOM 5114 N N . ILE A 1 662 ? 26.627 -0.559 -16.899 1.00 95.06 662 ILE A N 1
ATOM 5115 C CA . ILE A 1 662 ? 26.281 -1.701 -17.753 1.00 95.06 662 ILE A CA 1
ATOM 5116 C C . ILE A 1 662 ? 25.631 -1.286 -19.079 1.00 95.06 662 ILE A C 1
ATOM 5118 O O . ILE A 1 662 ? 25.731 -2.033 -20.048 1.00 95.06 662 ILE A O 1
ATOM 5122 N N . THR A 1 663 ? 25.083 -0.072 -19.173 1.00 95.19 663 THR A N 1
ATOM 5123 C CA . THR A 1 663 ? 24.521 0.501 -20.413 1.00 95.19 663 THR A CA 1
ATOM 5124 C C . THR A 1 663 ? 25.434 1.580 -20.997 1.00 95.19 663 THR A C 1
ATOM 5126 O O . THR A 1 663 ? 26.273 2.156 -20.298 1.00 95.19 663 THR A O 1
ATOM 5129 N N . GLU A 1 664 ? 25.301 1.866 -22.289 1.00 93.75 664 GLU A N 1
ATOM 5130 C CA . GLU A 1 664 ? 26.050 2.938 -22.944 1.00 93.75 664 GLU A CA 1
ATOM 5131 C C . GLU A 1 664 ? 25.584 4.317 -22.478 1.00 93.75 664 GLU A C 1
ATOM 5133 O O . GLU A 1 664 ? 26.412 5.191 -22.211 1.00 93.75 664 GLU A O 1
ATOM 5138 N N . THR A 1 665 ? 24.273 4.498 -22.316 1.00 90.25 665 THR A N 1
ATOM 5139 C CA . THR A 1 665 ? 23.693 5.729 -21.767 1.00 90.25 665 THR A CA 1
ATOM 5140 C C . THR A 1 665 ? 24.220 6.010 -20.361 1.00 90.25 665 THR A C 1
ATOM 5142 O O . THR A 1 665 ? 24.700 7.113 -20.087 1.00 90.25 665 THR A O 1
ATOM 5145 N N . GLY A 1 666 ? 24.219 5.004 -19.485 1.00 94.19 666 GLY A N 1
ATOM 5146 C CA . GLY A 1 666 ? 24.738 5.125 -18.128 1.00 94.19 666 GLY A CA 1
ATOM 5147 C C . GLY A 1 666 ? 26.242 5.416 -18.093 1.00 94.19 666 GLY A C 1
ATOM 5148 O O . GLY A 1 666 ? 26.668 6.340 -17.397 1.00 94.19 666 GLY A O 1
ATOM 5149 N N . ARG A 1 667 ? 27.052 4.721 -18.911 1.00 95.62 667 ARG A N 1
ATOM 5150 C CA . ARG A 1 667 ? 28.502 4.980 -19.023 1.00 95.62 667 ARG A CA 1
ATOM 5151 C C . ARG A 1 667 ? 28.810 6.408 -19.458 1.00 95.62 667 ARG A C 1
ATOM 5153 O O . ARG A 1 667 ? 29.683 7.031 -18.858 1.00 95.62 667 ARG A O 1
ATOM 5160 N N . LYS A 1 668 ? 28.104 6.939 -20.461 1.00 94.12 668 LYS A N 1
ATOM 5161 C CA . LYS A 1 668 ? 28.288 8.324 -20.930 1.00 94.12 668 LYS A CA 1
ATOM 5162 C C . LYS A 1 668 ? 28.010 9.336 -19.824 1.00 94.12 668 LYS A C 1
ATOM 5164 O O . LYS A 1 668 ? 28.806 10.247 -19.617 1.00 94.12 668 LYS A O 1
ATOM 5169 N N . ILE A 1 669 ? 26.920 9.150 -19.081 1.00 89.44 669 ILE A N 1
ATOM 5170 C CA . ILE A 1 669 ? 26.557 10.053 -17.983 1.00 89.44 669 ILE A CA 1
ATOM 5171 C C . ILE A 1 669 ? 27.587 9.969 -16.853 1.00 89.44 669 ILE A C 1
ATOM 5173 O O . ILE A 1 669 ? 28.032 11.006 -16.377 1.00 89.44 669 ILE A O 1
ATOM 5177 N N . LEU A 1 670 ? 28.037 8.766 -16.476 1.00 93.06 670 LEU A N 1
ATOM 5178 C CA . LEU A 1 670 ? 29.077 8.592 -15.453 1.00 93.06 670 LEU A CA 1
ATOM 5179 C C . LEU A 1 670 ? 30.447 9.141 -15.881 1.00 93.06 670 LEU A C 1
ATOM 5181 O O . LEU A 1 670 ? 31.232 9.530 -15.025 1.00 93.06 670 LEU A O 1
ATOM 5185 N N . GLN A 1 671 ? 30.755 9.182 -17.181 1.00 94.62 671 GLN A N 1
ATOM 5186 C CA . GLN A 1 671 ? 31.964 9.845 -17.687 1.00 94.62 671 GLN A CA 1
ATOM 5187 C C . GLN A 1 671 ? 31.874 11.372 -17.570 1.00 94.62 671 GLN A C 1
ATOM 5189 O O . GLN A 1 671 ? 32.884 12.016 -17.295 1.00 94.62 671 GLN A O 1
ATOM 5194 N N . MET A 1 672 ? 30.686 11.947 -17.779 1.00 90.12 672 MET A N 1
ATOM 5195 C CA . MET A 1 672 ? 30.448 13.389 -17.642 1.00 90.12 672 MET A CA 1
ATOM 5196 C C . MET A 1 672 ? 30.382 13.826 -16.174 1.00 90.12 672 MET A C 1
ATOM 5198 O O . MET A 1 672 ? 30.953 14.851 -15.812 1.00 90.12 672 MET A O 1
ATOM 5202 N N . ASP A 1 673 ? 29.694 13.048 -15.341 1.00 88.69 673 ASP A N 1
ATOM 5203 C CA . ASP A 1 673 ? 29.551 13.266 -13.905 1.00 88.69 673 ASP A CA 1
ATOM 5204 C C . ASP A 1 673 ? 29.551 11.916 -13.158 1.00 88.69 673 ASP A C 1
ATOM 5206 O O . ASP A 1 673 ? 28.502 11.278 -13.003 1.00 88.69 673 ASP A O 1
ATOM 5210 N N . PRO A 1 674 ? 30.716 11.478 -12.641 1.00 90.75 674 PRO A N 1
ATOM 5211 C CA . PRO A 1 674 ? 30.823 10.252 -11.850 1.00 90.75 674 PRO A CA 1
ATOM 5212 C C . PRO A 1 674 ? 29.995 10.270 -10.557 1.00 90.75 674 PRO A C 1
ATOM 5214 O O . PRO A 1 674 ? 29.725 9.213 -9.989 1.00 90.75 674 PRO A O 1
ATOM 5217 N N . SER A 1 675 ? 29.616 11.460 -10.077 1.00 87.19 675 SER A N 1
ATOM 5218 C CA . SER A 1 675 ? 28.828 11.669 -8.858 1.00 87.19 675 SER A CA 1
ATOM 5219 C C . SER A 1 675 ? 27.331 11.845 -9.119 1.00 87.19 675 SER A C 1
ATOM 5221 O O . SER A 1 675 ? 26.580 12.123 -8.182 1.00 87.19 675 SER A O 1
ATOM 5223 N N . SER A 1 676 ? 26.891 11.656 -10.369 1.00 86.44 676 SER A N 1
ATOM 5224 C CA . SER A 1 676 ? 25.515 11.913 -10.781 1.00 86.44 676 SER A CA 1
ATOM 5225 C C . SER A 1 676 ? 24.510 11.191 -9.872 1.00 86.44 676 SER A C 1
ATOM 5227 O O . SER A 1 676 ? 24.547 9.960 -9.773 1.00 86.44 676 SER A O 1
ATOM 5229 N N . PRO A 1 677 ? 23.558 11.908 -9.243 1.00 83.62 677 PRO A N 1
ATOM 5230 C CA . PRO A 1 677 ? 22.553 11.303 -8.366 1.00 83.62 677 PRO A CA 1
ATOM 5231 C C . PRO A 1 677 ? 21.500 10.484 -9.135 1.00 83.62 677 PRO A C 1
ATOM 5233 O O . PRO A 1 677 ? 20.668 9.812 -8.516 1.00 83.62 677 PRO A O 1
ATOM 5236 N N . GLY A 1 678 ? 21.533 10.540 -10.471 1.00 85.69 678 GLY A N 1
ATOM 5237 C CA . GLY A 1 678 ? 20.541 9.959 -11.366 1.00 85.69 678 GLY A CA 1
ATOM 5238 C C . GLY A 1 678 ? 19.231 10.743 -11.421 1.00 85.69 678 GLY A C 1
ATOM 5239 O O . GLY A 1 678 ? 18.948 11.615 -10.600 1.00 85.69 678 GLY A O 1
ATOM 5240 N N . SER A 1 679 ? 18.399 10.404 -12.401 1.00 82.25 679 SER A N 1
ATOM 5241 C CA . SER A 1 679 ? 17.029 10.896 -12.540 1.00 82.25 679 SER A CA 1
ATOM 5242 C C . SER A 1 679 ? 16.146 9.771 -13.073 1.00 82.25 679 SER A C 1
ATOM 5244 O O . SER A 1 679 ? 16.648 8.778 -13.605 1.00 82.25 679 SER A O 1
ATOM 5246 N N . LEU A 1 680 ? 14.824 9.913 -12.935 1.00 83.69 680 LEU A N 1
ATOM 5247 C CA . LEU A 1 680 ? 13.904 8.911 -13.473 1.00 83.69 680 LEU A CA 1
ATOM 5248 C C . LEU A 1 680 ? 14.054 8.788 -14.996 1.00 83.69 680 LEU A C 1
ATOM 5250 O O . LEU A 1 680 ? 14.089 7.678 -15.506 1.00 83.69 680 LEU A O 1
ATOM 5254 N N . GLY A 1 681 ? 14.223 9.907 -15.708 1.00 83.31 681 GLY A N 1
ATOM 5255 C CA . GLY A 1 681 ? 14.420 9.897 -17.157 1.00 83.31 681 GLY A CA 1
ATOM 5256 C C . GLY A 1 681 ? 15.705 9.192 -17.600 1.00 83.31 681 GLY A C 1
ATOM 5257 O O . GLY A 1 681 ? 15.687 8.503 -18.618 1.00 83.31 681 GLY A O 1
ATOM 5258 N N . ILE A 1 682 ? 16.790 9.270 -16.817 1.00 86.88 682 ILE A N 1
ATOM 5259 C CA . ILE A 1 682 ? 18.016 8.498 -17.085 1.00 86.88 682 ILE A CA 1
ATOM 5260 C C . ILE A 1 682 ? 17.751 6.998 -16.918 1.00 86.88 682 ILE A C 1
ATOM 5262 O O . ILE A 1 682 ? 18.101 6.215 -17.796 1.00 86.88 682 ILE A O 1
ATOM 5266 N N . ALA A 1 683 ? 17.075 6.602 -15.838 1.00 91.06 683 ALA A N 1
ATOM 5267 C CA . ALA A 1 683 ? 16.737 5.203 -15.593 1.00 91.06 683 ALA A CA 1
ATOM 5268 C C . ALA A 1 683 ? 15.815 4.616 -16.679 1.00 91.06 683 ALA A C 1
ATOM 5270 O O . ALA A 1 683 ? 16.009 3.469 -17.079 1.00 91.06 683 ALA A O 1
ATOM 5271 N N . ILE A 1 684 ? 14.866 5.408 -17.204 1.00 89.38 684 ILE A N 1
ATOM 5272 C CA . ILE A 1 684 ? 14.048 5.031 -18.372 1.00 89.38 684 ILE A CA 1
ATOM 5273 C C . ILE A 1 684 ? 14.945 4.807 -19.588 1.00 89.38 684 ILE A C 1
ATOM 5275 O O . ILE A 1 684 ? 14.824 3.784 -20.252 1.00 89.38 684 ILE A O 1
ATOM 5279 N N . SER A 1 685 ? 15.867 5.735 -19.857 1.00 89.12 685 SER A N 1
ATOM 5280 C CA . SER A 1 685 ? 16.764 5.656 -21.016 1.00 89.12 685 SER A CA 1
ATOM 5281 C C . SER A 1 685 ? 17.601 4.370 -20.991 1.00 89.12 685 SER A C 1
ATOM 5283 O O . SER A 1 685 ? 17.705 3.679 -22.000 1.00 89.12 685 SER A O 1
ATOM 5285 N N . GLU A 1 686 ? 18.136 3.996 -19.823 1.00 94.31 686 GLU A N 1
ATOM 5286 C CA . GLU A 1 686 ? 18.898 2.753 -19.651 1.00 94.31 686 GLU A CA 1
ATOM 5287 C C . GLU A 1 686 ? 18.041 1.491 -19.829 1.00 94.31 686 GLU A C 1
ATOM 5289 O O . GLU A 1 686 ? 18.457 0.561 -20.518 1.00 94.31 686 GLU A O 1
ATOM 5294 N N . ALA A 1 687 ? 16.838 1.453 -19.248 1.00 94.25 687 ALA A N 1
ATOM 5295 C CA . ALA A 1 687 ? 15.938 0.308 -19.390 1.00 94.25 687 ALA A CA 1
ATOM 5296 C C . ALA A 1 687 ? 15.455 0.136 -20.845 1.00 94.25 687 ALA A C 1
ATOM 5298 O O . ALA A 1 687 ? 15.436 -0.978 -21.371 1.00 94.25 687 ALA A O 1
ATOM 5299 N N . VAL A 1 688 ? 15.117 1.240 -21.519 1.00 91.50 688 VAL A N 1
ATOM 5300 C CA . VAL A 1 688 ? 14.711 1.262 -22.933 1.00 91.50 688 VAL A CA 1
ATOM 5301 C C . VAL A 1 688 ? 15.861 0.833 -23.846 1.00 91.50 688 VAL A C 1
ATOM 5303 O O . VAL A 1 688 ? 15.622 0.079 -24.787 1.00 91.50 688 VAL A O 1
ATOM 5306 N N . GLU A 1 689 ? 17.103 1.246 -23.564 1.00 92.25 689 GLU A N 1
ATOM 5307 C CA . GLU A 1 689 ? 18.294 0.797 -24.301 1.00 92.25 689 GLU A CA 1
ATOM 5308 C C . GLU A 1 689 ? 18.421 -0.734 -24.281 1.00 92.25 689 GLU A C 1
ATOM 5310 O O . GLU A 1 689 ? 18.623 -1.349 -25.330 1.00 92.25 689 GLU A O 1
ATOM 5315 N N . VAL A 1 690 ? 18.246 -1.361 -23.112 1.00 94.69 690 VAL A N 1
ATOM 5316 C CA . VAL A 1 690 ? 18.338 -2.823 -22.973 1.00 94.69 690 VAL A CA 1
ATOM 5317 C C . VAL A 1 690 ? 17.174 -3.537 -23.658 1.00 94.69 690 VAL A C 1
ATOM 5319 O O . VAL A 1 690 ? 17.411 -4.525 -24.353 1.00 94.69 690 VAL A O 1
ATOM 5322 N N . ALA A 1 691 ? 15.939 -3.046 -23.517 1.00 93.31 691 ALA A N 1
ATOM 5323 C CA . ALA A 1 691 ? 14.784 -3.636 -24.199 1.00 93.31 691 ALA A CA 1
ATOM 5324 C C . ALA A 1 691 ? 14.922 -3.558 -25.726 1.00 93.31 691 ALA A C 1
ATOM 5326 O O . ALA A 1 691 ? 14.763 -4.555 -26.421 1.00 93.31 691 ALA A O 1
ATOM 5327 N N . ALA A 1 692 ? 15.278 -2.387 -26.261 1.00 89.38 692 ALA A N 1
ATOM 5328 C CA . ALA A 1 692 ? 15.387 -2.182 -27.703 1.00 89.38 692 ALA A CA 1
ATOM 5329 C C . ALA A 1 692 ? 16.519 -3.004 -28.349 1.00 89.38 692 ALA A C 1
ATOM 5331 O O . ALA A 1 692 ? 16.453 -3.304 -29.541 1.00 89.38 692 ALA A O 1
ATOM 5332 N N . ALA A 1 693 ? 17.552 -3.367 -27.582 1.00 90.88 693 ALA A N 1
ATOM 5333 C CA . ALA A 1 693 ? 18.681 -4.158 -28.062 1.00 90.88 693 ALA A CA 1
ATOM 5334 C C . ALA A 1 693 ? 18.425 -5.677 -28.079 1.00 90.88 693 ALA A C 1
ATOM 5336 O O . ALA A 1 693 ? 19.164 -6.396 -28.754 1.00 90.88 693 ALA A O 1
ATOM 5337 N N . ASN A 1 694 ? 17.407 -6.179 -27.367 1.00 91.69 694 ASN A N 1
ATOM 5338 C CA . ASN A 1 694 ? 17.206 -7.614 -27.144 1.00 91.69 694 ASN A CA 1
ATOM 5339 C C . ASN A 1 694 ? 15.771 -8.044 -27.485 1.00 91.69 694 ASN A C 1
ATOM 5341 O O . ASN A 1 694 ? 14.809 -7.624 -26.854 1.00 91.69 694 ASN A O 1
ATOM 5345 N N . ALA A 1 695 ? 15.614 -8.935 -28.468 1.00 88.81 695 ALA A N 1
ATOM 5346 C CA . ALA A 1 695 ? 14.292 -9.353 -28.950 1.00 88.81 695 ALA A CA 1
ATOM 5347 C C . ALA A 1 695 ? 13.464 -10.154 -27.920 1.00 88.81 695 ALA A C 1
ATOM 5349 O O . ALA A 1 695 ? 12.236 -10.167 -27.999 1.00 88.81 695 ALA A O 1
ATOM 5350 N N . ASP A 1 696 ? 14.125 -10.821 -26.971 1.00 92.25 696 ASP A N 1
ATOM 5351 C CA . ASP A 1 696 ? 13.531 -11.631 -25.897 1.00 92.25 696 ASP A CA 1
ATOM 5352 C C . ASP A 1 696 ? 13.269 -10.839 -24.604 1.00 92.25 696 ASP A C 1
ATOM 5354 O O . ASP A 1 696 ? 12.904 -11.422 -23.576 1.00 92.25 696 ASP A O 1
ATOM 5358 N N . THR A 1 697 ? 13.477 -9.522 -24.663 1.00 96.00 697 THR A N 1
ATOM 5359 C CA . THR A 1 697 ? 13.379 -8.602 -23.538 1.00 96.00 697 THR A CA 1
ATOM 5360 C C . THR A 1 697 ? 12.370 -7.507 -23.847 1.00 96.00 697 THR A C 1
ATOM 5362 O O . THR A 1 697 ? 12.382 -6.934 -24.935 1.00 96.00 697 THR A O 1
ATOM 5365 N N . LYS A 1 698 ? 11.488 -7.193 -22.895 1.00 96.62 698 LYS A N 1
ATOM 5366 C CA . LYS A 1 698 ? 10.511 -6.105 -23.052 1.00 96.62 698 LYS A CA 1
ATOM 5367 C C . LYS A 1 698 ? 10.580 -5.095 -21.928 1.00 96.62 698 LYS A C 1
ATOM 5369 O O . LYS A 1 698 ? 10.922 -5.414 -20.794 1.00 96.62 698 LYS A O 1
ATOM 5374 N N . TYR A 1 699 ? 10.251 -3.859 -22.267 1.00 95.88 699 TYR A N 1
ATOM 5375 C CA . TYR A 1 699 ? 10.159 -2.771 -21.315 1.00 95.88 699 TYR A CA 1
ATOM 5376 C C . TYR A 1 699 ? 8.754 -2.741 -20.712 1.00 95.88 699 TYR A C 1
ATOM 5378 O O . TYR A 1 699 ? 7.753 -2.726 -21.427 1.00 95.88 699 TYR A O 1
ATOM 5386 N N . CYS A 1 700 ? 8.678 -2.718 -19.387 1.00 95.75 700 CYS A N 1
ATOM 5387 C CA . CYS A 1 700 ? 7.439 -2.467 -18.659 1.00 95.75 700 CYS A CA 1
ATOM 5388 C C . CYS A 1 700 ? 7.515 -1.089 -18.007 1.00 95.75 700 CYS A C 1
ATOM 5390 O O . CYS A 1 700 ? 8.585 -0.668 -17.571 1.00 95.75 700 CYS A O 1
ATOM 5392 N N . LEU A 1 701 ? 6.379 -0.411 -17.867 1.00 90.81 701 LEU A N 1
ATOM 5393 C CA . LEU A 1 701 ? 6.322 0.928 -17.277 1.00 90.81 701 LEU A CA 1
ATOM 5394 C C . LEU A 1 701 ? 5.175 1.088 -16.275 1.00 90.81 701 LEU A C 1
ATOM 5396 O O . LEU A 1 701 ? 4.105 0.487 -16.398 1.00 90.81 701 LEU A O 1
ATOM 5400 N N . GLY A 1 702 ? 5.395 1.941 -15.274 1.00 83.62 702 GLY A N 1
ATOM 5401 C CA . GLY A 1 702 ? 4.500 2.062 -14.120 1.00 83.62 702 GLY A CA 1
ATOM 5402 C C . GLY A 1 702 ? 3.449 3.172 -14.197 1.00 83.62 702 GLY A C 1
ATOM 5403 O O . GLY A 1 702 ? 2.658 3.321 -13.256 1.00 83.62 702 GLY A O 1
ATOM 5404 N N . SER A 1 703 ? 3.453 4.006 -15.244 1.00 82.75 703 SER A N 1
ATOM 5405 C CA . SER A 1 703 ? 2.541 5.155 -15.370 1.00 82.75 703 SER A CA 1
ATOM 5406 C C . SER A 1 703 ? 2.449 5.692 -16.809 1.00 82.75 703 SER A C 1
ATOM 5408 O O . SER A 1 703 ? 3.127 5.202 -17.702 1.00 82.75 703 SER A O 1
ATOM 5410 N N . VAL A 1 704 ? 1.653 6.755 -16.992 1.00 87.62 704 VAL A N 1
ATOM 5411 C CA . VAL A 1 704 ? 1.577 7.639 -18.175 1.00 87.62 704 VAL A CA 1
ATOM 5412 C C . VAL A 1 704 ? 0.775 7.071 -19.347 1.00 87.62 704 VAL A C 1
ATOM 5414 O O . VAL A 1 704 ? -0.191 7.716 -19.753 1.00 87.62 704 VAL A O 1
ATOM 5417 N N . LEU A 1 705 ? 1.136 5.894 -19.862 1.00 92.25 705 LEU A N 1
ATOM 5418 C CA . LEU A 1 705 ? 0.504 5.316 -21.057 1.00 92.25 705 LEU A CA 1
ATOM 5419 C C . LEU A 1 705 ? -0.938 4.843 -20.820 1.00 92.25 705 LEU A C 1
ATOM 5421 O O . LEU A 1 705 ? -1.323 4.499 -19.697 1.00 92.25 705 LEU A O 1
ATOM 5425 N N . ASN A 1 706 ? -1.745 4.829 -21.882 1.00 93.56 706 ASN A N 1
ATOM 5426 C CA . ASN A 1 706 ? -3.178 4.560 -21.807 1.00 93.56 706 ASN A CA 1
ATOM 5427 C C . ASN A 1 706 ? -3.482 3.163 -21.251 1.00 93.56 706 ASN A C 1
ATOM 5429 O O . ASN A 1 706 ? -4.307 3.050 -20.348 1.00 93.56 706 ASN A O 1
ATOM 5433 N N . HIS A 1 707 ? -2.777 2.113 -21.688 1.00 95.62 707 HIS A N 1
ATOM 5434 C CA . HIS A 1 707 ? -2.987 0.760 -21.151 1.00 95.62 707 HIS A CA 1
ATOM 5435 C C . HIS A 1 707 ? -2.675 0.678 -19.644 1.00 95.62 707 HIS A C 1
ATOM 5437 O O . HIS A 1 707 ? -3.321 -0.062 -18.903 1.00 95.62 707 HIS A O 1
ATOM 5443 N N . VAL A 1 708 ? -1.738 1.492 -19.140 1.00 96.94 708 VAL A N 1
ATOM 5444 C CA . VAL A 1 708 ? -1.468 1.572 -17.698 1.00 96.94 708 VAL A CA 1
ATOM 5445 C C . VAL A 1 708 ? -2.652 2.185 -16.959 1.00 96.94 708 VAL A C 1
ATOM 5447 O O . VAL A 1 708 ? -3.048 1.677 -15.911 1.00 96.94 708 VAL A O 1
ATOM 5450 N N . LEU A 1 709 ? -3.215 3.274 -17.483 1.00 97.88 709 LEU A N 1
ATOM 5451 C CA . LEU A 1 709 ? -4.384 3.935 -16.900 1.00 97.88 709 LEU A CA 1
ATOM 5452 C C . LEU A 1 709 ? -5.624 3.028 -16.972 1.00 97.88 709 LEU A C 1
ATOM 5454 O O . LEU A 1 709 ? -6.358 2.937 -15.989 1.00 97.88 709 LEU A O 1
ATOM 5458 N N . LEU A 1 710 ? -5.796 2.305 -18.082 1.00 98.31 710 LEU A N 1
ATOM 5459 C CA . LEU A 1 710 ? -6.813 1.274 -18.283 1.00 98.31 710 LEU A CA 1
ATOM 5460 C C . LEU A 1 710 ? -6.750 0.214 -17.176 1.00 98.31 710 LEU A C 1
ATOM 5462 O O . LEU A 1 710 ? -7.737 0.033 -16.466 1.00 98.31 710 LEU A O 1
ATOM 5466 N N . HIS A 1 711 ? -5.598 -0.433 -16.963 1.00 98.69 711 HIS A N 1
ATOM 5467 C CA . HIS A 1 711 ? -5.455 -1.469 -15.930 1.00 98.69 711 HIS A CA 1
ATOM 5468 C C . HIS A 1 711 ? -5.800 -0.962 -14.521 1.00 98.69 711 HIS A C 1
ATOM 5470 O O . HIS A 1 711 ? -6.317 -1.699 -13.682 1.00 98.69 711 HIS A O 1
ATOM 5476 N N . GLN A 1 712 ? -5.536 0.319 -14.253 1.00 98.50 712 GLN A N 1
ATOM 5477 C CA . GLN A 1 712 ? -5.825 0.947 -12.965 1.00 98.50 712 GLN A CA 1
ATOM 5478 C C . GLN A 1 712 ? -7.320 1.225 -12.747 1.00 98.50 712 GLN A C 1
ATOM 5480 O O . GLN A 1 712 ? -7.724 1.434 -11.605 1.00 98.50 712 GLN A O 1
ATOM 5485 N N . THR A 1 713 ? -8.164 1.195 -13.785 1.00 98.75 713 THR A N 1
ATOM 5486 C CA . THR A 1 713 ? -9.611 1.470 -13.647 1.00 98.75 713 THR A CA 1
ATOM 5487 C C . THR A 1 713 ? -10.366 0.457 -12.793 1.00 98.75 713 THR A C 1
ATOM 5489 O O . THR A 1 713 ? -11.453 0.767 -12.308 1.00 98.75 713 THR A O 1
ATOM 5492 N N . VAL A 1 714 ? -9.757 -0.698 -12.495 1.00 98.62 714 VAL A N 1
ATOM 5493 C CA . VAL A 1 714 ? -10.261 -1.642 -11.485 1.00 98.62 714 VAL A CA 1
ATOM 5494 C C . VAL A 1 714 ? -10.528 -0.950 -10.136 1.00 98.62 714 VAL A C 1
ATOM 5496 O O . VAL A 1 714 ? -11.471 -1.306 -9.434 1.00 98.62 714 VAL A O 1
ATOM 5499 N N . ILE A 1 715 ? -9.767 0.101 -9.804 1.00 98.69 715 ILE A N 1
ATOM 5500 C CA . ILE A 1 715 ? -9.943 0.905 -8.589 1.00 98.69 715 ILE A CA 1
ATOM 5501 C C . ILE A 1 715 ? -11.305 1.608 -8.589 1.00 98.69 715 ILE A C 1
ATOM 5503 O O . ILE A 1 715 ? -12.067 1.475 -7.629 1.00 98.69 715 ILE A O 1
ATOM 5507 N N . GLY A 1 716 ? -11.607 2.371 -9.641 1.00 98.44 716 GLY A N 1
ATOM 5508 C CA . GLY A 1 716 ? -12.852 3.126 -9.758 1.00 98.44 716 GLY A CA 1
ATOM 5509 C C . GLY A 1 716 ? -14.069 2.230 -9.977 1.00 98.44 716 GLY A C 1
ATOM 5510 O O . GLY A 1 716 ? -15.109 2.482 -9.376 1.00 98.44 716 GLY A O 1
ATOM 5511 N N . GLU A 1 717 ? -13.937 1.143 -10.746 1.00 98.50 717 GLU A N 1
ATOM 5512 C CA . GLU A 1 717 ? -15.016 0.162 -10.948 1.00 98.50 717 GLU A CA 1
ATOM 5513 C C . GLU A 1 717 ? -15.439 -0.515 -9.636 1.00 98.50 717 GLU A C 1
ATOM 5515 O O . GLU A 1 717 ? -16.629 -0.700 -9.373 1.00 98.50 717 GLU A O 1
ATOM 5520 N N . GLU A 1 718 ? -14.477 -0.862 -8.777 1.00 98.25 718 GLU A N 1
ATOM 5521 C CA . GLU A 1 718 ? -14.781 -1.326 -7.422 1.00 98.25 718 GLU A CA 1
ATOM 5522 C C . GLU A 1 718 ? -15.418 -0.226 -6.586 1.00 98.25 718 GLU A C 1
ATOM 5524 O O . GLU A 1 718 ? -16.404 -0.471 -5.894 1.00 98.25 718 GLU A O 1
ATOM 5529 N N . CYS A 1 719 ? -14.855 0.982 -6.644 1.00 97.88 719 CYS A N 1
ATOM 5530 C CA . CYS A 1 719 ? -15.288 2.084 -5.803 1.00 97.88 719 CYS A CA 1
ATOM 5531 C C . CYS A 1 719 ? -16.733 2.503 -6.095 1.00 97.88 719 CYS A C 1
ATOM 5533 O O . CYS A 1 719 ? -17.468 2.774 -5.152 1.00 97.88 719 CYS A O 1
ATOM 5535 N N . ILE A 1 720 ? -17.163 2.511 -7.362 1.00 97.88 720 ILE A N 1
ATOM 5536 C CA . ILE A 1 720 ? -18.559 2.780 -7.743 1.00 97.88 720 ILE A CA 1
ATOM 5537 C C . ILE A 1 720 ? -19.486 1.767 -7.070 1.00 97.88 720 ILE A C 1
ATOM 5539 O O . ILE A 1 720 ? -20.388 2.161 -6.338 1.00 97.88 720 ILE A O 1
ATOM 5543 N N . LYS A 1 721 ? -19.212 0.465 -7.219 1.00 97.00 721 LYS A N 1
ATOM 5544 C CA . LYS A 1 721 ? -20.027 -0.596 -6.602 1.00 97.00 721 LYS A CA 1
ATOM 5545 C C . LYS A 1 721 ? -20.020 -0.523 -5.074 1.00 97.00 721 LYS A C 1
ATOM 5547 O O . LYS A 1 721 ? -21.028 -0.820 -4.440 1.00 97.00 721 LYS A O 1
ATOM 5552 N N . GLN A 1 722 ? -18.889 -0.152 -4.473 1.00 96.88 722 GLN A N 1
ATOM 5553 C CA . GLN A 1 722 ? -18.759 0.011 -3.022 1.00 96.88 722 GLN A CA 1
ATOM 5554 C C . GLN A 1 722 ? -19.562 1.210 -2.507 1.00 96.88 722 GLN A C 1
ATOM 5556 O O . GLN A 1 722 ? -20.247 1.071 -1.497 1.00 96.88 722 GLN A O 1
ATOM 5561 N N . MET A 1 723 ? -19.516 2.348 -3.206 1.00 95.94 723 MET A N 1
ATOM 5562 C CA . MET A 1 723 ? -20.297 3.552 -2.891 1.00 95.94 723 MET A CA 1
ATOM 5563 C C . MET A 1 723 ? -21.801 3.300 -3.072 1.00 95.94 723 MET A C 1
ATOM 5565 O O . MET A 1 723 ? -22.586 3.613 -2.179 1.00 95.94 723 MET A O 1
ATOM 5569 N N . GLU A 1 724 ? -22.194 2.647 -4.172 1.00 94.94 724 GLU A N 1
ATOM 5570 C CA . GLU A 1 724 ? -23.577 2.224 -4.429 1.00 94.94 724 GLU A CA 1
ATOM 5571 C C . GLU A 1 724 ? -24.099 1.297 -3.331 1.00 94.94 724 GLU A C 1
ATOM 5573 O O . GLU A 1 724 ? -25.221 1.479 -2.863 1.00 94.94 724 GLU A O 1
ATOM 5578 N N . ALA A 1 725 ? -23.288 0.323 -2.897 1.00 92.50 725 ALA A N 1
ATOM 5579 C CA . ALA A 1 725 ? -23.674 -0.585 -1.827 1.00 92.50 725 ALA A CA 1
ATOM 5580 C C . ALA A 1 725 ? -24.010 0.202 -0.555 1.00 92.50 725 ALA A C 1
ATOM 5582 O O . ALA A 1 725 ? -25.080 0.008 0.006 1.00 92.50 725 ALA A O 1
ATOM 5583 N N . ILE A 1 726 ? -23.156 1.139 -0.137 1.00 93.25 726 ILE A N 1
ATOM 5584 C CA . ILE A 1 726 ? -23.387 1.934 1.080 1.00 93.25 726 ILE A CA 1
ATOM 5585 C C . ILE A 1 726 ? -24.373 3.103 0.894 1.00 93.25 726 ILE A C 1
ATOM 5587 O O . ILE A 1 726 ? -24.589 3.857 1.841 1.00 93.25 726 ILE A O 1
ATOM 5591 N N . GLY A 1 727 ? -24.969 3.259 -0.293 1.00 94.69 727 GLY A N 1
ATOM 5592 C CA . GLY A 1 727 ? -25.942 4.312 -0.588 1.00 94.69 727 GLY A CA 1
ATOM 5593 C C . GLY A 1 727 ? -25.356 5.726 -0.599 1.00 94.69 727 GLY A C 1
ATOM 5594 O O . GLY A 1 727 ? -26.071 6.677 -0.293 1.00 94.69 727 GLY A O 1
ATOM 5595 N N . GLU A 1 728 ? -24.071 5.879 -0.925 1.00 96.12 728 GLU A N 1
ATOM 5596 C CA . GLU A 1 728 ? -23.391 7.178 -0.983 1.00 96.12 728 GLU A CA 1
ATOM 5597 C C . GLU A 1 728 ? -22.993 7.526 -2.419 1.00 96.12 728 GLU A C 1
ATOM 5599 O O . GLU A 1 728 ? -22.749 6.664 -3.261 1.00 96.12 728 GLU A O 1
ATOM 5604 N N . THR A 1 729 ? -22.904 8.820 -2.713 1.00 97.38 729 THR A N 1
ATOM 5605 C CA . THR A 1 729 ? -22.439 9.347 -4.003 1.00 97.38 729 THR A CA 1
ATOM 5606 C C . THR A 1 729 ? -21.439 10.461 -3.720 1.00 97.38 729 THR A C 1
ATOM 5608 O O . THR A 1 729 ? -21.747 11.317 -2.896 1.00 97.38 729 THR A O 1
ATOM 5611 N N . PRO A 1 730 ? -20.238 10.456 -4.329 1.00 98.06 730 PRO A N 1
ATOM 5612 C CA . PRO A 1 730 ? -19.242 11.477 -4.041 1.00 98.06 730 PRO A CA 1
ATOM 5613 C C . PRO A 1 730 ? -19.623 12.817 -4.677 1.00 98.06 730 PRO A C 1
ATOM 5615 O O . PRO A 1 730 ? -19.948 12.870 -5.862 1.00 98.06 730 PRO A O 1
ATOM 5618 N N . ASP A 1 731 ? -19.495 13.895 -3.908 1.00 98.62 731 ASP A N 1
ATOM 5619 C CA . ASP A 1 731 ? -19.572 15.276 -4.399 1.00 98.62 731 ASP A CA 1
ATOM 5620 C C . ASP A 1 731 ? -18.200 15.757 -4.886 1.00 98.62 731 ASP A C 1
ATOM 5622 O O . ASP A 1 731 ? -18.091 16.534 -5.836 1.00 98.62 731 ASP A O 1
ATOM 5626 N N . VAL A 1 732 ? -17.132 15.272 -4.243 1.00 98.69 732 VAL A N 1
ATOM 5627 C CA . VAL A 1 732 ? -15.747 15.620 -4.569 1.00 98.69 732 VAL A CA 1
ATOM 5628 C C . VAL A 1 732 ? -14.893 14.357 -4.611 1.00 98.69 732 VAL A C 1
ATOM 5630 O O . VAL A 1 732 ? -14.923 13.547 -3.687 1.00 98.69 732 VAL A O 1
ATOM 5633 N N . ILE A 1 733 ? -14.103 14.196 -5.671 1.00 98.88 733 ILE A N 1
ATOM 5634 C CA . ILE A 1 733 ? -13.126 13.117 -5.838 1.00 98.88 733 ILE A CA 1
ATOM 5635 C C . ILE A 1 733 ? -11.737 13.742 -5.891 1.00 98.88 733 ILE A C 1
ATOM 5637 O O . ILE A 1 733 ? -11.455 14.560 -6.764 1.00 98.88 733 ILE A O 1
ATOM 5641 N N . ILE A 1 734 ? -10.865 13.347 -4.970 1.00 98.81 734 ILE A N 1
ATOM 5642 C CA . ILE A 1 734 ? -9.536 13.934 -4.783 1.00 98.81 734 ILE A CA 1
ATOM 5643 C C . ILE A 1 734 ? -8.486 12.834 -4.897 1.00 98.81 734 ILE A C 1
ATOM 5645 O O . ILE A 1 734 ? -8.580 11.803 -4.233 1.00 98.81 734 ILE A O 1
ATOM 5649 N N . GLY A 1 735 ? -7.438 13.048 -5.686 1.00 97.75 735 GLY A N 1
ATOM 5650 C CA . GLY A 1 735 ? -6.297 12.136 -5.689 1.00 97.75 735 GLY A CA 1
ATOM 5651 C C . GLY A 1 735 ? -5.002 12.804 -6.107 1.00 97.75 735 GLY A C 1
ATOM 5652 O O . GLY A 1 735 ? -4.993 13.818 -6.802 1.00 97.75 735 GLY A O 1
ATOM 5653 N N . CYS A 1 736 ? -3.892 12.238 -5.643 1.00 95.50 736 CYS A N 1
ATOM 5654 C CA . CYS A 1 736 ? -2.581 12.794 -5.917 1.00 95.50 736 CYS A CA 1
ATOM 5655 C C . CYS A 1 736 ? -2.086 12.386 -7.308 1.00 95.50 736 CYS A C 1
ATOM 5657 O O . CYS A 1 736 ? -2.323 11.267 -7.777 1.00 95.50 736 CYS A O 1
ATOM 5659 N N . THR A 1 737 ? -1.358 13.274 -7.974 1.00 91.88 737 THR A N 1
ATOM 5660 C CA . THR A 1 737 ? -0.923 13.077 -9.357 1.00 91.88 737 THR A CA 1
ATOM 5661 C C . THR A 1 737 ? 0.569 13.327 -9.506 1.00 91.88 737 THR A C 1
ATOM 5663 O O . THR A 1 737 ? 1.051 14.439 -9.337 1.00 91.88 737 THR A O 1
ATOM 5666 N N . GLY A 1 738 ? 1.296 12.251 -9.823 1.00 84.06 738 GLY A N 1
ATOM 5667 C CA . GLY A 1 738 ? 2.664 12.298 -10.349 1.00 84.06 738 GLY A CA 1
ATOM 5668 C C . GLY A 1 738 ? 2.580 12.115 -11.854 1.00 84.06 738 GLY A C 1
ATOM 5669 O O . GLY A 1 738 ? 2.235 13.038 -12.561 1.00 84.06 738 GLY A O 1
ATOM 5670 N N . GLY A 1 739 ? 2.716 10.876 -12.335 1.00 86.44 739 GLY A N 1
ATOM 5671 C CA . GLY A 1 739 ? 2.334 10.523 -13.711 1.00 86.44 739 GLY A CA 1
ATOM 5672 C C . GLY A 1 739 ? 0.840 10.205 -13.904 1.00 86.44 739 GLY A C 1
ATOM 5673 O O . GLY A 1 739 ? 0.469 9.701 -14.955 1.00 86.44 739 GLY A O 1
ATOM 5674 N N . GLY A 1 740 ? -0.007 10.410 -12.887 1.00 92.69 740 GLY A N 1
ATOM 5675 C CA . GLY A 1 740 ? -1.476 10.340 -12.992 1.00 92.69 740 GLY A CA 1
ATOM 5676 C C . GLY A 1 740 ? -2.163 8.965 -12.893 1.00 92.69 740 GLY A C 1
ATOM 5677 O O . GLY A 1 740 ? -3.380 8.935 -12.742 1.00 92.69 740 GLY A O 1
ATOM 5678 N N . SER A 1 741 ? -1.450 7.831 -12.914 1.00 95.38 741 SER A N 1
ATOM 5679 C CA . SER A 1 741 ? -2.089 6.502 -13.060 1.00 95.38 741 SER A CA 1
ATOM 5680 C C . SER A 1 741 ? -3.061 6.098 -11.937 1.00 95.38 741 SER A C 1
ATOM 5682 O O . SER A 1 741 ? -4.128 5.566 -12.226 1.00 95.38 741 SER A O 1
ATOM 5684 N N . ASN A 1 742 ? -2.743 6.379 -10.665 1.00 96.00 742 ASN A N 1
ATOM 5685 C CA . ASN A 1 742 ? -3.654 6.086 -9.542 1.00 96.00 742 ASN A CA 1
ATOM 5686 C C . ASN A 1 742 ? -4.943 6.918 -9.622 1.00 96.00 742 ASN A C 1
ATOM 5688 O O . ASN A 1 742 ? -6.042 6.406 -9.421 1.00 96.00 742 ASN A O 1
ATOM 5692 N N . PHE A 1 743 ? -4.788 8.202 -9.946 1.00 97.75 743 PHE A N 1
ATOM 5693 C CA . PHE A 1 743 ? -5.885 9.147 -10.011 1.00 97.75 743 PHE A CA 1
ATOM 5694 C C . PHE A 1 743 ? -6.791 8.839 -11.198 1.00 97.75 743 PHE A C 1
ATOM 5696 O O . PHE A 1 743 ? -8.004 8.831 -11.034 1.00 97.75 743 PHE A O 1
ATOM 5703 N N . ALA A 1 744 ? -6.222 8.508 -12.359 1.00 98.12 744 ALA A N 1
ATOM 5704 C CA . ALA A 1 744 ? -6.967 8.003 -13.509 1.00 98.12 744 ALA A CA 1
ATOM 5705 C C . ALA A 1 744 ? -7.753 6.734 -13.160 1.00 98.12 744 ALA A C 1
ATOM 5707 O O . ALA A 1 744 ? -8.951 6.660 -13.418 1.00 98.12 744 ALA A O 1
ATOM 5708 N N . GLY A 1 745 ? -7.094 5.767 -12.512 1.00 98.19 745 GLY A N 1
ATOM 5709 C CA . GLY A 1 745 ? -7.717 4.509 -12.113 1.00 98.19 745 GLY A CA 1
ATOM 5710 C C . GLY A 1 745 ? -8.939 4.692 -11.220 1.00 98.19 745 GLY A C 1
ATOM 5711 O O . GLY A 1 745 ? -9.942 4.003 -11.397 1.00 98.19 745 GLY A O 1
ATOM 5712 N N . LEU A 1 746 ? -8.889 5.653 -10.293 1.00 98.56 746 LEU A N 1
ATOM 5713 C CA . LEU A 1 746 ? -10.055 6.014 -9.493 1.00 98.56 746 LEU A CA 1
ATOM 5714 C C . LEU A 1 746 ? -11.073 6.826 -10.306 1.00 98.56 746 LEU A C 1
ATOM 5716 O O . LEU A 1 746 ? -12.243 6.471 -10.333 1.00 98.56 746 LEU A O 1
ATOM 5720 N N . SER A 1 747 ? -10.648 7.920 -10.940 1.00 98.56 747 SER A N 1
ATOM 5721 C CA . SER A 1 747 ? -11.539 8.964 -11.467 1.00 98.56 747 SER A CA 1
ATOM 5722 C C . SER A 1 747 ? -12.181 8.646 -12.816 1.00 98.56 747 SER A C 1
ATOM 5724 O O . SER A 1 747 ? -13.294 9.103 -13.055 1.00 98.56 747 SER A O 1
ATOM 5726 N N . PHE A 1 748 ? -11.550 7.868 -13.699 1.00 98.62 748 PHE A N 1
ATOM 5727 C CA . PHE A 1 748 ? -12.069 7.628 -15.053 1.00 98.62 748 PHE A CA 1
ATOM 5728 C C . PHE A 1 748 ? -13.439 6.942 -15.061 1.00 98.62 748 PHE A C 1
ATOM 5730 O O . PHE A 1 748 ? -14.329 7.441 -15.758 1.00 98.62 748 PHE A O 1
ATOM 5737 N N . PRO A 1 749 ? -13.679 5.884 -14.261 1.00 98.62 749 PRO A N 1
ATOM 5738 C CA . PRO A 1 749 ? -15.025 5.346 -14.095 1.00 98.62 749 PRO A CA 1
ATOM 5739 C C . PRO A 1 749 ? -16.038 6.385 -13.584 1.00 98.62 749 PRO A C 1
ATOM 5741 O O . PRO A 1 749 ? -17.178 6.391 -14.031 1.00 98.62 749 PRO A O 1
ATOM 5744 N N . PHE A 1 750 ? -15.652 7.329 -12.719 1.00 98.62 750 PHE A N 1
ATOM 5745 C CA . PHE A 1 750 ? -16.564 8.402 -12.291 1.00 98.62 750 PHE A CA 1
ATOM 5746 C C . PHE A 1 750 ? -16.786 9.473 -13.372 1.00 98.62 750 PHE A C 1
ATOM 5748 O O . PHE A 1 750 ? -17.894 9.998 -13.479 1.00 98.62 750 PHE A O 1
ATOM 5755 N N . ILE A 1 751 ? -15.792 9.766 -14.222 1.00 98.44 751 ILE A N 1
ATOM 5756 C CA . ILE A 1 751 ? -15.980 10.609 -15.417 1.00 98.44 751 ILE A CA 1
ATOM 5757 C C . ILE A 1 751 ? -17.001 9.957 -16.355 1.00 98.44 751 ILE A C 1
ATOM 5759 O O . ILE A 1 751 ? -17.868 10.656 -16.873 1.00 98.44 751 ILE A O 1
ATOM 5763 N N . ARG A 1 752 ? -16.969 8.627 -16.526 1.00 98.12 752 ARG A N 1
ATOM 5764 C CA . ARG A 1 752 ? -18.003 7.890 -17.272 1.00 98.12 752 ARG A CA 1
ATOM 5765 C C . ARG A 1 752 ? -19.394 8.141 -16.700 1.00 98.12 752 ARG A C 1
ATOM 5767 O O . ARG A 1 752 ? -20.312 8.480 -17.442 1.00 98.12 752 ARG A O 1
ATOM 5774 N N . GLU A 1 753 ? -19.570 7.980 -15.389 1.00 98.19 753 GLU A N 1
ATOM 5775 C CA . GLU A 1 753 ? -20.874 8.205 -14.753 1.00 98.19 753 GLU A CA 1
ATOM 5776 C C . GLU A 1 753 ? -21.325 9.674 -14.865 1.00 98.19 753 GLU A C 1
ATOM 5778 O O . GLU A 1 753 ? -22.519 9.932 -15.037 1.00 98.19 753 GLU A O 1
ATOM 5783 N N . LYS A 1 754 ? -20.381 10.627 -14.858 1.00 97.62 754 LYS A N 1
ATOM 5784 C CA . LYS A 1 754 ? -20.634 12.052 -15.122 1.00 97.62 754 LYS A CA 1
ATOM 5785 C C . LYS A 1 754 ? -21.080 12.320 -16.558 1.00 97.62 754 LYS A C 1
ATOM 5787 O O . LYS A 1 754 ? -22.077 13.004 -16.766 1.00 97.62 754 LYS A O 1
ATOM 5792 N N . LEU A 1 755 ? -20.401 11.740 -17.546 1.00 97.12 755 LEU A N 1
ATOM 5793 C CA . LEU A 1 755 ? -20.780 11.818 -18.963 1.00 97.12 755 LEU A CA 1
ATOM 5794 C C . LEU A 1 755 ? -22.160 11.201 -19.227 1.00 97.12 755 LEU A C 1
ATOM 5796 O O . LEU A 1 755 ? -22.920 11.712 -20.045 1.00 97.12 755 LEU A O 1
ATOM 5800 N N . ASN A 1 756 ? -22.510 10.145 -18.490 1.00 96.81 756 ASN A N 1
ATOM 5801 C CA . ASN A 1 756 ? -23.830 9.517 -18.537 1.00 96.81 756 ASN A CA 1
ATOM 5802 C C . ASN A 1 756 ? -24.920 10.309 -17.786 1.00 96.81 756 ASN A C 1
ATOM 5804 O O . ASN A 1 756 ? -26.067 9.864 -17.749 1.00 96.81 756 ASN A O 1
ATOM 5808 N N . GLY A 1 757 ? -24.584 11.440 -17.153 1.00 96.75 757 GLY A N 1
ATOM 5809 C CA . GLY A 1 757 ? -25.527 12.282 -16.412 1.00 96.75 757 GLY A CA 1
ATOM 5810 C C . GLY A 1 757 ? -26.045 11.674 -15.105 1.00 96.75 757 GLY A C 1
ATOM 5811 O O . GLY A 1 757 ? -27.062 12.132 -14.590 1.00 96.75 757 GLY A O 1
ATOM 5812 N N . LYS A 1 758 ? -25.386 10.639 -14.568 1.00 96.38 758 LYS A N 1
ATOM 5813 C CA . LYS A 1 758 ? -25.822 9.960 -13.334 1.00 96.38 758 LYS A CA 1
ATOM 5814 C C . LYS A 1 758 ? -25.330 10.649 -12.066 1.00 96.38 758 LYS A C 1
ATOM 5816 O O . LYS A 1 758 ? -26.021 10.625 -11.054 1.00 96.38 758 LYS A O 1
ATOM 5821 N N . ILE A 1 759 ? -24.138 11.236 -12.120 1.00 97.06 759 ILE A N 1
ATOM 5822 C CA . ILE A 1 759 ? -23.500 11.962 -11.016 1.00 97.06 759 ILE A CA 1
ATOM 5823 C C . ILE A 1 759 ? -22.807 13.209 -11.568 1.00 97.06 759 ILE A C 1
ATOM 5825 O O . ILE A 1 759 ? -22.589 13.312 -12.772 1.00 97.06 759 ILE A O 1
ATOM 5829 N N . ASN A 1 760 ? -22.416 14.151 -10.712 1.00 97.31 760 ASN A N 1
ATOM 5830 C CA . ASN A 1 760 ? -21.653 15.320 -11.154 1.00 97.31 760 ASN A CA 1
ATOM 5831 C C . ASN A 1 760 ? -20.613 15.778 -10.115 1.00 97.31 760 ASN A C 1
ATOM 5833 O O . ASN A 1 760 ? -20.704 16.905 -9.628 1.00 97.31 760 ASN A O 1
ATOM 5837 N N . PRO A 1 761 ? -19.630 14.930 -9.755 1.00 98.00 761 PRO A N 1
ATOM 5838 C CA . PRO A 1 761 ? -18.608 15.317 -8.797 1.00 98.00 761 PRO A CA 1
ATOM 5839 C C . PRO A 1 761 ? -17.655 16.372 -9.370 1.00 98.00 761 PRO A C 1
ATOM 5841 O O . PRO A 1 761 ? -17.381 16.424 -10.581 1.00 98.00 761 PRO A O 1
ATOM 5844 N N . VAL A 1 762 ? -17.072 17.152 -8.463 1.00 98.44 762 VAL A N 1
ATOM 5845 C CA . VAL A 1 762 ? -15.812 17.862 -8.700 1.00 98.44 762 VAL A CA 1
ATOM 5846 C C . VAL A 1 762 ? -14.681 16.837 -8.644 1.00 98.44 762 VAL A C 1
ATOM 5848 O O . VAL A 1 762 ? -14.542 16.113 -7.663 1.00 98.44 762 VAL A O 1
ATOM 5851 N N . ILE A 1 763 ? -13.873 16.752 -9.698 1.00 98.69 763 ILE A N 1
ATOM 5852 C CA . ILE A 1 763 ? -12.762 15.799 -9.802 1.00 98.69 763 ILE A CA 1
ATOM 5853 C C . ILE A 1 763 ? -11.460 16.596 -9.771 1.00 98.69 763 ILE A C 1
ATOM 5855 O O . ILE A 1 763 ? -11.223 17.411 -10.657 1.00 98.69 763 ILE A O 1
ATOM 5859 N N . LYS A 1 764 ? -10.633 16.376 -8.747 1.00 98.50 764 LYS A N 1
ATOM 5860 C CA . LYS A 1 764 ? -9.504 17.242 -8.391 1.00 98.50 764 LYS A CA 1
ATOM 5861 C C . LYS A 1 764 ? -8.200 16.452 -8.313 1.00 98.50 764 LYS A C 1
ATOM 5863 O O . LYS A 1 764 ? -8.015 15.612 -7.429 1.00 98.50 764 LYS A O 1
ATOM 5868 N N . ALA A 1 765 ? -7.290 16.752 -9.232 1.00 98.06 765 ALA A N 1
ATOM 5869 C CA . ALA A 1 765 ? -5.911 16.285 -9.194 1.00 98.06 765 ALA A CA 1
ATOM 5870 C C . ALA A 1 765 ? -5.073 17.162 -8.260 1.00 98.06 765 ALA A C 1
ATOM 5872 O O . ALA A 1 765 ? -5.175 18.390 -8.284 1.00 98.06 765 ALA A O 1
ATOM 5873 N N . VAL A 1 766 ? -4.228 16.530 -7.449 1.00 97.88 766 VAL A N 1
ATOM 5874 C CA . VAL A 1 766 ? -3.364 17.228 -6.493 1.00 97.88 766 VAL A CA 1
ATOM 5875 C C . VAL A 1 766 ? -1.905 16.872 -6.743 1.00 97.88 766 VAL A C 1
ATOM 5877 O O . VAL A 1 766 ? -1.497 15.723 -6.580 1.00 97.88 766 VAL A O 1
ATOM 5880 N N . GLU A 1 767 ? -1.102 17.861 -7.104 1.00 95.06 767 GLU A N 1
ATOM 5881 C CA . GLU A 1 767 ? 0.320 17.705 -7.421 1.00 95.06 767 GLU A CA 1
ATOM 5882 C C . GLU A 1 767 ? 1.216 18.451 -6.410 1.00 95.06 767 GLU A C 1
ATOM 5884 O O . GLU A 1 767 ? 0.730 19.286 -5.637 1.00 95.06 767 GLU A O 1
ATOM 5889 N N . PRO A 1 768 ? 2.525 18.151 -6.340 1.00 93.38 768 PRO A N 1
ATOM 5890 C CA . PRO A 1 768 ? 3.434 18.893 -5.472 1.00 93.38 768 PRO A CA 1
ATOM 5891 C C . PRO A 1 768 ? 3.683 20.302 -6.017 1.00 93.38 768 PRO A C 1
ATOM 5893 O O . PRO A 1 768 ? 3.985 20.477 -7.196 1.00 93.38 768 PRO A O 1
ATOM 5896 N N . ALA A 1 769 ? 3.710 21.307 -5.139 1.00 92.00 769 ALA A N 1
ATOM 5897 C CA . ALA A 1 769 ? 4.126 22.667 -5.510 1.00 92.00 769 ALA A CA 1
ATOM 5898 C C . ALA A 1 769 ? 5.570 22.748 -6.051 1.00 92.00 769 ALA A C 1
ATOM 5900 O O . ALA A 1 769 ? 5.895 23.674 -6.792 1.00 92.00 769 ALA A O 1
ATOM 5901 N N . ALA A 1 770 ? 6.412 21.764 -5.715 1.00 88.12 770 ALA A N 1
ATOM 5902 C CA . ALA A 1 770 ? 7.782 21.637 -6.209 1.00 88.12 770 ALA A CA 1
ATOM 5903 C C . ALA A 1 770 ? 7.882 21.044 -7.630 1.00 88.12 770 ALA A C 1
ATOM 5905 O O . ALA A 1 770 ? 8.883 21.264 -8.309 1.00 88.12 770 ALA A O 1
ATOM 5906 N N . CYS A 1 771 ? 6.874 20.289 -8.091 1.00 88.69 771 CYS A N 1
ATOM 5907 C CA . CYS A 1 771 ? 6.817 19.732 -9.452 1.00 88.69 771 CYS A CA 1
ATOM 5908 C C . CYS A 1 771 ? 5.402 19.870 -10.068 1.00 88.69 771 CYS A C 1
ATOM 5910 O O . CYS A 1 771 ? 4.766 18.859 -10.368 1.00 88.69 771 CYS A O 1
ATOM 5912 N N . PRO A 1 772 ? 4.880 21.100 -10.243 1.00 92.12 772 PRO A N 1
ATOM 5913 C CA . PRO A 1 772 ? 3.488 21.333 -10.615 1.00 92.12 772 PRO A CA 1
ATOM 5914 C C . PRO A 1 772 ? 3.264 21.308 -12.140 1.00 92.12 772 PRO A C 1
ATOM 5916 O O . PRO A 1 772 ? 3.102 22.345 -12.789 1.00 92.12 772 PRO A O 1
ATOM 5919 N N . SER A 1 773 ? 3.301 20.111 -12.727 1.00 92.56 773 SER A N 1
ATOM 5920 C CA . SER A 1 773 ? 3.156 19.900 -14.175 1.00 92.56 773 SER A CA 1
ATOM 5921 C C . SER A 1 773 ? 1.816 20.379 -14.752 1.00 92.56 773 SER A C 1
ATOM 5923 O O . SER A 1 773 ? 1.818 21.017 -15.800 1.00 92.56 773 SER A O 1
ATOM 5925 N N . LEU A 1 774 ? 0.684 20.130 -14.086 1.00 94.19 774 LEU A N 1
ATOM 5926 C CA . LEU A 1 774 ? -0.650 20.516 -14.563 1.00 94.19 774 LEU A CA 1
ATOM 5927 C C . LEU A 1 774 ? -0.934 22.002 -14.335 1.00 94.19 774 LEU A C 1
ATOM 5929 O O . LEU A 1 774 ? -1.463 22.668 -15.214 1.00 94.19 774 LEU A O 1
ATOM 5933 N N . THR A 1 775 ? -0.598 22.530 -13.158 1.00 94.31 775 THR A N 1
ATOM 5934 C CA . THR A 1 775 ? -0.980 23.894 -12.756 1.00 94.31 775 THR A CA 1
ATOM 5935 C C . THR A 1 775 ? -0.018 24.972 -13.248 1.00 94.31 775 THR A C 1
ATOM 5937 O O . THR A 1 775 ? -0.410 26.137 -13.310 1.00 94.31 775 THR A O 1
ATOM 5940 N N . LYS A 1 776 ? 1.233 24.620 -13.588 1.00 92.56 776 LYS A N 1
ATOM 5941 C CA . LYS A 1 776 ? 2.237 25.578 -14.094 1.00 92.56 776 LYS A CA 1
ATOM 5942 C C . LYS A 1 776 ? 3.020 25.114 -15.325 1.00 92.56 776 LYS A C 1
ATOM 5944 O O . LYS A 1 776 ? 3.794 25.905 -15.863 1.00 92.56 776 LYS A O 1
ATOM 5949 N N . GLY A 1 777 ? 2.887 23.857 -15.746 1.00 92.50 777 GLY A N 1
ATOM 5950 C CA . GLY A 1 777 ? 3.534 23.362 -16.959 1.00 92.50 777 GLY A CA 1
ATOM 5951 C C . GLY A 1 777 ? 2.837 23.831 -18.234 1.00 92.50 777 GLY A C 1
ATOM 5952 O O . GLY A 1 777 ? 1.857 24.573 -18.207 1.00 92.50 777 GLY A O 1
ATOM 5953 N N . VAL A 1 778 ? 3.357 23.386 -19.377 1.00 94.56 778 VAL A N 1
ATOM 5954 C CA . VAL A 1 778 ? 2.795 23.698 -20.701 1.00 94.56 778 VAL A CA 1
ATOM 5955 C C . VAL A 1 778 ? 2.197 22.451 -21.338 1.00 94.56 778 VAL A C 1
ATOM 5957 O O . VAL A 1 778 ? 2.772 21.369 -21.234 1.00 94.56 778 VAL A O 1
ATOM 5960 N N . TYR A 1 779 ? 1.071 22.592 -22.040 1.00 96.06 779 TYR A N 1
ATOM 5961 C CA . TYR A 1 779 ? 0.462 21.494 -22.792 1.00 96.06 779 TYR A CA 1
ATOM 5962 C C . TYR A 1 779 ? 1.120 21.336 -24.174 1.00 96.06 779 TYR A C 1
ATOM 5964 O O . TYR A 1 779 ? 0.707 21.934 -25.176 1.00 96.06 779 TYR A O 1
ATOM 5972 N N . ALA A 1 780 ? 2.168 20.517 -24.261 1.00 95.56 780 ALA A N 1
ATOM 5973 C CA . ALA A 1 780 ? 3.033 20.384 -25.437 1.00 95.56 780 ALA A CA 1
ATOM 5974 C C . ALA A 1 780 ? 3.328 18.918 -25.789 1.00 95.56 780 ALA A C 1
ATOM 5976 O O . ALA A 1 780 ? 3.033 18.008 -25.020 1.00 95.56 780 ALA A O 1
ATOM 5977 N N . TYR A 1 781 ? 3.845 18.691 -26.998 1.00 95.12 781 TYR A N 1
ATOM 5978 C CA . TYR A 1 781 ? 4.454 17.404 -27.327 1.00 95.12 781 TYR A CA 1
ATOM 5979 C C . TYR A 1 781 ? 5.844 17.369 -26.707 1.00 95.12 781 TYR A C 1
ATOM 5981 O O . TYR A 1 781 ? 6.655 18.247 -26.990 1.00 95.12 781 TYR A O 1
ATOM 5989 N N . ASP A 1 782 ? 6.103 16.373 -25.870 1.00 93.94 782 ASP A N 1
ATOM 5990 C CA . ASP A 1 782 ? 7.379 16.238 -25.174 1.00 93.94 782 ASP A CA 1
ATOM 5991 C C . ASP A 1 782 ? 7.742 14.767 -24.974 1.00 93.94 782 ASP A C 1
ATOM 5993 O O . ASP A 1 782 ? 6.887 13.882 -25.089 1.00 93.94 782 ASP A O 1
ATOM 5997 N N . TYR A 1 783 ? 9.015 14.509 -24.696 1.00 89.94 783 TYR A N 1
ATOM 5998 C CA . TYR A 1 783 ? 9.518 13.161 -24.464 1.00 89.94 783 TYR A CA 1
ATOM 5999 C C . TYR A 1 783 ? 9.119 12.644 -23.083 1.00 89.94 783 TYR A C 1
ATOM 6001 O O . TYR A 1 783 ? 9.019 13.395 -22.106 1.00 89.94 783 TYR A O 1
ATOM 6009 N N . GLY A 1 784 ? 8.909 11.331 -22.997 1.00 82.62 784 GLY A N 1
ATOM 6010 C CA . GLY A 1 784 ? 8.686 10.639 -21.734 1.00 82.62 784 GLY A CA 1
ATOM 6011 C C . GLY A 1 784 ? 9.965 10.430 -20.915 1.00 82.62 784 GLY A C 1
ATOM 6012 O O . GLY A 1 784 ? 9.868 10.205 -19.708 1.00 82.62 784 GLY A O 1
ATOM 6013 N N . ASP A 1 785 ? 11.134 10.538 -21.549 1.00 78.75 785 ASP A N 1
ATOM 6014 C CA . ASP A 1 785 ? 12.470 10.293 -21.002 1.00 78.75 785 ASP A CA 1
ATOM 6015 C C . ASP A 1 785 ? 13.450 11.434 -21.323 1.00 78.75 785 ASP A C 1
ATOM 6017 O O . ASP A 1 785 ? 13.237 12.215 -22.247 1.00 78.75 785 ASP A O 1
ATOM 6021 N N . THR A 1 786 ? 14.555 11.502 -20.577 1.00 77.62 786 THR A N 1
ATOM 6022 C CA . THR A 1 786 ? 15.567 12.564 -20.726 1.00 77.62 786 THR A CA 1
ATOM 6023 C C . THR A 1 786 ? 16.439 12.386 -21.976 1.00 77.62 786 THR A C 1
ATOM 6025 O O . THR A 1 786 ? 16.957 13.369 -22.495 1.00 77.62 786 THR A O 1
ATOM 6028 N N . ALA A 1 787 ? 16.616 11.163 -22.491 1.00 75.75 787 ALA A N 1
ATOM 6029 C CA . ALA A 1 787 ? 17.436 10.921 -23.682 1.00 75.75 787 ALA A CA 1
ATOM 6030 C C . ALA A 1 787 ? 16.676 11.127 -25.009 1.00 75.75 787 ALA A C 1
ATOM 6032 O O . ALA A 1 787 ? 17.292 11.066 -26.075 1.00 75.75 787 ALA A O 1
ATOM 6033 N N . GLY A 1 788 ? 15.361 11.370 -24.962 1.00 80.75 788 GLY A N 1
ATOM 6034 C CA . GLY A 1 788 ? 14.512 11.542 -26.142 1.00 80.75 788 GLY A CA 1
ATOM 6035 C C . GLY A 1 788 ? 14.333 10.258 -26.958 1.00 80.75 788 GLY A C 1
ATOM 6036 O O . GLY A 1 788 ? 14.219 10.309 -28.184 1.00 80.75 788 GLY A O 1
ATOM 6037 N N . MET A 1 789 ? 14.369 9.097 -26.298 1.00 78.88 789 MET A N 1
ATOM 6038 C CA . MET A 1 789 ? 14.239 7.784 -26.941 1.00 78.88 789 MET A CA 1
ATOM 6039 C C . MET A 1 789 ? 12.782 7.330 -27.078 1.00 78.88 789 MET A C 1
ATOM 6041 O O . MET A 1 789 ? 12.463 6.539 -27.967 1.00 78.88 789 MET A O 1
ATOM 6045 N N . THR A 1 790 ? 11.899 7.811 -26.208 1.00 84.00 790 THR A N 1
ATOM 6046 C CA . THR A 1 790 ? 10.471 7.480 -26.215 1.00 84.00 790 THR A CA 1
ATOM 6047 C C . THR A 1 790 ? 9.703 8.300 -27.255 1.00 84.00 790 THR A C 1
ATOM 6049 O O . THR A 1 790 ? 10.149 9.375 -27.661 1.00 84.00 790 THR A O 1
ATOM 6052 N N . PRO A 1 791 ? 8.523 7.833 -27.701 1.00 87.44 791 PRO A N 1
ATOM 6053 C CA . PRO A 1 791 ? 7.605 8.667 -28.466 1.00 87.44 791 PRO A CA 1
ATOM 6054 C C . PRO A 1 791 ? 7.282 9.993 -27.774 1.00 87.44 791 PRO A C 1
ATOM 6056 O O . PRO A 1 791 ? 7.145 10.047 -26.551 1.00 87.44 791 PRO A O 1
ATOM 6059 N N . LEU A 1 792 ? 7.079 11.051 -28.564 1.00 92.00 792 LEU A N 1
ATOM 6060 C CA . LEU A 1 792 ? 6.574 12.310 -28.032 1.00 92.00 792 LEU A CA 1
ATOM 6061 C C . LEU A 1 792 ? 5.099 12.144 -27.714 1.00 92.00 792 LEU A C 1
ATOM 6063 O O . LEU A 1 792 ? 4.296 11.758 -28.567 1.00 92.00 792 LEU A O 1
ATOM 6067 N N . MET A 1 793 ? 4.727 12.516 -26.502 1.00 93.12 793 MET A N 1
ATOM 6068 C CA . MET A 1 793 ? 3.353 12.463 -26.041 1.00 93.12 793 MET A CA 1
ATOM 6069 C C . MET A 1 793 ? 2.823 13.877 -25.836 1.00 93.12 793 MET A C 1
ATOM 6071 O O . MET A 1 793 ? 3.543 14.756 -25.362 1.00 93.12 793 MET A O 1
ATOM 6075 N N . LYS A 1 794 ? 1.556 14.113 -26.192 1.00 95.44 794 LYS A N 1
ATOM 6076 C CA . LYS A 1 794 ? 0.902 15.402 -25.948 1.00 95.44 794 LYS A CA 1
ATOM 6077 C C . LYS A 1 794 ? 0.444 15.467 -24.491 1.00 95.44 794 LYS A C 1
ATOM 6079 O O . LYS A 1 794 ? -0.571 14.872 -24.133 1.00 95.44 794 LYS A O 1
ATOM 6084 N N . MET A 1 795 ? 1.189 16.184 -23.656 1.00 95.69 795 MET A N 1
ATOM 6085 C CA . MET A 1 795 ? 0.977 16.227 -22.209 1.00 95.69 795 MET A CA 1
ATOM 6086 C C . MET A 1 795 ? 1.304 17.589 -21.602 1.00 95.69 795 MET A C 1
ATOM 6088 O O . MET A 1 795 ? 1.997 18.407 -22.204 1.00 95.69 795 MET A O 1
ATOM 6092 N N . HIS A 1 796 ? 0.801 17.826 -20.393 1.00 96.50 796 HIS A N 1
ATOM 6093 C CA . HIS A 1 796 ? 1.334 18.867 -19.524 1.00 96.50 796 HIS A CA 1
ATOM 6094 C C . HIS A 1 796 ? 2.734 18.472 -19.064 1.00 96.50 796 HIS A C 1
ATOM 6096 O O . HIS A 1 796 ? 2.926 17.352 -18.589 1.00 96.50 796 HIS A O 1
ATOM 6102 N N . THR A 1 797 ? 3.704 19.368 -19.234 1.00 94.12 797 THR A N 1
ATOM 6103 C CA . THR A 1 797 ? 5.119 19.094 -18.961 1.00 94.12 797 THR A CA 1
ATOM 6104 C C . THR A 1 797 ? 5.846 20.303 -18.369 1.00 94.12 797 THR A C 1
ATOM 6106 O O . THR A 1 797 ? 5.555 21.452 -18.712 1.00 94.12 797 THR A O 1
ATOM 6109 N N . LEU A 1 798 ? 6.826 20.033 -17.502 1.00 92.00 798 LEU A N 1
ATOM 6110 C CA . LEU A 1 798 ? 7.862 20.977 -17.053 1.00 92.00 798 LEU A CA 1
ATOM 6111 C C . LEU A 1 798 ? 9.137 20.915 -17.930 1.00 92.00 798 LEU A C 1
ATOM 6113 O O . LEU A 1 798 ? 10.129 21.588 -17.645 1.00 92.00 798 LEU A O 1
ATOM 6117 N N . GLY A 1 799 ? 9.108 20.109 -18.996 1.00 91.44 799 GLY A N 1
ATOM 6118 C CA . GLY A 1 799 ? 10.222 19.761 -19.880 1.00 91.44 799 GLY A CA 1
ATOM 6119 C C . GLY A 1 799 ? 10.946 18.483 -19.436 1.00 91.44 799 GLY A C 1
ATOM 6120 O O . GLY A 1 799 ? 11.198 18.303 -18.247 1.00 91.44 799 GLY A O 1
ATOM 6121 N N . HIS A 1 800 ? 11.294 17.601 -20.377 1.00 88.31 800 HIS A N 1
ATOM 6122 C CA . HIS A 1 800 ? 11.958 16.301 -20.129 1.00 88.31 800 HIS A CA 1
ATOM 6123 C C . HIS A 1 800 ? 13.344 16.368 -19.460 1.00 88.31 800 HIS A C 1
ATOM 6125 O O . HIS A 1 800 ? 13.824 15.371 -18.912 1.00 88.31 800 HIS A O 1
ATOM 6131 N N . ASP A 1 801 ? 13.960 17.549 -19.458 1.00 85.62 801 ASP A N 1
ATOM 6132 C CA . ASP A 1 801 ? 15.218 17.844 -18.765 1.00 85.62 801 ASP A CA 1
ATOM 6133 C C . ASP A 1 801 ? 15.013 18.342 -17.324 1.00 85.62 801 ASP A C 1
ATOM 6135 O O . ASP A 1 801 ? 15.982 18.618 -16.609 1.00 85.62 801 ASP A O 1
ATOM 6139 N N . PHE A 1 802 ? 13.764 18.476 -16.872 1.00 84.06 802 PHE A N 1
ATOM 6140 C CA . PHE A 1 802 ? 13.462 18.912 -15.518 1.00 84.06 802 PHE A CA 1
ATOM 6141 C C . PHE A 1 802 ? 13.902 17.856 -14.500 1.00 84.06 802 PHE A C 1
ATOM 6143 O O . PHE A 1 802 ? 13.433 16.717 -14.498 1.00 84.06 802 PHE A O 1
ATOM 6150 N N . ILE A 1 803 ? 14.776 18.263 -13.579 1.00 77.75 803 ILE A N 1
ATOM 6151 C CA . ILE A 1 803 ? 15.232 17.436 -12.463 1.00 77.75 803 ILE A CA 1
ATOM 6152 C C . ILE A 1 803 ? 14.697 18.056 -11.166 1.00 77.75 803 ILE A C 1
ATOM 6154 O O . ILE A 1 803 ? 15.103 19.169 -10.818 1.00 77.75 803 ILE A O 1
ATOM 6158 N N . PRO A 1 804 ? 13.812 17.354 -10.436 1.00 75.88 804 PRO A N 1
ATOM 6159 C CA . PRO A 1 804 ? 13.341 17.793 -9.129 1.00 75.88 804 PRO A CA 1
ATOM 6160 C C . PRO A 1 804 ? 14.483 17.973 -8.133 1.00 75.88 804 PRO A C 1
ATOM 6162 O O . PRO A 1 804 ? 15.469 17.235 -8.161 1.00 75.88 804 PRO A O 1
ATOM 6165 N N . ASP A 1 805 ? 14.310 18.899 -7.193 1.00 77.81 805 ASP A N 1
ATOM 6166 C CA . ASP A 1 805 ? 15.300 19.120 -6.145 1.00 77.81 805 ASP A CA 1
ATOM 6167 C C . ASP A 1 805 ? 15.472 17.867 -5.249 1.00 77.81 805 ASP A C 1
ATOM 6169 O O . ASP A 1 805 ? 14.470 17.265 -4.834 1.00 77.81 805 ASP A O 1
ATOM 6173 N N . PRO A 1 806 ? 16.712 17.461 -4.906 1.00 67.94 806 PRO A N 1
ATOM 6174 C CA . PRO A 1 806 ? 16.975 16.302 -4.049 1.00 67.94 806 PRO A CA 1
ATOM 6175 C C . PRO A 1 806 ? 16.331 16.367 -2.655 1.00 67.94 806 PRO A C 1
ATOM 6177 O O . PRO A 1 806 ? 16.091 15.321 -2.043 1.00 67.94 806 PRO A O 1
ATOM 6180 N N . ILE A 1 807 ? 16.052 17.569 -2.140 1.00 69.94 807 ILE A N 1
ATOM 6181 C CA . ILE A 1 807 ? 15.458 17.789 -0.814 1.00 69.94 807 ILE A CA 1
ATOM 6182 C C . ILE A 1 807 ? 13.953 17.460 -0.817 1.00 69.94 807 ILE A C 1
ATOM 6184 O O . ILE A 1 807 ? 13.384 17.123 0.230 1.00 69.94 807 ILE A O 1
ATOM 6188 N N . HIS A 1 808 ? 13.307 17.466 -1.990 1.00 77.31 808 HIS A N 1
ATOM 6189 C CA . HIS A 1 808 ? 11.881 17.167 -2.135 1.00 77.31 808 HIS A CA 1
ATOM 6190 C C . HIS A 1 808 ? 11.550 15.752 -1.656 1.00 77.31 808 HIS A C 1
ATOM 6192 O O . HIS A 1 808 ? 11.955 14.756 -2.259 1.00 77.31 808 HIS A O 1
ATOM 6198 N N . SER A 1 809 ? 10.775 15.641 -0.582 1.00 74.69 809 SER A N 1
ATOM 6199 C CA . SER A 1 809 ? 10.503 14.376 0.112 1.00 74.69 809 SER A CA 1
ATOM 6200 C C . SER A 1 809 ? 9.075 13.860 -0.109 1.00 74.69 809 SER A C 1
ATOM 6202 O O . SER A 1 809 ? 8.773 12.739 0.306 1.00 74.69 809 SER A O 1
ATOM 6204 N N . GLY A 1 810 ? 8.233 14.628 -0.818 1.00 69.31 810 GLY A N 1
ATOM 6205 C CA . GLY A 1 810 ? 6.829 14.311 -1.124 1.00 69.31 810 GLY A CA 1
ATOM 6206 C C . GLY A 1 810 ? 6.589 13.309 -2.266 1.00 69.31 810 GLY A C 1
ATOM 6207 O O . GLY A 1 810 ? 5.446 12.967 -2.551 1.00 69.31 810 GLY A O 1
ATOM 6208 N N . GLY A 1 811 ? 7.633 12.818 -2.941 1.00 81.25 811 GLY A N 1
ATOM 6209 C CA . GLY A 1 811 ? 7.464 11.966 -4.129 1.00 81.25 811 GLY A CA 1
ATOM 6210 C C . GLY A 1 811 ? 6.948 12.758 -5.339 1.00 81.25 811 GLY A C 1
ATOM 6211 O O . GLY A 1 811 ? 7.266 13.932 -5.469 1.00 81.25 811 GLY A O 1
ATOM 6212 N N . LEU A 1 812 ? 6.197 12.126 -6.250 1.00 81.44 812 LEU A N 1
ATOM 6213 C CA . LEU A 1 812 ? 5.554 12.803 -7.401 1.00 81.44 812 LEU A CA 1
ATOM 6214 C C . LEU A 1 812 ? 6.530 13.642 -8.263 1.00 81.44 812 LEU A C 1
ATOM 6216 O O . LEU A 1 812 ? 6.312 14.811 -8.542 1.00 81.44 812 LEU A O 1
ATOM 6220 N N . ARG A 1 813 ? 7.643 13.017 -8.655 1.00 83.12 813 ARG A N 1
ATOM 6221 C CA . ARG A 1 813 ? 8.828 13.661 -9.253 1.00 83.12 813 ARG A CA 1
ATOM 6222 C C . ARG A 1 813 ? 8.877 13.658 -10.788 1.00 83.12 813 ARG A C 1
ATOM 6224 O O . ARG A 1 813 ? 9.897 14.029 -11.356 1.00 83.12 813 ARG A O 1
ATOM 6231 N N . TYR A 1 814 ? 7.845 13.149 -11.453 1.00 84.56 814 TYR A N 1
ATOM 6232 C CA . TYR A 1 814 ? 7.843 13.052 -12.914 1.00 84.56 814 TYR A CA 1
ATOM 6233 C C . TYR A 1 814 ? 7.597 14.436 -13.534 1.00 84.56 814 TYR A C 1
ATOM 6235 O O . TYR A 1 814 ? 6.829 15.216 -12.979 1.00 84.56 814 TYR A O 1
ATOM 6243 N N . HIS A 1 815 ? 8.275 14.758 -14.640 1.00 87.62 815 HIS A N 1
ATOM 6244 C CA . HIS A 1 815 ? 8.198 16.083 -15.272 1.00 87.62 815 HIS A CA 1
ATOM 6245 C C . HIS A 1 815 ? 6.895 16.303 -16.044 1.00 87.62 815 HIS A C 1
ATOM 6247 O O . HIS A 1 815 ? 6.483 17.449 -16.227 1.00 87.62 815 HIS A O 1
ATOM 6253 N N . GLY A 1 816 ? 6.284 15.215 -16.516 1.00 90.06 816 GLY A N 1
ATOM 6254 C CA . GLY A 1 816 ? 5.065 15.223 -17.311 1.00 90.06 816 GLY A CA 1
ATOM 6255 C C . GLY A 1 816 ? 3.849 14.676 -16.567 1.00 90.06 816 GLY A C 1
ATOM 6256 O O . GLY A 1 816 ? 3.949 14.098 -15.488 1.00 90.06 816 GLY A O 1
ATOM 6257 N N . MET A 1 817 ? 2.684 14.802 -17.190 1.00 94.50 817 MET A N 1
ATOM 6258 C CA . MET A 1 817 ? 1.442 14.159 -16.761 1.00 94.50 817 MET A CA 1
ATOM 6259 C C . MET A 1 817 ? 0.984 13.143 -17.813 1.00 94.50 817 MET A C 1
ATOM 6261 O O . MET A 1 817 ? 1.286 13.300 -18.992 1.00 94.50 817 MET A O 1
ATOM 6265 N N . ALA A 1 818 ? 0.222 12.111 -17.431 1.00 95.50 818 ALA A N 1
ATOM 6266 C CA . ALA A 1 818 ? -0.356 11.190 -18.417 1.00 95.50 818 ALA A CA 1
ATOM 6267 C C . ALA A 1 818 ? -1.082 11.966 -19.542 1.00 95.50 818 ALA A C 1
ATOM 6269 O O . ALA A 1 818 ? -1.868 12.870 -19.226 1.00 95.50 818 ALA A O 1
ATOM 6270 N N . PRO A 1 819 ? -0.878 11.630 -20.831 1.00 95.75 819 PRO A N 1
ATOM 6271 C CA . PRO A 1 819 ? -1.503 12.338 -21.949 1.00 95.75 819 PRO A CA 1
ATOM 6272 C C . PRO A 1 819 ? -3.019 12.358 -21.843 1.00 95.75 819 PRO A C 1
ATOM 6274 O O . PRO A 1 819 ? -3.642 13.397 -22.039 1.00 95.75 819 PRO A O 1
ATOM 6277 N N . LEU A 1 820 ? -3.614 11.232 -21.438 1.00 96.56 820 LEU A N 1
ATOM 6278 C CA . LEU A 1 820 ? -5.057 11.140 -21.266 1.00 96.56 820 LEU A CA 1
ATOM 6279 C C . LEU A 1 820 ? -5.558 11.980 -20.083 1.00 96.56 820 LEU A C 1
ATOM 6281 O O . LEU A 1 820 ? -6.609 12.595 -20.206 1.00 96.56 820 LEU A O 1
ATOM 6285 N N . ILE A 1 821 ? -4.794 12.088 -18.985 1.00 97.38 821 ILE A N 1
ATOM 6286 C CA . ILE A 1 821 ? -5.112 13.014 -17.880 1.00 97.38 821 ILE A CA 1
ATOM 6287 C C . ILE A 1 821 ? -5.023 14.470 -18.345 1.00 97.38 821 ILE A C 1
ATOM 6289 O O . ILE A 1 821 ? -5.938 15.249 -18.102 1.00 97.38 821 ILE A O 1
ATOM 6293 N N . SER A 1 822 ? -3.952 14.825 -19.056 1.00 97.69 822 SER A N 1
ATOM 6294 C CA . SER A 1 822 ? -3.778 16.169 -19.619 1.00 97.69 822 SER A CA 1
ATOM 6295 C C . SER A 1 822 ? -4.926 16.526 -20.559 1.00 97.69 822 SER A C 1
ATOM 6297 O O . SER A 1 822 ? -5.469 17.618 -20.488 1.00 97.69 822 SER A O 1
ATOM 6299 N N . HIS A 1 823 ? -5.331 15.582 -21.406 1.00 97.69 823 HIS A N 1
ATOM 6300 C CA . HIS A 1 823 ? -6.421 15.761 -22.354 1.00 97.69 823 HIS A CA 1
ATOM 6301 C C . HIS A 1 823 ? -7.770 15.973 -21.656 1.00 97.69 823 HIS A C 1
ATOM 6303 O O . HIS A 1 823 ? -8.501 16.888 -22.016 1.00 97.69 823 HIS A O 1
ATOM 6309 N N . VAL A 1 824 ? -8.108 15.190 -20.625 1.00 97.31 824 VAL A N 1
ATOM 6310 C CA . VAL A 1 824 ? -9.383 15.386 -19.902 1.00 97.31 824 VAL A CA 1
ATOM 6311 C C . VAL A 1 824 ? -9.387 16.633 -19.015 1.00 97.31 824 VAL A C 1
ATOM 6313 O O . VAL A 1 824 ? -10.460 17.186 -18.769 1.00 97.31 824 VAL A O 1
ATOM 6316 N N . TYR A 1 825 ? -8.214 17.095 -18.573 1.00 97.75 825 TYR A N 1
ATOM 6317 C CA . TYR A 1 825 ? -8.046 18.397 -17.926 1.00 97.75 825 TYR A CA 1
ATOM 6318 C C . TYR A 1 825 ? -8.341 19.544 -18.904 1.00 97.75 825 TYR A C 1
ATOM 6320 O O . TYR A 1 825 ? -9.180 20.388 -18.602 1.00 97.75 825 TYR A O 1
ATOM 6328 N N . GLU A 1 826 ? -7.777 19.510 -20.116 1.00 97.62 826 GLU A N 1
ATOM 6329 C CA . GLU A 1 826 ? -8.056 20.501 -21.174 1.00 97.62 826 GLU A CA 1
ATOM 6330 C C . GLU A 1 826 ? -9.525 20.514 -21.620 1.00 97.62 826 GLU A C 1
ATOM 6332 O O . GLU A 1 826 ? -10.073 21.555 -21.974 1.00 97.62 826 GLU A O 1
ATOM 6337 N N . LEU A 1 827 ? -10.194 19.358 -21.583 1.00 97.06 827 LEU A N 1
ATOM 6338 C CA . LEU A 1 827 ? -11.629 19.256 -21.862 1.00 97.06 827 LEU A CA 1
ATOM 6339 C C . LEU A 1 827 ? -12.519 19.742 -20.701 1.00 97.06 827 LEU A C 1
ATOM 6341 O O . LEU A 1 827 ? -13.740 19.782 -20.856 1.00 97.06 827 LEU A O 1
ATOM 6345 N N . GLY A 1 828 ? -11.945 20.100 -19.548 1.00 96.81 828 GLY A N 1
ATOM 6346 C CA . GLY A 1 828 ? -12.676 20.631 -18.396 1.00 96.81 828 GLY A CA 1
ATOM 6347 C C . GLY A 1 828 ? -13.405 19.580 -17.550 1.00 96.81 828 GLY A C 1
ATOM 6348 O O . GLY A 1 828 ? -14.320 19.921 -16.801 1.00 96.81 828 GLY A O 1
ATOM 6349 N N . PHE A 1 829 ? -13.034 18.296 -17.642 1.00 97.38 829 PHE A N 1
ATOM 6350 C CA . PHE A 1 829 ? -13.652 17.239 -16.822 1.00 97.38 829 PHE A CA 1
ATOM 6351 C C . PHE A 1 829 ? -13.112 17.169 -15.391 1.00 97.38 829 PHE A C 1
ATOM 6353 O O . PHE A 1 829 ? -13.756 16.571 -14.525 1.00 97.38 829 PHE A O 1
ATOM 6360 N N . MET A 1 830 ? -11.954 17.778 -15.145 1.00 97.31 830 MET A N 1
ATOM 6361 C CA . MET A 1 830 ? -11.268 17.803 -13.859 1.00 97.31 830 MET A CA 1
ATOM 6362 C C . MET A 1 830 ? -10.554 19.139 -13.648 1.00 97.31 830 MET A C 1
ATOM 6364 O O . MET A 1 830 ? -10.241 19.841 -14.605 1.00 97.31 830 MET A O 1
ATOM 6368 N N . GLU A 1 831 ? -10.248 19.446 -12.395 1.00 97.88 831 GLU A N 1
ATOM 6369 C CA . GLU A 1 831 ? -9.398 20.563 -11.993 1.00 97.88 831 GLU A CA 1
ATOM 6370 C C . GLU A 1 831 ? -8.097 20.062 -11.355 1.00 97.88 831 GLU A C 1
ATOM 6372 O O . GLU A 1 831 ? -7.962 18.884 -11.011 1.00 97.88 831 GLU A O 1
ATOM 6377 N N . ALA A 1 832 ? -7.123 20.958 -11.208 1.00 97.62 832 ALA A N 1
ATOM 6378 C CA . ALA A 1 832 ? -5.820 20.648 -10.641 1.00 97.62 832 ALA A CA 1
ATOM 6379 C C . ALA A 1 832 ? -5.422 21.698 -9.603 1.00 97.62 832 ALA A C 1
ATOM 6381 O O . ALA A 1 832 ? -5.724 22.883 -9.753 1.00 97.62 832 ALA A O 1
ATOM 6382 N N . MET A 1 833 ? -4.721 21.267 -8.558 1.00 97.06 833 MET A N 1
ATOM 6383 C CA . MET A 1 833 ? -4.126 22.155 -7.563 1.00 97.06 833 MET A CA 1
ATOM 6384 C C . MET A 1 833 ? -2.749 21.650 -7.132 1.00 97.06 833 MET A C 1
ATOM 6386 O O . MET A 1 833 ? -2.496 20.445 -7.134 1.00 97.06 833 MET A O 1
ATOM 6390 N N . ALA A 1 834 ? -1.888 22.566 -6.695 1.00 95.69 834 ALA A N 1
ATOM 6391 C CA . ALA A 1 834 ? -0.569 22.239 -6.169 1.00 95.69 834 ALA A CA 1
ATOM 6392 C C . ALA A 1 834 ? -0.464 22.573 -4.673 1.00 95.69 834 ALA A C 1
ATOM 6394 O O . ALA A 1 834 ? -0.893 23.651 -4.251 1.00 95.69 834 ALA A O 1
ATOM 6395 N N . ILE A 1 835 ? 0.101 21.663 -3.870 1.00 95.62 835 ILE A N 1
ATOM 6396 C CA . ILE A 1 835 ? 0.244 21.832 -2.409 1.00 95.62 835 ILE A CA 1
ATOM 6397 C C . ILE A 1 835 ? 1.722 21.697 -1.984 1.00 95.62 835 ILE A C 1
ATOM 6399 O O . ILE A 1 835 ? 2.420 20.818 -2.501 1.00 95.62 835 ILE A O 1
ATOM 6403 N N . PRO A 1 836 ? 2.231 22.556 -1.073 1.00 94.69 836 PRO A N 1
ATOM 6404 C CA . PRO A 1 836 ? 3.574 22.428 -0.497 1.00 94.69 836 PRO A CA 1
ATOM 6405 C C . PRO A 1 836 ? 3.733 21.187 0.396 1.00 94.69 836 PRO A C 1
ATOM 6407 O O . PRO A 1 836 ? 2.776 20.718 1.016 1.00 94.69 836 PRO A O 1
ATOM 6410 N N . GLN A 1 837 ? 4.948 20.641 0.488 1.00 93.94 837 GLN A N 1
ATOM 6411 C CA . GLN A 1 837 ? 5.168 19.358 1.165 1.00 93.94 837 GLN A CA 1
ATOM 6412 C C . GLN A 1 837 ? 4.987 19.438 2.684 1.00 93.94 837 GLN A C 1
ATOM 6414 O O . GLN A 1 837 ? 4.505 18.472 3.273 1.00 93.94 837 GLN A O 1
ATOM 6419 N N . ILE A 1 838 ? 5.306 20.569 3.324 1.00 95.88 838 ILE A N 1
ATOM 6420 C CA . ILE A 1 838 ? 5.118 20.727 4.774 1.00 95.88 838 ILE A CA 1
ATOM 6421 C C . ILE A 1 838 ? 3.641 20.545 5.130 1.00 95.88 838 ILE A C 1
ATOM 6423 O O . ILE A 1 838 ? 3.314 19.774 6.030 1.00 95.88 838 ILE A O 1
ATOM 6427 N N . GLU A 1 839 ? 2.743 21.191 4.389 1.00 97.31 839 GLU A N 1
ATOM 6428 C CA . GLU A 1 839 ? 1.302 21.039 4.589 1.00 97.31 839 GLU A CA 1
ATOM 6429 C C . GLU A 1 839 ? 0.837 19.599 4.337 1.00 97.31 839 GLU A C 1
ATOM 6431 O O . GLU A 1 839 ? 0.050 19.045 5.109 1.00 97.31 839 GLU A O 1
ATOM 6436 N N . CYS A 1 840 ? 1.364 18.961 3.290 1.00 97.44 840 CYS A N 1
ATOM 6437 C CA . CYS A 1 840 ? 1.062 17.566 2.984 1.00 97.44 840 CYS A CA 1
ATOM 6438 C C . CYS A 1 840 ? 1.402 16.646 4.167 1.00 97.44 840 CYS A C 1
ATOM 6440 O O . CYS A 1 840 ? 0.562 15.858 4.611 1.00 97.44 840 CYS A O 1
ATOM 6442 N N . PHE A 1 841 ? 2.598 16.782 4.745 1.00 97.81 841 PHE A N 1
ATOM 6443 C CA . PHE A 1 841 ? 3.010 15.983 5.900 1.00 97.81 841 PHE A CA 1
ATOM 6444 C C . PHE A 1 841 ? 2.281 16.370 7.195 1.00 97.81 841 PHE A C 1
ATOM 6446 O O . PHE A 1 841 ? 1.976 15.484 7.993 1.00 97.81 841 PHE A O 1
ATOM 6453 N N . GLN A 1 842 ? 1.900 17.637 7.390 1.00 98.25 842 GLN A N 1
ATOM 6454 C CA . GLN A 1 842 ? 1.011 18.033 8.493 1.00 98.25 842 GLN A CA 1
ATOM 6455 C C . GLN A 1 842 ? -0.333 17.297 8.414 1.00 98.25 842 GLN A C 1
ATOM 6457 O O . GLN A 1 842 ? -0.796 16.739 9.414 1.00 98.25 842 GLN A O 1
ATOM 6462 N N . GLY A 1 843 ? -0.937 17.248 7.223 1.00 98.25 843 GLY A N 1
ATOM 6463 C CA . GLY A 1 843 ? -2.151 16.474 6.972 1.00 98.25 843 GLY A CA 1
ATOM 6464 C C . GLY A 1 843 ? -1.938 14.976 7.191 1.00 98.25 843 GLY A C 1
ATOM 6465 O O . GLY A 1 843 ? -2.756 14.315 7.827 1.00 98.25 843 GLY A O 1
ATOM 6466 N N . ALA A 1 844 ? -0.795 14.446 6.754 1.00 97.88 844 ALA A N 1
ATOM 6467 C CA . ALA A 1 844 ? -0.431 13.047 6.947 1.00 97.88 844 ALA A CA 1
ATOM 6468 C C . ALA A 1 844 ? -0.300 12.657 8.427 1.00 97.88 844 ALA A C 1
ATOM 6470 O O . ALA A 1 844 ? -0.725 11.568 8.801 1.00 97.88 844 ALA A O 1
ATOM 6471 N N . ILE A 1 845 ? 0.252 13.530 9.279 1.00 98.31 845 ILE A N 1
ATOM 6472 C CA . ILE A 1 845 ? 0.331 13.295 10.728 1.00 98.31 845 ILE A CA 1
ATOM 6473 C C . ILE A 1 845 ? -1.060 13.301 11.366 1.00 98.31 845 ILE A C 1
ATOM 6475 O O . ILE A 1 845 ? -1.341 12.445 12.206 1.00 98.31 845 ILE A O 1
ATOM 6479 N N . GLN A 1 846 ? -1.945 14.221 10.967 1.00 98.44 846 GLN A N 1
ATOM 6480 C CA . GLN A 1 846 ? -3.337 14.217 11.434 1.00 98.44 846 GLN A CA 1
ATOM 6481 C C . GLN A 1 846 ? -4.053 12.926 11.028 1.00 98.44 846 GLN A C 1
ATOM 6483 O O . GLN A 1 846 ? -4.683 12.281 11.866 1.00 98.44 846 GLN A O 1
ATOM 6488 N N . PHE A 1 847 ? -3.902 12.512 9.768 1.00 98.38 847 PHE A N 1
ATOM 6489 C CA . PHE A 1 847 ? -4.469 11.271 9.248 1.00 98.38 847 PHE A CA 1
ATOM 6490 C C . PHE A 1 847 ? -3.923 10.045 9.989 1.00 98.38 847 PHE A C 1
ATOM 6492 O O . PHE A 1 847 ? -4.699 9.248 10.499 1.00 98.38 847 PHE A O 1
ATOM 6499 N N . ALA A 1 848 ? -2.603 9.925 10.142 1.00 97.62 848 ALA A N 1
ATOM 6500 C CA . ALA A 1 848 ? -1.987 8.781 10.809 1.00 97.62 848 ALA A CA 1
ATOM 6501 C C . ALA A 1 848 ? -2.386 8.672 12.288 1.00 97.62 848 ALA A C 1
ATOM 6503 O O . ALA A 1 848 ? -2.662 7.577 12.769 1.00 97.62 848 ALA A O 1
ATOM 6504 N N . ARG A 1 849 ? -2.469 9.796 13.010 1.00 97.56 849 ARG A N 1
ATOM 6505 C CA . ARG A 1 849 ? -2.884 9.809 14.425 1.00 97.56 849 ARG A CA 1
ATOM 6506 C C . ARG A 1 849 ? -4.374 9.546 14.623 1.00 97.56 849 ARG A C 1
ATOM 6508 O O . ARG A 1 849 ? -4.752 9.040 15.672 1.00 97.56 849 ARG A O 1
ATOM 6515 N N . SER A 1 850 ? -5.212 9.913 13.654 1.00 97.06 850 SER A N 1
ATOM 6516 C CA . SER A 1 850 ? -6.659 9.695 13.741 1.00 97.06 850 SER A CA 1
ATOM 6517 C C . SER A 1 850 ? -7.068 8.320 13.224 1.00 97.06 850 SER A C 1
ATOM 6519 O O . SER A 1 850 ? -7.841 7.647 13.892 1.00 97.06 850 SER A O 1
ATOM 6521 N N . GLU A 1 851 ? -6.547 7.876 12.081 1.00 95.00 851 GLU A N 1
ATOM 6522 C CA . GLU A 1 851 ? -6.975 6.648 11.396 1.00 95.00 851 GLU A CA 1
ATOM 6523 C C . GLU A 1 851 ? -6.018 5.457 11.588 1.00 95.00 851 GLU A C 1
ATOM 6525 O O . GLU A 1 851 ? -6.380 4.327 11.271 1.00 95.00 851 GLU A O 1
ATOM 6530 N N . GLY A 1 852 ? -4.809 5.674 12.115 1.00 92.38 852 GLY A N 1
ATOM 6531 C CA . GLY A 1 852 ? -3.828 4.618 12.407 1.00 92.38 852 GLY A CA 1
ATOM 6532 C C . GLY A 1 852 ? -3.007 4.133 11.204 1.00 92.38 852 GLY A C 1
ATOM 6533 O O . GLY A 1 852 ? -2.101 3.319 11.369 1.00 92.38 852 GLY A O 1
ATOM 6534 N N . LEU A 1 853 ? -3.283 4.636 9.997 1.00 94.00 853 LEU A N 1
ATOM 6535 C CA . LEU A 1 853 ? -2.553 4.294 8.775 1.00 94.00 853 LEU A CA 1
ATOM 6536 C C . LEU A 1 853 ? -1.501 5.360 8.457 1.00 94.00 853 LEU A C 1
ATOM 6538 O O . LEU A 1 853 ? -1.826 6.541 8.355 1.00 94.00 853 LEU A O 1
ATOM 6542 N N . ILE A 1 854 ? -0.253 4.945 8.228 1.00 97.19 854 ILE A N 1
ATOM 6543 C CA . ILE A 1 854 ? 0.813 5.840 7.755 1.00 97.19 854 ILE A CA 1
ATOM 6544 C C . ILE A 1 854 ? 0.761 5.879 6.219 1.00 97.19 854 ILE A C 1
ATOM 6546 O O . ILE A 1 854 ? 1.068 4.863 5.583 1.00 97.19 854 ILE A O 1
ATOM 6550 N N . PRO A 1 855 ? 0.368 7.002 5.590 1.00 96.81 855 PRO A N 1
ATOM 6551 C CA . PRO A 1 855 ? 0.316 7.106 4.136 1.00 96.81 855 PRO A CA 1
ATOM 6552 C C . PRO A 1 855 ? 1.723 7.176 3.521 1.00 96.81 855 PRO A C 1
ATOM 6554 O O . PRO A 1 855 ? 2.678 7.612 4.157 1.00 96.81 855 PRO A O 1
ATOM 6557 N N . ALA A 1 856 ? 1.880 6.746 2.267 1.00 94.94 856 ALA A N 1
ATOM 6558 C CA . ALA A 1 856 ? 3.095 7.064 1.512 1.00 94.94 856 ALA A CA 1
ATOM 6559 C C . ALA A 1 856 ? 3.204 8.593 1.300 1.00 94.94 856 ALA A C 1
ATOM 6561 O O . ALA A 1 856 ? 2.176 9.275 1.352 1.00 94.94 856 ALA A O 1
ATOM 6562 N N . PRO A 1 857 ? 4.395 9.160 1.025 1.00 94.00 857 PRO A N 1
ATOM 6563 C CA . PRO A 1 857 ? 4.552 10.590 0.753 1.00 94.00 857 PRO A CA 1
ATOM 6564 C C . PRO A 1 857 ? 3.663 11.095 -0.389 1.00 94.00 857 PRO A C 1
ATOM 6566 O O . PRO A 1 857 ? 3.140 12.201 -0.324 1.00 94.00 857 PRO A O 1
ATOM 6569 N N . GLU A 1 858 ? 3.423 10.279 -1.413 1.00 94.12 858 GLU A N 1
ATOM 6570 C CA . GLU A 1 858 ? 2.597 10.646 -2.560 1.00 94.12 858 GLU A CA 1
ATOM 6571 C C . GLU A 1 858 ? 1.138 10.989 -2.169 1.00 94.12 858 GLU A C 1
ATOM 6573 O O . GLU A 1 858 ? 0.705 12.113 -2.437 1.00 94.12 858 GLU A O 1
ATOM 6578 N N . PRO A 1 859 ? 0.354 10.100 -1.521 1.00 96.81 859 PRO A N 1
ATOM 6579 C CA . PRO A 1 859 ? -1.030 10.383 -1.121 1.00 96.81 859 PRO A CA 1
ATOM 6580 C C . PRO A 1 859 ? -1.185 11.456 -0.034 1.00 96.81 859 PRO A C 1
ATOM 6582 O O . PRO A 1 859 ? -2.301 11.932 0.167 1.00 96.81 859 PRO A O 1
ATOM 6585 N N . THR A 1 860 ? -0.106 11.913 0.617 1.00 97.81 860 THR A N 1
ATOM 6586 C CA . THR A 1 860 ? -0.187 13.050 1.558 1.00 97.81 860 THR A CA 1
ATOM 6587 C C . THR A 1 860 ? -0.728 14.330 0.907 1.00 97.81 860 THR A C 1
ATOM 6589 O O . THR A 1 860 ? -1.422 15.102 1.564 1.00 97.81 860 THR A O 1
ATOM 6592 N N . HIS A 1 861 ? -0.515 14.506 -0.402 1.00 98.06 861 HIS A N 1
ATOM 6593 C CA . HIS A 1 861 ? -1.074 15.613 -1.180 1.00 98.06 861 HIS A CA 1
ATOM 6594 C C . HIS A 1 861 ? -2.606 15.537 -1.242 1.00 98.06 861 HIS A C 1
ATOM 6596 O O . HIS A 1 861 ? -3.298 16.515 -0.965 1.00 98.06 861 HIS A O 1
ATOM 6602 N N . ALA A 1 862 ? -3.153 14.352 -1.536 1.00 98.44 862 ALA A N 1
ATOM 6603 C CA . ALA A 1 862 ? -4.598 14.134 -1.558 1.00 98.44 862 ALA A CA 1
ATOM 6604 C C . ALA A 1 862 ? -5.218 14.302 -0.162 1.00 98.44 862 ALA A C 1
ATOM 6606 O O . ALA A 1 862 ? -6.307 14.862 -0.039 1.00 98.44 862 ALA A O 1
ATOM 6607 N N . ILE A 1 863 ? -4.504 13.877 0.888 1.00 98.69 863 ILE A N 1
ATOM 6608 C CA . ILE A 1 863 ? -4.917 14.061 2.285 1.00 98.69 863 ILE A CA 1
ATOM 6609 C C . ILE A 1 863 ? -5.005 15.547 2.633 1.00 98.69 863 ILE A C 1
ATOM 6611 O O . ILE A 1 863 ? -6.031 15.980 3.150 1.00 98.69 863 ILE A O 1
ATOM 6615 N N . ALA A 1 864 ? -3.984 16.348 2.317 1.00 98.69 864 ALA A N 1
ATOM 6616 C CA . ALA A 1 864 ? -4.019 17.787 2.581 1.00 98.69 864 ALA A CA 1
ATOM 6617 C C . ALA A 1 864 ? -5.169 18.486 1.841 1.00 98.69 864 ALA A C 1
ATOM 6619 O O . ALA A 1 864 ? -5.925 19.239 2.454 1.00 98.69 864 ALA A O 1
ATOM 6620 N N . ALA A 1 865 ? -5.377 18.176 0.558 1.00 98.75 865 ALA A N 1
ATOM 6621 C CA . ALA A 1 865 ? -6.510 18.705 -0.201 1.00 98.75 865 ALA A CA 1
ATOM 6622 C C . ALA A 1 865 ? -7.871 18.280 0.384 1.00 98.75 865 ALA A C 1
ATOM 6624 O O . ALA A 1 865 ? -8.794 19.089 0.452 1.00 98.75 865 ALA A O 1
ATOM 6625 N N . THR A 1 866 ? -7.984 17.035 0.854 1.00 98.81 866 THR A N 1
ATOM 6626 C CA . THR A 1 866 ? -9.186 16.518 1.528 1.00 98.81 866 THR A CA 1
ATOM 6627 C C . THR A 1 866 ? -9.455 17.262 2.833 1.00 98.81 866 THR A C 1
ATOM 6629 O O . THR A 1 866 ? -10.594 17.639 3.097 1.00 98.81 866 THR A O 1
ATOM 6632 N N . ILE A 1 867 ? -8.415 17.534 3.628 1.00 98.81 867 ILE A N 1
ATOM 6633 C CA . ILE A 1 867 ? -8.534 18.321 4.860 1.00 98.81 867 ILE A CA 1
ATOM 6634 C C . ILE A 1 867 ? -8.967 19.759 4.539 1.00 98.81 867 ILE A C 1
ATOM 6636 O O . ILE A 1 867 ? -9.867 20.265 5.204 1.00 98.81 867 ILE A O 1
ATOM 6640 N N . ARG A 1 868 ? -8.403 20.401 3.503 1.00 98.56 868 ARG A N 1
ATOM 6641 C CA . ARG A 1 868 ? -8.848 21.736 3.056 1.00 98.56 868 ARG A CA 1
ATOM 6642 C C . ARG A 1 868 ? -10.332 21.752 2.690 1.00 98.56 868 ARG A C 1
ATOM 6644 O O . ARG A 1 868 ? -11.061 22.612 3.172 1.00 98.56 868 ARG A O 1
ATOM 6651 N N . GLU A 1 869 ? -10.787 20.796 1.880 1.00 98.69 869 GLU A N 1
ATOM 6652 C CA . GLU A 1 869 ? -12.196 20.702 1.474 1.00 98.69 869 GLU A CA 1
ATOM 6653 C C . GLU A 1 869 ? -13.113 20.458 2.683 1.00 98.69 869 GLU A C 1
ATOM 6655 O O . GLU A 1 869 ? -14.150 21.102 2.827 1.00 98.69 869 GLU A O 1
ATOM 6660 N N . ALA A 1 870 ? -12.706 19.583 3.605 1.00 98.69 870 ALA A N 1
ATOM 6661 C CA . ALA A 1 870 ? -13.447 19.304 4.830 1.00 98.69 870 ALA A CA 1
ATOM 6662 C C . ALA A 1 870 ? -13.536 20.523 5.768 1.00 98.69 870 ALA A C 1
ATOM 6664 O O . ALA A 1 870 ? -14.578 20.748 6.389 1.00 98.69 870 ALA A O 1
ATOM 6665 N N . LEU A 1 871 ? -12.471 21.322 5.875 1.00 98.56 871 LEU A N 1
ATOM 6666 C CA . LEU A 1 871 ? -12.481 22.579 6.630 1.00 98.56 871 LEU A CA 1
ATOM 6667 C C . LEU A 1 871 ? -13.357 23.634 5.947 1.00 98.56 871 LEU A C 1
ATOM 6669 O O . LEU A 1 871 ? -14.121 24.311 6.628 1.00 98.56 871 LEU A O 1
ATOM 6673 N N . HIS A 1 872 ? -13.350 23.701 4.618 1.00 98.38 872 HIS A N 1
ATOM 6674 C CA . HIS A 1 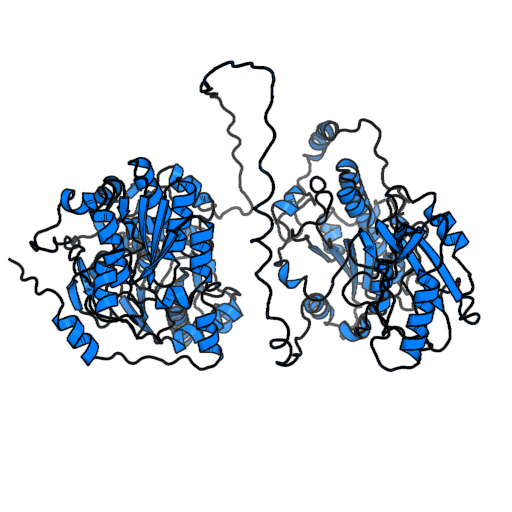872 ? -14.259 24.574 3.881 1.00 98.38 872 HIS A CA 1
ATOM 6675 C C . HIS A 1 872 ? -15.736 24.185 4.086 1.00 98.38 872 HIS A C 1
ATOM 6677 O O . HIS A 1 872 ? -16.588 25.045 4.307 1.00 98.38 872 HIS A O 1
ATOM 6683 N N . CYS A 1 873 ? -16.047 22.885 4.115 1.00 98.38 873 CYS A N 1
ATOM 6684 C CA . CYS A 1 873 ? -17.378 22.375 4.468 1.00 98.38 873 CYS A CA 1
ATOM 6685 C C . CYS A 1 873 ? -17.797 22.787 5.890 1.00 98.38 873 CYS A C 1
ATOM 6687 O O . CYS A 1 873 ? -18.960 23.084 6.145 1.00 98.38 873 CYS A O 1
ATOM 6689 N N . LYS A 1 874 ? -16.850 22.850 6.832 1.00 97.81 874 LYS A N 1
ATOM 6690 C CA . LYS A 1 874 ? -17.103 23.338 8.196 1.00 97.81 874 LYS A CA 1
ATOM 6691 C C . LYS A 1 874 ? -17.390 24.839 8.231 1.00 97.81 874 LYS A C 1
ATOM 6693 O O . LYS A 1 874 ? -18.281 25.257 8.962 1.00 97.81 874 LYS A O 1
ATOM 6698 N N . GLU A 1 875 ? -16.645 25.636 7.470 1.00 97.94 875 GLU A N 1
ATOM 6699 C CA . GLU A 1 875 ? -16.839 27.090 7.377 1.00 97.94 875 GLU A CA 1
ATOM 6700 C C . GLU A 1 875 ? -18.186 27.452 6.742 1.00 97.94 875 GLU A C 1
ATOM 6702 O O . GLU A 1 875 ? -18.863 28.369 7.199 1.00 97.94 875 GLU A O 1
ATOM 6707 N N . THR A 1 876 ? -18.582 26.718 5.702 1.00 97.56 876 THR A N 1
ATOM 6708 C CA . THR A 1 876 ? -19.824 26.950 4.948 1.00 97.56 876 THR A CA 1
ATOM 6709 C C . THR A 1 876 ? -21.045 26.253 5.551 1.00 97.56 876 THR A C 1
ATOM 6711 O O . THR A 1 876 ? -22.174 26.665 5.297 1.00 97.56 876 THR A O 1
ATOM 6714 N N . GLY A 1 877 ? -20.836 25.201 6.347 1.00 96.81 877 GLY A N 1
ATOM 6715 C CA . GLY A 1 877 ? -21.888 24.326 6.868 1.00 96.81 877 GLY A CA 1
ATOM 6716 C C . GLY A 1 877 ? -22.403 23.286 5.863 1.00 96.81 877 GLY A C 1
ATOM 6717 O O . GLY A 1 877 ? -23.336 22.550 6.183 1.00 96.81 877 GLY A O 1
ATOM 6718 N N . GLU A 1 878 ? -21.825 23.206 4.661 1.00 97.12 878 GLU A N 1
ATOM 6719 C CA . GLU A 1 878 ? -22.242 22.272 3.613 1.00 97.12 878 GLU A CA 1
ATOM 6720 C C . GLU A 1 878 ? -21.765 20.840 3.911 1.00 97.12 878 GLU A C 1
ATOM 6722 O O . GLU A 1 878 ? -20.587 20.596 4.163 1.00 97.12 878 GLU A O 1
ATOM 6727 N N . ALA A 1 879 ? -22.670 19.861 3.859 1.00 97.19 879 ALA A N 1
ATOM 6728 C CA . ALA A 1 879 ? -22.343 18.457 4.100 1.00 97.19 879 ALA A CA 1
ATOM 6729 C C . ALA A 1 879 ? -22.043 17.717 2.785 1.00 97.19 879 ALA A C 1
ATOM 6731 O O . ALA A 1 879 ? -22.957 17.168 2.172 1.00 97.19 879 ALA A O 1
ATOM 6732 N N . LYS A 1 880 ? -20.766 17.667 2.383 1.00 98.38 880 LYS A N 1
ATOM 6733 C CA . LYS A 1 880 ? -20.305 16.947 1.179 1.00 98.38 880 LYS A CA 1
ATOM 6734 C C . LYS A 1 880 ? -19.784 15.540 1.467 1.00 98.38 880 LYS A C 1
ATOM 6736 O O . LYS A 1 880 ? -19.238 15.273 2.539 1.00 98.38 880 LYS A O 1
ATOM 6741 N N . VAL A 1 881 ? -19.870 14.659 0.479 1.00 98.75 881 VAL A N 1
ATOM 6742 C CA . VAL A 1 881 ? -19.183 13.365 0.421 1.00 98.75 881 VAL A CA 1
ATOM 6743 C C . VAL A 1 881 ? -17.875 13.526 -0.349 1.00 98.75 881 VAL A C 1
ATOM 6745 O O . VAL A 1 881 ? -17.871 13.784 -1.554 1.00 98.75 881 VAL A O 1
ATOM 6748 N N . ILE A 1 882 ? -16.751 13.347 0.341 1.00 98.88 882 ILE A N 1
ATOM 6749 C CA . ILE A 1 882 ? -15.407 13.472 -0.227 1.00 98.88 882 ILE A CA 1
ATOM 6750 C C . ILE A 1 882 ? -14.811 12.075 -0.387 1.00 98.88 882 I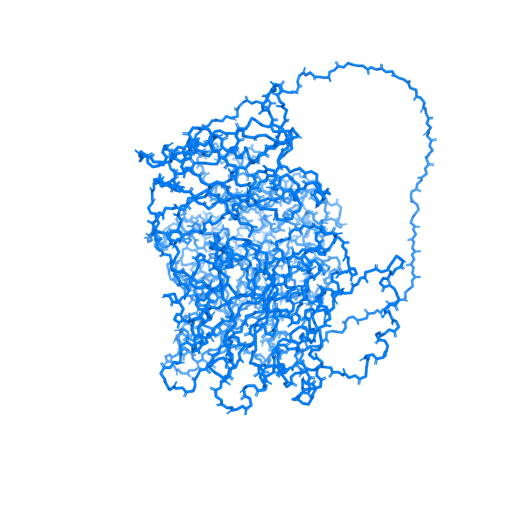LE A C 1
ATOM 6752 O O . ILE A 1 882 ? -14.654 11.352 0.595 1.00 98.88 882 ILE A O 1
ATOM 6756 N N . LEU A 1 883 ? -14.456 11.701 -1.615 1.00 98.88 883 LEU A N 1
ATOM 6757 C CA . LEU A 1 883 ? -13.782 10.450 -1.947 1.00 98.88 883 LEU A CA 1
ATOM 6758 C C . LEU A 1 883 ? -12.308 10.709 -2.278 1.00 98.88 883 LEU A C 1
ATOM 6760 O O . LEU A 1 883 ? -11.984 11.375 -3.257 1.00 98.88 883 LEU A O 1
ATOM 6764 N N . MET A 1 884 ? -11.408 10.141 -1.483 1.00 98.56 884 MET A N 1
ATOM 6765 C CA . MET A 1 884 ? -9.965 10.321 -1.602 1.00 98.56 884 MET A CA 1
ATOM 6766 C C . MET A 1 884 ? -9.267 9.060 -2.141 1.00 98.56 884 MET A C 1
ATOM 6768 O O . MET A 1 884 ? -9.481 7.948 -1.652 1.00 98.56 884 MET A O 1
ATOM 6772 N N . ALA A 1 885 ? -8.356 9.229 -3.100 1.00 97.88 885 ALA A N 1
ATOM 6773 C CA . ALA A 1 885 ? -7.434 8.180 -3.530 1.00 97.88 885 ALA A CA 1
ATOM 6774 C C . ALA A 1 885 ? -6.301 8.001 -2.504 1.00 97.88 885 ALA A C 1
ATOM 6776 O O . ALA A 1 885 ? -5.422 8.857 -2.384 1.00 97.88 885 ALA A O 1
ATOM 6777 N N . MET A 1 886 ? -6.279 6.868 -1.799 1.00 97.62 886 MET A N 1
ATOM 6778 C CA . MET A 1 886 ? -5.221 6.524 -0.847 1.00 97.62 886 MET A CA 1
ATOM 6779 C C . MET A 1 886 ? -4.300 5.460 -1.461 1.00 97.62 886 MET A C 1
ATOM 6781 O O . MET A 1 886 ? -4.416 4.263 -1.195 1.00 97.62 886 MET A O 1
ATOM 6785 N N . CYS A 1 887 ? -3.405 5.913 -2.345 1.00 95.81 887 CYS A N 1
ATOM 6786 C CA . CYS A 1 887 ? -2.736 5.065 -3.339 1.00 95.81 887 CYS A CA 1
ATOM 6787 C C . CYS A 1 887 ? -1.605 4.154 -2.817 1.00 95.81 887 CYS A C 1
ATOM 6789 O O . CYS A 1 887 ? -1.127 3.308 -3.572 1.00 95.81 887 CYS A O 1
ATOM 6791 N N . GLY A 1 888 ? -1.170 4.286 -1.557 1.00 95.25 888 GLY A N 1
ATOM 6792 C CA . GLY A 1 888 ? -0.151 3.405 -0.971 1.00 95.25 888 GLY A CA 1
ATOM 6793 C C . GLY A 1 888 ? 0.274 3.763 0.455 1.00 95.25 888 GLY A C 1
ATOM 6794 O O . GLY A 1 888 ? 0.040 4.876 0.919 1.00 95.25 888 GLY A O 1
ATOM 6795 N N . HIS A 1 889 ? 0.907 2.827 1.163 1.00 95.06 889 HIS A N 1
ATOM 6796 C CA . HIS A 1 889 ? 1.337 3.009 2.557 1.00 95.06 889 HIS A CA 1
ATOM 6797 C C . HIS A 1 889 ? 2.789 3.508 2.689 1.00 95.06 889 HIS A C 1
ATOM 6799 O O . HIS A 1 889 ? 3.645 3.231 1.846 1.00 95.06 889 HIS A O 1
ATOM 6805 N N . GLY A 1 890 ? 3.101 4.170 3.801 1.00 92.25 890 GLY A N 1
ATOM 6806 C CA . GLY 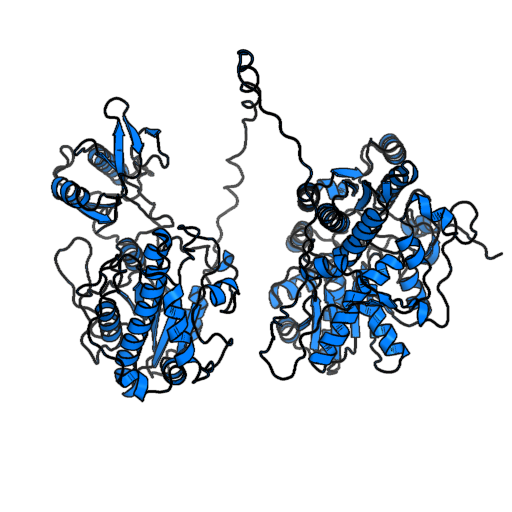A 1 890 ? 4.394 4.806 4.067 1.00 92.25 890 GLY A CA 1
ATOM 6807 C C . GLY A 1 890 ? 5.418 3.953 4.810 1.00 92.25 890 GLY A C 1
ATOM 6808 O O . GLY A 1 890 ? 6.443 4.490 5.221 1.00 92.25 890 GLY A O 1
ATOM 6809 N N . HIS A 1 891 ? 5.190 2.643 4.983 1.00 90.12 891 HIS A N 1
ATOM 6810 C CA . HIS A 1 891 ? 6.083 1.764 5.761 1.00 90.12 891 HIS A CA 1
ATOM 6811 C C . HIS A 1 891 ? 7.555 1.817 5.311 1.00 90.12 891 HIS A C 1
ATOM 6813 O O . HIS A 1 891 ? 8.458 1.718 6.135 1.00 90.12 891 HIS A O 1
ATOM 6819 N N . PHE A 1 892 ? 7.803 2.041 4.016 1.00 89.25 892 PHE A N 1
ATOM 6820 C CA . PHE A 1 892 ? 9.150 2.130 3.435 1.00 89.25 892 PHE A CA 1
ATOM 6821 C C . PHE A 1 892 ? 9.596 3.569 3.124 1.00 89.25 892 PHE A C 1
ATOM 6823 O O . PHE A 1 892 ? 10.583 3.774 2.418 1.00 89.25 892 PHE A O 1
ATOM 6830 N N . ASP A 1 893 ? 8.877 4.574 3.633 1.00 87.50 893 ASP A N 1
ATOM 6831 C CA . ASP A 1 893 ? 9.157 6.002 3.428 1.00 87.50 893 ASP A CA 1
ATOM 6832 C C . ASP A 1 893 ? 9.300 6.776 4.750 1.00 87.50 893 ASP A C 1
ATOM 6834 O O . ASP A 1 893 ? 9.240 8.006 4.770 1.00 87.50 893 ASP A O 1
ATOM 6838 N N . LEU A 1 894 ? 9.539 6.074 5.864 1.00 91.00 894 LEU A N 1
ATOM 6839 C CA . LEU A 1 894 ? 9.664 6.684 7.193 1.00 91.00 894 LEU A CA 1
ATOM 6840 C C . LEU A 1 894 ? 10.799 7.714 7.292 1.00 91.00 894 LEU A C 1
ATOM 6842 O O . LEU A 1 894 ? 10.713 8.623 8.108 1.00 91.00 894 LEU A O 1
ATOM 6846 N N . LYS A 1 895 ? 11.813 7.657 6.418 1.00 89.06 895 LYS A N 1
ATOM 6847 C CA . LYS A 1 895 ? 12.852 8.698 6.331 1.00 89.06 895 LYS A CA 1
ATOM 6848 C C . LYS A 1 895 ? 12.273 10.075 5.975 1.00 89.06 895 LYS A C 1
ATOM 6850 O O . LYS A 1 895 ? 12.752 11.087 6.476 1.00 89.06 895 LYS A O 1
ATOM 6855 N N . SER A 1 896 ? 11.233 10.137 5.138 1.00 89.62 896 SER A N 1
ATOM 6856 C CA . SER A 1 896 ? 10.555 11.407 4.839 1.00 89.62 896 SER A CA 1
ATOM 6857 C C . SER A 1 896 ? 9.792 11.932 6.060 1.00 89.62 896 SER A C 1
ATOM 6859 O O . SER A 1 896 ? 9.797 13.134 6.314 1.00 89.62 896 SER A O 1
ATOM 6861 N N . TYR A 1 897 ? 9.183 11.035 6.843 1.00 93.56 897 TYR A N 1
ATOM 6862 C CA . TYR A 1 897 ? 8.537 11.388 8.109 1.00 93.56 897 TYR A CA 1
ATOM 6863 C C . TYR A 1 897 ? 9.535 11.850 9.164 1.00 93.56 897 TYR A C 1
ATOM 6865 O O . TYR A 1 897 ? 9.257 12.814 9.863 1.00 93.56 897 TYR A O 1
ATOM 6873 N N . GLU A 1 898 ? 10.696 11.205 9.259 1.00 93.31 898 GLU A N 1
ATOM 6874 C CA . GLU A 1 898 ? 11.771 11.616 10.161 1.00 93.31 898 GLU A CA 1
ATOM 6875 C C . GLU A 1 898 ? 12.180 13.070 9.897 1.00 93.31 898 GLU A C 1
ATOM 6877 O O . GLU A 1 898 ? 12.125 13.881 10.818 1.00 93.31 898 GLU A O 1
ATOM 6882 N N . LYS A 1 899 ? 12.461 13.428 8.634 1.00 91.19 899 LYS A N 1
ATOM 6883 C CA . LYS A 1 899 ? 12.779 14.814 8.245 1.00 91.19 899 LYS A CA 1
ATOM 6884 C C . LYS A 1 899 ? 11.687 15.801 8.651 1.00 91.19 899 LYS A C 1
ATOM 6886 O O . LYS A 1 899 ? 11.982 16.894 9.126 1.00 91.19 899 LYS A O 1
ATOM 6891 N N . PHE A 1 900 ? 10.419 15.433 8.461 1.00 94.94 900 PHE A N 1
ATOM 6892 C CA . PHE A 1 900 ? 9.299 16.276 8.873 1.00 94.94 900 PHE A CA 1
ATOM 6893 C C . PHE A 1 900 ? 9.241 16.446 10.399 1.00 94.94 900 PHE A C 1
ATOM 6895 O O . PHE A 1 900 ? 9.130 17.564 10.894 1.00 94.94 900 PHE A O 1
ATOM 6902 N N . LEU A 1 901 ? 9.347 15.348 11.151 1.00 94.88 901 LEU A N 1
ATOM 6903 C CA . LEU A 1 901 ? 9.250 15.336 12.613 1.00 94.88 901 LEU A CA 1
ATOM 6904 C C . LEU A 1 901 ? 10.434 16.036 13.296 1.00 94.88 901 LEU A C 1
ATOM 6906 O O . LEU A 1 901 ? 10.262 16.587 14.379 1.00 94.88 901 LEU A O 1
ATOM 6910 N N . GLN A 1 902 ? 11.607 16.039 12.663 1.00 96.75 902 GLN A N 1
ATOM 6911 C CA . GLN A 1 902 ? 12.797 16.768 13.115 1.00 96.75 902 GLN A CA 1
ATOM 6912 C C . GLN A 1 902 ? 12.780 18.255 12.716 1.00 96.75 902 GLN A C 1
ATOM 6914 O O . GLN A 1 902 ? 13.666 19.003 13.118 1.00 96.75 902 GLN A O 1
ATOM 6919 N N . GLY A 1 903 ? 11.777 18.705 11.952 1.00 94.12 903 GLY A N 1
ATOM 6920 C CA . GLY A 1 903 ? 11.693 20.087 11.472 1.00 94.12 903 GLY A CA 1
ATOM 6921 C C . GLY A 1 903 ? 12.698 20.424 10.365 1.00 94.12 903 GLY A C 1
ATOM 6922 O O . GLY A 1 903 ? 12.945 21.596 10.103 1.00 94.12 903 GLY A O 1
ATOM 6923 N N . GLU A 1 904 ? 13.272 19.415 9.707 1.00 92.81 904 GLU A N 1
ATOM 6924 C CA . GLU A 1 904 ? 14.257 19.570 8.625 1.00 92.81 904 GLU A CA 1
ATOM 6925 C C . GLU A 1 904 ? 13.605 19.717 7.240 1.00 92.81 904 GLU A C 1
ATOM 6927 O O . GLU A 1 904 ? 14.274 20.006 6.246 1.00 92.81 904 GLU A O 1
ATOM 6932 N N . MET A 1 905 ? 12.296 19.475 7.140 1.00 91.38 905 MET A N 1
ATOM 6933 C CA . MET A 1 905 ? 11.562 19.591 5.885 1.00 91.38 905 MET A CA 1
ATOM 6934 C C . MET A 1 905 ? 11.333 21.059 5.517 1.00 91.38 905 MET A C 1
ATOM 6936 O O . MET A 1 905 ? 10.751 21.815 6.289 1.00 91.38 905 MET A O 1
ATOM 6940 N N . VAL A 1 906 ? 11.738 21.434 4.304 1.00 89.88 906 VAL A N 1
ATOM 6941 C CA . VAL A 1 906 ? 11.597 22.795 3.767 1.00 89.88 906 VAL A CA 1
ATOM 6942 C C . VAL A 1 906 ? 10.683 22.805 2.553 1.00 89.88 906 VAL A C 1
ATOM 6944 O O . VAL A 1 906 ? 10.807 21.948 1.681 1.00 89.88 906 VAL A O 1
ATOM 6947 N N . ASP A 1 907 ? 9.775 23.770 2.457 1.00 89.62 907 ASP A N 1
ATOM 6948 C CA . ASP A 1 907 ? 9.013 23.960 1.227 1.00 89.62 907 ASP A CA 1
ATOM 6949 C C . ASP A 1 907 ? 9.909 24.575 0.153 1.00 89.62 907 ASP A C 1
ATOM 6951 O O . ASP A 1 907 ? 10.534 25.616 0.350 1.00 89.62 907 ASP A O 1
ATOM 6955 N N . LEU A 1 908 ? 9.983 23.899 -0.990 1.00 80.69 908 LEU A N 1
ATOM 6956 C CA . LEU A 1 908 ? 10.780 24.349 -2.120 1.00 80.69 908 LEU A CA 1
ATOM 6957 C C . LEU A 1 908 ? 9.981 25.358 -2.940 1.00 80.69 908 LEU A C 1
ATOM 6959 O O . LEU A 1 908 ? 8.825 25.109 -3.293 1.00 80.69 908 LEU A O 1
ATOM 6963 N N . SER A 1 909 ? 10.608 26.488 -3.264 1.00 67.19 909 SER A N 1
ATOM 6964 C CA . SER A 1 909 ? 10.040 27.454 -4.195 1.00 67.19 909 SER A CA 1
ATOM 6965 C C . SER A 1 909 ? 10.100 26.918 -5.626 1.00 67.19 909 SER A C 1
ATOM 6967 O O . SER A 1 909 ? 11.045 26.247 -6.037 1.00 67.19 909 SER A O 1
ATOM 6969 N N . PHE A 1 910 ? 9.065 27.233 -6.400 1.00 70.56 910 PHE A N 1
ATOM 6970 C CA . PHE A 1 910 ? 9.036 26.982 -7.836 1.00 70.56 910 PHE A CA 1
ATOM 6971 C C . PHE A 1 910 ? 10.032 27.925 -8.527 1.00 70.56 910 PHE A C 1
ATOM 6973 O O . PHE A 1 910 ? 9.784 29.128 -8.598 1.00 70.56 910 PHE A O 1
ATOM 6980 N N . ASP A 1 911 ? 11.162 27.393 -8.991 1.00 78.31 911 ASP A N 1
ATOM 6981 C CA . ASP A 1 911 ? 12.201 28.158 -9.687 1.00 78.31 911 ASP A CA 1
ATOM 6982 C C . ASP A 1 911 ? 11.817 28.371 -11.161 1.00 78.31 911 ASP A C 1
ATOM 6984 O O . ASP A 1 911 ? 11.970 27.486 -12.010 1.00 78.31 911 ASP A O 1
ATOM 6988 N N . GLU A 1 912 ? 11.287 29.558 -11.461 1.00 80.38 912 GLU A N 1
ATOM 6989 C CA . GLU A 1 912 ? 10.835 29.918 -12.807 1.00 80.38 912 GLU A CA 1
ATOM 6990 C C . GLU A 1 912 ? 11.963 29.925 -13.847 1.00 80.38 912 GLU A C 1
ATOM 6992 O O . GLU A 1 912 ? 11.706 29.630 -15.017 1.00 80.38 912 GLU A O 1
ATOM 6997 N N . GLU A 1 913 ? 13.203 30.240 -13.462 1.00 83.69 913 GLU A N 1
ATOM 6998 C CA . GLU A 1 913 ? 14.325 30.303 -14.404 1.00 83.69 913 GLU A CA 1
ATOM 6999 C C . GLU A 1 913 ? 14.756 28.904 -14.837 1.00 83.69 913 GLU A C 1
ATOM 7001 O O . GLU A 1 913 ? 14.890 28.644 -16.039 1.00 83.69 913 GLU A O 1
ATOM 7006 N N . ARG A 1 914 ? 14.898 27.972 -13.883 1.00 80.25 914 ARG A N 1
ATOM 7007 C CA . ARG A 1 914 ? 15.226 26.566 -14.187 1.00 80.25 914 ARG A CA 1
ATOM 7008 C C . ARG A 1 914 ? 14.159 25.921 -15.063 1.00 80.25 914 ARG A C 1
ATOM 7010 O O . ARG A 1 914 ? 14.485 25.181 -15.991 1.00 80.25 914 ARG A O 1
ATOM 7017 N N . ILE A 1 915 ? 12.892 26.233 -14.810 1.00 82.88 915 ILE A N 1
ATOM 7018 C CA . ILE A 1 915 ? 11.781 25.686 -15.589 1.00 82.88 915 ILE A CA 1
ATOM 7019 C C . ILE A 1 915 ? 11.736 26.309 -16.975 1.00 82.88 915 ILE A C 1
ATOM 7021 O O . ILE A 1 915 ? 11.612 25.578 -17.949 1.00 82.88 915 ILE A O 1
ATOM 7025 N N . ARG A 1 916 ? 11.936 27.624 -17.110 1.00 86.00 916 ARG A N 1
ATOM 7026 C CA . ARG A 1 916 ? 12.041 28.264 -18.428 1.00 86.00 916 ARG A CA 1
ATOM 7027 C C . ARG A 1 916 ? 13.175 27.657 -19.260 1.00 86.00 916 ARG A C 1
ATOM 7029 O O . ARG A 1 916 ? 12.989 27.432 -20.452 1.00 86.00 916 ARG A O 1
ATOM 7036 N N . ALA A 1 917 ? 14.315 27.351 -18.638 1.00 87.12 917 ALA A N 1
ATOM 7037 C CA . ALA A 1 917 ? 15.437 26.691 -19.303 1.00 87.12 917 ALA A CA 1
ATOM 7038 C C . ALA A 1 917 ? 15.104 25.256 -19.751 1.00 87.12 917 ALA A C 1
ATOM 7040 O O . ALA A 1 917 ? 15.478 24.862 -20.855 1.00 87.12 917 ALA A O 1
ATOM 7041 N N . SER A 1 918 ? 14.380 24.493 -18.927 1.00 87.19 918 SER A N 1
ATOM 7042 C CA . SER A 1 918 ? 13.885 23.154 -19.280 1.00 87.19 918 SER A CA 1
ATOM 7043 C C . SER A 1 918 ? 12.850 23.212 -20.413 1.00 87.19 918 SER A C 1
ATOM 7045 O O . SER A 1 918 ? 12.976 22.527 -21.426 1.00 87.19 918 SER A O 1
ATOM 7047 N N . LEU A 1 919 ? 11.869 24.111 -20.304 1.00 89.75 919 LEU A N 1
ATOM 7048 C CA . LEU A 1 919 ? 10.812 24.316 -21.295 1.00 89.75 919 LEU A CA 1
ATOM 7049 C C . LEU A 1 919 ? 11.345 24.778 -22.654 1.00 89.75 919 LEU A C 1
ATOM 7051 O O . LEU A 1 919 ? 10.785 24.412 -23.684 1.00 89.75 919 LEU A O 1
ATOM 7055 N N . ALA A 1 920 ? 12.447 25.532 -22.685 1.00 89.75 920 ALA A N 1
ATOM 7056 C CA . ALA A 1 920 ? 13.095 25.945 -23.930 1.00 89.75 920 ALA A CA 1
ATOM 7057 C C . ALA A 1 920 ? 13.605 24.761 -24.774 1.00 89.75 920 ALA A C 1
ATOM 7059 O O . ALA A 1 920 ? 13.827 24.918 -25.974 1.00 89.75 920 ALA A O 1
ATOM 7060 N N . LYS A 1 921 ? 13.785 23.585 -24.161 1.00 88.19 921 LYS A N 1
ATOM 7061 C CA . LYS A 1 921 ? 14.228 22.358 -24.831 1.00 88.19 921 LYS A CA 1
ATOM 7062 C C . LYS A 1 921 ? 13.076 21.451 -25.263 1.00 88.19 921 LYS A C 1
ATOM 7064 O O . LYS A 1 921 ? 13.318 20.466 -25.957 1.00 88.19 921 LYS A O 1
ATOM 7069 N N . VAL A 1 922 ? 11.835 21.775 -24.889 1.00 89.75 922 VAL A N 1
ATOM 7070 C CA . VAL A 1 922 ? 10.654 21.025 -25.333 1.00 89.75 922 VAL A CA 1
ATOM 7071 C C . VAL A 1 922 ? 10.554 21.104 -26.864 1.00 89.75 922 VAL A C 1
ATOM 7073 O O . VAL A 1 922 ? 10.632 22.207 -27.424 1.00 89.75 922 VAL A O 1
ATOM 7076 N N . PRO A 1 923 ? 10.375 19.966 -27.561 1.00 87.69 923 PRO A N 1
ATOM 7077 C CA . PRO A 1 923 ? 10.293 19.932 -29.016 1.00 87.69 923 PRO A CA 1
ATOM 7078 C C . PRO A 1 923 ? 9.216 20.866 -29.579 1.00 87.69 923 PRO A C 1
ATOM 7080 O O . PRO A 1 923 ? 8.035 20.784 -29.240 1.00 87.69 923 PRO A O 1
ATOM 7083 N N . GLN A 1 924 ? 9.616 21.736 -30.507 1.00 83.12 924 GLN A N 1
ATOM 7084 C CA . GLN A 1 924 ? 8.697 22.626 -31.219 1.00 83.12 924 GLN A CA 1
ATOM 7085 C C . GLN A 1 924 ? 8.054 21.884 -32.395 1.00 83.12 924 GLN A C 1
ATOM 7087 O O . GLN A 1 924 ? 8.451 22.041 -33.550 1.00 83.12 924 GLN A O 1
ATOM 7092 N N . VAL A 1 925 ? 7.059 21.046 -32.100 1.00 80.62 925 VAL A N 1
ATOM 7093 C CA . VAL A 1 925 ? 6.295 20.331 -33.130 1.00 80.62 925 VAL A CA 1
ATOM 7094 C C . VAL A 1 925 ? 5.277 21.291 -33.752 1.00 80.62 925 VAL A C 1
ATOM 7096 O O . VAL A 1 925 ? 4.223 21.570 -33.179 1.00 80.62 925 VAL A O 1
ATOM 7099 N N . THR A 1 926 ? 5.594 21.832 -34.928 1.00 58.41 926 THR A N 1
ATOM 7100 C CA . THR A 1 926 ? 4.651 22.633 -35.721 1.00 58.41 926 THR A CA 1
ATOM 7101 C C . THR A 1 926 ? 3.649 21.693 -36.388 1.00 58.41 926 THR A C 1
ATOM 7103 O O . THR A 1 926 ? 4.054 20.749 -37.065 1.00 58.41 926 THR A O 1
ATOM 7106 N N . ARG A 1 927 ? 2.339 21.932 -36.211 1.00 48.81 927 ARG A N 1
ATOM 7107 C CA . ARG A 1 927 ? 1.307 21.241 -37.004 1.00 48.81 927 ARG A CA 1
ATOM 7108 C C . ARG A 1 927 ? 1.597 21.494 -38.487 1.00 48.81 927 ARG A C 1
ATOM 7110 O O . ARG A 1 927 ? 1.598 22.655 -38.897 1.00 48.81 927 ARG A O 1
ATOM 7117 N N . LYS A 1 928 ? 1.858 20.435 -39.251 1.00 36.06 928 LYS A N 1
ATOM 7118 C CA . LYS A 1 928 ? 1.705 20.469 -40.707 1.00 36.06 928 LYS A CA 1
ATOM 7119 C C . LYS A 1 928 ? 0.240 20.332 -41.080 1.00 36.06 928 LYS A C 1
ATOM 7121 O O . LYS A 1 928 ? -0.473 19.591 -40.365 1.00 36.06 928 LYS A O 1
#

Sequence (928 aa):
MFYLYINTKSCVNLVGRKSPESNFATLDEETGIVISRRADRHFDEEGPILCAALDGMKLPSFPEYEVRVRYATEHRCGVVVKGPRLSCNISGTDPLKDKRLLLQAEALDDTDEARHTAAAVNELSSMRGAGRCILLHVCAIIKVPSFENKHGLWPCMVAPTKIIAGLGLSLDIDILEAPGATGDYQTLLTSKATVIARALSAPLMPSPNVFVPGEDEHKPGRPDGYDFGFLHIKAIDDAGHDKASILKVKALEAADRAIGQLAKLLLQVESTGKFHYFLCVTGDHSTPVEYGDHSFEPVPFSMCRLRDFVGAVGGESIIMETSLDPFPLPAVKAGENLGETENAEKERSSKQLKAFSGDSVCELSEIAAARGCLGRFPGGQMMVEFSSHFEVIMVDKDSLEPSILKTQSSLLNLTELPMQQPTQKFYDFCIPNLYPLIAIMLSKLKGGEQCLGSFVLKTRPRHLRLSNGGRVRARASLNADLKAVGIPHQWYNLVADLSVKPPPPLHPKTFEPVKPEDLSPLFPDELIKQEASTDKFIDIPEEVLDIYSLWRPTPLIRAKRLEKLLNTPARIYYKYEGVSPAGSHKPNTAVPQAFYNAQQGIKNVVTETGAGQWGCSLAFACSLFGLDCEVWQVRASYDQKPYRRLMMETWGAKVHPSPSSITETGRKILQMDPSSPGSLGIAISEAVEVAAANADTKYCLGSVLNHVLLHQTVIGEECIKQMEAIGETPDVIIGCTGGGSNFAGLSFPFIREKLNGKINPVIKAVEPAACPSLTKGVYAYDYGDTAGMTPLMKMHTLGHDFIPDPIHSGGLRYHGMAPLISHVYELGFMEAMAIPQIECFQGAIQFARSEGLIPAPEPTHAIAATIREALHCKETGEAKVILMAMCGHGHFDLKSYEKFLQGEMVDLSFDEERIRASLAKVPQVTRK